Protein AF-0000000079287258 (afdb_homodimer)

pLDDT: mean 84.44, std 20.46, range [26.36, 98.19]

Solvent-accessible surface area (backbone atoms only — not comparable to full-atom values): 61706 Å² total; per-residue (Å²): 122,79,65,68,65,60,72,78,63,59,72,78,54,62,79,70,63,70,82,64,76,81,78,68,83,71,73,78,70,80,66,73,46,67,63,55,56,51,53,62,67,47,60,57,55,88,78,33,71,66,45,42,52,49,50,48,30,50,44,45,26,33,29,47,65,41,48,64,57,61,55,57,68,35,65,39,51,46,54,26,49,36,68,60,36,71,31,57,77,82,65,53,40,65,49,43,66,71,43,50,44,54,50,51,39,52,50,52,50,51,53,51,48,56,57,59,71,71,49,76,32,29,14,35,24,34,42,77,44,59,48,92,74,30,51,40,30,35,36,39,30,39,21,28,44,47,99,81,41,42,61,44,69,42,57,74,40,44,41,73,50,84,62,70,77,40,29,67,50,48,34,49,50,54,52,49,53,33,54,75,67,70,47,63,69,88,32,50,51,30,36,14,25,58,84,50,68,38,60,48,48,14,38,55,74,69,67,52,52,66,43,68,13,48,60,57,46,51,40,51,21,46,51,56,38,50,63,68,39,71,69,44,44,50,37,50,50,45,50,51,52,46,41,50,58,37,55,74,26,49,64,46,43,52,43,36,51,52,34,16,59,76,68,72,43,81,87,67,80,81,47,76,57,45,96,93,35,61,66,36,46,46,48,20,45,50,43,47,64,73,40,39,70,29,51,44,53,48,28,67,74,32,85,90,49,40,85,58,51,77,49,74,66,38,50,49,50,44,50,29,50,37,66,52,46,58,72,53,53,60,53,53,61,62,42,52,47,77,75,54,76,24,30,38,46,47,49,50,45,55,50,43,38,58,71,52,77,38,40,75,46,87,86,52,67,65,64,30,36,50,36,26,48,44,26,50,52,45,48,50,61,75,54,61,48,64,71,45,42,47,51,28,46,56,22,17,43,60,27,56,57,47,26,62,69,74,45,54,75,88,48,42,63,56,50,51,51,50,53,41,50,50,50,42,51,42,54,71,70,54,73,49,77,70,77,68,79,66,78,79,75,72,80,66,80,73,65,77,82,65,82,69,73,69,44,62,66,71,66,55,50,64,77,65,81,61,71,51,75,68,53,53,67,70,45,57,61,57,61,51,43,49,52,45,50,53,52,57,71,65,48,78,73,46,59,86,84,56,54,51,42,60,49,43,61,74,39,28,85,80,32,53,69,60,43,55,53,29,40,34,44,49,29,28,54,34,27,27,46,71,30,52,52,49,45,55,47,38,48,59,53,43,31,88,94,37,66,78,62,50,59,68,56,52,25,46,38,42,34,33,38,61,66,102,123,80,66,68,68,61,71,79,65,57,74,77,52,61,75,66,60,71,75,65,74,80,77,67,81,73,72,75,69,80,65,73,45,67,63,55,55,51,54,62,68,47,58,58,53,88,78,33,71,67,44,43,54,47,50,49,30,50,44,47,24,35,29,49,66,41,48,65,56,60,54,57,67,35,65,38,51,46,53,26,51,34,68,59,36,72,31,56,76,82,66,55,38,65,49,43,66,70,42,50,44,52,51,51,42,53,51,51,49,49,53,51,49,57,58,58,70,72,49,78,32,28,12,35,25,33,42,78,45,59,48,93,74,30,53,41,30,37,36,38,31,38,22,27,43,46,98,80,40,41,62,44,69,43,57,74,40,43,42,72,49,87,64,72,78,40,28,68,50,48,34,51,52,53,53,50,53,33,54,75,65,71,47,62,69,88,33,51,51,30,36,14,26,60,85,49,68,36,60,48,48,14,39,55,73,70,66,52,51,64,40,70,14,47,58,55,46,52,41,51,22,46,52,56,40,50,64,69,39,71,68,44,45,49,37,51,50,45,49,51,52,44,41,50,56,37,54,74,26,48,64,47,44,53,45,36,52,52,34,15,60,74,67,71,44,82,87,68,78,81,47,76,56,48,96,91,35,61,64,35,44,45,47,21,44,49,43,47,64,74,39,40,70,28,51,44,54,49,28,68,74,30,85,90,49,40,84,59,51,78,48,74,66,38,50,50,50,46,50,30,51,37,64,51,46,56,73,53,53,60,52,55,60,62,42,52,47,76,74,54,76,26,29,37,48,48,50,51,46,54,47,42,38,58,71,52,75,40,39,76,46,86,87,51,69,64,65,30,34,50,37,26,49,43,26,50,51,46,48,50,62,75,53,60,48,65,70,46,42,48,53,28,47,54,22,17,42,59,28,56,60,48,27,63,70,73,44,53,74,89,49,40,63,57,50,51,52,50,51,38,49,49,50,42,50,40,52,71,68,54,74,49,75,70,78,66,79,66,81,79,75,74,78,65,79,71,65,78,81,63,80,67,74,69,44,62,64,72,67,56,53,62,78,66,81,59,71,51,75,68,52,52,66,71,45,57,62,55,61,51,43,48,52,45,50,54,52,58,71,66,49,78,73,48,59,84,87,55,55,52,44,60,51,43,61,74,41,26,85,80,32,53,70,59,42,56,52,29,41,34,43,51,28,29,55,32,29,27,46,71,31,52,51,49,44,56,46,36,49,58,51,43,31,87,92,36,66,78,62,51,61,70,55,51,25,43,38,41,35,32,38,62,65,101

Secondary structure (DSSP, 8-state):
--STTTTSS-GGGGGGSS---------------HHHHHHTTSPPPTT-HHHHHHHHHHHHHHHHTT--GGGGG-HHHHHHHHHH-TT-----HHHIIIIIHHHHHHHHHHHHHHHHHT-S-EEEEEEEEE-TT--EEEEEEEEEE-TT--EEEEEEEEEE--S---HHHHHHHHHHHHHHTT--GGGEEEEEE---HHHHHHHHHHT--EEE-HHHHHHHHHHHHHTTSHHHHHHHHHHHHHHHHHHT-HHHHHHHHHHHHHTT-------PPBTTBHHHHHHHHHHHHHTHHHHHHHHHH-TTTGGGSPPHHHHHHHHHHHHHHHHHHHHHHHHT-SSS--GGGHHHHHHHIIIIITPPPTT--SHHHHHHHHHHHHHHHHT--HHHHHHHHHHHHT-TTTTTTTS-HHHHHHHHHHHHHHHHHHHHTT-S-----------------------HHHHS-----S--HHHHHHS-HHHHHHHHHHHHHHSPPPPTTS-HHHHHHHHTTTSHHHHHHHHHHHT--SSSHHHHHHHHHHHHHS-GGGTT--HHHHHHHHHHHHH-/--STTTTSS-HHHHTTSS---------------HHHHHHTTSPPPTT-HHHHHHHHHHHHHHHHTT--GGGGG-HHHHHHHHHH-TT-----HHHIIIIIHHHHHHHHHHHHHHHHHT-S-EEEEEEEEE-TT--EEEEEEEEEE-TT--EEEEEEEEEE--S---HHHHHHHHHHHHHHTT--GGGEEEEEE---HHHHHHHHHHT--EEE-HHHHHHHHHHHHHTTSHHHHHHHHHHHHHHHHHHT-HHHHHHHHHHHHHTT---------BTTBHHHHHHHHHHHHHTHHHHHHHHHH-TTTGGGSPPHHHHHHHHHHHHHHHHHHHHHHHHT-SSS--GGGHHHHHHHIIIIITPPPTT--SHHHHHHHHHHHHHHHHT-SHHHHHHHHHHHHT-TTTTTTTS-HHHHHHHHHHHHHHHHHHHHTT-S-----------------------HHHHS-----S--HHHHHHS-HHHHHHHHHHHHHHSPPPPTTS-HHHHHHHHTTTSHHHHHHHHHHHT--SSSHHHHHHHHHHHHHS-GGGTT--HHHHHHHHHHHHH-

Sequence (1128 aa):
MMSHLKTKHPLEYSTTIRQRPSTTPQAPSPQSTIAEAFARGKKYPKDSPRWRELTNSVTHFIGKEMLPFYTVEKEGFRKMLAAFDRQYELPGRKYFSNTAIPELYNKVRGEVASLLRSIDFFSATTDMWSSNTMVPFMSLTVHFITDNWELKSRCLQTAFIPDNHTAETLNEALRAGLREWDLPVEKLACITTDNGANIVKAVRDLGWPWLNCFGHNLHLAVTNSVNDTPNTARAIGICHSIVACFSHSWLKKRDLKKAQADLNLPTHSLVKDCATRWGSQQKMMERLLEQAPAIRRVLGEDRNHSHLSPSWQDIHVMEAVNKALKPLADFTDIMSGEKHVTVSSLLPMMRHLADDVLLEVPEEEGMTASIKRSVLAKMEAKYDRDATQQLMRNSALLDPRYRGDPIKEQHLQHTKDLVIQEIADLEAAGHFPRDDVGASTSEDVEPPPQKKRRTLGSILGKAAIGPAPAELAAMPIRDRVERELERYLLVEVVGGDTSPLIWWREHQSSFPLLAKLAKKYLCICATSSPSERVFSTAGNVVTPQRSLLKPEKVNMLVFLARNLMMSHLKTKHPLEYSTTIRQRPSTTPQAPSPQSTIAEAFARGKKYPKDSPRWRELTNSVTHFIGKEMLPFYTVEKEGFRKMLAAFDRQYELPGRKYFSNTAIPELYNKVRGEVASLLRSIDFFSATTDMWSSNTMVPFMSLTVHFITDNWELKSRCLQTAFIPDNHTAETLNEALRAGLREWDLPVEKLACITTDNGANIVKAVRDLGWPWLNCFGHNLHLAVTNSVNDTPNTARAIGICHSIVACFSHSWLKKRDLKKAQADLNLPTHSLVKDCATRWGSQQKMMERLLEQAPAIRRVLGEDRNHSHLSPSWQDIHVMEAVNKALKPLADFTDIMSGEKHVTVSSLLPMMRHLADDVLLEVPEEEGMTASIKRSVLAKMEAKYDRDATQQLMRNSALLDPRYRGDPIKEQHLQHTKDLVIQEIADLEAAGHFPRDDVGASTSEDVEPPPQKKRRTLGSILGKAAIGPAPAELAAMPIRDRVERELERYLLVEVVGGDTSPLIWWREHQSSFPLLAKLAKKYLCICATSSPSERVFSTAGNVVTPQRSLLKPEKVNMLVFLARNL

Foldseek 3Di:
DVPVVPDDPDPVPPVPPPPPPDPPPPDPPPPCPPCNVVVLPAADDPPPPVQCVVQLVVLLVCQQVLHQLCCLVDPVNQVVVCVVRVNHDGDHSCCSLPPNLVVVLVVLLVVVLVQLVPFLAKEWFKDWDAAPVGFIWMWIKIWFAHPLLFIDIATQWTDGQRDPLALVSLLVVVVVSCVVSVHDLVRYLEYEYAPDPRVVSNCVVVVGHYAYFLLNLLQCLLCCLQCVDPLSVVLLVLLQVLLCVQVVDPVSLVQLQVLCVVVVAPSDRAFDADPSHVVSSLSNLVRCLSSLRSSQVSLVVPPVRNVSRDDPSSNVSSVLSNLQCVVVVVVSVVQLDRRAFRLLCVLVVLVCLDPPNLDDDPVSDDSNNSSSVSSNVSSCVSQVDPSSVLLNQLLNLLQLQRNNPSPDPVCSVVSLVVLLVVLLVCVVVCSDPPPPPPPPPPVPDPDPPPPPPCPVCNVPVPPPVPPDPVRLVVDRSSVNLSVLSVVSVPDDRDHPVDGSSVVCSVCCVSRVSSSSVNRSSRRYRSRSSVNVVLNVLLNSSCDPVNVPDDSVSSTSSSSSNRSD/DVPVVPPDPDPVPPVPPDPPPPPPPPDPPPPCPVCNVVVLPAADDPPPPVQCVVQLVVLLVCQQVLHQLCCLVDPVNQVVVCVVRVNHDGDHSCCSLPPNLVVVLVVLLVVVLVQLVPFLAKEKFKDWDAAPVGFIWMWIKIWFAHPLLFIDIATQWTDGQRDPLALVSLLVVVVVSCVVSVHDLVRYLEYEYAPDPRVVSNCVVVVGHYAYFLLNLLQVLLCCLQCVDPLSVVLLVLLQVLLCVQVVDPVSLVQLQVLCVVVVAPSDRAFDADPSHVVSSLSNLVRCLSSLRSSQVSLVVPPVRNVSRDDPSSNVSSVLSNLQCVVVVVVSVVQLDRRAFRLLCVLVVLVCLDPPNLDDDPVSDDSNNSSSVSSNVSSCVSQVDPSSVLLNQLLNLLQLQRNNPSPDPVCSVVSLVVLLVVLLVCVVVCSDPDPPPPPPPPPPPPPPPPPPPCPVCNVPVPPPVPPDPVRLVVDRSSVNLSVLSVVSVPDDRDHPVDGSSVVCSVCCVSRVSSSSVNRSSRRYRSRSSVNVVLNVLLNSSCDPVNVPDDSVSSTSSSSSNRSD

Nearest PDB structures (foldseek):
  4d1q-assembly1_B  TM=7.594E-01  e=6.656E-20  Musca domestica
  4d1q-assembly1_A-2  TM=7.541E-01  e=3.495E-20  Musca domestica
  4d1q-assembly1_H-2  TM=7.507E-01  e=6.656E-20  Musca domestica
  6dww-assembly1_A  TM=7.753E-01  e=6.481E-19  Musca domestica
  6dwz-assembly1_E  TM=7.732E-01  e=1.695E-17  Musca domestica

Structure (mmCIF, N/CA/C/O backbone):
data_AF-0000000079287258-model_v1
#
loop_
_entity.id
_entity.type
_entity.pdbx_description
1 polymer 'HAT C-terminal dimerisation domain-containing protein'
#
loop_
_atom_site.group_PDB
_atom_site.id
_atom_site.type_symbol
_atom_site.label_atom_id
_atom_site.label_alt_id
_atom_site.label_comp_id
_atom_site.label_asym_id
_atom_site.label_entity_id
_atom_site.label_seq_id
_atom_site.pdbx_PDB_ins_code
_atom_site.Cartn_x
_atom_site.Cartn_y
_atom_site.Cartn_z
_atom_site.occupancy
_atom_site.B_iso_or_equiv
_atom_site.auth_seq_id
_atom_site.auth_comp_id
_atom_site.auth_asym_id
_atom_site.auth_atom_id
_atom_site.pdbx_PDB_model_num
ATOM 1 N N . MET A 1 1 ? 66.688 -22.375 -38.781 1 29.42 1 MET A N 1
ATOM 2 C CA . MET A 1 1 ? 65.625 -21.516 -39.25 1 29.42 1 MET A CA 1
ATOM 3 C C . MET A 1 1 ? 66 -20.047 -39.188 1 29.42 1 MET A C 1
ATOM 5 O O . MET A 1 1 ? 65.25 -19.172 -39.625 1 29.42 1 MET A O 1
ATOM 9 N N . MET A 1 2 ? 67.125 -19.719 -38.312 1 30.69 2 MET A N 1
ATOM 10 C CA . MET A 1 2 ? 67.75 -18.438 -38.062 1 30.69 2 MET A CA 1
ATOM 11 C C . MET A 1 2 ? 68.312 -17.891 -39.375 1 30.69 2 MET A C 1
ATOM 13 O O . MET A 1 2 ? 68.25 -16.688 -39.625 1 30.69 2 MET A O 1
ATOM 17 N N . SER A 1 3 ? 69 -18.922 -39.969 1 35.56 3 SER A N 1
ATOM 18 C CA . SER A 1 3 ? 69.938 -18.641 -41.062 1 35.56 3 SER A CA 1
ATOM 19 C C . SER A 1 3 ? 69.25 -18.203 -42.312 1 35.56 3 SER A C 1
ATOM 21 O O . SER A 1 3 ? 69.688 -17.328 -43.062 1 35.56 3 SER A O 1
ATOM 23 N N . HIS A 1 4 ? 68.125 -19.016 -42.531 1 37.19 4 HIS A N 1
ATOM 24 C CA . HIS A 1 4 ? 67.562 -18.953 -43.875 1 37.19 4 HIS A CA 1
ATOM 25 C C . HIS A 1 4 ? 66.875 -17.625 -44.125 1 37.19 4 HIS A C 1
ATOM 27 O O . HIS A 1 4 ? 66.562 -17.297 -45.25 1 37.19 4 HIS A O 1
ATOM 33 N N . LEU A 1 5 ? 66.438 -16.906 -42.938 1 33.91 5 LEU A N 1
ATOM 34 C CA . LEU A 1 5 ? 65.75 -15.633 -43.094 1 33.91 5 LEU A CA 1
ATOM 35 C C . LEU A 1 5 ? 66.688 -14.586 -43.719 1 33.91 5 LEU A C 1
ATOM 37 O O . LEU A 1 5 ? 66.25 -13.508 -44.094 1 33.91 5 LEU A O 1
ATOM 41 N N . LYS A 1 6 ? 68.062 -14.93 -43.656 1 38.78 6 LYS A N 1
ATOM 42 C CA . LYS A 1 6 ? 69.125 -13.984 -44.031 1 38.78 6 LYS A CA 1
ATOM 43 C C . LYS A 1 6 ? 69 -13.617 -45.5 1 38.78 6 LYS A C 1
ATOM 45 O O . LYS A 1 6 ? 69.188 -12.453 -45.875 1 38.78 6 LYS A O 1
ATOM 50 N N . THR A 1 7 ? 69.062 -14.742 -46.375 1 40.62 7 THR A N 1
ATOM 51 C CA . THR A 1 7 ? 69.562 -14.531 -47.75 1 40.62 7 THR A CA 1
ATOM 52 C C . THR A 1 7 ? 68.438 -13.891 -48.594 1 40.62 7 THR A C 1
ATOM 54 O O . THR A 1 7 ? 68.75 -13.055 -49.469 1 40.62 7 THR A O 1
ATOM 57 N N . LYS A 1 8 ? 67.188 -14.57 -48.844 1 44.16 8 LYS A N 1
ATOM 58 C CA . LYS A 1 8 ? 66.375 -14.359 -50.031 1 44.16 8 LYS A CA 1
ATOM 59 C C . LYS A 1 8 ? 65.5 -13.117 -49.906 1 44.16 8 LYS A C 1
ATOM 61 O O . LYS A 1 8 ? 64.938 -12.648 -50.906 1 44.16 8 LYS A O 1
ATOM 66 N N . HIS A 1 9 ? 64.75 -12.812 -48.844 1 39.41 9 HIS A N 1
ATOM 67 C CA . HIS A 1 9 ? 63.875 -11.672 -48.875 1 39.41 9 HIS A CA 1
ATOM 68 C C . HIS A 1 9 ? 64.438 -10.461 -48.188 1 39.41 9 HIS A C 1
ATOM 70 O O . HIS A 1 9 ? 64.25 -10.258 -46.969 1 39.41 9 HIS A O 1
ATOM 76 N N . PRO A 1 10 ? 65.438 -9.695 -48.812 1 38.06 10 PRO A N 1
ATOM 77 C CA . PRO A 1 10 ? 66.438 -8.75 -48.312 1 38.06 10 PRO A CA 1
ATOM 78 C C . PRO A 1 10 ? 65.812 -7.582 -47.562 1 38.06 10 PRO A C 1
ATOM 80 O O . PRO A 1 10 ? 66.375 -7.113 -46.562 1 38.06 10 PRO A O 1
ATOM 83 N N . LEU A 1 11 ? 64.812 -6.898 -48.344 1 39.94 11 LEU A N 1
ATOM 84 C CA . LEU A 1 11 ? 64.438 -5.547 -47.969 1 39.94 11 LEU A CA 1
ATOM 85 C C . LEU A 1 11 ? 63.75 -5.539 -46.625 1 39.94 11 LEU A C 1
ATOM 87 O O . LEU A 1 11 ? 63.75 -4.531 -45.906 1 39.94 11 LEU A O 1
ATOM 91 N N . GLU A 1 12 ? 62.844 -6.59 -46.438 1 36.19 12 GLU A N 1
ATOM 92 C CA . GLU A 1 12 ? 62.031 -6.668 -45.219 1 36.19 12 GLU A CA 1
ATOM 93 C C . GLU A 1 12 ? 62.906 -6.715 -43.969 1 36.19 12 GLU A C 1
ATOM 95 O O . GLU A 1 12 ? 62.375 -6.719 -42.844 1 36.19 12 GLU A O 1
ATOM 100 N N . TYR A 1 13 ? 64.188 -6.953 -44.188 1 32.31 13 TYR A N 1
ATOM 101 C CA . TYR A 1 13 ? 65.188 -7.133 -43.156 1 32.31 13 TYR A CA 1
ATOM 102 C C . TYR A 1 13 ? 65.375 -5.855 -42.344 1 32.31 13 TYR A C 1
ATOM 104 O O . TYR A 1 13 ? 65.562 -5.906 -41.125 1 32.31 13 TYR A O 1
ATOM 112 N N . SER A 1 14 ? 65.5 -4.773 -43.156 1 32.97 14 SER A N 1
ATOM 113 C CA . SER A 1 14 ? 66.125 -3.596 -42.562 1 32.97 14 SER A CA 1
ATOM 114 C C . SER A 1 14 ? 65.312 -3.041 -41.406 1 32.97 14 SER A C 1
ATOM 116 O O . SER A 1 14 ? 65.812 -2.541 -40.438 1 32.97 14 SER A O 1
ATOM 118 N N . THR A 1 15 ? 64 -2.898 -41.781 1 33.44 15 THR A N 1
ATOM 119 C CA . THR A 1 15 ? 63.219 -1.968 -40.969 1 33.44 15 THR A CA 1
ATOM 120 C C . THR A 1 15 ? 63.031 -2.521 -39.562 1 33.44 15 THR A C 1
ATOM 122 O O . THR A 1 15 ? 62.406 -1.875 -38.719 1 33.44 15 THR A O 1
ATOM 125 N N . THR A 1 16 ? 63.281 -3.859 -39.375 1 31.17 16 THR A N 1
ATOM 126 C CA . THR A 1 16 ? 63 -4.551 -38.125 1 31.17 16 THR A CA 1
ATOM 127 C C . THR A 1 16 ? 63.906 -4.059 -37 1 31.17 16 THR A C 1
ATOM 129 O O . THR A 1 16 ? 63.719 -4.395 -35.844 1 31.17 16 THR A O 1
ATOM 132 N N . ILE A 1 17 ? 65.125 -3.551 -37.438 1 27.7 17 ILE A N 1
ATOM 133 C CA . ILE A 1 17 ? 66.125 -3.5 -36.406 1 27.7 17 ILE A CA 1
ATOM 134 C C . ILE A 1 17 ? 65.75 -2.457 -35.375 1 27.7 17 ILE A C 1
ATOM 136 O O . ILE A 1 17 ? 66.188 -2.566 -34.219 1 27.7 17 ILE A O 1
ATOM 140 N N . ARG A 1 18 ? 65.5 -1.184 -35.844 1 28.31 18 ARG A N 1
ATOM 141 C CA . ARG A 1 18 ? 65.938 -0.075 -35 1 28.31 18 ARG A CA 1
ATOM 142 C C . ARG A 1 18 ? 65.188 -0.057 -33.656 1 28.31 18 ARG A C 1
ATOM 144 O O . ARG A 1 18 ? 65.625 0.604 -32.719 1 28.31 18 ARG A O 1
ATOM 151 N N . GLN A 1 19 ? 63.812 -0.191 -33.688 1 26.41 19 GLN A N 1
ATOM 152 C CA . GLN A 1 19 ? 63.125 0.532 -32.625 1 26.41 19 GLN A CA 1
ATOM 153 C C . GLN A 1 19 ? 63.281 -0.207 -31.297 1 26.41 19 GLN A C 1
ATOM 155 O O . GLN A 1 19 ? 62.531 -1.164 -31.047 1 26.41 19 GLN A O 1
ATOM 160 N N . ARG A 1 20 ? 64.5 -0.417 -30.812 1 28.5 20 ARG A N 1
ATOM 161 C CA . ARG A 1 20 ? 64.75 -1.01 -29.516 1 28.5 20 ARG A CA 1
ATOM 162 C C . ARG A 1 20 ? 64.125 -0.197 -28.391 1 28.5 20 ARG A C 1
ATOM 164 O O . ARG A 1 20 ? 64.5 0.935 -28.125 1 28.5 20 ARG A O 1
ATOM 171 N N . PRO A 1 21 ? 62.812 -0.101 -28.172 1 27.58 21 PRO A N 1
ATOM 172 C CA . PRO A 1 21 ? 62.438 0.879 -27.141 1 27.58 21 PRO A CA 1
ATOM 173 C C . PRO A 1 21 ? 63.188 0.642 -25.828 1 27.58 21 PRO A C 1
ATOM 175 O O . PRO A 1 21 ? 63.594 -0.487 -25.531 1 27.58 21 PRO A O 1
ATOM 178 N N . SER A 1 22 ? 64 1.608 -25.312 1 27.72 22 SER A N 1
ATOM 179 C CA . SER A 1 22 ? 64.75 1.715 -24.062 1 27.72 22 SER A CA 1
ATOM 180 C C . SER A 1 22 ? 63.875 1.291 -22.875 1 27.72 22 SER A C 1
ATOM 182 O O . SER A 1 22 ? 62.75 1.793 -22.703 1 27.72 22 SER A O 1
ATOM 184 N N . THR A 1 23 ? 63.969 0.078 -22.469 1 27.88 23 THR A N 1
ATOM 185 C CA . THR A 1 23 ? 63.312 -0.596 -21.359 1 27.88 23 THR A CA 1
ATOM 186 C C . THR A 1 23 ? 63.625 0.108 -20.031 1 27.88 23 THR A C 1
ATOM 188 O O . THR A 1 23 ? 64.688 -0.065 -19.484 1 27.88 23 THR A O 1
ATOM 191 N N . THR A 1 24 ? 63.5 1.444 -19.922 1 29.56 24 THR A N 1
ATOM 192 C CA . THR A 1 24 ? 63.812 1.96 -18.594 1 29.56 24 THR A CA 1
ATOM 193 C C . THR A 1 24 ? 63.094 1.172 -17.516 1 29.56 24 THR A C 1
ATOM 195 O O . THR A 1 24 ? 61.906 0.902 -17.641 1 29.56 24 THR A O 1
ATOM 198 N N . PRO A 1 25 ? 63.875 0.505 -16.641 1 29.2 25 PRO A N 1
ATOM 199 C CA . PRO A 1 25 ? 63.344 -0.315 -15.547 1 29.2 25 PRO A CA 1
ATOM 200 C C . PRO A 1 25 ? 62.312 0.417 -14.703 1 29.2 25 PRO A C 1
ATOM 202 O O . PRO A 1 25 ? 62.531 1.532 -14.242 1 29.2 25 PRO A O 1
ATOM 205 N N . GLN A 1 26 ? 61.062 0.436 -15.156 1 27.98 26 GLN A N 1
ATOM 206 C CA . GLN A 1 26 ? 60.031 1.121 -14.367 1 27.98 26 GLN A CA 1
ATOM 207 C C . GLN A 1 26 ? 60.125 0.707 -12.898 1 27.98 26 GLN A C 1
ATOM 209 O O . GLN A 1 26 ? 60.312 -0.472 -12.586 1 27.98 26 GLN A O 1
ATOM 214 N N . ALA A 1 27 ? 60.406 1.646 -11.93 1 34.34 27 ALA A N 1
ATOM 215 C CA . ALA A 1 27 ? 60.438 1.532 -10.477 1 34.34 27 ALA A CA 1
ATOM 216 C C . ALA A 1 27 ? 59.281 0.679 -9.953 1 34.34 27 ALA A C 1
ATOM 218 O O . ALA A 1 27 ? 58.156 0.779 -10.445 1 34.34 27 ALA A O 1
ATOM 219 N N . PRO A 1 28 ? 59.594 -0.439 -9.297 1 29.31 28 PRO A N 1
ATOM 220 C CA . PRO A 1 28 ? 58.562 -1.353 -8.82 1 29.31 28 PRO A CA 1
ATOM 221 C C . PRO A 1 28 ? 57.375 -0.625 -8.148 1 29.31 28 PRO A C 1
ATOM 223 O O . PRO A 1 28 ? 57.594 0.402 -7.496 1 29.31 28 PRO A O 1
ATOM 226 N N . SER A 1 29 ? 56.25 -0.497 -8.844 1 35.06 29 SER A N 1
ATOM 227 C CA . SER A 1 29 ? 55.094 0.078 -8.18 1 35.06 29 SER A CA 1
ATOM 228 C C . SER A 1 29 ? 54.969 -0.438 -6.754 1 35.06 29 SER A C 1
ATOM 230 O O . SER A 1 29 ? 55.188 -1.617 -6.488 1 35.06 29 SER A O 1
ATOM 232 N N . PRO A 1 30 ? 55.188 0.436 -5.719 1 37.69 30 PRO A N 1
ATOM 233 C CA . PRO A 1 30 ? 55.125 -0.031 -4.332 1 37.69 30 PRO A CA 1
ATOM 234 C C . PRO A 1 30 ? 54.031 -1.074 -4.113 1 37.69 30 PRO A C 1
ATOM 236 O O . PRO A 1 30 ? 52.906 -0.927 -4.629 1 37.69 30 PRO A O 1
ATOM 239 N N . GLN A 1 31 ? 54.375 -2.344 -4.172 1 34 31 GLN A N 1
ATOM 240 C CA . GLN A 1 31 ? 53.5 -3.438 -3.723 1 34 31 GLN A CA 1
ATOM 241 C C . GLN A 1 31 ? 52.688 -3.031 -2.5 1 34 31 GLN A C 1
ATOM 243 O O . GLN A 1 31 ? 53.25 -2.531 -1.516 1 34 31 GLN A O 1
ATOM 248 N N . SER A 1 32 ? 51.5 -2.639 -2.719 1 41.19 32 SER A N 1
ATOM 249 C CA . SER A 1 32 ? 50.688 -2.475 -1.527 1 41.19 32 SER A CA 1
ATOM 250 C C . SER A 1 32 ? 51.031 -3.514 -0.466 1 41.19 32 SER A C 1
ATOM 252 O O . SER A 1 32 ? 51.188 -4.699 -0.774 1 41.19 32 SER A O 1
ATOM 254 N N . THR A 1 33 ? 51.844 -3.188 0.51 1 44.47 33 THR A N 1
ATOM 255 C CA . THR A 1 33 ? 52.344 -4.062 1.564 1 44.47 33 THR A CA 1
ATOM 256 C C . THR A 1 33 ? 51.281 -5.055 1.995 1 44.47 33 THR A C 1
ATOM 258 O O . THR A 1 33 ? 50.094 -4.777 1.869 1 44.47 33 THR A O 1
ATOM 261 N N . ILE A 1 34 ? 51.688 -6.312 2.154 1 44.91 34 ILE A N 1
ATOM 262 C CA . ILE A 1 34 ? 50.906 -7.379 2.76 1 44.91 34 ILE A CA 1
ATOM 263 C C . ILE A 1 34 ? 50.031 -6.809 3.881 1 44.91 34 ILE A C 1
ATOM 265 O O . ILE A 1 34 ? 48.969 -7.359 4.199 1 44.91 34 ILE A O 1
ATOM 269 N N . ALA A 1 35 ? 50.656 -5.914 4.605 1 42.38 35 ALA A N 1
ATOM 270 C CA . ALA A 1 35 ? 49.938 -5.234 5.68 1 42.38 35 ALA A CA 1
ATOM 271 C C . ALA A 1 35 ? 48.75 -4.441 5.137 1 42.38 35 ALA A C 1
ATOM 273 O O . ALA A 1 35 ? 47.688 -4.414 5.754 1 42.38 35 ALA A O 1
ATOM 274 N N . GLU A 1 36 ? 48.844 -3.74 4.074 1 41.62 36 GLU A N 1
ATOM 275 C CA . GLU A 1 36 ? 47.75 -3.025 3.438 1 41.62 36 GLU A CA 1
ATOM 276 C C . GLU A 1 36 ? 46.719 -3.994 2.832 1 41.62 36 GLU A C 1
ATOM 278 O O . GLU A 1 36 ? 45.531 -3.758 2.896 1 41.62 36 GLU A O 1
ATOM 283 N N . ALA A 1 37 ? 47.188 -5.109 2.199 1 45.47 37 ALA A N 1
ATOM 284 C CA . ALA A 1 37 ? 46.312 -6.164 1.688 1 45.47 37 ALA A CA 1
ATOM 285 C C . ALA A 1 37 ? 45.625 -6.902 2.828 1 45.47 37 ALA A C 1
ATOM 287 O O . ALA A 1 37 ? 44.438 -7.246 2.723 1 45.47 37 ALA A O 1
ATOM 288 N N . PHE A 1 38 ? 46.344 -7.281 3.844 1 44.75 38 PHE A N 1
ATOM 289 C CA . PHE A 1 38 ? 45.75 -7.836 5.051 1 44.75 38 PHE A CA 1
ATOM 290 C C . PHE A 1 38 ? 44.875 -6.809 5.746 1 44.75 38 PHE A C 1
ATOM 292 O O . PHE A 1 38 ? 43.906 -7.164 6.445 1 44.75 38 PHE A O 1
ATOM 299 N N . ALA A 1 39 ? 45.344 -5.688 5.809 1 43.94 39 ALA A N 1
ATOM 300 C CA . ALA A 1 39 ? 44.5 -4.633 6.387 1 43.94 39 ALA A CA 1
ATOM 301 C C . ALA A 1 39 ? 43.25 -4.43 5.578 1 43.94 39 ALA A C 1
ATOM 303 O O . ALA A 1 39 ? 42.25 -3.93 6.102 1 43.94 39 ALA A O 1
ATOM 304 N N . ARG A 1 40 ? 43.25 -4.621 4.301 1 51.44 40 ARG A N 1
ATOM 305 C CA . ARG A 1 40 ? 42.062 -4.562 3.43 1 51.44 40 ARG A CA 1
ATOM 306 C C . ARG A 1 40 ? 41.125 -5.719 3.713 1 51.44 40 ARG A C 1
ATOM 308 O O . ARG A 1 40 ? 39.969 -5.707 3.268 1 51.44 40 ARG A O 1
ATOM 315 N N . GLY A 1 41 ? 41.562 -6.824 4.254 1 61.75 41 GLY A N 1
ATOM 316 C CA . GLY A 1 41 ? 40.688 -7.945 4.566 1 61.75 41 GLY A CA 1
ATOM 317 C C . GLY A 1 41 ? 39.969 -7.797 5.898 1 61.75 41 GLY A C 1
ATOM 318 O O . GLY A 1 41 ? 39 -8.523 6.184 1 61.75 41 GLY A O 1
ATOM 319 N N . LYS A 1 42 ? 40.438 -6.93 6.797 1 76.69 42 LYS A N 1
ATOM 320 C CA . LYS A 1 42 ? 39.875 -6.941 8.141 1 76.69 42 LYS A CA 1
ATOM 321 C C . LYS A 1 42 ? 38.688 -5.992 8.242 1 76.69 42 LYS A C 1
ATOM 323 O O . LYS A 1 42 ? 38.75 -4.855 7.773 1 76.69 42 LYS A O 1
ATOM 328 N N . LYS A 1 43 ? 37.594 -6.465 8.688 1 90.94 43 LYS A N 1
ATOM 329 C CA . LYS A 1 43 ? 36.375 -5.703 8.922 1 90.94 43 LYS A CA 1
ATOM 330 C C . LYS A 1 43 ? 36.594 -4.641 10 1 90.94 43 LYS A C 1
ATOM 332 O O . LYS A 1 43 ? 37.438 -4.805 10.883 1 90.94 43 LYS A O 1
ATOM 337 N N . TYR A 1 44 ? 35.969 -3.406 9.836 1 92.75 44 TYR A N 1
ATOM 338 C CA . TYR A 1 44 ? 36.031 -2.395 10.883 1 92.75 44 TYR A CA 1
ATOM 339 C C . TYR A 1 44 ? 35.562 -2.959 12.211 1 92.75 44 TYR A C 1
ATOM 341 O O . TYR A 1 44 ? 34.531 -3.643 12.266 1 92.75 44 TYR A O 1
ATOM 349 N N . PRO A 1 45 ? 36.312 -2.75 13.219 1 91.44 45 PRO A N 1
ATOM 350 C CA . PRO A 1 45 ? 35.781 -3.127 14.523 1 91.44 45 PRO A CA 1
ATOM 351 C C . PRO A 1 45 ? 34.469 -2.396 14.844 1 91.44 45 PRO A C 1
ATOM 353 O O . PRO A 1 45 ? 34.312 -1.225 14.5 1 91.44 45 PRO A O 1
ATOM 356 N N . LYS A 1 46 ? 33.688 -3.133 15.531 1 90.38 46 LYS A N 1
ATOM 357 C CA . LYS A 1 46 ? 32.406 -2.545 15.961 1 90.38 46 LYS A CA 1
ATOM 358 C C . LYS A 1 46 ? 32.625 -1.31 16.828 1 90.38 46 LYS A C 1
ATOM 360 O O . LYS A 1 46 ? 33.531 -1.297 17.672 1 90.38 46 LYS A O 1
ATOM 365 N N . ASP A 1 47 ? 32.062 -0.238 16.578 1 88.12 47 ASP A N 1
ATOM 366 C CA . ASP A 1 47 ? 32.062 1.016 17.328 1 88.12 47 ASP A CA 1
ATOM 367 C C . ASP A 1 47 ? 33.312 1.85 17 1 88.12 47 ASP A C 1
ATOM 369 O O . ASP A 1 47 ? 33.562 2.873 17.625 1 88.12 47 ASP A O 1
ATOM 373 N N . SER A 1 48 ? 34.094 1.382 16.016 1 93.44 48 SER A N 1
ATOM 374 C CA . SER A 1 48 ? 35.156 2.256 15.5 1 93.44 48 SER A CA 1
ATOM 375 C C . SER A 1 48 ? 34.562 3.521 14.883 1 93.44 48 SER A C 1
ATOM 377 O O . SER A 1 48 ? 33.375 3.568 14.57 1 93.44 48 SER A O 1
ATOM 379 N N . PRO A 1 49 ? 35.312 4.531 14.867 1 93.94 49 PRO A N 1
ATOM 380 C CA . PRO A 1 49 ? 34.812 5.789 14.336 1 93.94 49 PRO A CA 1
ATOM 381 C C . PRO A 1 49 ? 34.219 5.641 12.93 1 93.94 49 PRO A C 1
ATOM 383 O O . PRO A 1 49 ? 33.156 6.18 12.641 1 93.94 49 PRO A O 1
ATOM 386 N N . ARG A 1 50 ? 34.906 4.914 12.094 1 95 50 ARG A N 1
ATOM 387 C CA . ARG A 1 50 ? 34.406 4.73 10.734 1 95 50 ARG A CA 1
ATOM 388 C C . ARG A 1 50 ? 33.156 3.869 10.727 1 95 50 ARG A C 1
ATOM 390 O O . ARG A 1 50 ? 32.188 4.156 9.992 1 95 50 ARG A O 1
ATOM 397 N N . TRP A 1 51 ? 33.188 2.838 11.5 1 96.31 51 TRP A N 1
ATOM 398 C CA . TRP A 1 51 ? 32 1.985 11.633 1 96.31 51 TRP A CA 1
ATOM 399 C C . TRP A 1 51 ? 30.781 2.793 12.094 1 96.31 51 TRP A C 1
ATOM 401 O O . TRP A 1 51 ? 29.688 2.641 11.547 1 96.31 51 TRP A O 1
ATOM 411 N N . ARG A 1 52 ? 31.016 3.662 13.039 1 95.75 52 ARG A N 1
ATOM 412 C CA . ARG A 1 52 ? 29.938 4.484 13.586 1 95.75 52 ARG A CA 1
ATOM 413 C C . ARG A 1 52 ? 29.438 5.48 12.547 1 95.75 52 ARG A C 1
ATOM 415 O O . ARG A 1 52 ? 28.234 5.719 12.445 1 95.75 52 ARG A O 1
ATOM 422 N N . GLU A 1 53 ? 30.312 6.027 11.875 1 96.56 53 GLU A N 1
ATOM 423 C CA . GLU A 1 53 ? 29.938 6.984 10.836 1 96.56 53 GLU A CA 1
ATOM 424 C C . GLU A 1 53 ? 29.031 6.336 9.789 1 96.56 53 GLU A C 1
ATOM 426 O O . GLU A 1 53 ? 28 6.895 9.438 1 96.56 53 GLU A O 1
ATOM 431 N N . LEU A 1 54 ? 29.438 5.18 9.344 1 97.38 54 LEU A N 1
ATOM 432 C CA . LEU A 1 54 ? 28.688 4.484 8.312 1 97.38 54 LEU A CA 1
ATOM 433 C C . LEU A 1 54 ? 27.359 3.984 8.859 1 97.38 54 LEU A C 1
ATOM 435 O O . LEU A 1 54 ? 26.312 4.133 8.203 1 97.38 54 LEU A O 1
ATOM 439 N N . THR A 1 55 ? 27.344 3.475 10.062 1 97.69 55 THR A N 1
ATOM 440 C CA . THR A 1 55 ? 26.125 2.979 10.688 1 97.69 55 THR A CA 1
ATOM 441 C C . THR A 1 55 ? 25.141 4.121 10.938 1 97.69 55 THR A C 1
ATOM 443 O O . THR A 1 55 ? 23.938 3.957 10.766 1 97.69 55 THR A O 1
ATOM 446 N N . ASN A 1 56 ? 25.688 5.234 11.344 1 97.19 56 ASN A N 1
ATOM 447 C CA . ASN A 1 56 ? 24.844 6.41 11.555 1 97.19 56 ASN A CA 1
ATOM 448 C C . ASN A 1 56 ? 24.203 6.883 10.25 1 97.19 56 ASN A C 1
ATOM 450 O O . ASN A 1 56 ? 23.062 7.344 10.258 1 97.19 56 ASN A O 1
ATOM 454 N N . SER A 1 57 ? 24.969 6.801 9.188 1 97.5 57 SER A N 1
ATOM 455 C CA . SER A 1 57 ? 24.406 7.203 7.902 1 97.5 57 SER A CA 1
ATOM 456 C C . SER A 1 57 ? 23.266 6.285 7.48 1 97.5 57 SER A C 1
ATOM 458 O O . SER A 1 57 ? 22.266 6.742 6.926 1 97.5 57 SER A O 1
ATOM 460 N N . VAL A 1 58 ? 23.391 4.984 7.734 1 97.94 58 VAL A N 1
ATOM 461 C CA . VAL A 1 58 ? 22.328 4.027 7.445 1 97.94 58 VAL A CA 1
ATOM 462 C C . VAL A 1 58 ? 21.125 4.305 8.344 1 97.94 58 VAL A C 1
ATOM 464 O O . VAL A 1 58 ? 19.984 4.266 7.883 1 97.94 58 VAL A O 1
ATOM 467 N N . THR A 1 59 ? 21.406 4.59 9.602 1 97.75 59 THR A N 1
ATOM 468 C CA . THR A 1 59 ? 20.344 4.902 10.555 1 97.75 59 THR A CA 1
ATOM 469 C C . THR A 1 59 ? 19.547 6.125 10.102 1 97.75 59 THR A C 1
ATOM 471 O O . THR A 1 59 ? 18.328 6.125 10.156 1 97.75 59 THR A O 1
ATOM 474 N N . HIS A 1 60 ? 20.266 7.109 9.68 1 97.62 60 HIS A N 1
ATOM 475 C CA . HIS A 1 60 ? 19.641 8.328 9.188 1 97.62 60 HIS A CA 1
ATOM 476 C C . HIS A 1 60 ? 18.781 8.055 7.957 1 97.62 60 HIS A C 1
ATOM 478 O O . HIS A 1 60 ? 17.688 8.609 7.816 1 97.62 60 HIS A O 1
ATOM 484 N N . PHE A 1 61 ? 19.328 7.168 7.07 1 96.81 61 PHE A N 1
ATOM 485 C CA . PHE A 1 61 ? 18.594 6.785 5.871 1 96.81 61 PHE A CA 1
ATOM 486 C C . PHE A 1 61 ? 17.281 6.098 6.246 1 96.81 61 PHE A C 1
ATOM 488 O O . PHE A 1 61 ? 16.219 6.445 5.719 1 96.81 61 PHE A O 1
ATOM 495 N N . ILE A 1 62 ? 17.266 5.172 7.199 1 95.94 62 ILE A N 1
ATOM 496 C CA . ILE A 1 62 ? 16.109 4.414 7.637 1 95.94 62 ILE A CA 1
ATOM 497 C C . ILE A 1 62 ? 15.094 5.352 8.297 1 95.94 62 ILE A C 1
ATOM 499 O O . ILE A 1 62 ? 13.906 5.309 7.984 1 95.94 62 ILE A O 1
ATOM 503 N N . GLY A 1 63 ? 15.531 6.227 9.141 1 94.75 63 GLY A N 1
ATOM 504 C CA . GLY A 1 63 ? 14.656 7.129 9.875 1 94.75 63 GLY A CA 1
ATOM 505 C C . GLY A 1 63 ? 14.039 8.203 9 1 94.75 63 GLY A C 1
ATOM 506 O O . GLY A 1 63 ? 12.828 8.414 9.031 1 94.75 63 GLY A O 1
ATOM 507 N N . LYS A 1 64 ? 14.867 8.797 8.141 1 94.69 64 LYS A N 1
ATOM 508 C CA . LYS A 1 64 ? 14.43 9.922 7.324 1 94.69 64 LYS A CA 1
ATOM 509 C C . LYS A 1 64 ? 13.453 9.469 6.242 1 94.69 64 LYS A C 1
ATOM 511 O O . LYS A 1 64 ? 12.469 10.156 5.965 1 94.69 64 LYS A O 1
ATOM 516 N N . GLU A 1 65 ? 13.727 8.297 5.676 1 92.5 65 GLU A N 1
ATOM 517 C CA . GLU A 1 65 ? 12.922 7.832 4.551 1 92.5 65 GLU A CA 1
ATOM 518 C C . GLU A 1 65 ? 11.852 6.844 5.012 1 92.5 65 GLU A C 1
ATOM 520 O O . GLU A 1 65 ? 11.18 6.223 4.191 1 92.5 65 GLU A O 1
ATOM 525 N N . MET A 1 66 ? 11.773 6.625 6.312 1 91.06 66 MET A N 1
ATOM 526 C CA . MET A 1 66 ? 10.727 5.797 6.91 1 91.06 66 MET A CA 1
ATOM 527 C C . MET A 1 66 ? 10.797 4.367 6.391 1 91.06 66 MET A C 1
ATOM 529 O O . MET A 1 66 ? 9.773 3.781 6.027 1 91.06 66 MET A O 1
ATOM 533 N N . LEU A 1 67 ? 11.938 3.818 6.266 1 92.25 67 LEU A N 1
ATOM 534 C CA . LEU A 1 67 ? 12.102 2.475 5.723 1 92.25 67 LEU A CA 1
ATOM 535 C C . LEU A 1 67 ? 11.891 1.421 6.805 1 92.25 67 LEU A C 1
ATOM 537 O O . LEU A 1 67 ? 12.172 1.666 7.977 1 92.25 67 LEU A O 1
ATOM 541 N N . PRO A 1 68 ? 11.406 0.221 6.391 1 91.81 68 PRO A N 1
ATOM 542 C CA . PRO A 1 68 ? 11.359 -0.889 7.344 1 91.81 68 PRO A CA 1
ATOM 543 C C . PRO A 1 68 ? 12.742 -1.289 7.852 1 91.81 68 PRO A C 1
ATOM 545 O O . PRO A 1 68 ? 13.719 -1.23 7.102 1 91.81 68 PRO A O 1
ATOM 548 N N . PHE A 1 69 ? 12.805 -1.745 9.094 1 93.38 69 PHE A N 1
ATOM 549 C CA . PHE A 1 69 ? 14.062 -2.211 9.656 1 93.38 69 PHE A CA 1
ATOM 550 C C . PHE A 1 69 ? 14.617 -3.383 8.859 1 93.38 69 PHE A C 1
ATOM 552 O O . PHE A 1 69 ? 15.836 -3.568 8.781 1 93.38 69 PHE A O 1
ATOM 559 N N . TYR A 1 70 ? 13.75 -4.082 8.227 1 93.38 70 TYR A N 1
ATOM 560 C CA . TYR A 1 70 ? 14.133 -5.262 7.465 1 93.38 70 TYR A CA 1
ATOM 561 C C . TYR A 1 70 ? 14.969 -4.875 6.25 1 93.38 70 TYR A C 1
ATOM 563 O O . TYR A 1 70 ? 15.617 -5.73 5.633 1 93.38 70 TYR A O 1
ATOM 571 N N . THR A 1 71 ? 14.992 -3.66 5.902 1 93.81 71 THR A N 1
ATOM 572 C CA . THR A 1 71 ? 15.758 -3.178 4.762 1 93.81 71 THR A CA 1
ATOM 573 C C . THR A 1 71 ? 17.219 -3.625 4.859 1 93.81 71 THR A C 1
ATOM 575 O O . THR A 1 71 ? 17.828 -3.986 3.854 1 93.81 71 THR A O 1
ATOM 578 N N . VAL A 1 72 ? 17.75 -3.717 6.059 1 96.56 72 VAL A N 1
ATOM 579 C CA . VAL A 1 72 ? 19.156 -4.008 6.258 1 96.56 72 VAL A CA 1
ATOM 580 C C . VAL A 1 72 ? 19.406 -5.504 6.082 1 96.56 72 VAL A C 1
ATOM 582 O O . VAL A 1 72 ? 20.562 -5.941 5.992 1 96.56 72 VAL A O 1
ATOM 585 N N . GLU A 1 73 ? 18.328 -6.285 6.051 1 95.75 73 GLU A N 1
ATOM 586 C CA . GLU A 1 73 ? 18.453 -7.727 5.855 1 95.75 73 GLU A CA 1
ATOM 587 C C . GLU A 1 73 ? 18.375 -8.094 4.375 1 95.75 73 GLU A C 1
ATOM 589 O O . GLU A 1 73 ? 18.719 -9.211 3.988 1 95.75 73 GLU A O 1
ATOM 594 N N . LYS A 1 74 ? 17.938 -7.18 3.562 1 94.88 74 LYS A N 1
ATOM 595 C CA . LYS A 1 74 ? 17.766 -7.449 2.139 1 94.88 74 LYS A CA 1
ATOM 596 C C . LYS A 1 74 ? 19.109 -7.68 1.453 1 94.88 74 LYS A C 1
ATOM 598 O O . LYS A 1 74 ? 20.047 -6.914 1.655 1 94.88 74 LYS A O 1
ATOM 603 N N . GLU A 1 75 ? 19.188 -8.672 0.605 1 94.94 75 GLU A N 1
ATOM 604 C CA . GLU A 1 75 ? 20.422 -9.078 -0.048 1 94.94 75 GLU A CA 1
ATOM 605 C C . GLU A 1 75 ? 20.969 -7.961 -0.933 1 94.94 75 GLU A C 1
ATOM 607 O O . GLU A 1 75 ? 22.172 -7.676 -0.915 1 94.94 75 GLU A O 1
ATOM 612 N N . GLY A 1 76 ? 20.062 -7.324 -1.682 1 94.88 76 GLY A N 1
ATOM 613 C CA . GLY A 1 76 ? 20.484 -6.25 -2.566 1 94.88 76 GLY A CA 1
ATOM 614 C C . GLY A 1 76 ? 21.109 -5.082 -1.828 1 94.88 76 GLY A C 1
ATOM 615 O O . GLY A 1 76 ? 22.094 -4.5 -2.295 1 94.88 76 GLY A O 1
ATOM 616 N N . PHE A 1 77 ? 20.578 -4.746 -0.701 1 97.12 77 PHE A N 1
ATOM 617 C CA . PHE A 1 77 ? 21.094 -3.637 0.102 1 97.12 77 PHE A CA 1
ATOM 618 C C . PHE A 1 77 ? 22.453 -3.975 0.688 1 97.12 77 PHE A C 1
ATOM 620 O O . PHE A 1 77 ? 23.375 -3.156 0.636 1 97.12 77 PHE A O 1
ATOM 627 N N . ARG A 1 78 ? 22.578 -5.16 1.198 1 97 78 ARG A N 1
ATOM 628 C CA . ARG A 1 78 ? 23.812 -5.617 1.799 1 97 78 ARG A CA 1
ATOM 629 C C . ARG A 1 78 ? 24.938 -5.68 0.762 1 97 78 ARG A C 1
ATOM 631 O O . ARG A 1 78 ? 26.062 -5.23 1.021 1 97 78 ARG A O 1
ATOM 638 N N . LYS A 1 79 ? 24.656 -6.191 -0.426 1 96.62 79 LYS A N 1
ATOM 639 C CA . LYS A 1 79 ? 25.641 -6.277 -1.498 1 96.62 79 LYS A CA 1
ATOM 640 C C . LYS A 1 79 ? 26.062 -4.887 -1.962 1 96.62 79 LYS A C 1
ATOM 642 O O . LYS A 1 79 ? 27.234 -4.664 -2.273 1 96.62 79 LYS A O 1
ATOM 647 N N . MET A 1 80 ? 25.109 -3.996 -1.966 1 97.38 80 MET A N 1
ATOM 648 C CA . MET A 1 80 ? 25.422 -2.631 -2.383 1 97.38 80 MET A CA 1
ATOM 649 C C . MET A 1 80 ? 26.391 -1.976 -1.415 1 97.38 80 MET A C 1
ATOM 651 O O . MET A 1 80 ? 27.438 -1.461 -1.831 1 97.38 80 MET A O 1
ATOM 655 N N . LEU A 1 81 ? 26.094 -2.086 -0.131 1 97.25 81 LEU A N 1
ATOM 656 C CA . LEU A 1 81 ? 26.953 -1.432 0.851 1 97.25 81 LEU A CA 1
ATOM 657 C C . LEU A 1 81 ? 28.312 -2.102 0.913 1 97.25 81 LEU A C 1
ATOM 659 O O . LEU A 1 81 ? 29.328 -1.437 1.146 1 97.25 81 LEU A O 1
ATOM 663 N N . ALA A 1 82 ? 28.344 -3.4 0.664 1 96.44 82 ALA A N 1
ATOM 664 C CA . ALA A 1 82 ? 29.609 -4.121 0.622 1 96.44 82 ALA A CA 1
ATOM 665 C C . ALA A 1 82 ? 30.469 -3.645 -0.546 1 96.44 82 ALA A C 1
ATOM 667 O O . ALA A 1 82 ? 31.703 -3.604 -0.444 1 96.44 82 ALA A O 1
ATOM 668 N N . ALA A 1 83 ? 29.859 -3.311 -1.622 1 96.62 83 ALA A N 1
ATOM 669 C CA . ALA A 1 83 ? 30.594 -2.779 -2.771 1 96.62 83 ALA A CA 1
ATOM 670 C C . ALA A 1 83 ? 31.188 -1.413 -2.459 1 96.62 83 ALA A C 1
ATOM 672 O O . ALA A 1 83 ? 32.281 -1.085 -2.928 1 96.62 83 ALA A O 1
ATOM 673 N N . PHE A 1 84 ? 30.469 -0.627 -1.694 1 96.75 84 PHE A N 1
ATOM 674 C CA . PHE A 1 84 ? 30.938 0.707 -1.345 1 96.75 84 PHE A CA 1
ATOM 675 C C . PHE A 1 84 ? 32.062 0.632 -0.328 1 96.75 84 PHE A C 1
ATOM 677 O O . PHE A 1 84 ? 33.031 1.402 -0.401 1 96.75 84 PHE A O 1
ATOM 684 N N . ASP A 1 85 ? 31.938 -0.288 0.649 1 96.06 85 ASP A N 1
ATOM 685 C CA . ASP A 1 85 ? 32.969 -0.465 1.668 1 96.06 85 ASP A CA 1
ATOM 686 C C . ASP A 1 85 ? 33 -1.909 2.16 1 96.06 85 ASP A C 1
ATOM 688 O O . ASP A 1 85 ? 32.25 -2.285 3.062 1 96.06 85 ASP A O 1
ATOM 692 N N . ARG A 1 86 ? 33.969 -2.633 1.7 1 93.88 86 ARG A N 1
ATOM 693 C CA . ARG A 1 86 ? 34.062 -4.062 1.97 1 93.88 86 ARG A CA 1
ATOM 694 C C . ARG A 1 86 ? 34.438 -4.316 3.43 1 93.88 86 ARG A C 1
ATOM 696 O O . ARG A 1 86 ? 34.219 -5.41 3.949 1 93.88 86 ARG A O 1
ATOM 703 N N . GLN A 1 87 ? 34.969 -3.287 4.055 1 95 87 GLN A N 1
ATOM 704 C CA . GLN A 1 87 ? 35.406 -3.447 5.434 1 95 87 GLN A CA 1
ATOM 705 C C . GLN A 1 87 ? 34.281 -3.205 6.414 1 95 87 GLN A C 1
ATOM 707 O O . GLN A 1 87 ? 34.438 -3.438 7.617 1 95 87 GLN A O 1
ATOM 712 N N . TYR A 1 88 ? 33.219 -2.734 5.863 1 96.12 88 TYR A N 1
ATOM 713 C CA . TYR A 1 88 ? 32.094 -2.439 6.723 1 96.12 88 TYR A CA 1
ATOM 714 C C . TYR A 1 88 ? 31.156 -3.641 6.824 1 96.12 88 TYR A C 1
ATOM 716 O O . TYR A 1 88 ? 30.781 -4.227 5.809 1 96.12 88 TYR A O 1
ATOM 724 N N . GLU A 1 89 ? 30.828 -4.008 8 1 95.5 89 GLU A N 1
ATOM 725 C CA . GLU A 1 89 ? 29.828 -5.039 8.234 1 95.5 89 GLU A CA 1
ATOM 726 C C . GLU A 1 89 ? 28.531 -4.434 8.766 1 95.5 89 GLU A C 1
ATOM 728 O O . GLU A 1 89 ? 28.484 -3.932 9.891 1 95.5 89 GLU A O 1
ATOM 733 N N . LEU A 1 90 ? 27.516 -4.531 8.031 1 96.31 90 LEU A N 1
ATOM 734 C CA . LEU A 1 90 ? 26.203 -3.969 8.359 1 96.31 90 LEU A CA 1
ATOM 735 C C . LEU A 1 90 ? 25.531 -4.758 9.477 1 96.31 90 LEU A C 1
ATOM 737 O O . LEU A 1 90 ? 25.359 -5.973 9.367 1 96.31 90 LEU A O 1
ATOM 741 N N . PRO A 1 91 ? 25.156 -4.055 10.539 1 96.31 91 PRO A N 1
ATOM 742 C CA . PRO A 1 91 ? 24.438 -4.754 11.617 1 96.31 91 PRO A CA 1
ATOM 743 C C . PRO A 1 91 ? 23.078 -5.266 11.188 1 96.31 91 PRO A C 1
ATOM 745 O O . PRO A 1 91 ? 22.547 -4.852 10.148 1 96.31 91 PRO A O 1
ATOM 748 N N . GLY A 1 92 ? 22.484 -6.074 12.016 1 96.19 92 GLY A N 1
ATOM 749 C CA . GLY A 1 92 ? 21.188 -6.645 11.719 1 96.19 92 GLY A CA 1
ATOM 750 C C . GLY A 1 92 ? 20.031 -5.746 12.125 1 96.19 92 GLY A C 1
ATOM 751 O O . GLY A 1 92 ? 20.234 -4.691 12.727 1 96.19 92 GLY A O 1
ATOM 752 N N . ARG A 1 93 ? 18.875 -6.148 11.797 1 95.25 93 ARG A N 1
ATOM 753 C CA . ARG A 1 93 ? 17.672 -5.348 12.008 1 95.25 93 ARG A CA 1
ATOM 754 C C . ARG A 1 93 ? 17.438 -5.094 13.492 1 95.25 93 ARG A C 1
ATOM 756 O O . ARG A 1 93 ? 16.953 -4.027 13.875 1 95.25 93 ARG A O 1
ATOM 763 N N . LYS A 1 94 ? 17.734 -6 14.328 1 95.62 94 LYS A N 1
ATOM 764 C CA . LYS A 1 94 ? 17.547 -5.848 15.766 1 95.62 94 LYS A CA 1
ATOM 765 C C . LYS A 1 94 ? 18.375 -4.691 16.312 1 95.62 94 LYS A C 1
ATOM 767 O O . LYS A 1 94 ? 17.922 -3.959 17.203 1 95.62 94 LYS A O 1
ATOM 772 N N . TYR A 1 95 ? 19.547 -4.582 15.828 1 96.75 95 TYR A N 1
ATOM 773 C CA . TYR A 1 95 ? 20.406 -3.488 16.266 1 96.75 95 TYR A CA 1
ATOM 774 C C . TYR A 1 95 ? 19.797 -2.139 15.906 1 96.75 95 TYR A C 1
ATOM 776 O O . TYR A 1 95 ? 19.766 -1.227 16.734 1 96.75 95 TYR A O 1
ATOM 784 N N . PHE A 1 96 ? 19.344 -2.006 14.711 1 97.06 96 PHE A N 1
ATOM 785 C CA . PHE A 1 96 ? 18.766 -0.739 14.273 1 97.06 96 PHE A CA 1
ATOM 786 C C . PHE A 1 96 ? 17.469 -0.452 15.016 1 97.06 96 PHE A C 1
ATOM 788 O O . PHE A 1 96 ? 17.203 0.691 15.391 1 97.06 96 PHE A O 1
ATOM 795 N N . SER A 1 97 ? 16.625 -1.445 15.227 1 95.62 97 SER A N 1
ATOM 796 C CA . SER A 1 97 ? 15.336 -1.294 15.891 1 95.62 97 SER A CA 1
ATOM 797 C C . SER A 1 97 ? 15.5 -0.96 17.375 1 95.62 97 SER A C 1
ATOM 799 O O . SER A 1 97 ? 14.781 -0.122 17.906 1 95.62 97 SER A O 1
ATOM 801 N N . ASN A 1 98 ? 16.5 -1.556 18 1 96.5 98 ASN A N 1
ATOM 802 C CA . ASN A 1 98 ? 16.562 -1.498 19.453 1 96.5 98 ASN A CA 1
ATOM 803 C C . ASN A 1 98 ? 17.641 -0.534 19.938 1 96.5 98 ASN A C 1
ATOM 805 O O . ASN A 1 98 ? 17.609 -0.108 21.094 1 96.5 98 ASN A O 1
ATOM 809 N N . THR A 1 99 ? 18.516 -0.2 19.047 1 96.69 99 THR A N 1
ATOM 810 C CA . THR A 1 99 ? 19.625 0.61 19.531 1 96.69 99 THR A CA 1
ATOM 811 C C . THR A 1 99 ? 19.812 1.854 18.672 1 96.69 99 THR A C 1
ATOM 813 O O . THR A 1 99 ? 19.641 2.979 19.141 1 96.69 99 THR A O 1
ATOM 816 N N . ALA A 1 100 ? 20.094 1.687 17.406 1 97.5 100 ALA A N 1
ATOM 817 C CA . ALA A 1 100 ? 20.516 2.787 16.531 1 97.5 100 ALA A CA 1
ATOM 818 C C . ALA A 1 100 ? 19.406 3.826 16.391 1 97.5 100 ALA A C 1
ATOM 820 O O . ALA A 1 100 ? 19.641 5.023 16.562 1 97.5 100 ALA A O 1
ATOM 821 N N . ILE A 1 101 ? 18.188 3.406 16.141 1 97.19 101 ILE A N 1
ATOM 822 C CA . ILE A 1 101 ? 17.062 4.324 15.922 1 97.19 101 ILE A CA 1
ATOM 823 C C . ILE A 1 101 ? 16.688 5.008 17.234 1 97.19 101 ILE A C 1
ATOM 825 O O . ILE A 1 101 ? 16.531 6.23 17.281 1 97.19 101 ILE A O 1
ATOM 829 N N . PRO A 1 102 ? 16.562 4.266 18.328 1 97.56 102 PRO A N 1
ATOM 830 C CA . PRO A 1 102 ? 16.297 4.941 19.594 1 97.56 102 PRO A CA 1
ATOM 831 C C . PRO A 1 102 ? 17.359 5.969 19.969 1 97.56 102 PRO A C 1
ATOM 833 O O . PRO A 1 102 ? 17.047 7.039 20.484 1 97.56 102 PRO A O 1
ATOM 836 N N . GLU A 1 103 ? 18.594 5.641 19.656 1 97.69 103 GLU A N 1
ATOM 837 C CA . GLU A 1 103 ? 19.672 6.586 19.922 1 97.69 103 GLU A CA 1
ATOM 838 C C . GLU A 1 103 ? 19.531 7.84 19.078 1 97.69 103 GLU A C 1
ATOM 840 O O . GLU A 1 103 ? 19.719 8.961 19.562 1 97.69 103 GLU A O 1
ATOM 845 N N . LEU A 1 104 ? 19.281 7.617 17.797 1 97.81 104 LEU A N 1
ATOM 846 C CA . LEU A 1 104 ? 19.062 8.758 16.922 1 97.81 104 LEU A CA 1
ATOM 847 C C . LEU A 1 104 ? 17.859 9.578 17.375 1 97.81 104 LEU A C 1
ATOM 849 O O . LEU A 1 104 ? 17.891 10.812 17.328 1 97.81 104 LEU A O 1
ATOM 853 N N . TYR A 1 105 ? 16.812 8.93 17.812 1 97.5 105 TYR A N 1
ATOM 854 C CA . TYR A 1 105 ? 15.617 9.586 18.344 1 97.5 105 TYR A CA 1
ATOM 855 C C . TYR A 1 105 ? 15.961 10.492 19.516 1 97.5 105 TYR A C 1
ATOM 857 O O . TYR A 1 105 ? 15.539 11.648 19.562 1 97.5 105 TYR A O 1
ATOM 865 N N . ASN A 1 106 ? 16.688 9.945 20.422 1 97.69 106 ASN A N 1
ATOM 866 C CA . ASN A 1 106 ? 17.062 10.711 21.609 1 97.69 106 ASN A CA 1
ATOM 867 C C . ASN A 1 106 ? 17.922 11.914 21.25 1 97.69 106 ASN A C 1
ATOM 869 O O . ASN A 1 106 ? 17.766 12.984 21.844 1 97.69 106 ASN A O 1
ATOM 873 N N . LYS A 1 107 ? 18.766 11.695 20.328 1 97.62 107 LYS A N 1
ATOM 874 C CA . LYS A 1 107 ? 19.625 12.797 19.891 1 97.62 107 LYS A CA 1
ATOM 875 C C . LYS A 1 107 ? 18.797 13.922 19.266 1 97.62 107 LYS A C 1
ATOM 877 O O . LYS A 1 107 ? 18.938 15.086 19.641 1 97.62 107 LYS A O 1
ATOM 882 N N . VAL A 1 108 ? 17.969 13.586 18.328 1 97.81 108 VAL A N 1
ATOM 883 C CA . VAL A 1 108 ? 17.141 14.57 17.641 1 97.81 108 VAL A CA 1
ATOM 884 C C . VAL A 1 108 ? 16.172 15.203 18.625 1 97.81 108 VAL A C 1
ATOM 886 O O . VAL A 1 108 ? 15.883 16.391 18.562 1 97.81 108 VAL A O 1
ATOM 889 N N . ARG A 1 109 ? 15.609 14.391 19.5 1 97.56 109 ARG A N 1
ATOM 890 C CA . ARG A 1 109 ? 14.727 14.898 20.547 1 97.56 109 ARG A CA 1
ATOM 891 C C . ARG A 1 109 ? 15.43 15.953 21.391 1 97.56 109 ARG A C 1
ATOM 893 O O . ARG A 1 109 ? 14.828 16.969 21.75 1 97.56 109 ARG A O 1
ATOM 900 N N . GLY A 1 110 ? 16.703 15.703 21.719 1 97 110 GLY A N 1
ATOM 901 C CA . GLY A 1 110 ? 17.484 16.688 22.453 1 97 110 GLY A CA 1
ATOM 902 C C . GLY A 1 110 ? 17.656 17.984 21.703 1 97 110 GLY A C 1
ATOM 903 O O . GLY A 1 110 ? 17.594 19.062 22.297 1 97 110 GLY A O 1
ATOM 904 N N . GLU A 1 111 ? 17.859 17.844 20.453 1 96.94 111 GLU A N 1
ATOM 905 C CA . GLU A 1 111 ? 18.016 19.031 19.609 1 96.94 111 GLU A CA 1
ATOM 906 C C . GLU A 1 111 ? 16.719 19.844 19.562 1 96.94 111 GLU A C 1
ATOM 908 O O . GLU A 1 111 ? 16.75 21.078 19.656 1 96.94 111 GLU A O 1
ATOM 913 N N . VAL A 1 112 ? 15.617 19.172 19.391 1 97.12 112 VAL A N 1
ATOM 914 C CA . VAL A 1 112 ? 14.32 19.844 19.328 1 97.12 112 VAL A CA 1
ATOM 915 C C . VAL A 1 112 ? 14.008 20.484 20.688 1 97.12 112 VAL A C 1
ATOM 917 O O . VAL A 1 112 ? 13.539 21.625 20.734 1 97.12 112 VAL A O 1
ATOM 920 N N . ALA A 1 113 ? 14.32 19.781 21.734 1 96.62 113 ALA A N 1
ATOM 921 C CA . ALA A 1 113 ? 14.086 20.312 23.078 1 96.62 113 ALA A CA 1
ATOM 922 C C . ALA A 1 113 ? 14.898 21.578 23.312 1 96.62 113 ALA A C 1
ATOM 924 O O . ALA A 1 113 ? 14.398 22.531 23.922 1 96.62 113 ALA A O 1
ATOM 925 N N . SER A 1 114 ? 16.094 21.547 22.844 1 95.5 114 SER A N 1
ATOM 926 C CA . SER A 1 114 ? 16.953 22.719 22.984 1 95.5 114 SER A CA 1
ATOM 927 C C . SER A 1 114 ? 16.406 23.922 22.219 1 95.5 114 SER A C 1
ATOM 929 O O . SER A 1 114 ? 16.453 25.047 22.703 1 95.5 114 SER A O 1
ATOM 931 N N . LEU A 1 115 ? 15.945 23.656 21.125 1 94.56 115 LEU A N 1
ATOM 932 C CA . LEU A 1 115 ? 15.344 24.703 20.312 1 94.56 115 LEU A CA 1
ATOM 933 C C . LEU A 1 115 ? 14.117 25.281 20.984 1 94.56 115 LEU A C 1
ATOM 935 O O . LEU A 1 115 ? 13.906 26.5 20.969 1 94.56 115 LEU A O 1
ATOM 939 N N . LEU A 1 116 ? 13.305 24.5 21.656 1 95.56 116 LEU A N 1
ATOM 940 C CA . LEU A 1 116 ? 12.031 24.906 22.25 1 95.56 116 LEU A CA 1
ATOM 941 C C . LEU A 1 116 ? 12.25 25.672 23.547 1 95.56 116 LEU A C 1
ATOM 943 O O . LEU A 1 116 ? 11.375 26.422 23.984 1 95.56 116 LEU A O 1
ATOM 947 N N . ARG A 1 117 ? 13.383 25.516 24.125 1 92.25 117 ARG A N 1
ATOM 948 C CA . ARG A 1 117 ? 13.688 26.219 25.375 1 92.25 117 ARG A CA 1
ATOM 949 C C . ARG A 1 117 ? 13.852 27.719 25.141 1 92.25 117 ARG A C 1
ATOM 951 O O . ARG A 1 117 ? 13.586 28.531 26.031 1 92.25 117 ARG A O 1
ATOM 958 N N . SER A 1 118 ? 14.18 28.047 23.938 1 89.75 118 SER A N 1
ATOM 959 C CA . SER A 1 118 ? 14.508 29.438 23.641 1 89.75 118 SER A CA 1
ATOM 960 C C . SER A 1 118 ? 13.312 30.188 23.062 1 89.75 118 SER A C 1
ATOM 962 O O . SER A 1 118 ? 13.375 31.391 22.828 1 89.75 118 SER A O 1
ATOM 964 N N . ILE A 1 119 ? 12.211 29.547 22.922 1 92.44 119 ILE A N 1
ATOM 965 C CA . ILE A 1 119 ? 11.109 30.203 22.219 1 92.44 119 ILE A CA 1
ATOM 966 C C . ILE A 1 119 ? 10.234 30.953 23.219 1 92.44 119 ILE A C 1
ATOM 968 O O . ILE A 1 119 ? 10.055 30.516 24.359 1 92.44 119 ILE A O 1
ATOM 972 N N . ASP A 1 120 ? 9.695 32.062 22.797 1 91.31 120 ASP A N 1
ATOM 973 C CA . ASP A 1 120 ? 8.844 32.906 23.656 1 91.31 120 ASP A CA 1
ATOM 974 C C . ASP A 1 120 ? 7.398 32.406 23.609 1 91.31 120 ASP A C 1
ATOM 976 O O . ASP A 1 120 ? 6.727 32.375 24.641 1 91.31 120 ASP A O 1
ATOM 980 N N . PHE A 1 121 ? 6.949 32.156 22.406 1 97.06 121 PHE A N 1
ATOM 981 C CA . PHE A 1 121 ? 5.578 31.703 22.188 1 97.06 121 PHE A CA 1
ATOM 982 C C . PHE A 1 121 ? 5.527 30.562 21.172 1 97.06 121 PHE A C 1
ATOM 984 O O . PHE A 1 121 ? 6.453 30.406 20.375 1 97.06 121 PHE A O 1
ATOM 991 N N . PHE A 1 122 ? 4.516 29.766 21.281 1 97.88 122 PHE A N 1
ATOM 992 C CA . PHE A 1 122 ? 4.285 28.719 20.297 1 97.88 122 PHE A CA 1
ATOM 993 C C . PHE A 1 122 ? 2.793 28.484 20.094 1 97.88 122 PHE A C 1
ATOM 995 O O . PHE A 1 122 ? 1.981 28.859 20.938 1 97.88 122 PHE A O 1
ATOM 1002 N N . SER A 1 123 ? 2.438 28.047 19 1 98.19 123 SER A N 1
ATOM 1003 C CA . SER A 1 123 ? 1.116 27.484 18.75 1 98.19 123 SER A CA 1
ATOM 1004 C C . SER A 1 123 ? 1.199 25.984 18.516 1 98.19 123 SER A C 1
ATOM 1006 O O . SER A 1 123 ? 2.293 25.422 18.375 1 98.19 123 SER A O 1
ATOM 1008 N N . ALA A 1 124 ? 0.044 25.328 18.516 1 97.62 124 ALA A N 1
ATOM 1009 C CA . ALA A 1 124 ? 0.056 23.875 18.375 1 97.62 124 ALA A CA 1
ATOM 1010 C C . ALA A 1 124 ? -1.046 23.406 17.438 1 97.62 124 ALA A C 1
ATOM 1012 O O . ALA A 1 124 ? -2.037 24.109 17.234 1 97.62 124 ALA A O 1
ATOM 1013 N N . THR A 1 125 ? -0.817 22.359 16.797 1 96.88 125 THR A N 1
ATOM 1014 C CA . THR A 1 125 ? -1.821 21.625 16.031 1 96.88 125 THR A CA 1
ATOM 1015 C C . THR A 1 125 ? -1.854 20.156 16.453 1 96.88 125 THR A C 1
ATOM 1017 O O . THR A 1 125 ? -0.832 19.609 16.859 1 96.88 125 THR A O 1
ATOM 1020 N N . THR A 1 126 ? -2.992 19.578 16.438 1 95.12 126 THR A N 1
ATOM 1021 C CA . THR A 1 126 ? -3.156 18.172 16.828 1 95.12 126 THR A CA 1
ATOM 1022 C C . THR A 1 126 ? -4.262 17.516 16 1 95.12 126 THR A C 1
ATOM 1024 O O . THR A 1 126 ? -5.07 18.203 15.375 1 95.12 126 THR A O 1
ATOM 1027 N N . ASP A 1 127 ? -4.133 16.312 15.875 1 91.38 127 ASP A N 1
ATOM 1028 C CA . ASP A 1 127 ? -5.133 15.5 15.195 1 91.38 127 ASP A CA 1
ATOM 1029 C C . ASP A 1 127 ? -5.043 14.039 15.625 1 91.38 127 ASP A C 1
ATOM 1031 O O . ASP A 1 127 ? -4.012 13.602 16.141 1 91.38 127 ASP A O 1
ATOM 1035 N N . MET A 1 128 ? -6.137 13.406 15.469 1 90.88 128 MET A N 1
ATOM 1036 C CA . MET A 1 128 ? -6.18 11.969 15.742 1 90.88 128 MET A CA 1
ATOM 1037 C C . MET A 1 128 ? -6.047 11.164 14.445 1 90.88 128 MET A C 1
ATOM 1039 O O . MET A 1 128 ? -6.539 11.586 13.398 1 90.88 128 MET A O 1
ATOM 1043 N N . TRP A 1 129 ? -5.359 10.055 14.57 1 87.44 129 TRP A N 1
ATOM 1044 C CA . TRP A 1 129 ? -5.168 9.172 13.43 1 87.44 129 TRP A CA 1
ATOM 1045 C C . TRP A 1 129 ? -5.258 7.707 13.859 1 87.44 129 TRP A C 1
ATOM 1047 O O . TRP A 1 129 ? -4.773 7.336 14.93 1 87.44 129 TRP A O 1
ATOM 1057 N N . SER A 1 130 ? -5.879 6.922 13.062 1 87.44 130 SER A N 1
ATOM 1058 C CA . SER A 1 130 ? -5.902 5.477 13.273 1 87.44 130 SER A CA 1
ATOM 1059 C C . SER A 1 130 ? -5.141 4.75 12.164 1 87.44 130 SER A C 1
ATOM 1061 O O . SER A 1 130 ? -5.297 5.066 10.984 1 87.44 130 SER A O 1
ATOM 1063 N N . SER A 1 131 ? -4.34 3.834 12.508 1 86.94 131 SER A N 1
ATOM 1064 C CA . SER A 1 131 ? -3.613 3.021 11.531 1 86.94 131 SER A CA 1
ATOM 1065 C C . SER A 1 131 ? -4.555 2.096 10.773 1 86.94 131 SER A C 1
ATOM 1067 O O . SER A 1 131 ? -5.766 2.109 11 1 86.94 131 SER A O 1
ATOM 1069 N N . ASN A 1 132 ? -3.922 1.304 9.828 1 82.44 132 ASN A N 1
ATOM 1070 C CA . ASN A 1 132 ? -4.703 0.35 9.055 1 82.44 132 ASN A CA 1
ATOM 1071 C C . ASN A 1 132 ? -5.301 -0.739 9.938 1 82.44 132 ASN A C 1
ATOM 1073 O O . ASN A 1 132 ? -6.324 -1.337 9.594 1 82.44 132 ASN A O 1
ATOM 1077 N N . THR A 1 133 ? -4.727 -0.949 11.086 1 81.38 133 THR A N 1
ATOM 1078 C CA . THR A 1 133 ? -5.254 -1.918 12.039 1 81.38 133 THR A CA 1
ATOM 1079 C C . THR A 1 133 ? -6.027 -1.217 13.156 1 81.38 133 THR A C 1
ATOM 1081 O O . THR A 1 133 ? -6.281 -1.806 14.211 1 81.38 133 THR A O 1
ATOM 1084 N N . MET A 1 134 ? -6.262 0.094 13.047 1 85.88 134 MET A N 1
ATOM 1085 C CA . MET A 1 134 ? -7.152 0.899 13.875 1 85.88 134 MET A CA 1
ATOM 1086 C C . MET A 1 134 ? -6.484 1.271 15.195 1 85.88 134 MET A C 1
ATOM 1088 O O . MET A 1 134 ? -7.164 1.574 16.172 1 85.88 134 MET A O 1
ATOM 1092 N N . VAL A 1 135 ? -5.215 1.137 15.172 1 88.12 135 VAL A N 1
ATOM 1093 C CA . VAL A 1 135 ? -4.5 1.623 16.344 1 88.12 135 VAL A CA 1
ATOM 1094 C C . VAL A 1 135 ? -4.551 3.148 16.391 1 88.12 135 VAL A C 1
ATOM 1096 O O . VAL A 1 135 ? -4.172 3.816 15.422 1 88.12 135 VAL A O 1
ATOM 1099 N N . PRO A 1 136 ? -5.07 3.689 17.469 1 91.88 136 PRO A N 1
ATOM 1100 C CA . PRO A 1 136 ? -5.273 5.141 17.516 1 91.88 136 PRO A CA 1
ATOM 1101 C C . PRO A 1 136 ? -4.02 5.895 17.969 1 91.88 136 PRO A C 1
ATOM 1103 O O . PRO A 1 136 ? -3.355 5.488 18.922 1 91.88 136 PRO A O 1
ATOM 1106 N N . PHE A 1 137 ? -3.729 6.957 17.266 1 92.5 137 PHE A N 1
ATOM 1107 C CA . PHE A 1 137 ? -2.619 7.848 17.594 1 92.5 137 PHE A CA 1
ATOM 1108 C C . PHE A 1 137 ? -3.084 9.297 17.625 1 92.5 137 PHE A C 1
ATOM 1110 O O . PHE A 1 137 ? -4.051 9.664 16.953 1 92.5 137 PHE A O 1
ATOM 1117 N N . MET A 1 138 ? -2.469 10.07 18.469 1 93.56 138 MET A N 1
ATOM 1118 C CA . MET A 1 138 ? -2.662 11.523 18.484 1 93.56 138 MET A CA 1
ATOM 1119 C C . MET A 1 138 ? -1.348 12.25 18.219 1 93.56 138 MET A C 1
ATOM 1121 O O . MET A 1 138 ? -0.335 11.961 18.859 1 93.56 138 MET A O 1
ATOM 1125 N N . SER A 1 139 ? -1.373 13.117 17.266 1 94.56 139 SER A N 1
ATOM 1126 C CA . SER A 1 139 ? -0.171 13.883 16.969 1 94.56 139 SER A CA 1
ATOM 1127 C C . SER A 1 139 ? -0.174 15.219 17.703 1 94.56 139 SER A C 1
ATOM 1129 O O . SER A 1 139 ? -1.235 15.734 18.062 1 94.56 139 SER A O 1
ATOM 1131 N N . LEU A 1 140 ? 0.936 15.711 18 1 96.31 140 LEU A N 1
ATOM 1132 C CA . LEU A 1 140 ? 1.126 17.047 18.547 1 96.31 140 LEU A CA 1
ATOM 1133 C C . LEU A 1 140 ? 2.303 17.75 17.875 1 96.31 140 LEU A C 1
ATOM 1135 O O . LEU A 1 140 ? 3.438 17.266 17.938 1 96.31 140 LEU A O 1
ATOM 1139 N N . THR A 1 141 ? 2.021 18.828 17.156 1 96.69 141 THR A N 1
ATOM 1140 C CA . THR A 1 141 ? 3.031 19.625 16.484 1 96.69 141 THR A CA 1
ATOM 1141 C C . THR A 1 141 ? 3.02 21.062 17 1 96.69 141 THR A C 1
ATOM 1143 O O . THR A 1 141 ? 1.953 21.641 17.234 1 96.69 141 THR A O 1
ATOM 1146 N N . VAL A 1 142 ? 4.152 21.578 17.172 1 97.06 142 VAL A N 1
ATOM 1147 C CA . VAL A 1 142 ? 4.234 22.953 17.625 1 97.06 142 VAL A CA 1
ATOM 1148 C C . VAL A 1 142 ? 4.832 23.828 16.531 1 97.06 142 VAL A C 1
ATOM 1150 O O . VAL A 1 142 ? 5.621 23.359 15.711 1 97.06 142 VAL A O 1
ATOM 1153 N N . HIS A 1 143 ? 4.426 25.047 16.516 1 97.06 143 HIS A N 1
ATOM 1154 C CA . HIS A 1 143 ? 4.844 26.062 15.555 1 97.06 143 HIS A CA 1
ATOM 1155 C C . HIS A 1 143 ? 5.34 27.312 16.266 1 97.06 143 HIS A C 1
ATOM 1157 O O . HIS A 1 143 ? 4.727 27.766 17.234 1 97.06 143 HIS A O 1
ATOM 1163 N N . PHE A 1 144 ? 6.445 27.844 15.836 1 97.19 144 PHE A N 1
ATOM 1164 C CA . PHE A 1 144 ? 7.023 29 16.516 1 97.19 144 PHE A CA 1
ATOM 1165 C C . PHE A 1 144 ? 7.891 29.812 15.555 1 97.19 144 PHE A C 1
ATOM 1167 O O . PHE A 1 144 ? 8.242 29.344 14.477 1 97.19 144 PHE A O 1
ATOM 1174 N N . ILE A 1 145 ? 8.102 31.016 15.883 1 97.25 145 ILE A N 1
ATOM 1175 C CA . ILE A 1 145 ? 8.977 31.906 15.133 1 97.25 145 ILE A CA 1
ATOM 1176 C C . ILE A 1 145 ? 10.305 32.062 15.867 1 97.25 145 ILE A C 1
ATOM 1178 O O . ILE A 1 145 ? 10.328 32.469 17.047 1 97.25 145 ILE A O 1
ATOM 1182 N N . THR A 1 146 ? 11.359 31.781 15.211 1 95.5 146 THR A N 1
ATOM 1183 C CA . THR A 1 146 ? 12.688 31.828 15.812 1 95.5 146 THR A CA 1
ATOM 1184 C C . THR A 1 146 ? 13.141 33.281 16 1 95.5 146 THR A C 1
ATOM 1186 O O . THR A 1 146 ? 12.453 34.219 15.562 1 95.5 146 THR A O 1
ATOM 1189 N N . ASP A 1 147 ? 14.344 33.438 16.594 1 93.75 147 ASP A N 1
ATOM 1190 C CA . ASP A 1 147 ? 14.922 34.75 16.797 1 93.75 147 ASP A CA 1
ATOM 1191 C C . ASP A 1 147 ? 15.258 35.438 15.461 1 93.75 147 ASP A C 1
ATOM 1193 O O . ASP A 1 147 ? 15.242 36.656 15.344 1 93.75 147 ASP A O 1
ATOM 1197 N N . ASN A 1 148 ? 15.43 34.562 14.477 1 94.38 148 ASN A N 1
ATOM 1198 C CA . ASN A 1 148 ? 15.734 35.062 13.133 1 94.38 148 ASN A CA 1
ATOM 1199 C C . ASN A 1 148 ? 14.469 35.219 12.297 1 94.38 148 ASN A C 1
ATOM 1201 O O . ASN A 1 148 ? 14.539 35.375 11.078 1 94.38 148 ASN A O 1
ATOM 1205 N N . TRP A 1 149 ? 13.32 35.094 12.961 1 95.75 149 TRP A N 1
ATOM 1206 C CA . TRP A 1 149 ? 12.008 35.344 12.375 1 95.75 149 TRP A CA 1
ATOM 1207 C C . TRP A 1 149 ? 11.719 34.312 11.273 1 95.75 149 TRP A C 1
ATOM 1209 O O . TRP A 1 149 ? 11.25 34.688 10.195 1 95.75 149 TRP A O 1
ATOM 1219 N N . GLU A 1 150 ? 12.109 33.125 11.594 1 95.44 150 GLU A N 1
ATOM 1220 C CA . GLU A 1 150 ? 11.734 31.984 10.75 1 95.44 150 GLU A CA 1
ATOM 1221 C C . GLU A 1 150 ? 10.609 31.172 11.391 1 95.44 150 GLU A C 1
ATOM 1223 O O . GLU A 1 150 ? 10.68 30.844 12.578 1 95.44 150 GLU A O 1
ATOM 1228 N N . LEU A 1 151 ? 9.633 30.938 10.57 1 96.25 151 LEU A N 1
ATOM 1229 C CA . LEU A 1 151 ? 8.555 30.094 11.047 1 96.25 151 LEU A CA 1
ATOM 1230 C C . LEU A 1 151 ? 8.953 28.609 10.969 1 96.25 151 LEU A C 1
ATOM 1232 O O . LEU A 1 151 ? 9.289 28.125 9.891 1 96.25 151 LEU A O 1
ATOM 1236 N N . LYS A 1 152 ? 8.961 27.938 12.094 1 95.56 152 LYS A N 1
ATOM 1237 C CA . LYS A 1 152 ? 9.344 26.531 12.148 1 95.56 152 LYS A CA 1
ATOM 1238 C C . LYS A 1 152 ? 8.242 25.688 12.789 1 95.56 152 LYS A C 1
ATOM 1240 O O . LYS A 1 152 ? 7.48 26.172 13.617 1 95.56 152 LYS A O 1
ATOM 1245 N N . SER A 1 153 ? 8.125 24.516 12.312 1 95.62 153 SER A N 1
ATOM 1246 C CA . SER A 1 153 ? 7.23 23.531 12.883 1 95.62 153 SER A CA 1
ATOM 1247 C C . SER A 1 153 ? 7.992 22.266 13.297 1 95.62 153 SER A C 1
ATOM 1249 O O . SER A 1 153 ? 8.914 21.844 12.609 1 95.62 153 SER A O 1
ATOM 1251 N N . ARG A 1 154 ? 7.691 21.75 14.477 1 95.88 154 ARG A N 1
ATOM 1252 C CA . ARG A 1 154 ? 8.305 20.516 14.961 1 95.88 154 ARG A CA 1
ATOM 1253 C C . ARG A 1 154 ? 7.25 19.547 15.492 1 95.88 154 ARG A C 1
ATOM 1255 O O . ARG A 1 154 ? 6.426 19.922 16.328 1 95.88 154 ARG A O 1
ATOM 1262 N N . CYS A 1 155 ? 7.246 18.375 14.938 1 96 155 CYS A N 1
ATOM 1263 C CA . CYS A 1 155 ? 6.41 17.312 15.484 1 96 155 CYS A CA 1
ATOM 1264 C C . CYS A 1 155 ? 6.969 16.797 16.797 1 96 155 CYS A C 1
ATOM 1266 O O . CYS A 1 155 ? 8.086 16.281 16.844 1 96 155 CYS A O 1
ATOM 1268 N N . LEU A 1 156 ? 6.23 16.922 17.844 1 96.69 156 LEU A N 1
ATOM 1269 C CA . LEU A 1 156 ? 6.723 16.547 19.156 1 96.69 156 LEU A CA 1
ATOM 1270 C C . LEU A 1 156 ? 6.496 15.055 19.406 1 96.69 156 LEU A C 1
ATOM 1272 O O . LEU A 1 156 ? 7.34 14.391 20.016 1 96.69 156 LEU A O 1
ATOM 1276 N N . GLN A 1 157 ? 5.312 14.609 18.969 1 94.5 157 GLN A N 1
ATOM 1277 C CA . GLN A 1 157 ? 5.016 13.219 19.266 1 94.5 157 GLN A CA 1
ATOM 1278 C C . GLN A 1 157 ? 3.811 12.727 18.469 1 94.5 157 GLN A C 1
ATOM 1280 O O . GLN A 1 157 ? 2.992 13.531 18.016 1 94.5 157 GLN A O 1
ATOM 1285 N N . THR A 1 158 ? 3.744 11.516 18.234 1 94.06 158 THR A N 1
ATOM 1286 C CA . THR A 1 158 ? 2.613 10.703 17.797 1 94.06 158 THR A CA 1
ATOM 1287 C C . THR A 1 158 ? 2.266 9.641 18.828 1 94.06 158 THR A C 1
ATOM 1289 O O . THR A 1 158 ? 2.723 8.5 18.734 1 94.06 158 THR A O 1
ATOM 1292 N N . ALA A 1 159 ? 1.438 10.023 19.719 1 92.19 159 ALA A N 1
ATOM 1293 C CA . ALA A 1 159 ? 1.216 9.25 20.938 1 92.19 159 ALA A CA 1
ATOM 1294 C C . ALA A 1 159 ? 0.121 8.203 20.734 1 92.19 159 ALA A C 1
ATOM 1296 O O . ALA A 1 159 ? -0.889 8.477 20.078 1 92.19 159 ALA A O 1
ATOM 1297 N N . PHE A 1 160 ? 0.406 7.09 21.328 1 92.5 160 PHE A N 1
ATOM 1298 C CA . PHE A 1 160 ? -0.582 6.02 21.375 1 92.5 160 PHE A CA 1
ATOM 1299 C C . PHE A 1 160 ? -1.638 6.301 22.438 1 92.5 160 PHE A C 1
ATOM 1301 O O . PHE A 1 160 ? -1.313 6.449 23.609 1 92.5 160 PHE A O 1
ATOM 1308 N N . ILE A 1 161 ? -2.918 6.453 21.969 1 92.81 161 ILE A N 1
ATOM 1309 C CA . ILE A 1 161 ? -4.023 6.73 22.875 1 92.81 161 ILE A CA 1
ATOM 1310 C C . ILE A 1 161 ? -5.004 5.562 22.875 1 92.81 161 ILE A C 1
ATOM 1312 O O . ILE A 1 161 ? -6.039 5.617 22.203 1 92.81 161 ILE A O 1
ATOM 1316 N N . PRO A 1 162 ? -4.777 4.586 23.688 1 88.56 162 PRO A N 1
ATOM 1317 C CA . PRO A 1 162 ? -5.57 3.357 23.641 1 88.56 162 PRO A CA 1
ATOM 1318 C C . PRO A 1 162 ? -6.965 3.529 24.219 1 88.56 162 PRO A C 1
ATOM 1320 O O . PRO A 1 162 ? -7.883 2.777 23.875 1 88.56 162 PRO A O 1
ATOM 1323 N N . ASP A 1 163 ? -7.211 4.488 25.047 1 86.19 163 ASP A N 1
ATOM 1324 C CA . ASP A 1 163 ? -8.492 4.66 25.734 1 86.19 163 ASP A CA 1
ATOM 1325 C C . ASP A 1 163 ? -9.516 5.34 24.828 1 86.19 163 ASP A C 1
ATOM 1327 O O . ASP A 1 163 ? -9.18 5.758 23.719 1 86.19 163 ASP A O 1
ATOM 1331 N N . ASN A 1 164 ? -10.773 5.352 25.359 1 86.88 164 ASN A N 1
ATOM 1332 C CA . ASN A 1 164 ? -11.812 6.09 24.641 1 86.88 164 ASN A CA 1
ATOM 1333 C C . ASN A 1 164 ? -11.438 7.555 24.453 1 86.88 164 ASN A C 1
ATOM 1335 O O . ASN A 1 164 ? -10.914 8.188 25.375 1 86.88 164 ASN A O 1
ATOM 1339 N N . HIS A 1 165 ? -11.656 7.965 23.328 1 89.44 165 HIS A N 1
ATOM 1340 C CA . HIS A 1 165 ? -11.258 9.328 23 1 89.44 165 HIS A CA 1
ATOM 1341 C C . HIS A 1 165 ? -12.281 10.344 23.516 1 89.44 165 HIS A C 1
ATOM 1343 O O . HIS A 1 165 ? -12.789 11.156 22.734 1 89.44 165 HIS A O 1
ATOM 1349 N N . THR A 1 166 ? -12.5 10.289 24.766 1 92.38 166 THR A N 1
ATOM 1350 C CA . THR A 1 166 ? -13.352 11.281 25.422 1 92.38 166 THR A CA 1
ATOM 1351 C C . THR A 1 166 ? -12.609 12.602 25.594 1 92.38 166 THR A C 1
ATOM 1353 O O . THR A 1 166 ? -11.383 12.656 25.438 1 92.38 166 THR A O 1
ATOM 1356 N N . ALA A 1 167 ? -13.391 13.625 25.875 1 95.75 167 ALA A N 1
ATOM 1357 C CA . ALA A 1 167 ? -12.781 14.93 26.109 1 95.75 167 ALA A CA 1
ATOM 1358 C C . ALA A 1 167 ? -11.758 14.859 27.25 1 95.75 167 ALA A C 1
ATOM 1360 O O . ALA A 1 167 ? -10.703 15.492 27.172 1 95.75 167 ALA A O 1
ATOM 1361 N N . GLU A 1 168 ? -12.062 14.062 28.234 1 95.5 168 GLU A N 1
ATOM 1362 C CA . GLU A 1 168 ? -11.172 13.922 29.391 1 95.5 168 GLU A CA 1
ATOM 1363 C C . GLU A 1 168 ? -9.859 13.258 28.984 1 95.5 168 GLU A C 1
ATOM 1365 O O . GLU A 1 168 ? -8.781 13.711 29.391 1 95.5 168 GLU A O 1
ATOM 1370 N N . THR A 1 169 ? -9.969 12.227 28.203 1 94.62 169 THR A N 1
ATOM 1371 C CA . THR A 1 169 ? -8.789 11.5 27.766 1 94.62 169 THR A CA 1
ATOM 1372 C C . THR A 1 169 ? -7.91 12.383 26.891 1 94.62 169 THR A C 1
ATOM 1374 O O . THR A 1 169 ? -6.688 12.398 27.047 1 94.62 169 THR A O 1
ATOM 1377 N N . LEU A 1 170 ? -8.523 13.086 26 1 95.81 170 LEU A N 1
ATOM 1378 C CA . LEU A 1 170 ? -7.789 13.945 25.078 1 95.81 170 LEU A CA 1
ATOM 1379 C C . LEU A 1 170 ? -7.145 15.109 25.828 1 95.81 170 LEU A C 1
ATOM 1381 O O . LEU A 1 170 ? -6.027 15.516 25.5 1 95.81 170 LEU A O 1
ATOM 1385 N N . ASN A 1 171 ? -7.898 15.625 26.812 1 96.06 171 ASN A N 1
ATOM 1386 C CA . ASN A 1 171 ? -7.383 16.672 27.688 1 96.06 171 ASN A CA 1
ATOM 1387 C C . ASN A 1 171 ? -6.094 16.234 28.375 1 96.06 171 ASN A C 1
ATOM 1389 O O . ASN A 1 171 ? -5.094 16.953 28.344 1 96.06 171 ASN A O 1
ATOM 1393 N N . GLU A 1 172 ? -6.133 15.109 28.891 1 95.5 172 GLU A N 1
ATOM 1394 C CA . GLU A 1 172 ? -4.977 14.57 29.594 1 95.5 172 GLU A CA 1
ATOM 1395 C C . GLU A 1 172 ? -3.805 14.336 28.641 1 95.5 172 GLU A C 1
ATOM 1397 O O . GLU A 1 172 ? -2.652 14.594 28.984 1 95.5 172 GLU A O 1
ATOM 1402 N N . ALA A 1 173 ? -4.125 13.836 27.516 1 95.38 173 ALA A N 1
ATOM 1403 C CA . ALA A 1 173 ? -3.09 13.555 26.516 1 95.38 173 ALA A CA 1
ATOM 1404 C C . ALA A 1 173 ? -2.389 14.844 26.078 1 95.38 173 ALA A C 1
ATOM 1406 O O . ALA A 1 173 ? -1.165 14.867 25.938 1 95.38 173 ALA A O 1
ATOM 1407 N N . LEU A 1 174 ? -3.105 15.883 25.844 1 96.81 174 LEU A N 1
ATOM 1408 C CA . LEU A 1 174 ? -2.559 17.172 25.422 1 96.81 174 LEU A CA 1
ATOM 1409 C C . LEU A 1 174 ? -1.685 17.766 26.516 1 96.81 174 LEU A C 1
ATOM 1411 O O . LEU A 1 174 ? -0.576 18.234 26.25 1 96.81 174 LEU A O 1
ATOM 1415 N N . ARG A 1 175 ? -2.186 17.719 27.766 1 95.94 175 ARG A N 1
ATOM 1416 C CA . ARG A 1 175 ? -1.425 18.234 28.891 1 95.94 175 ARG A CA 1
ATOM 1417 C C . ARG A 1 175 ? -0.124 17.453 29.078 1 95.94 175 ARG A C 1
ATOM 1419 O O . ARG A 1 175 ? 0.931 18.047 29.312 1 95.94 175 ARG A O 1
ATOM 1426 N N . ALA A 1 176 ? -0.265 16.188 29 1 95.19 176 ALA A N 1
ATOM 1427 C CA . ALA A 1 176 ? 0.905 15.336 29.141 1 95.19 176 ALA A CA 1
ATOM 1428 C C . ALA A 1 176 ? 1.93 15.602 28.047 1 95.19 176 ALA A C 1
ATOM 1430 O O . ALA A 1 176 ? 3.139 15.547 28.281 1 95.19 176 ALA A O 1
ATOM 1431 N N . GLY A 1 177 ? 1.465 15.875 26.859 1 95.38 177 GLY A N 1
ATOM 1432 C CA . GLY A 1 177 ? 2.35 16.172 25.75 1 95.38 177 GLY A CA 1
ATOM 1433 C C . GLY A 1 177 ? 3.184 17.422 25.953 1 95.38 177 GLY A C 1
ATOM 1434 O O . GLY A 1 177 ? 4.395 17.406 25.719 1 95.38 177 GLY A O 1
ATOM 1435 N N . LEU A 1 178 ? 2.576 18.469 26.406 1 96.5 178 LEU A N 1
ATOM 1436 C CA . LEU A 1 178 ? 3.299 19.703 26.672 1 96.5 178 LEU A CA 1
ATOM 1437 C C . LEU A 1 178 ? 4.254 19.547 27.844 1 96.5 178 LEU A C 1
ATOM 1439 O O . LEU A 1 178 ? 5.383 20.031 27.812 1 96.5 178 LEU A O 1
ATOM 1443 N N . ARG A 1 179 ? 3.791 18.797 28.844 1 95.38 179 ARG A N 1
ATOM 1444 C CA . ARG A 1 179 ? 4.605 18.578 30.031 1 95.38 179 ARG A CA 1
ATOM 1445 C C . ARG A 1 179 ? 5.859 17.781 29.703 1 95.38 179 ARG A C 1
ATOM 1447 O O . ARG A 1 179 ? 6.941 18.062 30.219 1 95.38 179 ARG A O 1
ATOM 1454 N N . GLU A 1 180 ? 5.684 16.828 28.906 1 94.75 180 GLU A N 1
ATOM 1455 C CA . GLU A 1 180 ? 6.801 15.969 28.516 1 94.75 180 GLU A CA 1
ATOM 1456 C C . GLU A 1 180 ? 7.91 16.781 27.844 1 94.75 180 GLU A C 1
ATOM 1458 O O . GLU A 1 180 ? 9.086 16.422 27.953 1 94.75 180 GLU A O 1
ATOM 1463 N N . TRP A 1 181 ? 7.566 17.859 27.188 1 96.31 181 TRP A N 1
ATOM 1464 C CA . TRP A 1 181 ? 8.531 18.656 26.453 1 96.31 181 TRP A CA 1
ATOM 1465 C C . TRP A 1 181 ? 8.859 19.938 27.219 1 96.31 181 TRP A C 1
ATOM 1467 O O . TRP A 1 181 ? 9.5 20.844 26.672 1 96.31 181 TRP A O 1
ATOM 1477 N N . ASP A 1 182 ? 8.32 20.031 28.438 1 94.75 182 ASP A N 1
ATOM 1478 C CA . ASP A 1 182 ? 8.555 21.172 29.312 1 94.75 182 ASP A CA 1
ATOM 1479 C C . ASP A 1 182 ? 8.109 22.469 28.656 1 94.75 182 ASP A C 1
ATOM 1481 O O . ASP A 1 182 ? 8.844 23.469 28.672 1 94.75 182 ASP A O 1
ATOM 1485 N N . LEU A 1 183 ? 7.016 22.406 28.016 1 96.75 183 LEU A N 1
ATOM 1486 C CA . LEU A 1 183 ? 6.441 23.594 27.406 1 96.75 183 LEU A CA 1
ATOM 1487 C C . LEU A 1 183 ? 5.363 24.203 28.297 1 96.75 183 LEU A C 1
ATOM 1489 O O . LEU A 1 183 ? 4.309 23.594 28.5 1 96.75 183 LEU A O 1
ATOM 1493 N N . PRO A 1 184 ? 5.664 25.359 28.797 1 94.94 184 PRO A N 1
ATOM 1494 C CA . PRO A 1 184 ? 4.652 25.969 29.656 1 94.94 184 PRO A CA 1
ATOM 1495 C C . PRO A 1 184 ? 3.398 26.391 28.891 1 94.94 184 PRO A C 1
ATOM 1497 O O . PRO A 1 184 ? 3.494 26.969 27.812 1 94.94 184 PRO A O 1
ATOM 1500 N N . VAL A 1 185 ? 2.293 26.188 29.422 1 95.31 185 VAL A N 1
ATOM 1501 C CA . VAL A 1 185 ? 1.007 26.469 28.797 1 95.31 185 VAL A CA 1
ATOM 1502 C C . VAL A 1 185 ? 0.849 27.969 28.609 1 95.31 185 VAL A C 1
ATOM 1504 O O . VAL A 1 185 ? 0.169 28.422 27.688 1 95.31 185 VAL A O 1
ATOM 1507 N N . GLU A 1 186 ? 1.488 28.781 29.438 1 92.81 186 GLU A N 1
ATOM 1508 C CA . GLU A 1 186 ? 1.388 30.234 29.375 1 92.81 186 GLU A CA 1
ATOM 1509 C C . GLU A 1 186 ? 1.964 30.781 28.078 1 92.81 186 GLU A C 1
ATOM 1511 O O . GLU A 1 186 ? 1.607 31.875 27.641 1 92.81 186 GLU A O 1
ATOM 1516 N N . LYS A 1 187 ? 2.838 29.984 27.438 1 95.69 187 LYS A N 1
ATOM 1517 C CA . LYS A 1 187 ? 3.467 30.406 26.203 1 95.69 187 LYS A CA 1
ATOM 1518 C C . LYS A 1 187 ? 2.65 29.969 24.984 1 95.69 187 LYS A C 1
ATOM 1520 O O . LYS A 1 187 ? 2.963 30.328 23.859 1 95.69 187 LYS A O 1
ATOM 1525 N N . LEU A 1 188 ? 1.607 29.219 25.234 1 97.69 188 LEU A N 1
ATOM 1526 C CA . LEU A 1 188 ? 0.758 28.734 24.156 1 97.69 188 LEU A CA 1
ATOM 1527 C C . LEU A 1 188 ? -0.149 29.844 23.625 1 97.69 188 LEU A C 1
ATOM 1529 O O . LEU A 1 188 ? -1.006 30.344 24.359 1 97.69 188 LEU A O 1
ATOM 1533 N N . ALA A 1 189 ? 0.062 30.172 22.406 1 97.69 189 ALA A N 1
ATOM 1534 C CA . ALA A 1 189 ? -0.73 31.219 21.781 1 97.69 189 ALA A CA 1
ATOM 1535 C C . ALA A 1 189 ? -2.115 30.719 21.391 1 97.69 189 ALA A C 1
ATOM 1537 O O . ALA A 1 189 ? -3.107 31.438 21.531 1 97.69 189 ALA A O 1
ATOM 1538 N N . CYS A 1 190 ? -2.09 29.5 20.812 1 98 190 CYS A N 1
ATOM 1539 C CA . CYS A 1 190 ? -3.336 28.938 20.312 1 98 190 CYS A CA 1
ATOM 1540 C C . CYS A 1 190 ? -3.137 27.5 19.844 1 98 190 CYS A C 1
ATOM 1542 O O . CYS A 1 190 ? -2.029 27.109 19.469 1 98 190 CYS A O 1
ATOM 1544 N N . ILE A 1 191 ? -4.164 26.703 19.969 1 98.06 191 ILE A N 1
ATOM 1545 C CA . ILE A 1 191 ? -4.137 25.375 19.375 1 98.06 191 ILE A CA 1
ATOM 1546 C C . ILE A 1 191 ? -5.199 25.266 18.281 1 98.06 191 ILE A C 1
ATOM 1548 O O . ILE A 1 191 ? -6.328 25.734 18.469 1 98.06 191 ILE A O 1
ATOM 1552 N N . THR A 1 192 ? -4.781 24.797 17.156 1 97.44 192 THR A N 1
ATOM 1553 C CA . THR A 1 192 ? -5.691 24.625 16.031 1 97.44 192 THR A CA 1
ATOM 1554 C C . THR A 1 192 ? -6.059 23.141 15.867 1 97.44 192 THR A C 1
ATOM 1556 O O . THR A 1 192 ? -5.18 22.281 15.773 1 97.44 192 THR A O 1
ATOM 1559 N N . THR A 1 193 ? -7.312 22.797 15.867 1 96 193 THR A N 1
ATOM 1560 C CA . THR A 1 193 ? -7.805 21.438 15.727 1 96 193 THR A CA 1
ATOM 1561 C C . THR A 1 193 ? -8.961 21.375 14.734 1 96 193 THR A C 1
ATOM 1563 O O . THR A 1 193 ? -9.438 22.422 14.266 1 96 193 THR A O 1
ATOM 1566 N N . ASP A 1 194 ? -9.336 20.188 14.398 1 91.38 194 ASP A N 1
ATOM 1567 C CA . ASP A 1 194 ? -10.586 20.047 13.656 1 91.38 194 ASP A CA 1
ATOM 1568 C C . ASP A 1 194 ? -11.789 20.328 14.555 1 91.38 194 ASP A C 1
ATOM 1570 O O . ASP A 1 194 ? -11.641 20.828 15.672 1 91.38 194 ASP A O 1
ATOM 1574 N N . ASN A 1 195 ? -13 20.125 14.062 1 91.31 195 ASN A N 1
ATOM 1575 C CA . ASN A 1 195 ? -14.219 20.5 14.781 1 91.31 195 ASN A CA 1
ATOM 1576 C C . ASN A 1 195 ? -14.805 19.328 15.547 1 91.31 195 ASN A C 1
ATOM 1578 O O . ASN A 1 195 ? -15.984 19.328 15.891 1 91.31 195 ASN A O 1
ATOM 1582 N N . GLY A 1 196 ? -14.023 18.297 15.789 1 92.06 196 GLY A N 1
ATOM 1583 C CA . GLY A 1 196 ? -14.555 17.172 16.562 1 92.06 196 GLY A CA 1
ATOM 1584 C C . GLY A 1 196 ? -15.055 17.578 17.938 1 92.06 196 GLY A C 1
ATOM 1585 O O . GLY A 1 196 ? -14.383 18.344 18.641 1 92.06 196 GLY A O 1
ATOM 1586 N N . ALA A 1 197 ? -16.172 17.078 18.328 1 94.12 197 ALA A N 1
ATOM 1587 C CA . ALA A 1 197 ? -16.828 17.5 19.578 1 94.12 197 ALA A CA 1
ATOM 1588 C C . ALA A 1 197 ? -15.93 17.219 20.781 1 94.12 197 ALA A C 1
ATOM 1590 O O . ALA A 1 197 ? -15.797 18.062 21.672 1 94.12 197 ALA A O 1
ATOM 1591 N N . ASN A 1 198 ? -15.281 16.109 20.766 1 94.19 198 ASN A N 1
ATOM 1592 C CA . ASN A 1 198 ? -14.484 15.688 21.922 1 94.19 198 ASN A CA 1
ATOM 1593 C C . ASN A 1 198 ? -13.203 16.516 22.047 1 94.19 198 ASN A C 1
ATOM 1595 O O . ASN A 1 198 ? -12.812 16.906 23.156 1 94.19 198 ASN A O 1
ATOM 1599 N N . ILE A 1 199 ? -12.531 16.828 20.953 1 95.25 199 ILE A N 1
ATOM 1600 C CA . ILE A 1 199 ? -11.289 17.578 21.016 1 95.25 199 ILE A CA 1
ATOM 1601 C C . ILE A 1 199 ? -11.586 19.047 21.344 1 95.25 199 ILE A C 1
ATOM 1603 O O . ILE A 1 199 ? -10.828 19.688 22.078 1 95.25 199 ILE A O 1
ATOM 1607 N N . VAL A 1 200 ? -12.711 19.594 20.812 1 95.44 200 VAL A N 1
ATOM 1608 C CA . VAL A 1 200 ? -13.117 20.969 21.109 1 95.44 200 VAL A CA 1
ATOM 1609 C C . VAL A 1 200 ? -13.414 21.094 22.609 1 95.44 200 VAL A C 1
ATOM 1611 O O . VAL A 1 200 ? -12.961 22.047 23.25 1 95.44 200 VAL A O 1
ATOM 1614 N N . LYS A 1 201 ? -14.18 20.109 23.094 1 96.88 201 LYS A N 1
ATOM 1615 C CA . LYS A 1 201 ? -14.492 20.125 24.516 1 96.88 201 LYS A CA 1
ATOM 1616 C C . LYS A 1 201 ? -13.227 19.969 25.359 1 96.88 201 LYS A C 1
ATOM 1618 O O . LYS A 1 201 ? -13.094 20.609 26.406 1 96.88 201 LYS A O 1
ATOM 1623 N N . ALA A 1 202 ? -12.312 19.141 24.922 1 97.12 202 ALA A N 1
ATOM 1624 C CA . ALA A 1 202 ? -11.055 18.938 25.641 1 97.12 202 ALA A CA 1
ATOM 1625 C C . ALA A 1 202 ? -10.273 20.234 25.75 1 97.12 202 ALA A C 1
ATOM 1627 O O . ALA A 1 202 ? -9.805 20.594 26.844 1 97.12 202 ALA A O 1
ATOM 1628 N N . VAL A 1 203 ? -10.195 20.969 24.703 1 97.06 203 VAL A N 1
ATOM 1629 C CA . VAL A 1 203 ? -9.445 22.234 24.656 1 97.06 203 VAL A CA 1
ATOM 1630 C C . VAL A 1 203 ? -10.156 23.281 25.5 1 97.06 203 VAL A C 1
ATOM 1632 O O . VAL A 1 203 ? -9.516 24.047 26.219 1 97.06 203 VAL A O 1
ATOM 1635 N N . ARG A 1 204 ? -11.445 23.344 25.375 1 95.94 204 ARG A N 1
ATOM 1636 C CA . ARG A 1 204 ? -12.242 24.281 26.156 1 95.94 204 ARG A CA 1
ATOM 1637 C C . ARG A 1 204 ? -12.047 24.047 27.656 1 95.94 204 ARG A C 1
ATOM 1639 O O . ARG A 1 204 ? -11.898 25 28.422 1 95.94 204 ARG A O 1
ATOM 1646 N N . ASP A 1 205 ? -12.07 22.797 28.031 1 96.94 205 ASP A N 1
ATOM 1647 C CA . ASP A 1 205 ? -11.891 22.438 29.438 1 96.94 205 ASP A CA 1
ATOM 1648 C C . ASP A 1 205 ? -10.5 22.828 29.922 1 96.94 205 ASP A C 1
ATOM 1650 O O . ASP A 1 205 ? -10.312 23.109 31.109 1 96.94 205 ASP A O 1
ATOM 1654 N N . LEU A 1 206 ? -9.555 22.797 29.078 1 96.69 206 LEU A N 1
ATOM 1655 C CA . LEU A 1 206 ? -8.188 23.172 29.406 1 96.69 206 LEU A CA 1
ATOM 1656 C C . LEU A 1 206 ? -8.062 24.703 29.516 1 96.69 206 LEU A C 1
ATOM 1658 O O . LEU A 1 206 ? -7.102 25.203 30.094 1 96.69 206 LEU A O 1
ATOM 1662 N N . GLY A 1 207 ? -9.016 25.406 28.906 1 95.88 207 GLY A N 1
ATOM 1663 C CA . GLY A 1 207 ? -8.977 26.859 28.891 1 95.88 207 GLY A CA 1
ATOM 1664 C C . GLY A 1 207 ? -7.961 27.422 27.906 1 95.88 207 GLY A C 1
ATOM 1665 O O . GLY A 1 207 ? -7.457 28.531 28.094 1 95.88 207 GLY A O 1
ATOM 1666 N N . TRP A 1 208 ? -7.551 26.609 26.938 1 96.81 208 TRP A N 1
ATOM 1667 C CA . TRP A 1 208 ? -6.574 27.047 25.953 1 96.81 208 TRP A CA 1
ATOM 1668 C C . TRP A 1 208 ? -7.242 27.859 24.844 1 96.81 208 TRP A C 1
ATOM 1670 O O . TRP A 1 208 ? -8.391 27.594 24.484 1 96.81 208 TRP A O 1
ATOM 1680 N N . PRO A 1 209 ? -6.531 28.938 24.312 1 96.62 209 PRO A N 1
ATOM 1681 C CA . PRO A 1 209 ? -7.059 29.562 23.094 1 96.62 209 PRO A CA 1
ATOM 1682 C C . PRO A 1 209 ? -7.184 28.578 21.938 1 96.62 209 PRO A C 1
ATOM 1684 O O . PRO A 1 209 ? -6.281 27.75 21.719 1 96.62 209 PRO A O 1
ATOM 1687 N N . TRP A 1 210 ? -8.273 28.594 21.266 1 97.06 210 TRP A N 1
ATOM 1688 C CA . TRP A 1 210 ? -8.594 27.562 20.281 1 97.06 210 TRP A CA 1
ATOM 1689 C C . TRP A 1 210 ? -8.992 28.203 18.953 1 97.06 210 TRP A C 1
ATOM 1691 O O . TRP A 1 210 ? -9.68 29.219 18.922 1 97.06 210 TRP A O 1
ATOM 1701 N N . LEU A 1 211 ? -8.523 27.656 17.906 1 97.38 211 LEU A N 1
ATOM 1702 C CA . LEU A 1 211 ? -8.914 28.016 16.547 1 97.38 211 LEU A CA 1
ATOM 1703 C C . LEU A 1 211 ? -9.344 26.797 15.766 1 97.38 211 LEU A C 1
ATOM 1705 O O . LEU A 1 211 ? -8.672 25.766 15.797 1 97.38 211 LEU A O 1
ATOM 1709 N N . ASN A 1 212 ? -10.484 26.859 15.164 1 95.94 212 ASN A N 1
ATOM 1710 C CA . ASN A 1 212 ? -10.93 25.766 14.32 1 95.94 212 ASN A CA 1
ATOM 1711 C C . ASN A 1 212 ? -10.219 25.766 12.969 1 95.94 212 ASN A C 1
ATOM 1713 O O . ASN A 1 212 ? -9.953 26.828 12.406 1 95.94 212 ASN A O 1
ATOM 1717 N N . CYS A 1 213 ? -9.859 24.672 12.477 1 94.88 213 CYS A N 1
ATOM 1718 C CA . CYS A 1 213 ? -9.094 24.484 11.25 1 94.88 213 CYS A CA 1
ATOM 1719 C C . CYS A 1 213 ? -9.867 25 10.047 1 94.88 213 CYS A C 1
ATOM 1721 O O . CYS A 1 213 ? -10.969 24.516 9.758 1 94.88 213 CYS A O 1
ATOM 1723 N N . PHE A 1 214 ? -9.305 25.938 9.281 1 94.31 214 PHE A N 1
ATOM 1724 C CA . PHE A 1 214 ? -9.93 26.516 8.094 1 94.31 214 PHE A CA 1
ATOM 1725 C C . PHE A 1 214 ? -10.227 25.422 7.066 1 94.31 214 PHE A C 1
ATOM 1727 O O . PHE A 1 214 ? -11.297 25.422 6.449 1 94.31 214 PHE A O 1
ATOM 1734 N N . GLY A 1 215 ? -9.25 24.547 6.855 1 91.31 215 GLY A N 1
ATOM 1735 C CA . GLY A 1 215 ? -9.438 23.484 5.883 1 91.31 215 GLY A CA 1
ATOM 1736 C C . GLY A 1 215 ? -10.641 22.609 6.168 1 91.31 215 GLY A C 1
ATOM 1737 O O . GLY A 1 215 ? -11.43 22.312 5.266 1 91.31 215 GLY A O 1
ATOM 1738 N N . HIS A 1 216 ? -10.812 22.172 7.375 1 92 216 HIS A N 1
ATOM 1739 C CA . HIS A 1 216 ? -11.961 21.375 7.77 1 92 216 HIS A CA 1
ATOM 1740 C C . HIS A 1 216 ? -13.258 22.156 7.641 1 92 216 HIS A C 1
ATOM 1742 O O . HIS A 1 216 ? -14.289 21.609 7.246 1 92 216 HIS A O 1
ATOM 1748 N N . ASN A 1 217 ? -13.227 23.422 8.039 1 94.69 217 ASN A N 1
ATOM 1749 C CA . ASN A 1 217 ? -14.414 24.266 7.926 1 94.69 217 ASN A CA 1
ATOM 1750 C C . ASN A 1 217 ? -14.875 24.391 6.477 1 94.69 217 ASN A C 1
ATOM 1752 O O . ASN A 1 217 ? -16.062 24.234 6.18 1 94.69 217 ASN A O 1
ATOM 1756 N N . LEU A 1 218 ? -13.891 24.688 5.641 1 93.31 218 LEU A N 1
ATOM 1757 C CA . LEU A 1 218 ? -14.227 24.828 4.227 1 93.31 218 LEU A CA 1
ATOM 1758 C C . LEU A 1 218 ? -14.758 23.516 3.66 1 93.31 218 LEU A C 1
ATOM 1760 O O . LEU A 1 218 ? -15.727 23.5 2.896 1 93.31 218 LEU A O 1
ATOM 1764 N N . HIS A 1 219 ? -14.156 22.438 4.016 1 91.88 219 HIS A N 1
ATOM 1765 C CA . HIS A 1 219 ? -14.602 21.125 3.557 1 91.88 219 HIS A CA 1
ATOM 1766 C C . HIS A 1 219 ? -16.047 20.859 3.963 1 91.88 219 HIS A C 1
ATOM 1768 O O . HIS A 1 219 ? -16.859 20.453 3.139 1 91.88 219 HIS A O 1
ATOM 1774 N N . LEU A 1 220 ? -16.344 21.078 5.168 1 92.69 220 LEU A N 1
ATOM 1775 C CA . LEU A 1 220 ? -17.688 20.844 5.676 1 92.69 220 LEU A CA 1
ATOM 1776 C C . LEU A 1 220 ? -18.688 21.797 5.012 1 92.69 220 LEU A C 1
ATOM 1778 O O . LEU A 1 220 ? -19.812 21.391 4.68 1 92.69 220 LEU A O 1
ATOM 1782 N N . ALA A 1 221 ? -18.297 23.016 4.875 1 94.31 221 ALA A N 1
ATOM 1783 C CA . ALA A 1 221 ? -19.172 24 4.25 1 94.31 221 ALA A CA 1
ATOM 1784 C C . ALA A 1 221 ? -19.516 23.594 2.82 1 94.31 221 ALA A C 1
ATOM 1786 O O . ALA A 1 221 ? -20.688 23.625 2.426 1 94.31 221 ALA A O 1
ATOM 1787 N N . VAL A 1 222 ? -18.516 23.203 2.115 1 93.62 222 VAL A N 1
ATOM 1788 C CA . VAL A 1 222 ? -18.703 22.812 0.719 1 93.62 222 VAL A CA 1
ATOM 1789 C C . VAL A 1 222 ? -19.531 21.531 0.641 1 93.62 222 VAL A C 1
ATOM 1791 O O . VAL A 1 222 ? -20.516 21.469 -0.091 1 93.62 222 VAL A O 1
ATOM 1794 N N . THR A 1 223 ? -19.141 20.516 1.36 1 91.94 223 THR A N 1
ATOM 1795 C CA . THR A 1 223 ? -19.781 19.203 1.308 1 91.94 223 THR A CA 1
ATOM 1796 C C . THR A 1 223 ? -21.266 19.312 1.69 1 91.94 223 THR A C 1
ATOM 1798 O O . THR A 1 223 ? -22.125 18.734 1.024 1 91.94 223 THR A O 1
ATOM 1801 N N . ASN A 1 224 ? -21.562 20.078 2.693 1 91.5 224 ASN A N 1
ATOM 1802 C CA . ASN A 1 224 ? -22.938 20.234 3.156 1 91.5 224 ASN A CA 1
ATOM 1803 C C . ASN A 1 224 ? -23.766 21.062 2.182 1 91.5 224 ASN A C 1
ATOM 1805 O O . ASN A 1 224 ? -24.984 20.906 2.105 1 91.5 224 ASN A O 1
ATOM 1809 N N . SER A 1 225 ? -23.094 21.922 1.499 1 92.56 225 SER A N 1
ATOM 1810 C CA . SER A 1 225 ? -23.812 22.797 0.57 1 92.56 225 SER A CA 1
ATOM 1811 C C . SER A 1 225 ? -24.094 22.078 -0.747 1 92.56 225 SER A C 1
ATOM 1813 O O . SER A 1 225 ? -25.125 22.328 -1.388 1 92.56 225 SER A O 1
ATOM 1815 N N . VAL A 1 226 ? -23.219 21.25 -1.135 1 91.19 226 VAL A N 1
ATOM 1816 C CA . VAL A 1 226 ? -23.359 20.547 -2.41 1 91.19 226 VAL A CA 1
ATOM 1817 C C . VAL A 1 226 ? -24.25 19.312 -2.236 1 91.19 226 VAL A C 1
ATOM 1819 O O . VAL A 1 226 ? -25.094 19.031 -3.088 1 91.19 226 VAL A O 1
ATOM 1822 N N . ASN A 1 227 ? -24.094 18.562 -1.196 1 84 227 ASN A N 1
ATOM 1823 C CA . ASN A 1 227 ? -24.812 17.297 -1.001 1 84 227 ASN A CA 1
ATOM 1824 C C . ASN A 1 227 ? -26.219 17.531 -0.438 1 84 227 ASN A C 1
ATOM 1826 O O . ASN A 1 227 ? -26.953 16.578 -0.184 1 84 227 ASN A O 1
ATOM 1830 N N . ASP A 1 228 ? -26.688 18.734 -0.348 1 78.12 228 ASP A N 1
ATOM 1831 C CA . ASP A 1 228 ? -27.938 19.078 0.319 1 78.12 228 ASP A CA 1
ATOM 1832 C C . ASP A 1 228 ? -29.109 18.969 -0.644 1 78.12 228 ASP A C 1
ATOM 1834 O O . ASP A 1 228 ? -30.266 18.938 -0.216 1 78.12 228 ASP A O 1
ATOM 1838 N N . THR A 1 229 ? -28.875 18.797 -1.948 1 83 229 THR A N 1
ATOM 1839 C CA . THR A 1 229 ? -30 18.766 -2.885 1 83 229 THR A CA 1
ATOM 1840 C C . THR A 1 229 ? -30.016 17.453 -3.654 1 83 229 THR A C 1
ATOM 1842 O O . THR A 1 229 ? -28.969 16.891 -3.963 1 83 229 THR A O 1
ATOM 1845 N N . PRO A 1 230 ? -31.172 16.969 -3.947 1 87.75 230 PRO A N 1
ATOM 1846 C CA . PRO A 1 230 ? -31.297 15.711 -4.695 1 87.75 230 PRO A CA 1
ATOM 1847 C C . PRO A 1 230 ? -30.641 15.773 -6.07 1 87.75 230 PRO A C 1
ATOM 1849 O O . PRO A 1 230 ? -30.094 14.773 -6.539 1 87.75 230 PRO A O 1
ATOM 1852 N N . ASN A 1 231 ? -30.688 16.922 -6.676 1 89.62 231 ASN A N 1
ATOM 1853 C CA . ASN A 1 231 ? -30.109 17.062 -8.008 1 89.62 231 ASN A CA 1
ATOM 1854 C C . ASN A 1 231 ? -28.594 16.875 -7.973 1 89.62 231 ASN A C 1
ATOM 1856 O O . ASN A 1 231 ? -28.016 16.234 -8.852 1 89.62 231 ASN A O 1
ATOM 1860 N N . THR A 1 232 ? -28.031 17.422 -6.969 1 91.5 232 THR A N 1
ATOM 1861 C CA . THR A 1 232 ? -26.578 17.297 -6.867 1 91.5 232 THR A CA 1
ATOM 1862 C C . THR A 1 232 ? -26.188 15.867 -6.504 1 91.5 232 THR A C 1
ATOM 1864 O O . THR A 1 232 ? -25.172 15.352 -6.988 1 91.5 232 THR A O 1
ATOM 1867 N N . ALA A 1 233 ? -26.969 15.227 -5.664 1 91 233 ALA A N 1
ATOM 1868 C CA . ALA A 1 233 ? -26.719 13.844 -5.281 1 91 233 ALA A CA 1
ATOM 1869 C C . ALA A 1 233 ? -26.766 12.922 -6.5 1 91 233 ALA A C 1
ATOM 1871 O O . ALA A 1 233 ? -25.938 12.016 -6.633 1 91 233 ALA A O 1
ATOM 1872 N N . ARG A 1 234 ? -27.688 13.133 -7.27 1 92.38 234 ARG A N 1
ATOM 1873 C CA . ARG A 1 234 ? -27.812 12.336 -8.492 1 92.38 234 ARG A CA 1
ATOM 1874 C C . ARG A 1 234 ? -26.609 12.547 -9.406 1 92.38 234 ARG A C 1
ATOM 1876 O O . ARG A 1 234 ? -26.047 11.586 -9.922 1 92.38 234 ARG A O 1
ATOM 1883 N N . ALA A 1 235 ? -26.312 13.797 -9.609 1 93.19 235 ALA A N 1
ATOM 1884 C CA . ALA A 1 235 ? -25.188 14.109 -10.477 1 93.19 235 ALA A CA 1
ATOM 1885 C C . ALA A 1 235 ? -23.891 13.469 -9.969 1 93.19 235 ALA A C 1
ATOM 1887 O O . ALA A 1 235 ? -23.109 12.93 -10.75 1 93.19 235 ALA A O 1
ATOM 1888 N N . ILE A 1 236 ? -23.672 13.539 -8.664 1 93.12 236 ILE A N 1
ATOM 1889 C CA . ILE A 1 236 ? -22.5 12.945 -8.055 1 93.12 236 ILE A CA 1
ATOM 1890 C C . ILE A 1 236 ? -22.516 11.43 -8.25 1 93.12 236 ILE A C 1
ATOM 1892 O O . ILE A 1 236 ? -21.484 10.82 -8.555 1 93.12 236 ILE A O 1
ATOM 1896 N N . GLY A 1 237 ? -23.641 10.828 -8.062 1 93.88 237 GLY A N 1
ATOM 1897 C CA . GLY A 1 237 ? -23.797 9.398 -8.289 1 93.88 237 GLY A CA 1
ATOM 1898 C C . GLY A 1 237 ? -23.438 8.977 -9.695 1 93.88 237 GLY A C 1
ATOM 1899 O O . GLY A 1 237 ? -22.75 7.969 -9.891 1 93.88 237 GLY A O 1
ATOM 1900 N N . ILE A 1 238 ? -23.875 9.75 -10.625 1 95.19 238 ILE A N 1
ATOM 1901 C CA . ILE A 1 238 ? -23.578 9.461 -12.023 1 95.19 238 ILE A CA 1
ATOM 1902 C C . ILE A 1 238 ? -22.078 9.609 -12.273 1 95.19 238 ILE A C 1
ATOM 1904 O O . ILE A 1 238 ? -21.484 8.805 -13.008 1 95.19 238 ILE A O 1
ATOM 1908 N N . CYS A 1 239 ? -21.516 10.641 -11.688 1 95.94 239 CYS A N 1
ATOM 1909 C CA . CYS A 1 239 ? -20.062 10.828 -11.812 1 95.94 239 CYS A CA 1
ATOM 1910 C C . CYS A 1 239 ? -19.312 9.609 -11.305 1 95.94 239 CYS A C 1
ATOM 1912 O O . CYS A 1 239 ? -18.422 9.102 -11.984 1 95.94 239 CYS A O 1
ATOM 1914 N N . HIS A 1 240 ? -19.719 9.156 -10.164 1 95.5 240 HIS A N 1
ATOM 1915 C CA . HIS A 1 240 ? -19.062 7.996 -9.562 1 95.5 240 HIS A CA 1
ATOM 1916 C C . HIS A 1 240 ? -19.219 6.766 -10.445 1 95.5 240 HIS A C 1
ATOM 1918 O O . HIS A 1 240 ? -18.266 6.012 -10.633 1 95.5 240 HIS A O 1
ATOM 1924 N N . SER A 1 241 ? -20.391 6.566 -10.969 1 95.75 241 SER A N 1
ATOM 1925 C CA . SER A 1 241 ? -20.672 5.406 -11.812 1 95.75 241 SER A CA 1
ATOM 1926 C C . SER A 1 241 ? -19.844 5.434 -13.086 1 95.75 241 SER A C 1
ATOM 1928 O O . SER A 1 241 ? -19.328 4.402 -13.523 1 95.75 241 SER A O 1
ATOM 1930 N N . ILE A 1 242 ? -19.703 6.609 -13.664 1 95.94 242 ILE A N 1
ATOM 1931 C CA . ILE A 1 242 ? -18.938 6.766 -14.891 1 95.94 242 ILE A CA 1
ATOM 1932 C C . ILE A 1 242 ? -17.453 6.477 -14.609 1 95.94 242 ILE A C 1
ATOM 1934 O O . ILE A 1 242 ? -16.828 5.703 -15.328 1 95.94 242 ILE A O 1
ATOM 1938 N N . VAL A 1 243 ? -16.953 7.125 -13.562 1 95.38 243 VAL A N 1
ATOM 1939 C CA . VAL A 1 243 ? -15.547 6.949 -13.227 1 95.38 243 VAL A CA 1
ATOM 1940 C C . VAL A 1 243 ? -15.266 5.477 -12.93 1 95.38 243 VAL A C 1
ATOM 1942 O O . VAL A 1 243 ? -14.258 4.934 -13.375 1 95.38 243 VAL A O 1
ATOM 1945 N N . ALA A 1 244 ? -16.141 4.844 -12.211 1 93.5 244 ALA A N 1
ATOM 1946 C CA . ALA A 1 244 ? -15.992 3.424 -11.906 1 93.5 244 ALA A CA 1
ATOM 1947 C C . ALA A 1 244 ? -15.992 2.586 -13.18 1 93.5 244 ALA A C 1
ATOM 1949 O O . ALA A 1 244 ? -15.172 1.678 -13.336 1 93.5 244 ALA A O 1
ATOM 1950 N N . CYS A 1 245 ? -16.891 2.879 -14.07 1 93.56 245 CYS A N 1
ATOM 1951 C CA . CYS A 1 245 ? -17.047 2.154 -15.328 1 93.56 245 CYS A CA 1
ATOM 1952 C C . CYS A 1 245 ? -15.75 2.211 -16.141 1 93.56 245 CYS A C 1
ATOM 1954 O O . CYS A 1 245 ? -15.32 1.2 -16.703 1 93.56 245 CYS A O 1
ATOM 1956 N N . PHE A 1 246 ? -15.164 3.336 -16.188 1 93.69 246 PHE A N 1
ATOM 1957 C CA . PHE A 1 246 ? -13.977 3.529 -17.016 1 93.69 246 PHE A CA 1
ATOM 1958 C C . PHE A 1 246 ? -12.719 3.1 -16.266 1 93.69 246 PHE A C 1
ATOM 1960 O O . PHE A 1 246 ? -11.75 2.652 -16.891 1 93.69 246 PHE A O 1
ATOM 1967 N N . SER A 1 247 ? -12.703 3.266 -14.969 1 90.06 247 SER A N 1
ATOM 1968 C CA . SER A 1 247 ? -11.492 2.99 -14.195 1 90.06 247 SER A CA 1
ATOM 1969 C C . SER A 1 247 ? -11.273 1.489 -14.031 1 90.06 247 SER A C 1
ATOM 1971 O O . SER A 1 247 ? -10.141 1.036 -13.875 1 90.06 247 SER A O 1
ATOM 1973 N N . HIS A 1 248 ? -12.305 0.666 -14.133 1 87.06 248 HIS A N 1
ATOM 1974 C CA . HIS A 1 248 ? -12.195 -0.76 -13.844 1 87.06 248 HIS A CA 1
ATOM 1975 C C . HIS A 1 248 ? -12.133 -1.581 -15.125 1 87.06 248 HIS A C 1
ATOM 1977 O O . HIS A 1 248 ? -12.242 -2.809 -15.086 1 87.06 248 HIS A O 1
ATOM 1983 N N . SER A 1 249 ? -11.984 -0.877 -16.234 1 88 249 SER A N 1
ATOM 1984 C CA . SER A 1 249 ? -11.93 -1.586 -17.516 1 88 249 SER A CA 1
ATOM 1985 C C . SER A 1 249 ? -10.82 -1.036 -18.406 1 88 249 SER A C 1
ATOM 1987 O O . SER A 1 249 ? -10.867 0.122 -18.828 1 88 249 SER A O 1
ATOM 1989 N N . TRP A 1 250 ? -9.898 -1.891 -18.688 1 87.62 250 TRP A N 1
ATOM 1990 C CA . TRP A 1 250 ? -8.82 -1.499 -19.594 1 87.62 250 TRP A CA 1
ATOM 1991 C C . TRP A 1 250 ? -9.375 -1.133 -20.969 1 87.62 250 TRP A C 1
ATOM 1993 O O . TRP A 1 250 ? -8.938 -0.156 -21.578 1 87.62 250 TRP A O 1
ATOM 2003 N N . LEU A 1 251 ? -10.312 -1.858 -21.453 1 88 251 LEU A N 1
ATOM 2004 C CA . LEU A 1 251 ? -10.906 -1.627 -22.766 1 88 251 LEU A CA 1
ATOM 2005 C C . LEU A 1 251 ? -11.57 -0.259 -22.828 1 88 251 LEU A C 1
ATOM 2007 O O . LEU A 1 251 ? -11.453 0.451 -23.828 1 88 251 LEU A O 1
ATOM 2011 N N . LYS A 1 252 ? -12.258 0.039 -21.781 1 91.38 252 LYS A N 1
ATOM 2012 C CA . LYS A 1 252 ? -12.906 1.344 -21.734 1 91.38 252 LYS A CA 1
ATOM 2013 C C . LYS A 1 252 ? -11.883 2.473 -21.719 1 91.38 252 LYS A C 1
ATOM 2015 O O . LYS A 1 252 ? -12.102 3.529 -22.312 1 91.38 252 LYS A O 1
ATOM 2020 N N . LYS A 1 253 ? -10.844 2.303 -21.016 1 91.25 253 LYS A N 1
ATOM 2021 C CA . LYS A 1 253 ? -9.773 3.297 -20.984 1 91.25 253 LYS A CA 1
ATOM 2022 C C . LYS A 1 253 ? -9.148 3.477 -22.359 1 91.25 253 LYS A C 1
ATOM 2024 O O . LYS A 1 253 ? -8.859 4.602 -22.766 1 91.25 253 LYS A O 1
ATOM 2029 N N . ARG A 1 254 ? -8.914 2.379 -22.984 1 90.62 254 ARG A N 1
ATOM 2030 C CA . ARG A 1 254 ? -8.375 2.41 -24.344 1 90.62 254 ARG A CA 1
ATOM 2031 C C . ARG A 1 254 ? -9.312 3.137 -25.297 1 90.62 254 ARG A C 1
ATOM 2033 O O . ARG A 1 254 ? -8.883 3.975 -26.078 1 90.62 254 ARG A O 1
ATOM 2040 N N . ASP A 1 255 ? -10.578 2.814 -25.203 1 93.75 255 ASP A N 1
ATOM 2041 C CA . ASP A 1 255 ? -11.578 3.445 -26.062 1 93.75 255 ASP A CA 1
ATOM 2042 C C . ASP A 1 255 ? -11.688 4.941 -25.781 1 93.75 255 ASP A C 1
ATOM 2044 O O . ASP A 1 255 ? -11.93 5.738 -26.688 1 93.75 255 ASP A O 1
ATOM 2048 N N . LEU A 1 256 ? -11.578 5.258 -24.531 1 95.56 256 LEU A N 1
ATOM 2049 C CA . LEU A 1 256 ? -11.594 6.668 -24.172 1 95.56 256 LEU A CA 1
ATOM 2050 C C . LEU A 1 256 ? -10.43 7.41 -24.812 1 95.56 256 LEU A C 1
ATOM 2052 O O . LEU A 1 256 ? -10.602 8.508 -25.344 1 95.56 256 LEU A O 1
ATOM 2056 N N . LYS A 1 257 ? -9.266 6.836 -24.766 1 94.62 257 LYS A N 1
ATOM 2057 C CA . LYS A 1 257 ? -8.086 7.449 -25.375 1 94.62 257 LYS A CA 1
ATOM 2058 C C . LYS A 1 257 ? -8.273 7.648 -26.875 1 94.62 257 LYS A C 1
ATOM 2060 O O . LYS A 1 257 ? -7.898 8.688 -27.406 1 94.62 257 LYS A O 1
ATOM 2065 N N . LYS A 1 258 ? -8.82 6.652 -27.516 1 94.94 258 LYS A N 1
ATOM 2066 C CA . LYS A 1 258 ? -9.102 6.758 -28.953 1 94.94 258 LYS A CA 1
ATOM 2067 C C . LYS A 1 258 ? -10.094 7.879 -29.234 1 94.94 258 LYS A C 1
ATOM 2069 O O . LYS A 1 258 ? -9.906 8.664 -30.156 1 94.94 258 LYS A O 1
ATOM 2074 N N . ALA A 1 259 ? -11.164 7.898 -28.438 1 97.06 259 ALA A N 1
ATOM 2075 C CA . ALA A 1 259 ? -12.172 8.938 -28.594 1 97.06 259 ALA A CA 1
ATOM 2076 C C . ALA A 1 259 ? -11.578 10.328 -28.359 1 97.06 259 ALA A C 1
ATOM 2078 O O . ALA A 1 259 ? -11.938 11.289 -29.047 1 97.06 259 ALA A O 1
ATOM 2079 N N . GLN A 1 260 ? -10.734 10.414 -27.359 1 97.19 260 GLN A N 1
ATOM 2080 C CA . GLN A 1 260 ? -10.055 11.68 -27.062 1 97.19 260 GLN A CA 1
ATOM 2081 C C . GLN A 1 260 ? -9.227 12.148 -28.25 1 97.19 260 GLN A C 1
ATOM 2083 O O . GLN A 1 260 ? -9.273 13.32 -28.625 1 97.19 260 GLN A O 1
ATOM 2088 N N . ALA A 1 261 ? -8.516 11.258 -28.875 1 96.44 261 ALA A N 1
ATOM 2089 C CA . ALA A 1 261 ? -7.699 11.562 -30.047 1 96.44 261 ALA A CA 1
ATOM 2090 C C . ALA A 1 261 ? -8.57 11.984 -31.234 1 96.44 261 ALA A C 1
ATOM 2092 O O . ALA A 1 261 ? -8.281 12.977 -31.906 1 96.44 261 ALA A O 1
ATOM 2093 N N . ASP A 1 262 ? -9.617 11.242 -31.469 1 96.31 262 ASP A N 1
ATOM 2094 C CA . ASP A 1 262 ? -10.516 11.508 -32.594 1 96.31 262 ASP A CA 1
ATOM 2095 C C . ASP A 1 262 ? -11.164 12.883 -32.469 1 96.31 262 ASP A C 1
ATOM 2097 O O . ASP A 1 262 ? -11.391 13.562 -33.469 1 96.31 262 ASP A O 1
ATOM 2101 N N . LEU A 1 263 ? -11.461 13.281 -31.234 1 97.25 263 LEU A N 1
ATOM 2102 C CA . LEU A 1 263 ? -12.203 14.516 -31 1 97.25 263 LEU A CA 1
ATOM 2103 C C . LEU A 1 263 ? -11.258 15.656 -30.641 1 97.25 263 LEU A C 1
ATOM 2105 O O . LEU A 1 263 ? -11.703 16.75 -30.281 1 97.25 263 LEU A O 1
ATOM 2109 N N . ASN A 1 264 ? -9.984 15.445 -30.641 1 96.69 264 ASN A N 1
ATOM 2110 C CA . ASN A 1 264 ? -8.945 16.422 -30.344 1 96.69 264 ASN A CA 1
ATOM 2111 C C . ASN A 1 264 ? -9.102 16.984 -28.922 1 96.69 264 ASN A C 1
ATOM 2113 O O . ASN A 1 264 ? -9.094 18.203 -28.734 1 96.69 264 ASN A O 1
ATOM 2117 N N . LEU A 1 265 ? -9.414 16.094 -28.031 1 96.75 265 LEU A N 1
ATOM 2118 C CA . LEU A 1 265 ? -9.461 16.438 -26.609 1 96.75 265 LEU A CA 1
ATOM 2119 C C . LEU A 1 265 ? -8.148 16.109 -25.922 1 96.75 265 LEU A C 1
ATOM 2121 O O . LEU A 1 265 ? -7.379 15.281 -26.422 1 96.75 265 LEU A O 1
ATOM 2125 N N . PRO A 1 266 ? -7.875 16.859 -24.781 1 95.94 266 PRO A N 1
ATOM 2126 C CA . PRO A 1 266 ? -6.691 16.438 -24.016 1 95.94 266 PRO A CA 1
ATOM 2127 C C . PRO A 1 266 ? -6.758 14.984 -23.562 1 95.94 266 PRO A C 1
ATOM 2129 O O . PRO A 1 266 ? -7.812 14.516 -23.125 1 95.94 266 PRO A O 1
ATOM 2132 N N . THR A 1 267 ? -5.672 14.297 -23.688 1 93.06 267 THR A N 1
ATOM 2133 C CA . THR A 1 267 ? -5.621 12.883 -23.328 1 93.06 267 THR A CA 1
ATOM 2134 C C . THR A 1 267 ? -5.434 12.719 -21.828 1 93.06 267 THR A C 1
ATOM 2136 O O . THR A 1 267 ? -4.348 12.359 -21.359 1 93.06 267 THR A O 1
ATOM 2139 N N . HIS A 1 268 ? -6.477 12.977 -21.047 1 94 268 HIS A N 1
ATOM 2140 C CA . HIS A 1 268 ? -6.453 12.875 -19.594 1 94 268 HIS A CA 1
ATOM 2141 C C . HIS A 1 268 ? -7.25 11.664 -19.109 1 94 268 HIS A C 1
ATOM 2143 O O . HIS A 1 268 ? -8.297 11.344 -19.672 1 94 268 HIS A O 1
ATOM 2149 N N . SER A 1 269 ? -6.707 11.016 -18.109 1 91 269 SER A N 1
ATOM 2150 C CA . SER A 1 269 ? -7.488 9.992 -17.422 1 91 269 SER A CA 1
ATOM 2151 C C . SER A 1 269 ? -8.562 10.609 -16.531 1 91 269 SER A C 1
ATOM 2153 O O . SER A 1 269 ? -8.445 11.766 -16.125 1 91 269 SER A O 1
ATOM 2155 N N . LEU A 1 270 ? -9.633 9.883 -16.328 1 94.38 270 LEU A N 1
ATOM 2156 C CA . LEU A 1 270 ? -10.672 10.359 -15.422 1 94.38 270 LEU A CA 1
ATOM 2157 C C . LEU A 1 270 ? -10.172 10.367 -13.984 1 94.38 270 LEU A C 1
ATOM 2159 O O . LEU A 1 270 ? -9.203 9.68 -13.648 1 94.38 270 LEU A O 1
ATOM 2163 N N . VAL A 1 271 ? -10.805 11.203 -13.203 1 92.69 271 VAL A N 1
ATOM 2164 C CA . VAL A 1 271 ? -10.367 11.391 -11.828 1 92.69 271 VAL A CA 1
ATOM 2165 C C . VAL A 1 271 ? -11.406 10.805 -10.867 1 92.69 271 VAL A C 1
ATOM 2167 O O . VAL A 1 271 ? -12.602 11.062 -11.008 1 92.69 271 VAL A O 1
ATOM 2170 N N . LYS A 1 272 ? -10.914 9.977 -9.945 1 90.25 272 LYS A N 1
ATOM 2171 C CA . LYS A 1 272 ? -11.766 9.461 -8.875 1 90.25 272 LYS A CA 1
ATOM 2172 C C . LYS A 1 272 ? -11.703 10.359 -7.641 1 90.25 272 LYS A C 1
ATOM 2174 O O . LYS A 1 272 ? -10.633 10.844 -7.277 1 90.25 272 LYS A O 1
ATOM 2179 N N . ASP A 1 273 ? -12.844 10.625 -7.051 1 89.88 273 ASP A N 1
ATOM 2180 C CA . ASP A 1 273 ? -12.852 11.523 -5.895 1 89.88 273 ASP A CA 1
ATOM 2181 C C . ASP A 1 273 ? -12.57 10.75 -4.605 1 89.88 273 ASP A C 1
ATOM 2183 O O . ASP A 1 273 ? -12.703 9.523 -4.57 1 89.88 273 ASP A O 1
ATOM 2187 N N . CYS A 1 274 ? -12.039 11.406 -3.629 1 83.62 274 CYS A N 1
ATOM 2188 C CA . CYS A 1 274 ? -11.883 10.945 -2.254 1 83.62 274 CYS A CA 1
ATOM 2189 C C . CYS A 1 274 ? -12.922 11.586 -1.342 1 83.62 274 CYS A C 1
ATOM 2191 O O . CYS A 1 274 ? -13.078 12.805 -1.325 1 83.62 274 CYS A O 1
ATOM 2193 N N . ALA A 1 275 ? -13.594 10.797 -0.587 1 78.75 275 ALA A N 1
ATOM 2194 C CA . ALA A 1 275 ? -14.742 11.227 0.204 1 78.75 275 ALA A CA 1
ATOM 2195 C C . ALA A 1 275 ? -14.328 12.273 1.239 1 78.75 275 ALA A C 1
ATOM 2197 O O . ALA A 1 275 ? -15.133 13.133 1.614 1 78.75 275 ALA A O 1
ATOM 2198 N N . THR A 1 276 ? -13.125 12.312 1.633 1 75.94 276 THR A N 1
ATOM 2199 C CA . THR A 1 276 ? -12.711 13.203 2.715 1 75.94 276 THR A CA 1
ATOM 2200 C C . THR A 1 276 ? -12.07 14.469 2.16 1 75.94 276 THR A C 1
ATOM 2202 O O . THR A 1 276 ? -11.578 15.305 2.92 1 75.94 276 THR A O 1
ATOM 2205 N N . ARG A 1 277 ? -12.164 14.633 0.812 1 82.31 277 ARG A N 1
ATOM 2206 C CA . ARG A 1 277 ? -11.578 15.805 0.174 1 82.31 277 ARG A CA 1
ATOM 2207 C C . ARG A 1 277 ? -12.516 16.359 -0.897 1 82.31 277 ARG A C 1
ATOM 2209 O O . ARG A 1 277 ? -12.523 15.883 -2.029 1 82.31 277 ARG A O 1
ATOM 2216 N N . TRP A 1 278 ? -13.078 17.453 -0.614 1 89.06 278 TRP A N 1
ATOM 2217 C CA . TRP A 1 278 ? -14.039 18.047 -1.541 1 89.06 278 TRP A CA 1
ATOM 2218 C C . TRP A 1 278 ? -13.359 18.438 -2.85 1 89.06 278 TRP A C 1
ATOM 2220 O O . TRP A 1 278 ? -13.984 18.422 -3.912 1 89.06 278 TRP A O 1
ATOM 2230 N N . GLY A 1 279 ? -12.109 18.828 -2.783 1 89.19 279 GLY A N 1
ATOM 2231 C CA . GLY A 1 279 ? -11.367 19.234 -3.971 1 89.19 279 GLY A CA 1
ATOM 2232 C C . GLY A 1 279 ? -11.289 18.141 -5.02 1 89.19 279 GLY A C 1
ATOM 2233 O O . GLY A 1 279 ? -11.352 18.422 -6.219 1 89.19 279 GLY A O 1
ATOM 2234 N N . SER A 1 280 ? -11.203 16.953 -4.551 1 90.81 280 SER A N 1
ATOM 2235 C CA . SER A 1 280 ? -11.141 15.836 -5.492 1 90.81 280 SER A CA 1
ATOM 2236 C C . SER A 1 280 ? -12.477 15.625 -6.188 1 90.81 280 SER A C 1
ATOM 2238 O O . SER A 1 280 ? -12.523 15.211 -7.348 1 90.81 280 SER A O 1
ATOM 2240 N N . GLN A 1 281 ? -13.539 15.844 -5.496 1 91.88 281 GLN A N 1
ATOM 2241 C CA . GLN A 1 281 ? -14.867 15.75 -6.105 1 91.88 281 GLN A CA 1
ATOM 2242 C C . GLN A 1 281 ? -15.047 16.812 -7.184 1 91.88 281 GLN A C 1
ATOM 2244 O O . GLN A 1 281 ? -15.594 16.531 -8.25 1 91.88 281 GLN A O 1
ATOM 2249 N N . GLN A 1 282 ? -14.648 17.984 -6.863 1 92.94 282 GLN A N 1
ATOM 2250 C CA . GLN A 1 282 ? -14.695 19.062 -7.848 1 92.94 282 GLN A CA 1
ATOM 2251 C C . GLN A 1 282 ? -13.844 18.719 -9.07 1 92.94 282 GLN A C 1
ATOM 2253 O O . GLN A 1 282 ? -14.273 18.938 -10.203 1 92.94 282 GLN A O 1
ATOM 2258 N N . LYS A 1 283 ? -12.664 18.188 -8.875 1 94.88 283 LYS A N 1
ATOM 2259 C CA . LYS A 1 283 ? -11.781 17.812 -9.977 1 94.88 283 LYS A CA 1
ATOM 2260 C C . LYS A 1 283 ? -12.398 16.703 -10.812 1 94.88 283 LYS A C 1
ATOM 2262 O O . LYS A 1 283 ? -12.227 16.656 -12.031 1 94.88 283 LYS A O 1
ATOM 2267 N N . MET A 1 284 ? -13.016 15.781 -10.117 1 95.75 284 MET A N 1
ATOM 2268 C CA . MET A 1 284 ? -13.719 14.711 -10.812 1 95.75 284 MET A CA 1
ATOM 2269 C C . MET A 1 284 ? -14.766 15.273 -11.766 1 95.75 284 MET A C 1
ATOM 2271 O O . MET A 1 284 ? -14.82 14.891 -12.93 1 95.75 284 MET A O 1
ATOM 2275 N N . MET A 1 285 ? -15.555 16.234 -11.328 1 94.94 285 MET A N 1
ATOM 2276 C CA . MET A 1 285 ? -16.609 16.828 -12.141 1 94.94 285 MET A CA 1
ATOM 2277 C C . MET A 1 285 ? -16 17.641 -13.281 1 94.94 285 MET A C 1
ATOM 2279 O O . MET A 1 285 ? -16.484 17.578 -14.414 1 94.94 285 MET A O 1
ATOM 2283 N N . GLU A 1 286 ? -14.984 18.328 -12.938 1 96.19 286 GLU A N 1
ATOM 2284 C CA . GLU A 1 286 ? -14.305 19.141 -13.945 1 96.19 286 GLU A CA 1
ATOM 2285 C C . GLU A 1 286 ? -13.75 18.25 -15.062 1 96.19 286 GLU A C 1
ATOM 2287 O O . GLU A 1 286 ? -13.859 18.594 -16.25 1 96.19 286 GLU A O 1
ATOM 2292 N N . ARG A 1 287 ? -13.133 17.172 -14.648 1 96.81 287 ARG A N 1
ATOM 2293 C CA . ARG A 1 287 ? -12.57 16.234 -15.617 1 96.81 287 ARG A CA 1
ATOM 2294 C C . ARG A 1 287 ? -13.664 15.602 -16.469 1 96.81 287 ARG A C 1
ATOM 2296 O O . ARG A 1 287 ? -13.492 15.422 -17.672 1 96.81 287 ARG A O 1
ATOM 2303 N N . LEU A 1 288 ? -14.766 15.234 -15.883 1 97.19 288 LEU A N 1
ATOM 2304 C CA . LEU A 1 288 ? -15.875 14.625 -16.625 1 97.19 288 LEU A CA 1
ATOM 2305 C C . LEU A 1 288 ? -16.469 15.617 -17.609 1 97.19 288 LEU A C 1
ATOM 2307 O O . LEU A 1 288 ? -16.844 15.242 -18.719 1 97.19 288 LEU A O 1
ATOM 2311 N N . LEU A 1 289 ? -16.594 16.891 -17.219 1 97.19 289 LEU A N 1
ATOM 2312 C CA . LEU A 1 289 ? -17.094 17.922 -18.125 1 97.19 289 LEU A CA 1
ATOM 2313 C C . LEU A 1 289 ? -16.156 18.125 -19.297 1 97.19 289 LEU A C 1
ATOM 2315 O O . LEU A 1 289 ? -16.609 18.25 -20.438 1 97.19 289 LEU A O 1
ATOM 2319 N N . GLU A 1 290 ? -14.844 18.078 -19 1 97.19 290 GLU A N 1
ATOM 2320 C CA . GLU A 1 290 ? -13.82 18.219 -20.031 1 97.19 290 GLU A CA 1
ATOM 2321 C C . GLU A 1 290 ? -13.906 17.078 -21.031 1 97.19 290 GLU A C 1
ATOM 2323 O O . GLU A 1 290 ? -13.719 17.281 -22.234 1 97.19 290 GLU A O 1
ATOM 2328 N N . GLN A 1 291 ? -14.242 15.898 -20.547 1 97.38 291 GLN A N 1
ATOM 2329 C CA . GLN A 1 291 ? -14.164 14.695 -21.375 1 97.38 291 GLN A CA 1
ATOM 2330 C C . GLN A 1 291 ? -15.555 14.227 -21.781 1 97.38 291 GLN A C 1
ATOM 2332 O O . GLN A 1 291 ? -15.719 13.117 -22.312 1 97.38 291 GLN A O 1
ATOM 2337 N N . ALA A 1 292 ? -16.594 15.039 -21.594 1 96.38 292 ALA A N 1
ATOM 2338 C CA . ALA A 1 292 ? -18 14.648 -21.766 1 96.38 292 ALA A CA 1
ATOM 2339 C C . ALA A 1 292 ? -18.25 14.133 -23.188 1 96.38 292 ALA A C 1
ATOM 2341 O O . ALA A 1 292 ? -18.875 13.086 -23.359 1 96.38 292 ALA A O 1
ATOM 2342 N N . PRO A 1 293 ? -17.688 14.797 -24.234 1 96.38 293 PRO A N 1
ATOM 2343 C CA . PRO A 1 293 ? -17.938 14.281 -25.594 1 96.38 293 PRO A CA 1
ATOM 2344 C C . PRO A 1 293 ? -17.312 12.906 -25.828 1 96.38 293 PRO A C 1
ATOM 2346 O O . PRO A 1 293 ? -17.938 12.039 -26.438 1 96.38 293 PRO A O 1
ATOM 2349 N N . ALA A 1 294 ? -16.094 12.727 -25.328 1 97.25 294 ALA A N 1
ATOM 2350 C CA . ALA A 1 294 ? -15.414 11.445 -25.484 1 97.25 294 ALA A CA 1
ATOM 2351 C C . ALA A 1 294 ? -16.125 10.344 -24.719 1 97.25 294 ALA A C 1
ATOM 2353 O O . ALA A 1 294 ? -16.266 9.219 -25.203 1 97.25 294 ALA A O 1
ATOM 2354 N N . ILE A 1 295 ? -16.562 10.641 -23.531 1 97.19 295 ILE A N 1
ATOM 2355 C CA . ILE A 1 295 ? -17.281 9.688 -22.672 1 97.19 295 ILE A CA 1
ATOM 2356 C C . ILE A 1 295 ? -18.578 9.273 -23.359 1 97.19 295 ILE A C 1
ATOM 2358 O O . ILE A 1 295 ? -18.922 8.086 -23.406 1 97.19 295 ILE A O 1
ATOM 2362 N N . ARG A 1 296 ? -19.312 10.211 -23.891 1 95.56 296 ARG A N 1
ATOM 2363 C CA . ARG A 1 296 ? -20.578 9.945 -24.594 1 95.56 296 ARG A CA 1
ATOM 2364 C C . ARG A 1 296 ? -20.359 9.031 -25.781 1 95.56 296 ARG A C 1
ATOM 2366 O O . ARG A 1 296 ? -21.188 8.164 -26.062 1 95.56 296 ARG A O 1
ATOM 2373 N N . ARG A 1 297 ? -19.312 9.258 -26.484 1 95.62 297 ARG A N 1
ATOM 2374 C CA . ARG A 1 297 ? -19 8.43 -27.641 1 95.62 297 ARG A CA 1
ATOM 2375 C C . ARG A 1 297 ? -18.75 6.984 -27.234 1 95.62 297 ARG A C 1
ATOM 2377 O O . ARG A 1 297 ? -19.281 6.059 -27.859 1 95.62 297 ARG A O 1
ATOM 2384 N N . VAL A 1 298 ? -17.906 6.762 -26.219 1 96.12 298 VAL A N 1
ATOM 2385 C CA . VAL A 1 298 ? -17.547 5.418 -25.781 1 96.12 298 VAL A CA 1
ATOM 2386 C C . VAL A 1 298 ? -18.797 4.715 -25.234 1 96.12 298 VAL A C 1
ATOM 2388 O O . VAL A 1 298 ? -19.047 3.553 -25.547 1 96.12 298 VAL A O 1
ATOM 2391 N N . LEU A 1 299 ? -19.547 5.43 -24.438 1 95.31 299 LEU A N 1
ATOM 2392 C CA . LEU A 1 299 ? -20.734 4.844 -23.812 1 95.31 299 LEU A CA 1
ATOM 2393 C C . LEU A 1 299 ? -21.812 4.586 -24.859 1 95.31 299 LEU A C 1
ATOM 2395 O O . LEU A 1 299 ? -22.609 3.656 -24.719 1 95.31 299 LEU A O 1
ATOM 2399 N N . GLY A 1 300 ? -21.828 5.371 -25.859 1 93.69 300 GLY A N 1
ATOM 2400 C CA . GLY A 1 300 ? -22.797 5.188 -26.938 1 93.69 300 GLY A CA 1
ATOM 2401 C C . GLY A 1 300 ? -22.609 3.885 -27.688 1 93.69 300 GLY A C 1
ATOM 2402 O O . GLY A 1 300 ? -23.562 3.311 -28.203 1 93.69 300 GLY A O 1
ATOM 2403 N N . GLU A 1 301 ? -21.422 3.436 -27.734 1 91.12 301 GLU A N 1
ATOM 2404 C CA . GLU A 1 301 ? -21.078 2.207 -28.453 1 91.12 301 GLU A CA 1
ATOM 2405 C C . GLU A 1 301 ? -21.203 0.987 -27.547 1 91.12 301 GLU A C 1
ATOM 2407 O O . GLU A 1 301 ? -21.125 -0.151 -28 1 91.12 301 GLU A O 1
ATOM 2412 N N . ASP A 1 302 ? -21.375 1.257 -26.312 1 89.38 302 ASP A N 1
ATOM 2413 C CA . ASP A 1 302 ? -21.5 0.187 -25.328 1 89.38 302 ASP A CA 1
ATOM 2414 C C . ASP A 1 302 ? -22.969 0.002 -24.906 1 89.38 302 ASP A C 1
ATOM 2416 O O . ASP A 1 302 ? -23.484 0.766 -24.078 1 89.38 302 ASP A O 1
ATOM 2420 N N . ARG A 1 303 ? -23.656 -1.023 -25.281 1 87.38 303 ARG A N 1
ATOM 2421 C CA . ARG A 1 303 ? -25.062 -1.261 -25.031 1 87.38 303 ARG A CA 1
ATOM 2422 C C . ARG A 1 303 ? -25.344 -1.464 -23.547 1 87.38 303 ARG A C 1
ATOM 2424 O O . ARG A 1 303 ? -26.375 -1.037 -23.031 1 87.38 303 ARG A O 1
ATOM 2431 N N . ASN A 1 304 ? -24.391 -1.98 -22.797 1 89.25 304 ASN A N 1
ATOM 2432 C CA . ASN A 1 304 ? -24.594 -2.336 -21.391 1 89.25 304 ASN A CA 1
ATOM 2433 C C . ASN A 1 304 ? -24.469 -1.117 -20.484 1 89.25 304 ASN A C 1
ATOM 2435 O O . ASN A 1 304 ? -25.016 -1.102 -19.375 1 89.25 304 ASN A O 1
ATOM 2439 N N . HIS A 1 305 ? -23.766 -0.068 -20.953 1 92.12 305 HIS A N 1
ATOM 2440 C CA . HIS A 1 305 ? -23.484 1.048 -20.062 1 92.12 305 HIS A CA 1
ATOM 2441 C C . HIS A 1 305 ? -23.953 2.369 -20.656 1 92.12 305 HIS A C 1
ATOM 2443 O O . HIS A 1 305 ? -23.609 3.441 -20.172 1 92.12 305 HIS A O 1
ATOM 2449 N N . SER A 1 306 ? -24.75 2.363 -21.656 1 91.44 306 SER A N 1
ATOM 2450 C CA . SER A 1 306 ? -25.234 3.564 -22.344 1 91.44 306 SER A CA 1
ATOM 2451 C C . SER A 1 306 ? -26.062 4.43 -21.391 1 91.44 306 SER A C 1
ATOM 2453 O O . SER A 1 306 ? -26.125 5.648 -21.547 1 91.44 306 SER A O 1
ATOM 2455 N N . HIS A 1 307 ? -26.688 3.793 -20.344 1 91.69 307 HIS A N 1
ATOM 2456 C CA . HIS A 1 307 ? -27.531 4.5 -19.406 1 91.69 307 HIS A CA 1
ATOM 2457 C C . HIS A 1 307 ? -26.719 5.426 -18.5 1 91.69 307 HIS A C 1
ATOM 2459 O O . HIS A 1 307 ? -27.281 6.309 -17.844 1 91.69 307 HIS A O 1
ATOM 2465 N N . LEU A 1 308 ? -25.422 5.289 -18.531 1 93.62 308 LEU A N 1
ATOM 2466 C CA . LEU A 1 308 ? -24.547 6.086 -17.672 1 93.62 308 LEU A CA 1
ATOM 2467 C C . LEU A 1 308 ? -24.234 7.438 -18.312 1 93.62 308 LEU A C 1
ATOM 2469 O O . LEU A 1 308 ? -23.688 8.328 -17.656 1 93.62 308 LEU A O 1
ATOM 2473 N N . SER A 1 309 ? -24.609 7.602 -19.547 1 93.75 309 SER A N 1
ATOM 2474 C CA . SER A 1 309 ? -24.359 8.875 -20.219 1 93.75 309 SER A CA 1
ATOM 2475 C C . SER A 1 309 ? -25.062 10.023 -19.516 1 93.75 309 SER A C 1
ATOM 2477 O O . SER A 1 309 ? -26.281 9.953 -19.266 1 93.75 309 SER A O 1
ATOM 2479 N N . PRO A 1 310 ? -24.328 11.078 -19.219 1 93.5 310 PRO A N 1
ATOM 2480 C CA . PRO A 1 310 ? -24.938 12.195 -18.484 1 93.5 310 PRO A CA 1
ATOM 2481 C C . PRO A 1 310 ? -26 12.914 -19.297 1 93.5 310 PRO A C 1
ATOM 2483 O O . PRO A 1 310 ? -25.812 13.156 -20.5 1 93.5 310 PRO A O 1
ATOM 2486 N N . SER A 1 311 ? -27.109 13.227 -18.672 1 93.25 311 SER A N 1
ATOM 2487 C CA . SER A 1 311 ? -28.156 14.031 -19.297 1 93.25 311 SER A CA 1
ATOM 2488 C C . SER A 1 311 ? -27.781 15.508 -19.312 1 93.25 311 SER A C 1
ATOM 2490 O O . SER A 1 311 ? -26.781 15.906 -18.703 1 93.25 311 SER A O 1
ATOM 2492 N N . TRP A 1 312 ? -28.562 16.281 -20 1 93.25 312 TRP A N 1
ATOM 2493 C CA . TRP A 1 312 ? -28.328 17.719 -20.016 1 93.25 312 TRP A CA 1
ATOM 2494 C C . TRP A 1 312 ? -28.469 18.312 -18.625 1 93.25 312 TRP A C 1
ATOM 2496 O O . TRP A 1 312 ? -27.766 19.266 -18.266 1 93.25 312 TRP A O 1
ATOM 2506 N N . GLN A 1 313 ? -29.344 17.781 -17.828 1 93 313 GLN A N 1
ATOM 2507 C CA . GLN A 1 313 ? -29.516 18.234 -16.453 1 93 313 GLN A CA 1
ATOM 2508 C C . GLN A 1 313 ? -28.281 17.906 -15.617 1 93 313 GLN A C 1
ATOM 2510 O O . GLN A 1 313 ? -27.859 18.734 -14.797 1 93 313 GLN A O 1
ATOM 2515 N N . ASP A 1 314 ? -27.797 16.703 -15.844 1 94.25 314 ASP A N 1
ATOM 2516 C CA . ASP A 1 314 ? -26.594 16.312 -15.117 1 94.25 314 ASP A CA 1
ATOM 2517 C C . ASP A 1 314 ? -25.438 17.266 -15.43 1 94.25 314 ASP A C 1
ATOM 2519 O O . ASP A 1 314 ? -24.719 17.688 -14.523 1 94.25 314 ASP A O 1
ATOM 2523 N N . ILE A 1 315 ? -25.266 17.562 -16.672 1 95.56 315 ILE A N 1
ATOM 2524 C CA . ILE A 1 315 ? -24.188 18.438 -17.125 1 95.56 315 ILE A CA 1
ATOM 2525 C C . ILE A 1 315 ? -24.375 19.828 -16.531 1 95.56 315 ILE A C 1
ATOM 2527 O O . ILE A 1 315 ? -23.406 20.453 -16.094 1 95.56 315 ILE A O 1
ATOM 2531 N N . HIS A 1 316 ? -25.594 20.266 -16.5 1 94.25 316 HIS A N 1
ATOM 2532 C CA . HIS A 1 316 ? -25.891 21.578 -15.945 1 94.25 316 HIS A CA 1
ATOM 2533 C C . HIS A 1 316 ? -25.531 21.656 -14.469 1 94.25 316 HIS A C 1
ATOM 2535 O O . HIS A 1 316 ? -24.969 22.656 -14.008 1 94.25 316 HIS A O 1
ATOM 2541 N N . VAL A 1 317 ? -25.891 20.656 -13.797 1 94.5 317 VAL A N 1
ATOM 2542 C CA . VAL A 1 317 ? -25.609 20.609 -12.367 1 94.5 317 VAL A CA 1
ATOM 2543 C C . VAL A 1 317 ? -24.094 20.578 -12.148 1 94.5 317 VAL A C 1
ATOM 2545 O O . VAL A 1 317 ? -23.578 21.312 -11.305 1 94.5 317 VAL A O 1
ATOM 2548 N N . MET A 1 318 ? -23.375 19.75 -12.914 1 95.44 318 MET A N 1
ATOM 2549 C CA . MET A 1 318 ? -21.922 19.656 -12.789 1 95.44 318 MET A CA 1
ATOM 2550 C C . MET A 1 318 ? -21.266 21 -13.086 1 95.44 318 MET A C 1
ATOM 2552 O O . MET A 1 318 ? -20.328 21.406 -12.398 1 95.44 318 MET A O 1
ATOM 2556 N N . GLU A 1 319 ? -21.719 21.656 -14.047 1 95.44 319 GLU A N 1
ATOM 2557 C CA . GLU A 1 319 ? -21.188 22.969 -14.414 1 95.44 319 GLU A CA 1
ATOM 2558 C C . GLU A 1 319 ? -21.422 23.984 -13.305 1 95.44 319 GLU A C 1
ATOM 2560 O O . GLU A 1 319 ? -20.531 24.781 -12.984 1 95.44 319 GLU A O 1
ATOM 2565 N N . ALA A 1 320 ? -22.625 23.953 -12.766 1 93.44 320 ALA A N 1
ATOM 2566 C CA . ALA A 1 320 ? -22.969 24.891 -11.695 1 93.44 320 ALA A CA 1
ATOM 2567 C C . ALA A 1 320 ? -22.109 24.672 -10.461 1 93.44 320 ALA A C 1
ATOM 2569 O O . ALA A 1 320 ? -21.609 25.625 -9.867 1 93.44 320 ALA A O 1
ATOM 2570 N N . VAL A 1 321 ? -21.953 23.422 -10.109 1 93.69 321 VAL A N 1
ATOM 2571 C CA . VAL A 1 321 ? -21.141 23.078 -8.945 1 93.69 321 VAL A CA 1
ATOM 2572 C C . VAL A 1 321 ? -19.688 23.453 -9.195 1 93.69 321 VAL A C 1
ATOM 2574 O O . VAL A 1 321 ? -19.031 24.047 -8.328 1 93.69 321 VAL A O 1
ATOM 2577 N N . ASN A 1 322 ? -19.188 23.094 -10.352 1 94.69 322 ASN A N 1
ATOM 2578 C CA . ASN A 1 322 ? -17.797 23.391 -10.703 1 94.69 322 ASN A CA 1
ATOM 2579 C C . ASN A 1 322 ? -17.531 24.906 -10.695 1 94.69 322 ASN A C 1
ATOM 2581 O O . ASN A 1 322 ? -16.484 25.344 -10.227 1 94.69 322 ASN A O 1
ATOM 2585 N N . LYS A 1 323 ? -18.422 25.641 -11.211 1 92.44 323 LYS A N 1
ATOM 2586 C CA . LYS A 1 323 ? -18.281 27.094 -11.258 1 92.44 323 LYS A CA 1
ATOM 2587 C C . LYS A 1 323 ? -18.25 27.688 -9.852 1 92.44 323 LYS A C 1
ATOM 2589 O O . LYS A 1 323 ? -17.484 28.625 -9.586 1 92.44 323 LYS A O 1
ATOM 2594 N N . ALA A 1 324 ? -19.031 27.141 -9 1 92.19 324 ALA A N 1
ATOM 2595 C CA . ALA A 1 324 ? -19.109 27.641 -7.629 1 92.19 324 ALA A CA 1
ATOM 2596 C C . ALA A 1 324 ? -17.875 27.266 -6.832 1 92.19 324 ALA A C 1
ATOM 2598 O O . ALA A 1 324 ? -17.391 28.062 -6.012 1 92.19 324 ALA A O 1
ATOM 2599 N N . LEU A 1 325 ? -17.328 26.109 -7.059 1 92.94 325 LEU A N 1
ATOM 2600 C CA . LEU A 1 325 ? -16.312 25.547 -6.156 1 92.94 325 LEU A CA 1
ATOM 2601 C C . LEU A 1 325 ? -14.906 25.828 -6.68 1 92.94 325 LEU A C 1
ATOM 2603 O O . LEU A 1 325 ? -13.961 25.922 -5.898 1 92.94 325 LEU A O 1
ATOM 2607 N N . LYS A 1 326 ? -14.68 25.922 -7.961 1 92.38 326 LYS A N 1
ATOM 2608 C CA . LYS A 1 326 ? -13.359 26.031 -8.578 1 92.38 326 LYS A CA 1
ATOM 2609 C C . LYS A 1 326 ? -12.562 27.172 -7.973 1 92.38 326 LYS A C 1
ATOM 2611 O O . LYS A 1 326 ? -11.391 27.016 -7.629 1 92.38 326 LYS A O 1
ATOM 2616 N N . PRO A 1 327 ? -13.188 28.312 -7.723 1 89.88 327 PRO A N 1
ATOM 2617 C CA . PRO A 1 327 ? -12.422 29.422 -7.152 1 89.88 327 PRO A CA 1
ATOM 2618 C C . PRO A 1 327 ? -11.984 29.172 -5.715 1 89.88 327 PRO A C 1
ATOM 2620 O O . PRO A 1 327 ? -11.016 29.781 -5.238 1 89.88 327 PRO A O 1
ATOM 2623 N N . LEU A 1 328 ? -12.672 28.297 -5.027 1 91.69 328 LEU A N 1
ATOM 2624 C CA . LEU A 1 328 ? -12.375 28.031 -3.625 1 91.69 328 LEU A CA 1
ATOM 2625 C C . LEU A 1 328 ? -11.148 27.141 -3.492 1 91.69 328 LEU A C 1
ATOM 2627 O O . LEU A 1 328 ? -10.523 27.094 -2.43 1 91.69 328 LEU A O 1
ATOM 2631 N N . ALA A 1 329 ? -10.82 26.344 -4.504 1 86.38 329 ALA A N 1
ATOM 2632 C CA . ALA A 1 329 ? -9.711 25.406 -4.473 1 86.38 329 ALA A CA 1
ATOM 2633 C C . ALA A 1 329 ? -8.391 26.109 -4.207 1 86.38 329 ALA A C 1
ATOM 2635 O O . ALA A 1 329 ? -7.527 25.594 -3.494 1 86.38 329 ALA A O 1
ATOM 2636 N N . ASP A 1 330 ? -8.219 27.203 -4.699 1 82.12 330 ASP A N 1
ATOM 2637 C CA . ASP A 1 330 ? -6.992 27.984 -4.535 1 82.12 330 ASP A CA 1
ATOM 2638 C C . ASP A 1 330 ? -6.785 28.375 -3.074 1 82.12 330 ASP A C 1
ATOM 2640 O O . ASP A 1 330 ? -5.648 28.438 -2.598 1 82.12 330 ASP A O 1
ATOM 2644 N N . PHE A 1 331 ? -7.832 28.656 -2.436 1 83.56 331 PHE A N 1
ATOM 2645 C CA . PHE A 1 331 ? -7.73 29.094 -1.049 1 83.56 331 PHE A CA 1
ATOM 2646 C C . PHE A 1 331 ? -7.262 27.938 -0.155 1 83.56 331 PHE A C 1
ATOM 2648 O O . PHE A 1 331 ? -6.516 28.156 0.8 1 83.56 331 PHE A O 1
ATOM 2655 N N . THR A 1 332 ? -7.711 26.766 -0.444 1 82.94 332 THR A N 1
ATOM 2656 C CA . THR A 1 332 ? -7.301 25.594 0.339 1 82.94 332 THR A CA 1
ATOM 2657 C C . THR A 1 332 ? -5.785 25.422 0.295 1 82.94 332 THR A C 1
ATOM 2659 O O . THR A 1 332 ? -5.148 25.219 1.329 1 82.94 332 THR A O 1
ATOM 2662 N N . ASP A 1 333 ? -5.191 25.594 -0.781 1 82.19 333 ASP A N 1
ATOM 2663 C CA . ASP A 1 333 ? -3.754 25.406 -0.952 1 82.19 333 ASP A CA 1
ATOM 2664 C C . ASP A 1 333 ? -2.965 26.484 -0.226 1 82.19 333 ASP A C 1
ATOM 2666 O O . ASP A 1 333 ? -1.972 26.203 0.444 1 82.19 333 ASP A O 1
ATOM 2670 N N . ILE A 1 334 ? -3.43 27.641 -0.308 1 84 334 ILE A N 1
ATOM 2671 C CA . ILE A 1 334 ? -2.74 28.797 0.267 1 84 334 ILE A CA 1
ATOM 2672 C C . ILE A 1 334 ? -2.766 28.703 1.791 1 84 334 ILE A C 1
ATOM 2674 O O . ILE A 1 334 ? -1.757 28.953 2.451 1 84 334 ILE A O 1
ATOM 2678 N N . MET A 1 335 ? -3.871 28.312 2.303 1 88.62 335 MET A N 1
ATOM 2679 C CA . MET A 1 335 ? -4.051 28.344 3.752 1 88.62 335 MET A CA 1
ATOM 2680 C C . MET A 1 335 ? -3.428 27.109 4.395 1 88.62 335 MET A C 1
ATOM 2682 O O . MET A 1 335 ? -3.244 27.062 5.613 1 88.62 335 MET A O 1
ATOM 2686 N N . SER A 1 336 ? -3.066 26.141 3.619 1 85.38 336 SER A N 1
ATOM 2687 C CA . SER A 1 336 ? -2.52 24.906 4.168 1 85.38 336 SER A CA 1
ATOM 2688 C C . SER A 1 336 ? -0.999 24.969 4.25 1 85.38 336 SER A C 1
ATOM 2690 O O . SER A 1 336 ? -0.355 23.984 4.637 1 85.38 336 SER A O 1
ATOM 2692 N N . GLY A 1 337 ? -0.443 26.016 3.957 1 82.94 337 GLY A N 1
ATOM 2693 C CA . GLY A 1 337 ? 1.004 26.156 4.004 1 82.94 337 GLY A CA 1
ATOM 2694 C C . GLY A 1 337 ? 1.559 26.141 5.418 1 82.94 337 GLY A C 1
ATOM 2695 O O . GLY A 1 337 ? 0.925 26.656 6.344 1 82.94 337 GLY A O 1
ATOM 2696 N N . GLU A 1 338 ? 2.762 25.578 5.57 1 82.19 338 GLU A N 1
ATOM 2697 C CA . GLU A 1 338 ? 3.41 25.484 6.875 1 82.19 338 GLU A CA 1
ATOM 2698 C C . GLU A 1 338 ? 4.613 26.422 6.961 1 82.19 338 GLU A C 1
ATOM 2700 O O . GLU A 1 338 ? 5.102 26.719 8.055 1 82.19 338 GLU A O 1
ATOM 2705 N N . LYS A 1 339 ? 4.984 26.953 5.883 1 85.81 339 LYS A N 1
ATOM 2706 C CA . LYS A 1 339 ? 6.219 27.719 5.867 1 85.81 339 LYS A CA 1
ATOM 2707 C C . LYS A 1 339 ? 5.926 29.219 5.82 1 85.81 339 LYS A C 1
ATOM 2709 O O . LYS A 1 339 ? 6.848 30.047 5.828 1 85.81 339 LYS A O 1
ATOM 2714 N N . HIS A 1 340 ? 4.691 29.547 5.762 1 90.44 340 HIS A N 1
ATOM 2715 C CA . HIS A 1 340 ? 4.332 30.953 5.777 1 90.44 340 HIS A CA 1
ATOM 2716 C C . HIS A 1 340 ? 3.176 31.219 6.734 1 90.44 340 HIS A C 1
ATOM 2718 O O . HIS A 1 340 ? 2.484 30.281 7.148 1 90.44 340 HIS A O 1
ATOM 2724 N N . VAL A 1 341 ? 3.027 32.438 7.047 1 95.06 341 VAL A N 1
ATOM 2725 C CA . VAL A 1 341 ? 2.006 32.844 8.008 1 95.06 341 VAL A CA 1
ATOM 2726 C C . VAL A 1 341 ? 0.624 32.719 7.367 1 95.06 341 VAL A C 1
ATOM 2728 O O . VAL A 1 341 ? 0.409 33.219 6.25 1 95.06 341 VAL A O 1
ATOM 2731 N N . THR A 1 342 ? -0.281 32.062 8.109 1 94.62 342 THR A N 1
ATOM 2732 C CA . THR A 1 342 ? -1.593 31.828 7.512 1 94.62 342 THR A CA 1
ATOM 2733 C C . THR A 1 342 ? -2.689 32.469 8.367 1 94.62 342 THR A C 1
ATOM 2735 O O . THR A 1 342 ? -3.686 32.969 7.848 1 94.62 342 THR A O 1
ATOM 2738 N N . VAL A 1 343 ? -2.605 32.562 9.633 1 96.31 343 VAL A N 1
ATOM 2739 C CA . VAL A 1 343 ? -3.682 32.938 10.547 1 96.31 343 VAL A CA 1
ATOM 2740 C C . VAL A 1 343 ? -4.109 34.375 10.273 1 96.31 343 VAL A C 1
ATOM 2742 O O . VAL A 1 343 ? -5.293 34.688 10.344 1 96.31 343 VAL A O 1
ATOM 2745 N N . SER A 1 344 ? -3.152 35.25 10 1 95.94 344 SER A N 1
ATOM 2746 C CA . SER A 1 344 ? -3.455 36.656 9.812 1 95.94 344 SER A CA 1
ATOM 2747 C C . SER A 1 344 ? -4.234 36.906 8.523 1 95.94 344 SER A C 1
ATOM 2749 O O . SER A 1 344 ? -4.855 37.938 8.344 1 95.94 344 SER A O 1
ATOM 2751 N N . SER A 1 345 ? -4.215 35.906 7.656 1 94.5 345 SER A N 1
ATOM 2752 C CA . SER A 1 345 ? -4.906 36.031 6.379 1 94.5 345 SER A CA 1
ATOM 2753 C C . SER A 1 345 ? -6.359 35.562 6.488 1 94.5 345 SER A C 1
ATOM 2755 O O . SER A 1 345 ? -7.141 35.75 5.555 1 94.5 345 SER A O 1
ATOM 2757 N N . LEU A 1 346 ? -6.738 35.031 7.625 1 95.31 346 LEU A N 1
ATOM 2758 C CA . LEU A 1 346 ? -8.078 34.5 7.773 1 95.31 346 LEU A CA 1
ATOM 2759 C C . LEU A 1 346 ? -9.133 35.562 7.621 1 95.31 346 LEU A C 1
ATOM 2761 O O . LEU A 1 346 ? -10.086 35.406 6.848 1 95.31 346 LEU A O 1
ATOM 2765 N N . LEU A 1 347 ? -8.945 36.656 8.312 1 95.56 347 LEU A N 1
ATOM 2766 C CA . LEU A 1 347 ? -9.938 37.719 8.289 1 95.56 347 LEU A CA 1
ATOM 2767 C C . LEU A 1 347 ? -10.047 38.344 6.898 1 95.56 347 LEU A C 1
ATOM 2769 O O . LEU A 1 347 ? -11.141 38.438 6.34 1 95.56 347 LEU A O 1
ATOM 2773 N N . PRO A 1 348 ? -8.938 38.75 6.262 1 93.38 348 PRO A N 1
ATOM 2774 C CA . PRO A 1 348 ? -9.016 39.281 4.891 1 93.38 348 PRO A CA 1
ATOM 2775 C C . PRO A 1 348 ? -9.594 38.25 3.914 1 93.38 348 PRO A C 1
ATOM 2777 O O . PRO A 1 348 ? -10.297 38.625 2.971 1 93.38 348 PRO A O 1
ATOM 2780 N N . MET A 1 349 ? -9.25 37.062 4.117 1 92.25 349 MET A N 1
ATOM 2781 C CA . MET A 1 349 ? -9.742 36 3.234 1 92.25 349 MET A CA 1
ATOM 2782 C C . MET A 1 349 ? -11.258 35.875 3.359 1 92.25 349 MET A C 1
ATOM 2784 O O . MET A 1 349 ? -11.961 35.719 2.355 1 92.25 349 MET A O 1
ATOM 2788 N N . MET A 1 350 ? -11.773 35.812 4.582 1 92.88 350 MET A N 1
ATOM 2789 C CA . MET A 1 350 ? -13.219 35.719 4.812 1 92.88 350 MET A CA 1
ATOM 2790 C C . MET A 1 350 ? -13.945 36.906 4.156 1 92.88 350 MET A C 1
ATOM 2792 O O . MET A 1 350 ? -15.023 36.719 3.584 1 92.88 350 MET A O 1
ATOM 2796 N N . ARG A 1 351 ? -13.359 38 4.219 1 92.31 351 ARG A N 1
ATOM 2797 C CA . ARG A 1 351 ? -13.938 39.188 3.57 1 92.31 351 ARG A CA 1
ATOM 2798 C C . ARG A 1 351 ? -13.922 39.031 2.053 1 92.31 351 ARG A C 1
ATOM 2800 O O . ARG A 1 351 ? -14.898 39.344 1.377 1 92.31 351 ARG A O 1
ATOM 2807 N N . HIS A 1 352 ? -12.805 38.594 1.58 1 91.69 352 HIS A N 1
ATOM 2808 C CA . HIS A 1 352 ? -12.664 38.375 0.144 1 91.69 352 HIS A CA 1
ATOM 2809 C C . HIS A 1 352 ? -13.648 37.312 -0.354 1 91.69 352 HIS A C 1
ATOM 2811 O O . HIS A 1 352 ? -14.203 37.469 -1.448 1 91.69 352 HIS A O 1
ATOM 2817 N N . LEU A 1 353 ? -13.836 36.312 0.424 1 91.94 353 LEU A N 1
ATOM 2818 C CA . LEU A 1 353 ? -14.82 35.281 0.082 1 91.94 353 LEU A CA 1
ATOM 2819 C C . LEU A 1 353 ? -16.219 35.906 -0.026 1 91.94 353 LEU A C 1
ATOM 2821 O O . LEU A 1 353 ? -16.953 35.625 -0.979 1 91.94 353 LEU A O 1
ATOM 2825 N N . ALA A 1 354 ? -16.547 36.75 0.868 1 91.62 354 ALA A N 1
ATOM 2826 C CA . ALA A 1 354 ? -17.891 37.312 0.936 1 91.62 354 ALA A CA 1
ATOM 2827 C C . ALA A 1 354 ? -18.078 38.375 -0.156 1 91.62 354 ALA A C 1
ATOM 2829 O O . ALA A 1 354 ? -19.141 38.438 -0.786 1 91.62 354 ALA A O 1
ATOM 2830 N N . ASP A 1 355 ? -17.062 39.094 -0.454 1 91.94 355 ASP A N 1
ATOM 2831 C CA . ASP A 1 355 ? -17.219 40.281 -1.285 1 91.94 355 ASP A CA 1
ATOM 2832 C C . ASP A 1 355 ? -16.891 39.969 -2.746 1 91.94 355 ASP A C 1
ATOM 2834 O O . ASP A 1 355 ? -17.234 40.75 -3.639 1 91.94 355 ASP A O 1
ATOM 2838 N N . ASP A 1 356 ? -16.25 38.875 -2.977 1 90.81 356 ASP A N 1
ATOM 2839 C CA . ASP A 1 356 ? -15.789 38.656 -4.344 1 90.81 356 ASP A CA 1
ATOM 2840 C C . ASP A 1 356 ? -16.094 37.219 -4.812 1 90.81 356 ASP A C 1
ATOM 2842 O O . ASP A 1 356 ? -16.969 37.031 -5.652 1 90.81 356 ASP A O 1
ATOM 2846 N N . VAL A 1 357 ? -15.539 36.281 -4.16 1 90.31 357 VAL A N 1
ATOM 2847 C CA . VAL A 1 357 ? -15.523 34.906 -4.652 1 90.31 357 VAL A CA 1
ATOM 2848 C C . VAL A 1 357 ? -16.938 34.312 -4.578 1 90.31 357 VAL A C 1
ATOM 2850 O O . VAL A 1 357 ? -17.391 33.656 -5.512 1 90.31 357 VAL A O 1
ATOM 2853 N N . LEU A 1 358 ? -17.641 34.625 -3.457 1 91.44 358 LEU A N 1
ATOM 2854 C CA . LEU A 1 358 ? -18.953 34 -3.238 1 91.44 358 LEU A CA 1
ATOM 2855 C C . LEU A 1 358 ? -20.062 35.031 -3.393 1 91.44 358 LEU A C 1
ATOM 2857 O O . LEU A 1 358 ? -21.203 34.75 -3.01 1 91.44 358 LEU A O 1
ATOM 2861 N N . LEU A 1 359 ? -19.625 36.094 -3.957 1 88.88 359 LEU A N 1
ATOM 2862 C CA . LEU A 1 359 ? -20.641 37.094 -4.234 1 88.88 359 LEU A CA 1
ATOM 2863 C C . LEU A 1 359 ? -21.594 36.656 -5.332 1 88.88 359 LEU A C 1
ATOM 2865 O O . LEU A 1 359 ? -21.156 36.094 -6.348 1 88.88 359 LEU A O 1
ATOM 2869 N N . GLU A 1 360 ? -22.797 36.812 -5.02 1 84.69 360 GLU A N 1
ATOM 2870 C CA . GLU A 1 360 ? -23.797 36.438 -6.012 1 84.69 360 GLU A CA 1
ATOM 2871 C C . GLU A 1 360 ? -23.875 37.5 -7.125 1 84.69 360 GLU A C 1
ATOM 2873 O O . GLU A 1 360 ? -24.047 38.688 -6.859 1 84.69 360 GLU A O 1
ATOM 2878 N N . VAL A 1 361 ? -23.562 37.031 -8.32 1 82.56 361 VAL A N 1
ATOM 2879 C CA . VAL A 1 361 ? -23.672 37.938 -9.469 1 82.56 361 VAL A CA 1
ATOM 2880 C C . VAL A 1 361 ? -25.031 37.719 -10.141 1 82.56 361 VAL A C 1
ATOM 2882 O O . VAL A 1 361 ? -25.547 36.594 -10.18 1 82.56 361 VAL A O 1
ATOM 2885 N N . PRO A 1 362 ? -25.625 38.781 -10.547 1 76.06 362 PRO A N 1
ATOM 2886 C CA . PRO A 1 362 ? -26.969 38.719 -11.141 1 76.06 362 PRO A CA 1
ATOM 2887 C C . PRO A 1 362 ? -27.047 37.688 -12.281 1 76.06 362 PRO A C 1
ATOM 2889 O O . PRO A 1 362 ? -28.094 37.062 -12.469 1 76.06 362 PRO A O 1
ATOM 2892 N N . GLU A 1 363 ? -25.969 37.562 -13.016 1 71.81 363 GLU A N 1
ATOM 2893 C CA . GLU A 1 363 ? -25.984 36.656 -14.164 1 71.81 363 GLU A CA 1
ATOM 2894 C C . GLU A 1 363 ? -25.938 35.188 -13.711 1 71.81 363 GLU A C 1
ATOM 2896 O O . GLU A 1 363 ? -26.25 34.281 -14.484 1 71.81 363 GLU A O 1
ATOM 2901 N N . GLU A 1 364 ? -25.5 35.062 -12.531 1 70.94 364 GLU A N 1
ATOM 2902 C CA . GLU A 1 364 ? -25.359 33.719 -11.984 1 70.94 364 GLU A CA 1
ATOM 2903 C C . GLU A 1 364 ? -26.656 33.25 -11.312 1 70.94 364 GLU A C 1
ATOM 2905 O O . GLU A 1 364 ? -27.109 33.875 -10.352 1 70.94 364 GLU A O 1
ATOM 2910 N N . GLU A 1 365 ? -27.703 32.906 -12.055 1 66.19 365 GLU A N 1
ATOM 2911 C CA . GLU A 1 365 ? -28.969 32.5 -11.453 1 66.19 365 GLU A CA 1
ATOM 2912 C C . GLU A 1 365 ? -28.984 30.969 -11.25 1 66.19 365 GLU A C 1
ATOM 2914 O O . GLU A 1 365 ? -28.203 30.25 -11.867 1 66.19 365 GLU A O 1
ATOM 2919 N N . GLY A 1 366 ? -29.609 30.5 -10.023 1 82.62 366 GLY A N 1
ATOM 2920 C CA . GLY A 1 366 ? -29.984 29.094 -9.836 1 82.62 366 GLY A CA 1
ATOM 2921 C C . GLY A 1 366 ? -29.094 28.375 -8.852 1 82.62 366 GLY A C 1
ATOM 2922 O O . GLY A 1 366 ? -28.906 28.828 -7.719 1 82.62 366 GLY A O 1
ATOM 2923 N N . MET A 1 367 ? -28.547 27.406 -9.188 1 87.69 367 MET A N 1
ATOM 2924 C CA . MET A 1 367 ? -27.844 26.438 -8.336 1 87.69 367 MET A CA 1
ATOM 2925 C C . MET A 1 367 ? -26.484 26.969 -7.898 1 87.69 367 MET A C 1
ATOM 2927 O O . MET A 1 367 ? -26.094 26.828 -6.742 1 87.69 367 MET A O 1
ATOM 2931 N N . THR A 1 368 ? -25.812 27.688 -8.75 1 92.5 368 THR A N 1
ATOM 2932 C CA . THR A 1 368 ? -24.5 28.25 -8.438 1 92.5 368 THR A CA 1
ATOM 2933 C C . THR A 1 368 ? -24.609 29.281 -7.312 1 92.5 368 THR A C 1
ATOM 2935 O O . THR A 1 368 ? -23.844 29.234 -6.352 1 92.5 368 THR A O 1
ATOM 2938 N N . ALA A 1 369 ? -25.562 30.125 -7.426 1 92.44 369 ALA A N 1
ATOM 2939 C CA . ALA A 1 369 ? -25.781 31.172 -6.426 1 92.44 369 ALA A CA 1
ATOM 2940 C C . ALA A 1 369 ? -26.156 30.562 -5.074 1 92.44 369 ALA A C 1
ATOM 2942 O O . ALA A 1 369 ? -25.703 31.031 -4.027 1 92.44 369 ALA A O 1
ATOM 2943 N N . SER A 1 370 ? -26.953 29.578 -5.156 1 91.94 370 SER A N 1
ATOM 2944 C CA . SER A 1 370 ? -27.391 28.922 -3.932 1 91.94 370 SER A CA 1
ATOM 2945 C C . SER A 1 370 ? -26.234 28.266 -3.207 1 91.94 370 SER A C 1
ATOM 2947 O O . SER A 1 370 ? -26.125 28.344 -1.981 1 91.94 370 SER A O 1
ATOM 2949 N N . ILE A 1 371 ? -25.406 27.625 -3.949 1 92.75 371 ILE A N 1
ATOM 2950 C CA . ILE A 1 371 ? -24.25 26.953 -3.367 1 92.75 371 ILE A CA 1
ATOM 2951 C C . ILE A 1 371 ? -23.312 28 -2.742 1 92.75 371 ILE A C 1
ATOM 2953 O O . ILE A 1 371 ? -22.859 27.828 -1.612 1 92.75 371 ILE A O 1
ATOM 2957 N N . LYS A 1 372 ? -23.078 29.062 -3.432 1 93.81 372 LYS A N 1
ATOM 2958 C CA . LYS A 1 372 ? -22.219 30.125 -2.941 1 93.81 372 LYS A CA 1
ATOM 2959 C C . LYS A 1 372 ? -22.766 30.719 -1.646 1 93.81 372 LYS A C 1
ATOM 2961 O O . LYS A 1 372 ? -22.016 30.906 -0.682 1 93.81 372 LYS A O 1
ATOM 2966 N N . ARG A 1 373 ? -24.031 30.969 -1.625 1 93.56 373 ARG A N 1
ATOM 2967 C CA . ARG A 1 373 ? -24.688 31.531 -0.444 1 93.56 373 ARG A CA 1
ATOM 2968 C C . ARG A 1 373 ? -24.578 30.578 0.745 1 93.56 373 ARG A C 1
ATOM 2970 O O . ARG A 1 373 ? -24.281 31 1.862 1 93.56 373 ARG A O 1
ATOM 2977 N N . SER A 1 374 ? -24.812 29.375 0.449 1 94.25 374 SER A N 1
ATOM 2978 C CA . SER A 1 374 ? -24.766 28.359 1.502 1 94.25 374 SER A CA 1
ATOM 2979 C C . SER A 1 374 ? -23.359 28.188 2.062 1 94.25 374 SER A C 1
ATOM 2981 O O . SER A 1 374 ? -23.172 28.125 3.279 1 94.25 374 SER A O 1
ATOM 2983 N N . VAL A 1 375 ? -22.359 28.125 1.216 1 95.19 375 VAL A N 1
ATOM 2984 C CA . VAL A 1 375 ? -20.984 27.969 1.641 1 95.19 375 VAL A CA 1
ATOM 2985 C C . VAL A 1 375 ? -20.562 29.172 2.498 1 95.19 375 VAL A C 1
ATOM 2987 O O . VAL A 1 375 ? -19.969 29 3.564 1 95.19 375 VAL A O 1
ATOM 2990 N N . LEU A 1 376 ? -20.922 30.344 2.031 1 95.69 376 LEU A N 1
ATOM 2991 C CA . LEU A 1 376 ? -20.562 31.562 2.756 1 95.69 376 LEU A CA 1
ATOM 2992 C C . LEU A 1 376 ? -21.203 31.578 4.137 1 95.69 376 LEU A C 1
ATOM 2994 O O . LEU A 1 376 ? -20.547 31.891 5.133 1 95.69 376 LEU A O 1
ATOM 2998 N N . ALA A 1 377 ? -22.422 31.25 4.207 1 95.94 377 ALA A N 1
ATOM 2999 C CA . ALA A 1 377 ? -23.156 31.25 5.473 1 95.94 377 ALA A CA 1
ATOM 3000 C C . ALA A 1 377 ? -22.531 30.266 6.461 1 95.94 377 ALA A C 1
ATOM 3002 O O . ALA A 1 377 ? -22.406 30.562 7.648 1 95.94 377 ALA A O 1
ATOM 3003 N N . LYS A 1 378 ? -22.203 29.156 6.004 1 95.44 378 LYS A N 1
ATOM 3004 C CA . LYS A 1 378 ? -21.625 28.125 6.855 1 95.44 378 LYS A CA 1
ATOM 3005 C C . LYS A 1 378 ? -20.219 28.516 7.312 1 95.44 378 LYS A C 1
ATOM 3007 O O . LYS A 1 378 ? -19.844 28.234 8.453 1 95.44 378 LYS A O 1
ATOM 3012 N N . MET A 1 379 ? -19.469 29.094 6.438 1 95.56 379 MET A N 1
ATOM 3013 C CA . MET A 1 379 ? -18.141 29.578 6.805 1 95.56 379 MET A CA 1
ATOM 3014 C C . MET A 1 379 ? -18.234 30.672 7.867 1 95.56 379 MET A C 1
ATOM 3016 O O . MET A 1 379 ? -17.484 30.641 8.852 1 95.56 379 MET A O 1
ATOM 3020 N N . GLU A 1 380 ? -19.094 31.594 7.695 1 95.62 380 GLU A N 1
ATOM 3021 C CA . GLU A 1 380 ? -19.281 32.688 8.648 1 95.62 380 GLU A CA 1
ATOM 3022 C C . GLU A 1 380 ? -19.734 32.156 10.008 1 95.62 380 GLU A C 1
ATOM 3024 O O . GLU A 1 380 ? -19.281 32.656 11.047 1 95.62 380 GLU A O 1
ATOM 3029 N N . ALA A 1 381 ? -20.531 31.172 9.977 1 95.69 381 ALA A N 1
ATOM 3030 C CA . ALA A 1 381 ? -21.031 30.594 11.211 1 95.69 381 ALA A CA 1
ATOM 3031 C C . ALA A 1 381 ? -19.922 29.938 12.016 1 95.69 381 ALA A C 1
ATOM 3033 O O . ALA A 1 381 ? -19.938 29.953 13.25 1 95.69 381 ALA A O 1
ATOM 3034 N N . LYS A 1 382 ? -18.969 29.406 11.391 1 94.69 382 LYS A N 1
ATOM 3035 C CA . LYS A 1 382 ? -17.875 28.703 12.055 1 94.69 382 LYS A CA 1
ATOM 3036 C C . LYS A 1 382 ? -16.906 29.672 12.719 1 94.69 382 LYS A C 1
ATOM 3038 O O . LYS A 1 382 ? -16.172 29.312 13.641 1 94.69 382 LYS A O 1
ATOM 3043 N N . TYR A 1 383 ? -16.906 30.938 12.289 1 95 383 TYR A N 1
ATOM 3044 C CA . TYR A 1 383 ? -15.961 31.906 12.812 1 95 383 TYR A CA 1
ATOM 3045 C C . TYR A 1 383 ? -16.672 33.031 13.562 1 95 383 TYR A C 1
ATOM 3047 O O . TYR A 1 383 ? -16.125 34.094 13.75 1 95 383 TYR A O 1
ATOM 3055 N N . ASP A 1 384 ? -17.844 32.75 14.047 1 93.44 384 ASP A N 1
ATOM 3056 C CA . ASP A 1 384 ? -18.672 33.781 14.648 1 93.44 384 ASP A CA 1
ATOM 3057 C C . ASP A 1 384 ? -18.375 33.938 16.141 1 93.44 384 ASP A C 1
ATOM 3059 O O . ASP A 1 384 ? -18.766 34.938 16.766 1 93.44 384 ASP A O 1
ATOM 3063 N N . ARG A 1 385 ? -17.625 33.125 16.703 1 93.56 385 ARG A N 1
ATOM 3064 C CA . ARG A 1 385 ? -17.297 33.219 18.125 1 93.56 385 ARG A CA 1
ATOM 3065 C C . ARG A 1 385 ? -16.438 34.438 18.406 1 93.56 385 ARG A C 1
ATOM 3067 O O . ARG A 1 385 ? -15.547 34.781 17.625 1 93.56 385 ARG A O 1
ATOM 3074 N N . ASP A 1 386 ? -16.656 35.031 19.469 1 94.44 386 ASP A N 1
ATOM 3075 C CA . ASP A 1 386 ? -15.977 36.281 19.828 1 94.44 386 ASP A CA 1
ATOM 3076 C C . ASP A 1 386 ? -14.469 36.094 19.969 1 94.44 386 ASP A C 1
ATOM 3078 O O . ASP A 1 386 ? -13.672 36.875 19.469 1 94.44 386 ASP A O 1
ATOM 3082 N N . ALA A 1 387 ? -14.172 35.062 20.672 1 94.75 387 ALA A N 1
ATOM 3083 C CA . ALA A 1 387 ? -12.758 34.781 20.891 1 94.75 387 ALA A CA 1
ATOM 3084 C C . ALA A 1 387 ? -12.031 34.531 19.578 1 94.75 387 ALA A C 1
ATOM 3086 O O . ALA A 1 387 ? -10.883 34.969 19.406 1 94.75 387 ALA A O 1
ATOM 3087 N N . THR A 1 388 ? -12.688 33.906 18.688 1 95.75 388 THR A N 1
ATOM 3088 C CA . THR A 1 388 ? -12.109 33.625 17.375 1 95.75 388 THR A CA 1
ATOM 3089 C C . THR A 1 388 ? -11.984 34.906 16.562 1 95.75 388 THR A C 1
ATOM 3091 O O . THR A 1 388 ? -10.969 35.156 15.906 1 95.75 388 THR A O 1
ATOM 3094 N N . GLN A 1 389 ? -12.953 35.75 16.625 1 95.62 389 GLN A N 1
ATOM 3095 C CA . GLN A 1 389 ? -12.938 37.031 15.922 1 95.62 389 GLN A CA 1
ATOM 3096 C C . GLN A 1 389 ? -11.797 37.906 16.438 1 95.62 389 GLN A C 1
ATOM 3098 O O . GLN A 1 389 ? -11.094 38.531 15.641 1 95.62 389 GLN A O 1
ATOM 3103 N N . GLN A 1 390 ? -11.719 37.875 17.703 1 96.31 390 GLN A N 1
ATOM 3104 C CA . GLN A 1 390 ? -10.656 38.688 18.297 1 96.31 390 GLN A CA 1
ATOM 3105 C C . GLN A 1 390 ? -9.281 38.188 17.875 1 96.31 390 GLN A C 1
ATOM 3107 O O . GLN A 1 390 ? -8.391 38.969 17.562 1 96.31 390 GLN A O 1
ATOM 3112 N N . LEU A 1 391 ? -9.125 36.875 17.922 1 97 391 LEU A N 1
ATOM 3113 C CA . LEU A 1 391 ? -7.867 36.281 17.5 1 97 391 LEU A CA 1
ATOM 3114 C C . LEU A 1 391 ? -7.543 36.656 16.062 1 97 391 LEU A C 1
ATOM 3116 O O . LEU A 1 391 ? -6.402 37.031 15.75 1 97 391 LEU A O 1
ATOM 3120 N N . MET A 1 392 ? -8.516 36.656 15.18 1 97 392 MET A N 1
ATOM 3121 C CA . MET A 1 392 ? -8.344 37 13.773 1 97 392 MET A CA 1
ATOM 3122 C C . MET A 1 392 ? -7.969 38.469 13.625 1 97 392 MET A C 1
ATOM 3124 O O . MET A 1 392 ? -7.082 38.812 12.844 1 97 392 MET A O 1
ATOM 3128 N N . ARG A 1 393 ? -8.57 39.344 14.383 1 97.62 393 ARG A N 1
ATOM 3129 C CA . ARG A 1 393 ? -8.305 40.781 14.312 1 97.62 393 ARG A CA 1
ATOM 3130 C C . ARG A 1 393 ? -6.902 41.094 14.828 1 97.62 393 ARG A C 1
ATOM 3132 O O . ARG A 1 393 ? -6.172 41.875 14.219 1 97.62 393 ARG A O 1
ATOM 3139 N N . ASN A 1 394 ? -6.57 40.469 15.969 1 97.56 394 ASN A N 1
ATOM 3140 C CA . ASN A 1 394 ? -5.238 40.688 16.531 1 97.56 394 ASN A CA 1
ATOM 3141 C C . ASN A 1 394 ? -4.145 40.25 15.555 1 97.56 394 ASN A C 1
ATOM 3143 O O . ASN A 1 394 ? -3.15 40.969 15.383 1 97.56 394 ASN A O 1
ATOM 3147 N N . SER A 1 395 ? -4.375 39.094 14.938 1 97.56 395 SER A N 1
ATOM 3148 C CA . SER A 1 395 ? -3.395 38.562 14 1 97.56 395 SER A CA 1
ATOM 3149 C C . SER A 1 395 ? -3.271 39.469 12.766 1 97.56 395 SER A C 1
ATOM 3151 O O . SER A 1 395 ? -2.168 39.719 12.273 1 97.56 395 SER A O 1
ATOM 3153 N N . ALA A 1 396 ? -4.41 39.938 12.258 1 96.69 396 ALA A N 1
ATOM 3154 C CA . ALA A 1 396 ? -4.41 40.812 11.094 1 96.69 396 ALA A CA 1
ATOM 3155 C C . ALA A 1 396 ? -3.715 42.125 11.414 1 96.69 396 ALA A C 1
ATOM 3157 O O . ALA A 1 396 ? -2.947 42.656 10.594 1 96.69 396 ALA A O 1
ATOM 3158 N N . LEU A 1 397 ? -3.949 42.688 12.578 1 97 397 LEU A N 1
ATOM 3159 C CA . LEU A 1 397 ? -3.389 43.969 13 1 97 397 LEU A CA 1
ATOM 3160 C C . LEU A 1 397 ? -1.865 43.875 13.047 1 97 397 LEU A C 1
ATOM 3162 O O . LEU A 1 397 ? -1.186 44.875 12.719 1 97 397 LEU A O 1
ATOM 3166 N N . LEU A 1 398 ? -1.36 42.75 13.453 1 97.19 398 LEU A N 1
ATOM 3167 C CA . LEU A 1 398 ? 0.075 42.594 13.664 1 97.19 398 LEU A CA 1
ATOM 3168 C C . LEU A 1 398 ? 0.776 42.156 12.383 1 97.19 398 LEU A C 1
ATOM 3170 O O . LEU A 1 398 ? 1.997 42 12.367 1 97.19 398 LEU A O 1
ATOM 3174 N N . ASP A 1 399 ? 0.027 41.875 11.359 1 97 399 ASP A N 1
ATOM 3175 C CA . ASP A 1 399 ? 0.578 41.594 10.039 1 97 399 ASP A CA 1
ATOM 3176 C C . ASP A 1 399 ? 0.721 42.844 9.203 1 97 399 ASP A C 1
ATOM 3178 O O . ASP A 1 399 ? -0.278 43.469 8.828 1 97 399 ASP A O 1
ATOM 3182 N N . PRO A 1 400 ? 1.914 43.188 8.867 1 95.56 400 PRO A N 1
ATOM 3183 C CA . PRO A 1 400 ? 2.145 44.438 8.156 1 95.56 400 PRO A CA 1
ATOM 3184 C C . PRO A 1 400 ? 1.481 44.469 6.781 1 95.56 400 PRO A C 1
ATOM 3186 O O . PRO A 1 400 ? 1.336 45.531 6.184 1 95.56 400 PRO A O 1
ATOM 3189 N N . ARG A 1 401 ? 1.102 43.312 6.301 1 92.06 401 ARG A N 1
ATOM 3190 C CA . ARG A 1 401 ? 0.422 43.281 5.008 1 92.06 401 ARG A CA 1
ATOM 3191 C C . ARG A 1 401 ? -0.994 43.844 5.125 1 92.06 401 ARG A C 1
ATOM 3193 O O . ARG A 1 401 ? -1.536 44.375 4.16 1 92.06 401 ARG A O 1
ATOM 3200 N N . TYR A 1 402 ? -1.571 43.719 6.375 1 93.88 402 TYR A N 1
ATOM 3201 C CA . TYR A 1 402 ? -2.988 44.031 6.539 1 93.88 402 TYR A CA 1
ATOM 3202 C C . TYR A 1 402 ? -3.188 45.156 7.543 1 93.88 402 TYR A C 1
ATOM 3204 O O . TYR A 1 402 ? -3.969 46.062 7.301 1 93.88 402 TYR A O 1
ATOM 3212 N N . ARG A 1 403 ? -2.521 45.062 8.633 1 92.5 403 ARG A N 1
ATOM 3213 C CA . ARG A 1 403 ? -2.674 46 9.734 1 92.5 403 ARG A CA 1
ATOM 3214 C C . ARG A 1 403 ? -4.137 46.125 10.156 1 92.5 403 ARG A C 1
ATOM 3216 O O . ARG A 1 403 ? -4.801 45.125 10.398 1 92.5 403 ARG A O 1
ATOM 3223 N N . GLY A 1 404 ? -4.688 47.281 10.156 1 89.31 404 GLY A N 1
ATOM 3224 C CA . GLY A 1 404 ? -6.055 47.469 10.617 1 89.31 404 GLY A CA 1
ATOM 3225 C C . GLY A 1 404 ? -7.066 47.5 9.492 1 89.31 404 GLY A C 1
ATOM 3226 O O . GLY A 1 404 ? -8.273 47.5 9.734 1 89.31 404 GLY A O 1
ATOM 3227 N N . ASP A 1 405 ? -6.707 47.25 8.289 1 89.19 405 ASP A N 1
ATOM 3228 C CA . ASP A 1 405 ? -7.539 47.469 7.113 1 89.19 405 ASP A CA 1
ATOM 3229 C C . ASP A 1 405 ? -8.711 46.469 7.082 1 89.19 405 ASP A C 1
ATOM 3231 O O . ASP A 1 405 ? -9.844 46.875 6.797 1 89.19 405 ASP A O 1
ATOM 3235 N N . PRO A 1 406 ? -8.438 45.219 7.383 1 91.25 406 PRO A N 1
ATOM 3236 C CA . PRO A 1 406 ? -9.555 44.281 7.285 1 91.25 406 PRO A CA 1
ATOM 3237 C C . PRO A 1 406 ? -10.508 44.375 8.477 1 91.25 406 PRO A C 1
ATOM 3239 O O . PRO A 1 406 ? -11.578 43.781 8.461 1 91.25 406 PRO A O 1
ATOM 3242 N N . ILE A 1 407 ? -10.117 45.125 9.477 1 94.12 407 ILE A N 1
ATOM 3243 C CA . ILE A 1 407 ? -10.906 45.219 10.695 1 94.12 407 ILE A CA 1
ATOM 3244 C C . ILE A 1 407 ? -11.945 46.344 10.547 1 94.12 407 ILE A C 1
ATOM 3246 O O . ILE A 1 407 ? -11.609 47.469 10.203 1 94.12 407 ILE A O 1
ATOM 3250 N N . LYS A 1 408 ? -13.133 46 10.797 1 92.31 408 LYS A N 1
ATOM 3251 C CA . LYS A 1 408 ? -14.188 47 10.734 1 92.31 408 LYS A CA 1
ATOM 3252 C C . LYS A 1 408 ? -13.922 48.156 11.711 1 92.31 408 LYS A C 1
ATOM 3254 O O . LYS A 1 408 ? -13.414 47.906 12.812 1 92.31 408 LYS A O 1
ATOM 3259 N N . GLU A 1 409 ? -14.336 49.25 11.406 1 90.94 409 GLU A N 1
ATOM 3260 C CA . GLU A 1 409 ? -14.078 50.469 12.164 1 90.94 409 GLU A CA 1
ATOM 3261 C C . GLU A 1 409 ? -14.609 50.344 13.594 1 90.94 409 GLU A C 1
ATOM 3263 O O . GLU A 1 409 ? -13.984 50.844 14.539 1 90.94 409 GLU A O 1
ATOM 3268 N N . GLN A 1 410 ? -15.688 49.688 13.68 1 92.19 410 GLN A N 1
ATOM 3269 C CA . GLN A 1 410 ? -16.344 49.562 14.977 1 92.19 410 GLN A CA 1
ATOM 3270 C C . GLN A 1 410 ? -15.508 48.719 15.938 1 92.19 410 GLN A C 1
ATOM 3272 O O . GLN A 1 410 ? -15.641 48.844 17.156 1 92.19 410 GLN A O 1
ATOM 3277 N N . HIS A 1 411 ? -14.648 47.906 15.383 1 94.38 411 HIS A N 1
ATOM 3278 C CA . HIS A 1 411 ? -13.898 46.969 16.219 1 94.38 411 HIS A CA 1
ATOM 3279 C C . HIS A 1 411 ? -12.43 47.375 16.312 1 94.38 411 HIS A C 1
ATOM 3281 O O . HIS A 1 411 ? -11.672 46.812 17.109 1 94.38 411 HIS A O 1
ATOM 3287 N N . LEU A 1 412 ? -11.961 48.312 15.531 1 95.31 412 LEU A N 1
ATOM 3288 C CA . LEU A 1 412 ? -10.547 48.656 15.391 1 95.31 412 LEU A CA 1
ATOM 3289 C C . LEU A 1 412 ? -9.992 49.219 16.703 1 95.31 412 LEU A C 1
ATOM 3291 O O . LEU A 1 412 ? -8.93 48.781 17.156 1 95.31 412 LEU A O 1
ATOM 3295 N N . GLN A 1 413 ? -10.727 50.188 17.266 1 94.69 413 GLN A N 1
ATOM 3296 C CA . GLN A 1 413 ? -10.242 50.781 18.516 1 94.69 413 GLN A CA 1
ATOM 3297 C C . GLN A 1 413 ? -10.172 49.75 19.641 1 94.69 413 GLN A C 1
ATOM 3299 O O . GLN A 1 413 ? -9.203 49.719 20.406 1 94.69 413 GLN A O 1
ATOM 3304 N N . HIS A 1 414 ? -11.18 49 19.672 1 95.56 414 HIS A N 1
ATOM 3305 C CA . HIS A 1 414 ? -11.203 47.969 20.688 1 95.56 414 HIS A CA 1
ATOM 3306 C C . HIS A 1 414 ? -10.039 47 20.5 1 95.56 414 HIS A C 1
ATOM 3308 O O . HIS A 1 414 ? -9.422 46.562 21.484 1 95.56 414 HIS A O 1
ATOM 3314 N N . THR A 1 415 ? -9.766 46.625 19.297 1 96.75 415 THR A N 1
ATOM 3315 C CA . THR A 1 415 ? -8.664 45.719 18.984 1 96.75 415 THR A CA 1
ATOM 3316 C C . THR A 1 415 ? -7.328 46.344 19.391 1 96.75 415 THR A C 1
ATOM 3318 O O . THR A 1 415 ? -6.473 45.656 19.953 1 96.75 415 THR A O 1
ATOM 3321 N N . LYS A 1 416 ? -7.164 47.625 19.109 1 96.5 416 LYS A N 1
ATOM 3322 C CA . LYS A 1 416 ? -5.961 48.344 19.5 1 96.5 416 LYS A CA 1
ATOM 3323 C C . LYS A 1 416 ? -5.773 48.312 21.016 1 96.5 416 LYS A C 1
ATOM 3325 O O . LYS A 1 416 ? -4.68 48 21.516 1 96.5 416 LYS A O 1
ATOM 3330 N N . ASP A 1 417 ? -6.848 48.531 21.719 1 95.88 417 ASP A N 1
ATOM 3331 C CA . ASP A 1 417 ? -6.805 48.562 23.172 1 95.88 417 ASP A CA 1
ATOM 3332 C C . ASP A 1 417 ? -6.422 47.188 23.75 1 95.88 417 ASP A C 1
ATOM 3334 O O . ASP A 1 417 ? -5.672 47.125 24.719 1 95.88 417 ASP A O 1
ATOM 3338 N N . LEU A 1 418 ? -6.961 46.219 23.141 1 95.44 418 LEU A N 1
ATOM 3339 C CA . LEU A 1 418 ? -6.68 44.875 23.594 1 95.44 418 LEU A CA 1
ATOM 3340 C C . LEU A 1 418 ? -5.219 44.5 23.359 1 95.44 418 LEU A C 1
ATOM 3342 O O . LEU A 1 418 ? -4.59 43.875 24.203 1 95.44 418 LEU A O 1
ATOM 3346 N N . VAL A 1 419 ? -4.711 44.875 22.219 1 96.12 419 VAL A N 1
ATOM 3347 C CA . VAL A 1 419 ? -3.316 44.594 21.875 1 96.12 419 VAL A CA 1
ATOM 3348 C C . VAL A 1 419 ? -2.4 45.344 22.844 1 96.12 419 VAL A C 1
ATOM 3350 O O . VAL A 1 419 ? -1.42 44.781 23.344 1 96.12 419 VAL A O 1
ATOM 3353 N N . ILE A 1 420 ? -2.732 46.594 23.141 1 96.25 420 ILE A N 1
ATOM 3354 C CA . ILE A 1 420 ? -1.957 47.406 24.078 1 96.25 420 ILE A CA 1
ATOM 3355 C C . ILE A 1 420 ? -1.973 46.781 25.469 1 96.25 420 ILE A C 1
ATOM 3357 O O . ILE A 1 420 ? -0.927 46.625 26.109 1 96.25 420 ILE A O 1
ATOM 3361 N N . GLN A 1 421 ? -3.123 46.406 25.828 1 95.44 421 GLN A N 1
ATOM 3362 C CA . GLN A 1 421 ? -3.273 45.781 27.141 1 95.44 421 GLN A CA 1
ATOM 3363 C C . GLN A 1 421 ? -2.488 44.469 27.219 1 95.44 421 GLN A C 1
ATOM 3365 O O . GLN A 1 421 ? -1.852 44.188 28.234 1 95.44 421 GLN A O 1
ATOM 3370 N N . GLU A 1 422 ? -2.559 43.688 26.219 1 95.31 422 GLU A N 1
ATOM 3371 C CA . GLU A 1 422 ? -1.874 42.406 26.234 1 95.31 422 GLU A CA 1
ATOM 3372 C C . GLU A 1 422 ? -0.361 42.594 26.312 1 95.31 422 GLU A C 1
ATOM 3374 O O . GLU A 1 422 ? 0.319 41.844 27.016 1 95.31 422 GLU A O 1
ATOM 3379 N N . ILE A 1 423 ? 0.161 43.531 25.594 1 95.25 423 ILE A N 1
ATOM 3380 C CA . ILE A 1 423 ? 1.593 43.781 25.641 1 95.25 423 ILE A CA 1
ATOM 3381 C C . ILE A 1 423 ? 1.981 44.281 27.031 1 95.25 423 ILE A C 1
ATOM 3383 O O . ILE A 1 423 ? 3.016 43.875 27.578 1 95.25 423 ILE A O 1
ATOM 3387 N N . ALA A 1 424 ? 1.184 45.094 27.578 1 92.75 424 ALA A N 1
ATOM 3388 C CA . ALA A 1 424 ? 1.43 45.594 28.922 1 92.75 424 ALA A CA 1
ATOM 3389 C C . ALA A 1 424 ? 1.451 44.438 29.938 1 92.75 424 ALA A C 1
ATOM 3391 O O . ALA A 1 424 ? 2.303 44.406 30.828 1 92.75 424 ALA A O 1
ATOM 3392 N N . ASP A 1 425 ? 0.541 43.594 29.766 1 92.5 425 ASP A N 1
ATOM 3393 C CA . ASP A 1 425 ? 0.454 42.438 30.672 1 92.5 425 ASP A CA 1
ATOM 3394 C C . ASP A 1 425 ? 1.677 41.531 30.516 1 92.5 425 ASP A C 1
ATOM 3396 O O . ASP A 1 425 ? 2.178 41 31.5 1 92.5 425 ASP A O 1
ATOM 3400 N N . LEU A 1 426 ? 2.088 41.344 29.312 1 91.12 426 LEU A N 1
ATOM 3401 C CA . LEU A 1 426 ? 3.248 40.5 29.047 1 91.12 426 LEU A CA 1
ATOM 3402 C C . LEU A 1 426 ? 4.508 41.094 29.656 1 91.12 426 LEU A C 1
ATOM 3404 O O . LEU A 1 426 ? 5.359 40.375 30.172 1 91.12 426 LEU A O 1
ATOM 3408 N N . GLU A 1 427 ? 4.645 42.375 29.594 1 86.69 427 GLU A N 1
ATOM 3409 C CA . GLU A 1 427 ? 5.785 43.094 30.172 1 86.69 427 GLU A CA 1
ATOM 3410 C C . GLU A 1 427 ? 5.77 43 31.688 1 86.69 427 GLU A C 1
ATOM 3412 O O . GLU A 1 427 ? 6.82 42.875 32.312 1 86.69 427 GLU A O 1
ATOM 3417 N N . ALA A 1 428 ? 4.656 43.062 32.188 1 83.62 428 ALA A N 1
ATOM 3418 C CA . ALA A 1 428 ? 4.504 43 33.625 1 83.62 428 ALA A CA 1
ATOM 3419 C C . ALA A 1 428 ? 4.852 41.594 34.125 1 83.62 428 ALA A C 1
ATOM 3421 O O . ALA A 1 428 ? 5.395 41.469 35.25 1 83.62 428 ALA A O 1
ATOM 3422 N N . ALA A 1 429 ? 4.535 40.656 33.344 1 79.75 429 ALA A N 1
ATOM 3423 C CA . ALA A 1 429 ? 4.793 39.281 33.75 1 79.75 429 ALA A CA 1
ATOM 3424 C C . ALA A 1 429 ? 6.254 38.906 33.531 1 79.75 429 ALA A C 1
ATOM 3426 O O . ALA A 1 429 ? 6.703 37.844 33.938 1 79.75 429 ALA A O 1
ATOM 3427 N N . GLY A 1 430 ? 7.105 39.75 33.125 1 68.88 430 GLY A N 1
ATOM 3428 C CA . GLY A 1 430 ? 8.531 39.5 32.969 1 68.88 430 GLY A CA 1
ATOM 3429 C C . GLY A 1 430 ? 8.875 38.75 31.703 1 68.88 430 GLY A C 1
ATOM 3430 O O . GLY A 1 430 ? 9.922 38.094 31.625 1 68.88 430 GLY A O 1
ATOM 3431 N N . HIS A 1 431 ? 7.977 38.5 30.875 1 59.94 431 HIS A N 1
ATOM 3432 C CA . HIS A 1 431 ? 8.227 37.719 29.688 1 59.94 431 HIS A CA 1
ATOM 3433 C C . HIS A 1 431 ? 9.18 38.438 28.734 1 59.94 431 HIS A C 1
ATOM 3435 O O . HIS A 1 431 ? 9.695 37.844 27.797 1 59.94 431 HIS A O 1
ATOM 3441 N N . PHE A 1 432 ? 9.461 39.625 29.031 1 56.09 432 PHE A N 1
ATOM 3442 C CA . PHE A 1 432 ? 10.398 40.344 28.203 1 56.09 432 PHE A CA 1
ATOM 3443 C C . PHE A 1 432 ? 11.727 40.531 28.922 1 56.09 432 PHE A C 1
ATOM 3445 O O . PHE A 1 432 ? 11.766 41 30.062 1 56.09 432 PHE A O 1
ATOM 3452 N N . PRO A 1 433 ? 12.766 39.719 28.625 1 46.31 433 PRO A N 1
ATOM 3453 C CA . PRO A 1 433 ? 14.031 40 29.297 1 46.31 433 PRO A CA 1
ATOM 3454 C C . PRO A 1 433 ? 14.305 41.5 29.438 1 46.31 433 PRO A C 1
ATOM 3456 O O . PRO A 1 433 ? 14 42.281 28.516 1 46.31 433 PRO A O 1
ATOM 3459 N N . ARG A 1 434 ? 14.375 41.906 30.625 1 39.94 434 ARG A N 1
ATOM 3460 C CA . ARG A 1 434 ? 14.914 43.25 30.844 1 39.94 434 ARG A CA 1
ATOM 3461 C C . ARG A 1 434 ? 16.203 43.469 30.047 1 39.94 434 ARG A C 1
ATOM 3463 O O . ARG A 1 434 ? 17.094 42.625 30.078 1 39.94 434 ARG A O 1
ATOM 3470 N N . ASP A 1 435 ? 16.188 43.875 28.938 1 36.47 435 ASP A N 1
ATOM 3471 C CA . ASP A 1 435 ? 17.469 44.375 28.469 1 36.47 435 ASP A CA 1
ATOM 3472 C C . ASP A 1 435 ? 18.312 44.938 29.609 1 36.47 435 ASP A C 1
ATOM 3474 O O . ASP A 1 435 ? 18.016 46.031 30.125 1 36.47 435 ASP A O 1
ATOM 3478 N N . ASP A 1 436 ? 18.656 44.125 30.547 1 31.16 436 ASP A N 1
ATOM 3479 C CA . ASP A 1 436 ? 19.812 44.625 31.281 1 31.16 436 ASP A CA 1
ATOM 3480 C C . ASP A 1 436 ? 20.922 45.094 30.344 1 31.16 436 ASP A C 1
ATOM 3482 O O . ASP A 1 436 ? 21.594 44.25 29.734 1 31.16 436 ASP A O 1
ATOM 3486 N N . VAL A 1 437 ? 20.828 46.062 29.625 1 32.34 437 VAL A N 1
ATOM 3487 C CA . VAL A 1 437 ? 22.047 46.781 29.266 1 32.34 437 VAL A CA 1
ATOM 3488 C C . VAL A 1 437 ? 23 46.844 30.469 1 32.34 437 VAL A C 1
ATOM 3490 O O . VAL A 1 437 ? 22.828 47.688 31.359 1 32.34 437 VAL A O 1
ATOM 3493 N N . GLY A 1 438 ? 23.125 45.812 31.281 1 27.42 438 GLY A N 1
ATOM 3494 C CA . GLY A 1 438 ? 24.312 45.875 32.125 1 27.42 438 GLY A CA 1
ATOM 3495 C C . GLY A 1 438 ? 25.562 46.219 31.359 1 27.42 438 GLY A C 1
ATOM 3496 O O . GLY A 1 438 ? 25.75 45.812 30.219 1 27.42 438 GLY A O 1
ATOM 3497 N N . ALA A 1 439 ? 26.219 47.344 31.797 1 31.06 439 ALA A N 1
ATOM 3498 C CA . ALA A 1 439 ? 27.578 47.875 31.641 1 31.06 439 ALA A CA 1
ATOM 3499 C C . ALA A 1 439 ? 28.609 46.781 31.875 1 31.06 439 ALA A C 1
ATOM 3501 O O . ALA A 1 439 ? 28.891 46.406 33 1 31.06 439 ALA A O 1
ATOM 3502 N N . SER A 1 440 ? 28.688 45.656 31.406 1 27.73 440 SER A N 1
ATOM 3503 C CA . SER A 1 440 ? 29.984 45 31.438 1 27.73 440 SER A CA 1
ATOM 3504 C C . SER A 1 440 ? 31.109 45.938 31.047 1 27.73 440 SER A C 1
ATOM 3506 O O . SER A 1 440 ? 31.141 46.406 29.906 1 27.73 440 SER A O 1
ATOM 3508 N N . THR A 1 441 ? 31.641 46.688 32.094 1 26.59 441 THR A N 1
ATOM 3509 C CA . THR A 1 441 ? 32.906 47.438 32.219 1 26.59 441 THR A CA 1
ATOM 3510 C C . THR A 1 441 ? 34.094 46.531 31.953 1 26.59 441 THR A C 1
ATOM 3512 O O . THR A 1 441 ? 34.562 45.844 32.875 1 26.59 441 THR A O 1
ATOM 3515 N N . SER A 1 442 ? 34.094 45.531 31.141 1 27.69 442 SER A N 1
ATOM 3516 C CA . SER A 1 442 ? 35.469 45.094 30.859 1 27.69 442 SER A CA 1
ATOM 3517 C C . SER A 1 442 ? 36.375 46.312 30.547 1 27.69 442 SER A C 1
ATOM 3519 O O . SER A 1 442 ? 36 47.188 29.781 1 27.69 442 SER A O 1
ATOM 3521 N N . GLU A 1 443 ? 37.25 46.688 31.5 1 28.19 443 GLU A N 1
ATOM 3522 C CA . GLU A 1 443 ? 38.406 47.531 31.5 1 28.19 443 GLU A CA 1
ATOM 3523 C C . GLU A 1 443 ? 39.281 47.281 30.281 1 28.19 443 GLU A C 1
ATOM 3525 O O . GLU A 1 443 ? 40.312 46.594 30.375 1 28.19 443 GLU A O 1
ATOM 3530 N N . ASP A 1 444 ? 38.844 46.688 29.188 1 28.89 444 ASP A N 1
ATOM 3531 C CA . ASP A 1 444 ? 39.875 46.688 28.156 1 28.89 444 ASP A CA 1
ATOM 3532 C C . ASP A 1 444 ? 40.406 48.094 27.938 1 28.89 444 ASP A C 1
ATOM 3534 O O . ASP A 1 444 ? 39.688 49.062 28.078 1 28.89 444 ASP A O 1
ATOM 3538 N N . VAL A 1 445 ? 41.688 48.25 28.141 1 31.3 445 VAL A N 1
ATOM 3539 C CA . VAL A 1 445 ? 42.562 49.375 27.797 1 31.3 445 VAL A CA 1
ATOM 3540 C C . VAL A 1 445 ? 42.125 50 26.484 1 31.3 445 VAL A C 1
ATOM 3542 O O . VAL A 1 445 ? 41.938 49.312 25.484 1 31.3 445 VAL A O 1
ATOM 3545 N N . GLU A 1 446 ? 41.344 51.094 26.609 1 29.44 446 GLU A N 1
ATOM 3546 C CA . GLU A 1 446 ? 40.875 51.969 25.547 1 29.44 446 GLU A CA 1
ATOM 3547 C C . GLU A 1 446 ? 41.938 52.219 24.5 1 29.44 446 GLU A C 1
ATOM 3549 O O . GLU A 1 446 ? 43.031 52.688 24.812 1 29.44 446 GLU A O 1
ATOM 3554 N N . PRO A 1 447 ? 42.188 51.188 23.609 1 35.84 447 PRO A N 1
ATOM 3555 C CA . PRO A 1 447 ? 43.25 51.781 22.766 1 35.84 447 PRO A CA 1
ATOM 3556 C C . PRO A 1 447 ? 42.938 53.219 22.391 1 35.84 447 PRO A C 1
ATOM 3558 O O . PRO A 1 447 ? 41.812 53.688 22.516 1 35.84 447 PRO A O 1
ATOM 3561 N N . PRO A 1 448 ? 43.938 54.094 22.062 1 33.84 448 PRO A N 1
ATOM 3562 C CA . PRO A 1 448 ? 43.75 55.531 21.812 1 33.84 448 PRO A CA 1
ATOM 3563 C C . PRO A 1 448 ? 42.562 55.812 20.891 1 33.84 448 PRO A C 1
ATOM 3565 O O . PRO A 1 448 ? 42.188 54.938 20.094 1 33.84 448 PRO A O 1
ATOM 3568 N N . PRO A 1 449 ? 41.656 56.688 21.281 1 31.77 449 PRO A N 1
ATOM 3569 C CA . PRO A 1 449 ? 40.375 57.125 20.672 1 31.77 449 PRO A CA 1
ATOM 3570 C C . PRO A 1 449 ? 40.5 57.312 19.172 1 31.77 449 PRO A C 1
ATOM 3572 O O . PRO A 1 449 ? 41.219 58.188 18.719 1 31.77 449 PRO A O 1
ATOM 3575 N N . GLN A 1 450 ? 40.875 56.219 18.469 1 33 450 GLN A N 1
ATOM 3576 C CA . GLN A 1 450 ? 41 56.625 17.078 1 33 450 GLN A CA 1
ATOM 3577 C C . GLN A 1 450 ? 39.781 57.469 16.656 1 33 450 GLN A C 1
ATOM 3579 O O . GLN A 1 450 ? 38.688 57.312 17.188 1 33 450 GLN A O 1
ATOM 3584 N N . LYS A 1 451 ? 40 58.5 15.859 1 35.12 451 LYS A N 1
ATOM 3585 C CA . LYS A 1 451 ? 39.062 59.531 15.367 1 35.12 451 LYS A CA 1
ATOM 3586 C C . LYS A 1 451 ? 37.812 58.875 14.805 1 35.12 451 LYS A C 1
ATOM 3588 O O . LYS A 1 451 ? 37.875 58.031 13.906 1 35.12 451 LYS A O 1
ATOM 3593 N N . LYS A 1 452 ? 36.938 58.594 15.703 1 33.12 452 LYS A N 1
ATOM 3594 C CA . LYS A 1 452 ? 35.594 58.188 15.328 1 33.12 452 LYS A CA 1
ATOM 3595 C C . LYS A 1 452 ? 35.125 58.938 14.102 1 33.12 452 LYS A C 1
ATOM 3597 O O . LYS A 1 452 ? 35.031 60.156 14.109 1 33.12 452 LYS A O 1
ATOM 3602 N N . ARG A 1 453 ? 35.344 58.406 13.023 1 35.22 453 ARG A N 1
ATOM 3603 C CA . ARG A 1 453 ? 34.812 59.094 11.852 1 35.22 453 ARG A CA 1
ATOM 3604 C C . ARG A 1 453 ? 33.344 59.438 12.055 1 35.22 453 ARG A C 1
ATOM 3606 O O . ARG A 1 453 ? 32.531 58.594 12.328 1 35.22 453 ARG A O 1
ATOM 3613 N N . ARG A 1 454 ? 33.125 60.75 12.5 1 34.22 454 ARG A N 1
ATOM 3614 C CA . ARG A 1 454 ? 31.797 61.344 12.672 1 34.22 454 ARG A CA 1
ATOM 3615 C C . ARG A 1 454 ? 30.922 61.062 11.445 1 34.22 454 ARG A C 1
ATOM 3617 O O . ARG A 1 454 ? 31.312 61.406 10.32 1 34.22 454 ARG A O 1
ATOM 3624 N N . THR A 1 455 ? 30.5 59.875 11.234 1 35.5 455 THR A N 1
ATOM 3625 C CA . THR A 1 455 ? 29.656 59.719 10.062 1 35.5 455 THR A CA 1
ATOM 3626 C C . THR A 1 455 ? 28.578 60.812 10.039 1 35.5 455 THR A C 1
ATOM 3628 O O . THR A 1 455 ? 28.281 61.438 11.062 1 35.5 455 THR A O 1
ATOM 3631 N N . LEU A 1 456 ? 28.156 61.312 8.875 1 39.06 456 LEU A N 1
ATOM 3632 C CA . LEU A 1 456 ? 27.188 62.375 8.68 1 39.06 456 LEU A CA 1
ATOM 3633 C C . LEU A 1 456 ? 26 62.219 9.617 1 39.06 456 LEU A C 1
ATOM 3635 O O . LEU A 1 456 ? 25.516 63.219 10.195 1 39.06 456 LEU A O 1
ATOM 3639 N N . GLY A 1 457 ? 25.375 61 9.688 1 39.94 457 GLY A N 1
ATOM 3640 C CA . GLY A 1 457 ? 24.266 60.75 10.594 1 39.94 457 GLY A CA 1
ATOM 3641 C C . GLY A 1 457 ? 24.609 61.031 12.047 1 39.94 457 GLY A C 1
ATOM 3642 O O . GLY A 1 457 ? 23.797 61.562 12.797 1 39.94 457 GLY A O 1
ATOM 3643 N N . SER A 1 458 ? 25.781 60.625 12.594 1 42.91 458 SER A N 1
ATOM 3644 C CA . SER A 1 458 ? 26.266 61 13.914 1 42.91 458 SER A CA 1
ATOM 3645 C C . SER A 1 458 ? 26.438 62.5 14.016 1 42.91 458 SER A C 1
ATOM 3647 O O . SER A 1 458 ? 26.297 63.094 15.094 1 42.91 458 SER A O 1
ATOM 3649 N N . ILE A 1 459 ? 27.094 63.125 13.047 1 43.03 459 ILE A N 1
ATOM 3650 C CA . ILE A 1 459 ? 27.25 64.562 12.898 1 43.03 459 ILE A CA 1
ATOM 3651 C C . ILE A 1 459 ? 25.891 65.25 12.773 1 43.03 459 ILE A C 1
ATOM 3653 O O . ILE A 1 459 ? 25.641 66.312 13.383 1 43.03 459 ILE A O 1
ATOM 3657 N N . LEU A 1 460 ? 25.125 64.875 11.648 1 38.22 460 LEU A N 1
ATOM 3658 C CA . LEU A 1 460 ? 23.797 65.375 11.438 1 38.22 460 LEU A CA 1
ATOM 3659 C C . LEU A 1 460 ? 22.797 64.75 12.398 1 38.22 460 LEU A C 1
ATOM 3661 O O . LEU A 1 460 ? 21.594 64.75 12.133 1 38.22 460 LEU A O 1
ATOM 3665 N N . GLY A 1 461 ? 23.25 64 13.461 1 37.56 461 GLY A N 1
ATOM 3666 C CA . GLY A 1 461 ? 22.344 63.469 14.469 1 37.56 461 GLY A CA 1
ATOM 3667 C C . GLY A 1 461 ? 21.156 64.375 14.734 1 37.56 461 GLY A C 1
ATOM 3668 O O . GLY A 1 461 ? 21.312 65.438 15.344 1 37.56 461 GLY A O 1
ATOM 3669 N N . LYS A 1 462 ? 20.391 64.438 13.711 1 38.66 462 LYS A N 1
ATOM 3670 C CA . LYS A 1 462 ? 19.141 65.188 13.891 1 38.66 462 LYS A CA 1
ATOM 3671 C C . LYS A 1 462 ? 18.562 64.938 15.281 1 38.66 462 LYS A C 1
ATOM 3673 O O . LYS A 1 462 ? 18.656 63.844 15.812 1 38.66 462 LYS A O 1
ATOM 3678 N N . ALA A 1 463 ? 18.312 65.938 16.062 1 37.09 463 ALA A N 1
ATOM 3679 C CA . ALA A 1 463 ? 17.391 66.062 17.203 1 37.09 463 ALA A CA 1
ATOM 3680 C C . ALA A 1 463 ? 16.141 65.188 16.984 1 37.09 463 ALA A C 1
ATOM 3682 O O . ALA A 1 463 ? 15.273 65.562 16.188 1 37.09 463 ALA A O 1
ATOM 3683 N N . ALA A 1 464 ? 16.219 63.938 16.609 1 38.97 464 ALA A N 1
ATOM 3684 C CA . ALA A 1 464 ? 14.977 63.219 16.75 1 38.97 464 ALA A CA 1
ATOM 3685 C C . ALA A 1 464 ? 14.141 63.781 17.906 1 38.97 464 ALA A C 1
ATOM 3687 O O . ALA A 1 464 ? 14.586 63.781 19.047 1 38.97 464 ALA A O 1
ATOM 3688 N N . ILE A 1 465 ? 13.414 64.75 17.688 1 39.19 465 ILE A N 1
ATOM 3689 C CA . ILE A 1 465 ? 12.414 65.375 18.547 1 39.19 465 ILE A CA 1
ATOM 3690 C C . ILE A 1 465 ? 11.711 64.312 19.375 1 39.19 465 ILE A C 1
ATOM 3692 O O . ILE A 1 465 ? 10.719 64.562 20.062 1 39.19 465 ILE A O 1
ATOM 3696 N N . GLY A 1 466 ? 11.781 63 18.922 1 42.59 466 GLY A N 1
ATOM 3697 C CA . GLY A 1 466 ? 11.086 62.156 19.859 1 42.59 466 GLY A CA 1
ATOM 3698 C C . GLY A 1 466 ? 11.766 62.031 21.219 1 42.59 466 GLY A C 1
ATOM 3699 O O . GLY A 1 466 ? 12.906 62.5 21.375 1 42.59 466 GLY A O 1
ATOM 3700 N N . PRO A 1 467 ? 11.094 61.906 22.359 1 45.88 467 PRO A N 1
ATOM 3701 C CA . PRO A 1 467 ? 11.703 61.844 23.688 1 45.88 467 PRO A CA 1
ATOM 3702 C C . PRO A 1 467 ? 12.961 61 23.719 1 45.88 467 PRO A C 1
ATOM 3704 O O . PRO A 1 467 ? 13.102 60.062 22.922 1 45.88 467 PRO A O 1
ATOM 3707 N N . ALA A 1 468 ? 14.109 61.438 24.188 1 46.06 468 ALA A N 1
ATOM 3708 C CA . ALA A 1 468 ? 15.367 60.75 24.438 1 46.06 468 ALA A CA 1
ATOM 3709 C C . ALA A 1 468 ? 15.133 59.344 24.969 1 46.06 468 ALA A C 1
ATOM 3711 O O . ALA A 1 468 ? 14.117 59.062 25.625 1 46.06 468 ALA A O 1
ATOM 3712 N N . PRO A 1 469 ? 15.852 58.344 24.406 1 51.44 469 PRO A N 1
ATOM 3713 C CA . PRO A 1 469 ? 15.711 56.969 24.938 1 51.44 469 PRO A CA 1
ATOM 3714 C C . PRO A 1 469 ? 15.469 56.969 26.453 1 51.44 469 PRO A C 1
ATOM 3716 O O . PRO A 1 469 ? 14.719 56.125 26.953 1 51.44 469 PRO A O 1
ATOM 3719 N N . ALA A 1 470 ? 16.094 57.906 27.156 1 51.12 470 ALA A N 1
ATOM 3720 C CA . ALA A 1 470 ? 15.914 58 28.609 1 51.12 470 ALA A CA 1
ATOM 3721 C C . ALA A 1 470 ? 14.5 58.438 28.953 1 51.12 470 ALA A C 1
ATOM 3723 O O . ALA A 1 470 ? 13.906 57.969 29.922 1 51.12 470 ALA A O 1
ATOM 3724 N N . GLU A 1 471 ? 14.062 59.312 28.188 1 53.72 471 GLU A N 1
ATOM 3725 C CA . GLU A 1 471 ? 12.727 59.812 28.469 1 53.72 471 GLU A CA 1
ATOM 3726 C C . GLU A 1 471 ? 11.656 58.781 28.125 1 53.72 471 GLU A C 1
ATOM 3728 O O . GLU A 1 471 ? 10.648 58.688 28.828 1 53.72 471 GLU A O 1
ATOM 3733 N N . LEU A 1 472 ? 11.859 58.031 27.125 1 57.75 472 LEU A N 1
ATOM 3734 C CA . LEU A 1 472 ? 10.945 56.938 26.734 1 57.75 472 LEU A CA 1
ATOM 3735 C C . LEU A 1 472 ? 10.914 55.844 27.797 1 57.75 472 LEU A C 1
ATOM 3737 O O . LEU A 1 472 ? 9.852 55.281 28.078 1 57.75 472 LEU A O 1
ATOM 3741 N N . ALA A 1 473 ? 12.062 55.625 28.391 1 59.69 473 ALA A N 1
ATOM 3742 C CA . ALA A 1 473 ? 12.148 54.625 29.438 1 59.69 473 ALA A CA 1
ATOM 3743 C C . ALA A 1 473 ? 11.359 55.031 30.672 1 59.69 473 ALA A C 1
ATOM 3745 O O . ALA A 1 473 ? 10.875 54.188 31.422 1 59.69 473 ALA A O 1
ATOM 3746 N N . ALA A 1 474 ? 11.148 56.375 30.797 1 66.5 474 ALA A N 1
ATOM 3747 C CA . ALA A 1 474 ? 10.469 56.875 31.984 1 66.5 474 ALA A CA 1
ATOM 3748 C C . ALA A 1 474 ? 8.953 56.844 31.812 1 66.5 474 ALA A C 1
ATOM 3750 O O . ALA A 1 474 ? 8.211 56.938 32.781 1 66.5 474 ALA A O 1
ATOM 3751 N N . MET A 1 475 ? 8.523 56.531 30.641 1 80.31 475 MET A N 1
ATOM 3752 C CA . MET A 1 475 ? 7.09 56.5 30.344 1 80.31 475 MET A CA 1
ATOM 3753 C C . MET A 1 475 ? 6.469 55.188 30.766 1 80.31 475 MET A C 1
ATOM 3755 O O . MET A 1 475 ? 7.105 54.125 30.641 1 80.31 475 MET A O 1
ATOM 3759 N N . PRO A 1 476 ? 5.219 55.281 31.219 1 88.5 476 PRO A N 1
ATOM 3760 C CA . PRO A 1 476 ? 4.5 54.031 31.484 1 88.5 476 PRO A CA 1
ATOM 3761 C C . PRO A 1 476 ? 4.414 53.125 30.266 1 88.5 476 PRO A C 1
ATOM 3763 O O . PRO A 1 476 ? 4.355 53.594 29.125 1 88.5 476 PRO A O 1
ATOM 3766 N N . ILE A 1 477 ? 4.492 51.906 30.484 1 89.88 477 ILE A N 1
ATOM 3767 C CA . ILE A 1 477 ? 4.562 50.906 29.422 1 89.88 477 ILE A CA 1
ATOM 3768 C C . ILE A 1 477 ? 3.385 51.094 28.469 1 89.88 477 ILE A C 1
ATOM 3770 O O . ILE A 1 477 ? 3.539 50.938 27.25 1 89.88 477 ILE A O 1
ATOM 3774 N N . ARG A 1 478 ? 2.25 51.375 28.938 1 91.75 478 ARG A N 1
ATOM 3775 C CA . ARG A 1 478 ? 1.057 51.531 28.109 1 91.75 478 ARG A CA 1
ATOM 3776 C C . ARG A 1 478 ? 1.232 52.625 27.094 1 91.75 478 ARG A C 1
ATOM 3778 O O . ARG A 1 478 ? 0.835 52.5 25.938 1 91.75 478 ARG A O 1
ATOM 3785 N N . ASP A 1 479 ? 1.752 53.719 27.547 1 92.25 479 ASP A N 1
ATOM 3786 C CA . ASP A 1 479 ? 1.969 54.875 26.672 1 92.25 479 ASP A CA 1
ATOM 3787 C C . ASP A 1 479 ? 3.018 54.562 25.609 1 92.25 479 ASP A C 1
ATOM 3789 O O . ASP A 1 479 ? 2.898 55 24.453 1 92.25 479 ASP A O 1
ATOM 3793 N N . ARG A 1 480 ? 3.955 53.781 26.016 1 92.88 480 ARG A N 1
ATOM 3794 C CA . ARG A 1 480 ? 5.004 53.406 25.078 1 92.88 480 ARG A CA 1
ATOM 3795 C C . ARG A 1 480 ? 4.441 52.531 23.969 1 92.88 480 ARG A C 1
ATOM 3797 O O . ARG A 1 480 ? 4.773 52.719 22.797 1 92.88 480 ARG A O 1
ATOM 3804 N N . VAL A 1 481 ? 3.604 51.594 24.375 1 94.5 481 VAL A N 1
ATOM 3805 C CA . VAL A 1 481 ? 3.004 50.688 23.406 1 94.5 481 VAL A CA 1
ATOM 3806 C C . VAL A 1 481 ? 2.08 51.438 22.469 1 94.5 481 VAL A C 1
ATOM 3808 O O . VAL A 1 481 ? 2.047 51.188 21.266 1 94.5 481 VAL A O 1
ATOM 3811 N N . GLU A 1 482 ? 1.304 52.344 23.016 1 94.81 482 GLU A N 1
ATOM 3812 C CA . GLU A 1 482 ? 0.379 53.125 22.203 1 94.81 482 GLU A CA 1
ATOM 3813 C C . GLU A 1 482 ? 1.122 53.938 21.141 1 94.81 482 GLU A C 1
ATOM 3815 O O . GLU A 1 482 ? 0.68 54 20 1 94.81 482 GLU A O 1
ATOM 3820 N N . ARG A 1 483 ? 2.174 54.531 21.531 1 93.81 483 ARG A N 1
ATOM 3821 C CA . ARG A 1 483 ? 2.971 55.312 20.594 1 93.81 483 ARG A CA 1
ATOM 3822 C C . ARG A 1 483 ? 3.572 54.438 19.5 1 93.81 483 ARG A C 1
ATOM 3824 O O . ARG A 1 483 ? 3.592 54.812 18.328 1 93.81 483 ARG A O 1
ATOM 3831 N N . GLU A 1 484 ? 4.09 53.312 20 1 95.38 484 GLU A N 1
ATOM 3832 C CA . GLU A 1 484 ? 4.648 52.344 19.047 1 95.38 484 GLU A CA 1
ATOM 3833 C C . GLU A 1 484 ? 3.592 51.906 18.047 1 95.38 484 GLU A C 1
ATOM 3835 O O . GLU A 1 484 ? 3.863 51.812 16.844 1 95.38 484 GLU A O 1
ATOM 3840 N N . LEU A 1 485 ? 2.402 51.594 18.531 1 96.12 485 LEU A N 1
ATOM 3841 C CA . LEU A 1 485 ? 1.302 51.125 17.688 1 96.12 485 LEU A CA 1
ATOM 3842 C C . LEU A 1 485 ? 0.897 52.219 16.688 1 96.12 485 LEU A C 1
ATOM 3844 O O . LEU A 1 485 ? 0.633 51.938 15.523 1 96.12 485 LEU A O 1
ATOM 3848 N N . GLU A 1 486 ? 0.828 53.438 17.125 1 94.31 486 GLU A N 1
ATOM 3849 C CA . GLU A 1 486 ? 0.475 54.531 16.25 1 94.31 486 GLU A CA 1
ATOM 3850 C C . GLU A 1 486 ? 1.494 54.719 15.125 1 94.31 486 GLU A C 1
ATOM 3852 O O . GLU A 1 486 ? 1.123 54.906 13.969 1 94.31 486 GLU A O 1
ATOM 3857 N N . ARG A 1 487 ? 2.705 54.594 15.508 1 94.94 487 ARG A N 1
ATOM 3858 C CA . ARG A 1 487 ? 3.762 54.688 14.508 1 94.94 487 ARG A CA 1
ATOM 3859 C C . ARG A 1 487 ? 3.688 53.531 13.516 1 94.94 487 ARG A C 1
ATOM 3861 O O . ARG A 1 487 ? 3.887 53.719 12.312 1 94.94 487 ARG A O 1
ATOM 3868 N N . TYR A 1 488 ? 3.459 52.375 14.07 1 95.62 488 TYR A N 1
ATOM 3869 C CA . TYR A 1 488 ? 3.344 51.156 13.258 1 95.62 488 TYR A CA 1
ATOM 3870 C C . TYR A 1 488 ? 2.225 51.312 12.234 1 95.62 488 TYR A C 1
ATOM 3872 O O . TYR A 1 488 ? 2.393 50.938 11.062 1 95.62 488 TYR A O 1
ATOM 3880 N N . LEU A 1 489 ? 1.13 51.875 12.633 1 94.06 489 LEU A N 1
ATOM 3881 C CA . LEU A 1 489 ? -0.042 52 11.773 1 94.06 489 LEU A CA 1
ATOM 3882 C C . LEU A 1 489 ? 0.16 53.094 10.727 1 94.06 489 LEU A C 1
ATOM 3884 O O . LEU A 1 489 ? -0.573 53.156 9.734 1 94.06 489 LEU A O 1
ATOM 3888 N N . LEU A 1 490 ? 1.183 53.906 10.93 1 90.69 490 LEU A N 1
ATOM 3889 C CA . LEU A 1 490 ? 1.466 55 10 1 90.69 490 LEU A CA 1
ATOM 3890 C C . LEU A 1 490 ? 2.42 54.531 8.906 1 90.69 490 LEU A C 1
ATOM 3892 O O . LEU A 1 490 ? 2.533 55.188 7.863 1 90.69 490 LEU A O 1
ATOM 3896 N N . VAL A 1 491 ? 3.107 53.469 9.219 1 90 491 VAL A N 1
ATOM 3897 C CA . VAL A 1 491 ? 4.02 52.938 8.219 1 90 491 VAL A CA 1
ATOM 3898 C C . VAL A 1 491 ? 3.229 52.469 6.996 1 90 491 VAL A C 1
ATOM 3900 O O . VAL A 1 491 ? 2.1 52 7.125 1 90 491 VAL A O 1
ATOM 3903 N N . GLU A 1 492 ? 3.793 52.562 5.855 1 84.81 492 GLU A N 1
ATOM 3904 C CA . GLU A 1 492 ? 3.115 52.156 4.625 1 84.81 492 GLU A CA 1
ATOM 3905 C C . GLU A 1 492 ? 2.898 50.656 4.574 1 84.81 492 GLU A C 1
ATOM 3907 O O . GLU A 1 492 ? 3.771 49.875 4.98 1 84.81 492 GLU A O 1
ATOM 3912 N N . VAL A 1 493 ? 1.761 50.375 4.031 1 83 493 VAL A N 1
ATOM 3913 C CA . VAL A 1 493 ? 1.41 48.969 3.896 1 83 493 VAL A CA 1
ATOM 3914 C C . VAL A 1 493 ? 2.301 48.312 2.844 1 83 493 VAL A C 1
ATOM 3916 O O . VAL A 1 493 ? 2.602 48.906 1.812 1 83 493 VAL A O 1
ATOM 3919 N N . VAL A 1 494 ? 2.697 47.125 3.211 1 86.94 494 VAL A N 1
ATOM 3920 C CA . VAL A 1 494 ? 3.59 46.406 2.301 1 86.94 494 VAL A CA 1
ATOM 3921 C C . VAL A 1 494 ? 2.771 45.531 1.351 1 86.94 494 VAL A C 1
ATOM 3923 O O . VAL A 1 494 ? 1.601 45.25 1.613 1 86.94 494 VAL A O 1
ATOM 3926 N N . GLY A 1 495 ? 3.369 45.125 0.233 1 84.81 495 GLY A N 1
ATOM 3927 C CA . GLY A 1 495 ? 2.707 44.312 -0.778 1 84.81 495 GLY A CA 1
ATOM 3928 C C . GLY A 1 495 ? 2.279 42.938 -0.266 1 84.81 495 GLY A C 1
ATOM 3929 O O . GLY A 1 495 ? 2.896 42.406 0.651 1 84.81 495 GLY A O 1
ATOM 3930 N N . GLY A 1 496 ? 1.29 42.406 -0.852 1 84.19 496 GLY A N 1
ATOM 3931 C CA . GLY A 1 496 ? 0.699 41.125 -0.46 1 84.19 496 GLY A CA 1
ATOM 3932 C C . GLY A 1 496 ? 1.658 39.969 -0.583 1 84.19 496 GLY A C 1
ATOM 3933 O O . GLY A 1 496 ? 1.509 38.969 0.11 1 84.19 496 GLY A O 1
ATOM 3934 N N . ASP A 1 497 ? 2.646 40.094 -1.339 1 85 497 ASP A N 1
ATOM 3935 C CA . ASP A 1 497 ? 3.57 38.969 -1.591 1 85 497 ASP A CA 1
ATOM 3936 C C . ASP A 1 497 ? 4.77 39.031 -0.647 1 85 497 ASP A C 1
ATOM 3938 O O . ASP A 1 497 ? 5.582 38.125 -0.604 1 85 497 ASP A O 1
ATOM 3942 N N . THR A 1 498 ? 4.789 40.094 0.147 1 88.94 498 THR A N 1
ATOM 3943 C CA . THR A 1 498 ? 5.895 40.219 1.09 1 88.94 498 THR A CA 1
ATOM 3944 C C . THR A 1 498 ? 5.676 39.344 2.318 1 88.94 498 THR A C 1
ATOM 3946 O O . THR A 1 498 ? 4.551 39.219 2.811 1 88.94 498 THR A O 1
ATOM 3949 N N . SER A 1 499 ? 6.746 38.812 2.746 1 93.44 499 SER A N 1
ATOM 3950 C CA . SER A 1 499 ? 6.664 38.031 3.963 1 93.44 499 SER A CA 1
ATOM 3951 C C . SER A 1 499 ? 6.574 38.906 5.203 1 93.44 499 SER A C 1
ATOM 3953 O O . SER A 1 499 ? 7.453 39.75 5.449 1 93.44 499 SER A O 1
ATOM 3955 N N . PRO A 1 500 ? 5.527 38.781 5.938 1 96.12 500 PRO A N 1
ATOM 3956 C CA . PRO A 1 500 ? 5.438 39.562 7.176 1 96.12 500 PRO A CA 1
ATOM 3957 C C . PRO A 1 500 ? 6.59 39.25 8.141 1 96.12 500 PRO A C 1
ATOM 3959 O O . PRO A 1 500 ? 6.988 40.125 8.914 1 96.12 500 PRO A O 1
ATOM 3962 N N . LEU A 1 501 ? 7.102 38.094 8.062 1 97 501 LEU A N 1
ATOM 3963 C CA . LEU A 1 501 ? 8.195 37.719 8.953 1 97 501 LEU A CA 1
ATOM 3964 C C . LEU A 1 501 ? 9.477 38.469 8.562 1 97 501 LEU A C 1
ATOM 3966 O O . LEU A 1 501 ? 10.227 38.906 9.438 1 97 501 LEU A O 1
ATOM 3970 N N . ILE A 1 502 ? 9.742 38.562 7.297 1 95.88 502 ILE A N 1
ATOM 3971 C CA . ILE A 1 502 ? 10.906 39.312 6.84 1 95.88 502 ILE A CA 1
ATOM 3972 C C . ILE A 1 502 ? 10.773 40.781 7.242 1 95.88 502 ILE A C 1
ATOM 3974 O O . ILE A 1 502 ? 11.742 41.406 7.676 1 95.88 502 ILE A O 1
ATOM 3978 N N . TRP A 1 503 ? 9.617 41.281 7.09 1 96.44 503 TRP A N 1
ATOM 3979 C CA . TRP A 1 503 ? 9.367 42.656 7.465 1 96.44 503 TRP A CA 1
ATOM 3980 C C . TRP A 1 503 ? 9.664 42.906 8.945 1 96.44 503 TRP A C 1
ATOM 3982 O O . TRP A 1 503 ? 10.352 43.844 9.305 1 96.44 503 TRP A O 1
ATOM 3992 N N . TRP A 1 504 ? 9.125 42.062 9.781 1 97.12 504 TRP A N 1
ATOM 3993 C CA . TRP A 1 504 ? 9.328 42.188 11.219 1 97.12 504 TRP A CA 1
ATOM 3994 C C . TRP A 1 504 ? 10.805 42.031 11.578 1 97.12 504 TRP A C 1
ATOM 3996 O O . TRP A 1 504 ? 11.297 42.688 12.492 1 97.12 504 TRP A O 1
ATOM 4006 N N . ARG A 1 505 ? 11.453 41.094 10.898 1 96.5 505 ARG A N 1
ATOM 4007 C CA . ARG A 1 505 ? 12.891 40.938 11.125 1 96.5 505 ARG A CA 1
ATOM 4008 C C . ARG A 1 505 ? 13.633 42.25 10.898 1 96.5 505 ARG A C 1
ATOM 4010 O O . ARG A 1 505 ? 14.516 42.625 11.68 1 96.5 505 ARG A O 1
ATOM 4017 N N . GLU A 1 506 ? 13.25 43.031 9.977 1 95.75 506 GLU A N 1
ATOM 4018 C CA . GLU A 1 506 ? 13.914 44.281 9.586 1 95.75 506 GLU A CA 1
ATOM 4019 C C . GLU A 1 506 ? 13.477 45.438 10.469 1 95.75 506 GLU A C 1
ATOM 4021 O O . GLU A 1 506 ? 14.227 46.406 10.656 1 95.75 506 GLU A O 1
ATOM 4026 N N . HIS A 1 507 ? 12.273 45.344 11.039 1 95.69 507 HIS A N 1
ATOM 4027 C CA . HIS A 1 507 ? 11.703 46.5 11.727 1 95.69 507 HIS A CA 1
ATOM 4028 C C . HIS A 1 507 ? 11.547 46.25 13.219 1 95.69 507 HIS A C 1
ATOM 4030 O O . HIS A 1 507 ? 10.984 47.062 13.945 1 95.69 507 HIS A O 1
ATOM 4036 N N . GLN A 1 508 ? 11.977 45.125 13.695 1 95.56 508 GLN A N 1
ATOM 4037 C CA . GLN A 1 508 ? 11.75 44.75 15.086 1 95.56 508 GLN A CA 1
ATOM 4038 C C . GLN A 1 508 ? 12.383 45.75 16.031 1 95.56 508 GLN A C 1
ATOM 4040 O O . GLN A 1 508 ? 11.883 45.969 17.141 1 95.56 508 GLN A O 1
ATOM 4045 N N . SER A 1 509 ? 13.5 46.438 15.641 1 94.25 509 SER A N 1
ATOM 4046 C CA . SER A 1 509 ? 14.164 47.438 16.469 1 94.25 509 SER A CA 1
ATOM 4047 C C . SER A 1 509 ? 13.328 48.688 16.578 1 94.25 509 SER A C 1
ATOM 4049 O O . SER A 1 509 ? 13.383 49.406 17.594 1 94.25 509 SER A O 1
ATOM 4051 N N . SER A 1 510 ? 12.594 48.938 15.547 1 94.38 510 SER A N 1
ATOM 4052 C CA . SER A 1 510 ? 11.734 50.125 15.531 1 94.38 510 SER A CA 1
ATOM 4053 C C . SER A 1 510 ? 10.469 49.906 16.359 1 94.38 510 SER A C 1
ATOM 4055 O O . SER A 1 510 ? 9.891 50.844 16.891 1 94.38 510 SER A O 1
ATOM 4057 N N . PHE A 1 511 ? 10.078 48.625 16.375 1 96.25 511 PHE A N 1
ATOM 4058 C CA . PHE A 1 511 ? 8.844 48.281 17.094 1 96.25 511 PHE A CA 1
ATOM 4059 C C . PHE A 1 511 ? 9.047 47.062 18 1 96.25 511 PHE A C 1
ATOM 4061 O O . PHE A 1 511 ? 8.383 46.062 17.828 1 96.25 511 PHE A O 1
ATOM 4068 N N . PRO A 1 512 ? 9.82 47.156 19 1 94.5 512 PRO A N 1
ATOM 4069 C CA . PRO A 1 512 ? 10.227 46 19.797 1 94.5 512 PRO A CA 1
ATOM 4070 C C . PRO A 1 512 ? 9.07 45.375 20.578 1 94.5 512 PRO A C 1
ATOM 4072 O O . PRO A 1 512 ? 9.008 44.156 20.734 1 94.5 512 PRO A O 1
ATOM 4075 N N . LEU A 1 513 ? 8.156 46.219 21.062 1 94.81 513 LEU A N 1
ATOM 4076 C CA . LEU A 1 513 ? 7.055 45.688 21.859 1 94.81 513 LEU A CA 1
ATOM 4077 C C . LEU A 1 513 ? 6.039 44.969 20.969 1 94.81 513 LEU A C 1
ATOM 4079 O O . LEU A 1 513 ? 5.574 43.906 21.312 1 94.81 513 LEU A O 1
ATOM 4083 N N . LEU A 1 514 ? 5.727 45.531 19.828 1 96.56 514 LEU A N 1
ATOM 4084 C CA . LEU A 1 514 ? 4.793 44.906 18.891 1 96.56 514 LEU A CA 1
ATOM 4085 C C . LEU A 1 514 ? 5.387 43.656 18.281 1 96.56 514 LEU A C 1
ATOM 4087 O O . LEU A 1 514 ? 4.66 42.688 18 1 96.56 514 LEU A O 1
ATOM 4091 N N . ALA A 1 515 ? 6.688 43.656 18.062 1 96.69 515 ALA A N 1
ATOM 4092 C CA . ALA A 1 515 ? 7.379 42.531 17.469 1 96.69 515 ALA A CA 1
ATOM 4093 C C . ALA A 1 515 ? 7.246 41.281 18.344 1 96.69 515 ALA A C 1
ATOM 4095 O O . ALA A 1 515 ? 7.082 40.156 17.828 1 96.69 515 ALA A O 1
ATOM 4096 N N . LYS A 1 516 ? 7.305 41.5 19.578 1 94.25 516 LYS A N 1
ATOM 4097 C CA . LYS A 1 516 ? 7.164 40.375 20.516 1 94.25 516 LYS A CA 1
ATOM 4098 C C . LYS A 1 516 ? 5.777 39.75 20.406 1 94.25 516 LYS A C 1
ATOM 4100 O O . LYS A 1 516 ? 5.641 38.531 20.391 1 94.25 516 LYS A O 1
ATOM 4105 N N . LEU A 1 517 ? 4.82 40.594 20.391 1 96.88 517 LEU A N 1
ATOM 4106 C CA . LEU A 1 517 ? 3.453 40.125 20.297 1 96.88 517 LEU A CA 1
ATOM 4107 C C . LEU A 1 517 ? 3.199 39.5 18.922 1 96.88 517 LEU A C 1
ATOM 4109 O O . LEU A 1 517 ? 2.434 38.531 18.797 1 96.88 517 LEU A O 1
ATOM 4113 N N . ALA A 1 518 ? 3.846 40.062 17.891 1 97.56 518 ALA A N 1
ATOM 4114 C CA . ALA A 1 518 ? 3.721 39.5 16.531 1 97.56 518 ALA A CA 1
ATOM 4115 C C . ALA A 1 518 ? 4.18 38.062 16.484 1 97.56 518 ALA A C 1
ATOM 4117 O O . ALA A 1 518 ? 3.586 37.219 15.789 1 97.56 518 ALA A O 1
ATOM 4118 N N . LYS A 1 519 ? 5.207 37.719 17.234 1 97.12 519 LYS A N 1
ATOM 4119 C CA . LYS A 1 519 ? 5.695 36.344 17.281 1 97.12 519 LYS A CA 1
ATOM 4120 C C . LYS A 1 519 ? 4.641 35.406 17.875 1 97.12 519 LYS A C 1
ATOM 4122 O O . LYS A 1 519 ? 4.531 34.25 17.469 1 97.12 519 LYS A O 1
ATOM 4127 N N . LYS A 1 520 ? 3.889 35.938 18.797 1 97.56 520 LYS A N 1
ATOM 4128 C CA . LYS A 1 520 ? 2.855 35.156 19.453 1 97.56 520 LYS A CA 1
ATOM 4129 C C . LYS A 1 520 ? 1.725 34.812 18.484 1 97.56 520 LYS A C 1
ATOM 4131 O O . LYS A 1 520 ? 1.312 33.656 18.391 1 97.56 520 LYS A O 1
ATOM 4136 N N . TYR A 1 521 ? 1.294 35.75 17.719 1 98.19 521 TYR A N 1
ATOM 4137 C CA . TYR A 1 521 ? 0.087 35.562 16.922 1 98.19 521 TYR A CA 1
ATOM 4138 C C . TYR A 1 521 ? 0.424 34.969 15.555 1 98.19 521 TYR A C 1
ATOM 4140 O O . TYR A 1 521 ? -0.324 34.156 15.016 1 98.19 521 TYR A O 1
ATOM 4148 N N . LEU A 1 522 ? 1.547 35.375 15.008 1 97.88 522 LEU A N 1
ATOM 4149 C CA . LEU A 1 522 ? 1.846 35.031 13.625 1 97.88 522 LEU A CA 1
ATOM 4150 C C . LEU A 1 522 ? 2.342 33.594 13.516 1 97.88 522 LEU A C 1
ATOM 4152 O O . LEU A 1 522 ? 2.424 33.031 12.414 1 97.88 522 LEU A O 1
ATOM 4156 N N . CYS A 1 523 ? 2.617 32.906 14.609 1 97.56 523 CYS A N 1
ATOM 4157 C CA . CYS A 1 523 ? 3.039 31.516 14.555 1 97.56 523 CYS A CA 1
ATOM 4158 C C . CYS A 1 523 ? 1.834 30.594 14.516 1 97.56 523 CYS A C 1
ATOM 4160 O O . CYS A 1 523 ? 1.983 29.391 14.312 1 97.56 523 CYS A O 1
ATOM 4162 N N . ILE A 1 524 ? 0.619 31.109 14.68 1 97.75 524 ILE A N 1
ATOM 4163 C CA . ILE A 1 524 ? -0.603 30.312 14.711 1 97.75 524 ILE A CA 1
ATOM 4164 C C . ILE A 1 524 ? -0.933 29.828 13.297 1 97.75 524 ILE A C 1
ATOM 4166 O O . ILE A 1 524 ? -0.868 30.609 12.336 1 97.75 524 ILE A O 1
ATOM 4170 N N . CYS A 1 525 ? -1.254 28.578 13.195 1 95.69 525 CYS A N 1
ATOM 4171 C CA . CYS A 1 525 ? -1.639 28 11.914 1 95.69 525 CYS A CA 1
ATOM 4172 C C . CYS A 1 525 ? -3.148 28.062 11.719 1 95.69 525 CYS A C 1
ATOM 4174 O O . CYS A 1 525 ? -3.912 27.734 12.625 1 95.69 525 CYS A O 1
ATOM 4176 N N . ALA A 1 526 ? -3.516 28.453 10.562 1 95.75 526 ALA A N 1
ATOM 4177 C CA . ALA A 1 526 ? -4.941 28.547 10.266 1 95.75 526 ALA A CA 1
ATOM 4178 C C . ALA A 1 526 ? -5.551 27.156 10.039 1 95.75 526 ALA A C 1
ATOM 4180 O O . ALA A 1 526 ? -6.773 27 10.062 1 95.75 526 ALA A O 1
ATOM 4181 N N . THR A 1 527 ? -4.668 26.219 9.766 1 94.06 527 THR A N 1
ATOM 4182 C CA . THR A 1 527 ? -5.137 24.859 9.508 1 94.06 527 THR A CA 1
ATOM 4183 C C . THR A 1 527 ? -4.391 23.859 10.383 1 94.06 527 THR A C 1
ATOM 4185 O O . THR A 1 527 ? -3.32 24.172 10.914 1 94.06 527 THR A O 1
ATOM 4188 N N . SER A 1 528 ? -5.004 22.703 10.531 1 90.44 528 SER A N 1
ATOM 4189 C CA . SER A 1 5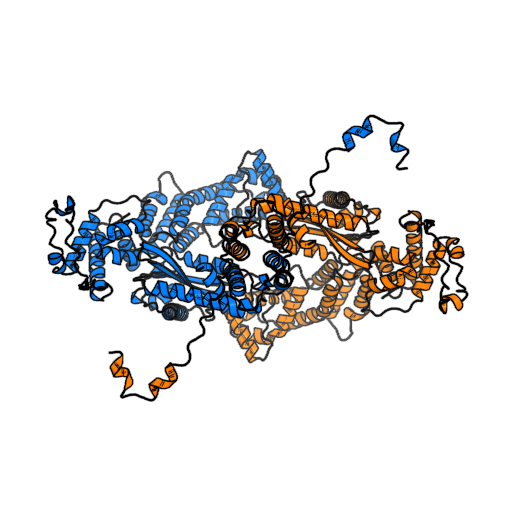28 ? -4.348 21.594 11.234 1 90.44 528 SER A CA 1
ATOM 4190 C C . SER A 1 528 ? -3.588 20.703 10.266 1 90.44 528 SER A C 1
ATOM 4192 O O . SER A 1 528 ? -3.266 19.562 10.594 1 90.44 528 SER A O 1
ATOM 4194 N N . SER A 1 529 ? -3.314 21.109 9.055 1 85.56 529 SER A N 1
ATOM 4195 C CA . SER A 1 529 ? -2.662 20.375 7.98 1 85.56 529 SER A CA 1
ATOM 4196 C C . SER A 1 529 ? -1.332 19.797 8.438 1 85.56 529 SER A C 1
ATOM 4198 O O . SER A 1 529 ? -0.964 18.688 8.039 1 85.56 529 SER A O 1
ATOM 4200 N N . PRO A 1 530 ? -0.542 20.531 9.258 1 85.38 530 PRO A N 1
ATOM 4201 C CA . PRO A 1 530 ? 0.714 19.922 9.711 1 85.38 530 PRO A CA 1
ATOM 4202 C C . PRO A 1 530 ? 0.505 18.578 10.406 1 85.38 530 PRO A C 1
ATOM 4204 O O . PRO A 1 530 ? 1.273 17.641 10.188 1 85.38 530 PRO A O 1
ATOM 4207 N N . SER A 1 531 ? -0.514 18.531 11.148 1 85.38 531 SER A N 1
ATOM 4208 C CA . SER A 1 531 ? -0.811 17.266 11.82 1 85.38 531 SER A CA 1
ATOM 4209 C C . SER A 1 531 ? -1.264 16.203 10.82 1 85.38 531 SER A C 1
ATOM 4211 O O . SER A 1 531 ? -0.949 15.023 10.977 1 85.38 531 SER A O 1
ATOM 4213 N N . GLU A 1 532 ? -2.012 16.578 9.828 1 80.69 532 GLU A N 1
ATOM 4214 C CA . GLU A 1 532 ? -2.436 15.656 8.789 1 80.69 532 GLU A CA 1
ATOM 4215 C C . GLU A 1 532 ? -1.236 15.094 8.023 1 80.69 532 GLU A C 1
ATOM 4217 O O . GLU A 1 532 ? -1.229 13.93 7.637 1 80.69 532 GLU A O 1
ATOM 4222 N N . ARG A 1 533 ? -0.33 15.961 7.855 1 78.31 533 ARG A N 1
ATOM 4223 C CA . ARG A 1 533 ? 0.895 15.523 7.191 1 78.31 533 ARG A CA 1
ATOM 4224 C C . ARG A 1 533 ? 1.639 14.492 8.039 1 78.31 533 ARG A C 1
ATOM 4226 O O . ARG A 1 533 ? 2.26 13.57 7.5 1 78.31 533 ARG A O 1
ATOM 4233 N N . VAL A 1 534 ? 1.571 14.648 9.305 1 81.62 534 VAL A N 1
ATOM 4234 C CA . VAL A 1 534 ? 2.156 13.672 10.219 1 81.62 534 VAL A CA 1
ATOM 4235 C C . VAL A 1 534 ? 1.488 12.312 10.023 1 81.62 534 VAL A C 1
ATOM 4237 O O . VAL A 1 534 ? 2.162 11.281 10.008 1 81.62 534 VAL A O 1
ATOM 4240 N N . PHE A 1 535 ? 0.265 12.312 9.75 1 79.31 535 PHE A N 1
ATOM 4241 C CA . PHE A 1 535 ? -0.459 11.055 9.594 1 79.31 535 PHE A CA 1
ATOM 4242 C C . PHE A 1 535 ? -0.139 10.414 8.242 1 79.31 535 PHE A C 1
ATOM 4244 O O . PHE A 1 535 ? -0.078 9.188 8.133 1 79.31 535 PHE A O 1
ATOM 4251 N N . SER A 1 536 ? -0.029 11.297 7.262 1 76.62 536 SER A N 1
ATOM 4252 C CA . SER A 1 536 ? 0.47 10.75 6.008 1 76.62 536 SER A CA 1
ATOM 4253 C C . SER A 1 536 ? 1.812 10.047 6.203 1 76.62 536 SER A C 1
ATOM 4255 O O . SER A 1 536 ? 2.023 8.945 5.691 1 76.62 536 SER A O 1
ATOM 4257 N N . THR A 1 537 ? 2.602 10.664 6.996 1 80 537 THR A N 1
ATOM 4258 C CA . THR A 1 537 ? 3.893 10.086 7.344 1 80 537 THR A CA 1
ATOM 4259 C C . THR A 1 537 ? 3.705 8.789 8.125 1 80 537 THR A C 1
ATOM 4261 O O . THR A 1 537 ? 4.34 7.773 7.816 1 80 537 THR A O 1
ATOM 4264 N N . ALA A 1 538 ? 2.873 8.852 9.062 1 80.31 538 ALA A N 1
ATOM 4265 C CA . ALA A 1 538 ? 2.607 7.672 9.891 1 80.31 538 ALA A CA 1
ATOM 4266 C C . ALA A 1 538 ? 2.084 6.52 9.039 1 80.31 538 ALA A C 1
ATOM 4268 O O . ALA A 1 538 ? 2.451 5.359 9.258 1 80.31 538 ALA A O 1
ATOM 4269 N N . GLY A 1 539 ? 1.257 6.855 8.125 1 81.62 539 GLY A N 1
ATOM 4270 C CA . GLY A 1 539 ? 0.751 5.848 7.207 1 81.62 539 GLY A CA 1
ATOM 4271 C C . GLY A 1 539 ? 1.841 5.191 6.379 1 81.62 539 GLY A C 1
ATOM 4272 O O . GLY A 1 539 ? 1.764 4 6.074 1 81.62 539 GLY A O 1
ATOM 4273 N N . ASN A 1 540 ? 2.816 5.938 6.102 1 79.81 540 ASN A N 1
ATOM 4274 C CA . ASN A 1 540 ? 3.951 5.406 5.352 1 79.81 540 ASN A CA 1
ATOM 4275 C C . ASN A 1 540 ? 4.863 4.566 6.238 1 79.81 540 ASN A C 1
ATOM 4277 O O . ASN A 1 540 ? 5.633 3.74 5.738 1 79.81 540 ASN A O 1
ATOM 4281 N N . VAL A 1 541 ? 4.816 4.879 7.48 1 80.94 541 VAL A N 1
ATOM 4282 C CA . VAL A 1 541 ? 5.586 4.102 8.445 1 80.94 541 VAL A CA 1
ATOM 4283 C C . VAL A 1 541 ? 4.863 2.789 8.742 1 80.94 541 VAL A C 1
ATOM 4285 O O . VAL A 1 541 ? 5.473 1.718 8.719 1 80.94 541 VAL A O 1
ATOM 4288 N N . VAL A 1 542 ? 3.594 2.973 8.969 1 83.25 542 VAL A N 1
ATOM 4289 C CA . VAL A 1 542 ? 2.785 1.803 9.297 1 83.25 542 VAL A CA 1
ATOM 4290 C C . VAL A 1 542 ? 2.086 1.288 8.039 1 83.25 542 VAL A C 1
ATOM 4292 O O . VAL A 1 542 ? 0.879 1.48 7.871 1 83.25 542 VAL A O 1
ATOM 4295 N N . THR A 1 543 ? 2.758 0.581 7.223 1 76.69 543 THR A N 1
ATOM 4296 C CA . THR A 1 543 ? 2.197 -0.041 6.027 1 76.69 543 THR A CA 1
ATOM 4297 C C . THR A 1 543 ? 1.541 -1.376 6.371 1 76.69 543 THR A C 1
ATOM 4299 O O . THR A 1 543 ? 1.7 -1.885 7.484 1 76.69 543 THR A O 1
ATOM 4302 N N . PRO A 1 544 ? 0.827 -1.917 5.43 1 74.69 544 PRO A N 1
ATOM 4303 C CA . PRO A 1 544 ? 0.22 -3.225 5.688 1 74.69 544 PRO A CA 1
ATOM 4304 C C . PRO A 1 544 ? 1.251 -4.293 6.039 1 74.69 544 PRO A C 1
ATOM 4306 O O . PRO A 1 544 ? 0.966 -5.191 6.836 1 74.69 544 PRO A O 1
ATOM 4309 N N . GLN A 1 545 ? 2.449 -4.148 5.496 1 73.75 545 GLN A N 1
ATOM 4310 C CA . GLN A 1 545 ? 3.506 -5.117 5.762 1 73.75 545 GLN A CA 1
ATOM 4311 C C . GLN A 1 545 ? 4.137 -4.887 7.129 1 73.75 545 GLN A C 1
ATOM 4313 O O . GLN A 1 545 ? 4.844 -5.754 7.648 1 73.75 545 GLN A O 1
ATOM 4318 N N . ARG A 1 546 ? 3.855 -3.664 7.695 1 78.19 546 ARG A N 1
ATOM 4319 C CA . ARG A 1 546 ? 4.41 -3.301 8.992 1 78.19 546 ARG A CA 1
ATOM 4320 C C . ARG A 1 546 ? 3.301 -2.982 9.992 1 78.19 546 ARG A C 1
ATOM 4322 O O . ARG A 1 546 ? 3.402 -2.02 10.758 1 78.19 546 ARG A O 1
ATOM 4329 N N . SER A 1 547 ? 2.318 -3.705 9.891 1 73.44 547 SER A N 1
ATOM 4330 C CA . SER A 1 547 ? 1.127 -3.414 10.68 1 73.44 547 SER A CA 1
ATOM 4331 C C . SER A 1 547 ? 1.32 -3.816 12.141 1 73.44 547 SER A C 1
ATOM 4333 O O . SER A 1 547 ? 0.542 -3.418 13.008 1 73.44 547 SER A O 1
ATOM 4335 N N . LEU A 1 548 ? 2.49 -4.516 12.398 1 76.25 548 LEU A N 1
ATOM 4336 C CA . LEU A 1 548 ? 2.688 -5.02 13.75 1 76.25 548 LEU A CA 1
ATOM 4337 C C . LEU A 1 548 ? 3.715 -4.176 14.5 1 76.25 548 LEU A C 1
ATOM 4339 O O . LEU A 1 548 ? 4.129 -4.527 15.602 1 76.25 548 LEU A O 1
ATOM 4343 N N . LEU A 1 549 ? 4.09 -3.094 13.914 1 86.81 549 LEU A N 1
ATOM 4344 C CA . LEU A 1 549 ? 5.035 -2.195 14.57 1 86.81 549 LEU A CA 1
ATOM 4345 C C . LEU A 1 549 ? 4.473 -1.685 15.891 1 86.81 549 LEU A C 1
ATOM 4347 O O . LEU A 1 549 ? 3.312 -1.274 15.961 1 86.81 549 LEU A O 1
ATOM 4351 N N . LYS A 1 550 ? 5.277 -1.744 16.906 1 90.62 550 LYS A N 1
ATOM 4352 C CA . LYS A 1 550 ? 4.844 -1.249 18.219 1 90.62 550 LYS A CA 1
ATOM 4353 C C . LYS A 1 550 ? 4.633 0.262 18.188 1 90.62 550 LYS A C 1
ATOM 4355 O O . LYS A 1 550 ? 5.367 0.985 17.5 1 90.62 550 LYS A O 1
ATOM 4360 N N . PRO A 1 551 ? 3.686 0.726 18.938 1 91.25 551 PRO A N 1
ATOM 4361 C CA . PRO A 1 551 ? 3.365 2.156 18.953 1 91.25 551 PRO A CA 1
ATOM 4362 C C . PRO A 1 551 ? 4.574 3.029 19.266 1 91.25 551 PRO A C 1
ATOM 4364 O O . PRO A 1 551 ? 4.727 4.113 18.688 1 91.25 551 PRO A O 1
ATOM 4367 N N . GLU A 1 552 ? 5.457 2.539 20.141 1 93.62 552 GLU A N 1
ATOM 4368 C CA . GLU A 1 552 ? 6.645 3.309 20.5 1 93.62 552 GLU A CA 1
ATOM 4369 C C . GLU A 1 552 ? 7.562 3.498 19.297 1 93.62 552 GLU A C 1
ATOM 4371 O O . GLU A 1 552 ? 8.141 4.57 19.109 1 93.62 552 GLU A O 1
ATOM 4376 N N . LYS A 1 553 ? 7.695 2.482 18.531 1 94.12 553 LYS A N 1
ATOM 4377 C CA . LYS A 1 553 ? 8.523 2.553 17.328 1 94.12 553 LYS A CA 1
ATOM 4378 C C . LYS A 1 553 ? 7.891 3.461 16.281 1 94.12 553 LYS A C 1
ATOM 4380 O O . LYS A 1 553 ? 8.594 4.18 15.562 1 94.12 553 LYS A O 1
ATOM 4385 N N . VAL A 1 554 ? 6.531 3.395 16.188 1 93.5 554 VAL A N 1
ATOM 4386 C CA . VAL A 1 554 ? 5.816 4.281 15.281 1 93.5 554 VAL A CA 1
ATOM 4387 C C . VAL A 1 554 ? 6.102 5.734 15.641 1 93.5 554 VAL A C 1
ATOM 4389 O O . VAL A 1 554 ? 6.418 6.547 14.766 1 93.5 554 VAL A O 1
ATOM 4392 N N . ASN A 1 555 ? 6.016 6.047 16.922 1 94.69 555 ASN A N 1
ATOM 4393 C CA . ASN A 1 555 ? 6.297 7.398 17.391 1 94.69 555 ASN A CA 1
ATOM 4394 C C . ASN A 1 555 ? 7.715 7.836 17.031 1 94.69 555 ASN A C 1
ATOM 4396 O O . ASN A 1 555 ? 7.918 8.938 16.516 1 94.69 555 ASN A O 1
ATOM 4400 N N . MET A 1 556 ? 8.703 6.945 17.25 1 95.69 556 MET A N 1
ATOM 4401 C CA . MET A 1 556 ? 10.102 7.27 16.984 1 95.69 556 MET A CA 1
ATOM 4402 C C . MET A 1 556 ? 10.328 7.535 15.492 1 95.69 556 MET A C 1
ATOM 4404 O O . MET A 1 556 ? 10.977 8.516 15.125 1 95.69 556 MET A O 1
ATOM 4408 N N . LEU A 1 557 ? 9.789 6.68 14.688 1 95.06 557 LEU A N 1
ATOM 4409 C CA . LEU A 1 557 ? 10.023 6.762 13.258 1 95.06 557 LEU A CA 1
ATOM 4410 C C . LEU A 1 557 ? 9.328 7.98 12.656 1 95.06 557 LEU A C 1
ATOM 4412 O O . LEU A 1 557 ? 9.898 8.68 11.812 1 95.06 557 LEU A O 1
ATOM 4416 N N . VAL A 1 558 ? 8.094 8.273 13.062 1 95.12 558 VAL A N 1
ATOM 4417 C CA . VAL A 1 558 ? 7.367 9.445 12.57 1 95.12 558 VAL A CA 1
ATOM 4418 C C . VAL A 1 558 ? 8.078 10.719 13.016 1 95.12 558 VAL A C 1
ATOM 4420 O O . VAL A 1 558 ? 8.234 11.656 12.234 1 95.12 558 VAL A O 1
ATOM 4423 N N . PHE A 1 559 ? 8.484 10.711 14.312 1 96.5 559 PHE A N 1
ATOM 4424 C CA . PHE A 1 559 ? 9.211 11.844 14.875 1 96.5 559 PHE A CA 1
ATOM 4425 C C . PHE A 1 559 ? 10.477 12.117 14.062 1 96.5 559 PHE A C 1
ATOM 4427 O O . PHE A 1 559 ? 10.758 13.266 13.719 1 96.5 559 PHE A O 1
ATOM 4434 N N . LEU A 1 560 ? 11.219 11.078 13.758 1 96.31 560 LEU A N 1
ATOM 4435 C CA . LEU A 1 560 ? 12.469 11.219 13.023 1 96.31 560 LEU A CA 1
ATOM 4436 C C . LEU A 1 560 ? 12.211 11.695 11.594 1 96.31 560 LEU A C 1
ATOM 4438 O O . LEU A 1 560 ? 12.922 12.57 11.086 1 96.31 560 LEU A O 1
ATOM 4442 N N . ALA A 1 561 ? 11.25 11.133 10.969 1 94.38 561 ALA A N 1
ATOM 4443 C CA . ALA A 1 561 ? 10.922 11.508 9.594 1 94.38 561 ALA A CA 1
ATOM 4444 C C . ALA A 1 561 ? 10.555 12.984 9.5 1 94.38 561 ALA A C 1
ATOM 4446 O O . ALA A 1 561 ? 10.852 13.641 8.492 1 94.38 561 ALA A O 1
ATOM 4447 N N . ARG A 1 562 ? 9.969 13.547 10.516 1 93.81 562 ARG A N 1
ATOM 4448 C CA . ARG A 1 562 ? 9.43 14.906 10.469 1 93.81 562 ARG A CA 1
ATOM 4449 C C . ARG A 1 562 ? 10.453 15.914 10.969 1 93.81 562 ARG A C 1
ATOM 4451 O O . ARG A 1 562 ? 10.359 17.109 10.672 1 93.81 562 ARG A O 1
ATOM 4458 N N . ASN A 1 563 ? 11.422 15.438 11.766 1 95.44 563 ASN A N 1
ATOM 4459 C CA . ASN A 1 563 ? 12.297 16.406 12.422 1 95.44 563 ASN A CA 1
ATOM 4460 C C . ASN A 1 563 ? 13.727 16.312 11.906 1 95.44 563 ASN A C 1
ATOM 4462 O O . ASN A 1 563 ? 14.578 17.125 12.266 1 95.44 563 ASN A O 1
ATOM 4466 N N . LEU A 1 564 ? 14.039 15.234 11.109 1 92.69 564 LEU A N 1
ATOM 4467 C CA . LEU A 1 564 ? 15.359 15.141 10.5 1 92.69 564 LEU A CA 1
ATOM 4468 C C . LEU A 1 564 ? 15.461 16.047 9.273 1 92.69 564 LEU A C 1
ATOM 4470 O O . LEU A 1 564 ? 14.477 16.234 8.547 1 92.69 564 LEU A O 1
ATOM 4474 N N . MET B 1 1 ? 60.656 32.969 43.844 1 30.19 1 MET B N 1
ATOM 4475 C CA . MET B 1 1 ? 59.406 32.281 44.094 1 30.19 1 MET B CA 1
ATOM 4476 C C . MET B 1 1 ? 59.562 30.781 43.906 1 30.19 1 MET B C 1
ATOM 4478 O O . MET B 1 1 ? 58.656 30 44.188 1 30.19 1 MET B O 1
ATOM 4482 N N . MET B 1 2 ? 60.625 30.344 43.062 1 31.53 2 MET B N 1
ATOM 4483 C CA . MET B 1 2 ? 61.281 29.062 42.781 1 31.53 2 MET B CA 1
ATOM 4484 C C . MET B 1 2 ? 61.719 28.406 44.094 1 31.53 2 MET B C 1
ATOM 4486 O O . MET B 1 2 ? 61.656 27.172 44.219 1 31.53 2 MET B O 1
ATOM 4490 N N . SER B 1 3 ? 62.312 29.328 44.844 1 36.19 3 SER B N 1
ATOM 4491 C CA . SER B 1 3 ? 63.125 29 46.031 1 36.19 3 SER B CA 1
ATOM 4492 C C . SER B 1 3 ? 62.281 28.406 47.156 1 36.19 3 SER B C 1
ATOM 4494 O O . SER B 1 3 ? 62.75 27.5 47.844 1 36.19 3 SER B O 1
ATOM 4496 N N . HIS B 1 4 ? 61.125 29.125 47.312 1 37.94 4 HIS B N 1
ATOM 4497 C CA . HIS B 1 4 ? 60.406 28.938 48.562 1 37.94 4 HIS B CA 1
ATOM 4498 C C . HIS B 1 4 ? 59.75 27.547 48.594 1 37.94 4 HIS B C 1
ATOM 4500 O O . HIS B 1 4 ? 59.312 27.094 49.656 1 37.94 4 HIS B O 1
ATOM 4506 N N . LEU B 1 5 ? 59.438 26.938 47.344 1 34 5 LEU B N 1
ATOM 4507 C CA . LEU B 1 5 ? 58.75 25.656 47.219 1 34 5 LEU B CA 1
ATOM 4508 C C . LEU B 1 5 ? 59.594 24.531 47.812 1 34 5 LEU B C 1
ATOM 4510 O O . LEU B 1 5 ? 59.094 23.422 48 1 34 5 LEU B O 1
ATOM 4514 N N . LYS B 1 6 ? 60.938 24.859 47.969 1 37.69 6 LYS B N 1
ATOM 4515 C CA . LYS B 1 6 ? 61.969 23.891 48.375 1 37.69 6 LYS B CA 1
ATOM 4516 C C . LYS B 1 6 ? 61.688 23.344 49.781 1 37.69 6 LYS B C 1
ATOM 4518 O O . LYS B 1 6 ? 61.875 22.141 50.031 1 37.69 6 LYS B O 1
ATOM 4523 N N . THR B 1 7 ? 61.625 24.312 50.75 1 41.44 7 THR B N 1
ATOM 4524 C CA . THR B 1 7 ? 61.938 23.984 52.156 1 41.44 7 THR B CA 1
ATOM 4525 C C . THR B 1 7 ? 60.781 23.203 52.781 1 41.44 7 THR B C 1
ATOM 4527 O O . THR B 1 7 ? 61 22.297 53.594 1 41.44 7 THR B O 1
ATOM 4530 N N . LYS B 1 8 ? 59.5 23.781 52.969 1 44.88 8 LYS B N 1
ATOM 4531 C CA . LYS B 1 8 ? 58.562 23.422 54.031 1 44.88 8 LYS B CA 1
ATOM 4532 C C . LYS B 1 8 ? 57.75 22.188 53.656 1 44.88 8 LYS B C 1
ATOM 4534 O O . LYS B 1 8 ? 57.094 21.594 54.5 1 44.88 8 LYS B O 1
ATOM 4539 N N . HIS B 1 9 ? 57.125 21.984 52.5 1 39.34 9 HIS B N 1
ATOM 4540 C CA . HIS B 1 9 ? 56.219 20.844 52.281 1 39.34 9 HIS B CA 1
ATOM 4541 C C . HIS B 1 9 ? 56.906 19.734 51.469 1 39.34 9 HIS B C 1
ATOM 4543 O O . HIS B 1 9 ? 56.781 19.672 50.25 1 39.34 9 HIS B O 1
ATOM 4549 N N . PRO B 1 10 ? 57.844 18.922 52.156 1 37.75 10 PRO B N 1
ATOM 4550 C CA . PRO B 1 10 ? 58.938 18.094 51.625 1 37.75 10 PRO B CA 1
ATOM 4551 C C . PRO B 1 10 ? 58.438 16.969 50.719 1 37.75 10 PRO B C 1
ATOM 4553 O O . PRO B 1 10 ? 59.094 16.625 49.719 1 37.75 10 PRO B O 1
ATOM 4556 N N . LEU B 1 11 ? 57.438 16.219 51.344 1 40.97 11 LEU B N 1
ATOM 4557 C CA . LEU B 1 11 ? 57.156 14.891 50.812 1 40.97 11 LEU B CA 1
ATOM 4558 C C . LEU B 1 11 ? 56.594 14.984 49.406 1 40.97 11 LEU B C 1
ATOM 4560 O O . LEU B 1 11 ? 56.75 14.055 48.594 1 40.97 11 LEU B O 1
ATOM 4564 N N . GLU B 1 12 ? 55.656 16 49.219 1 36.28 12 GLU B N 1
ATOM 4565 C CA . GLU B 1 12 ? 54.969 16.219 47.938 1 36.28 12 GLU B CA 1
ATOM 4566 C C . GLU B 1 12 ? 55.969 16.438 46.812 1 36.28 12 GLU B C 1
ATOM 4568 O O . GLU B 1 12 ? 55.562 16.516 45.656 1 36.28 12 GLU B O 1
ATOM 4573 N N . TYR B 1 13 ? 57.188 16.781 47.25 1 32.38 13 TYR B N 1
ATOM 4574 C CA . TYR B 1 13 ? 58.25 17.172 46.344 1 32.38 13 TYR B CA 1
ATOM 4575 C C . TYR B 1 13 ? 58.656 16 45.438 1 32.38 13 TYR B C 1
ATOM 4577 O O . TYR B 1 13 ? 58.906 16.172 44.25 1 32.38 13 TYR B O 1
ATOM 4585 N N . SER B 1 14 ? 58.875 14.906 46.188 1 33.09 14 SER B N 1
ATOM 4586 C CA . SER B 1 14 ? 59.656 13.875 45.531 1 33.09 14 SER B CA 1
ATOM 4587 C C . SER B 1 14 ? 58.938 13.312 44.312 1 33.09 14 SER B C 1
ATOM 4589 O O . SER B 1 14 ? 59.594 12.891 43.344 1 33.09 14 SER B O 1
ATOM 4591 N N . THR B 1 15 ? 57.656 13.094 44.594 1 33.41 15 THR B N 1
ATOM 4592 C CA . THR B 1 15 ? 57 12.164 43.656 1 33.41 15 THR B CA 1
ATOM 4593 C C . THR B 1 15 ? 56.906 12.789 42.25 1 33.41 15 THR B C 1
ATOM 4595 O O . THR B 1 15 ? 56.5 12.117 41.312 1 33.41 15 THR B O 1
ATOM 4598 N N . THR B 1 16 ? 56.969 14.18 42.25 1 31.17 16 THR B N 1
ATOM 4599 C CA . THR B 1 16 ? 56.688 14.898 41.031 1 31.17 16 THR B CA 1
ATOM 4600 C C . THR B 1 16 ? 57.781 14.664 40 1 31.17 16 THR B C 1
ATOM 4602 O O . THR B 1 16 ? 57.656 15.07 38.844 1 31.17 16 THR B O 1
ATOM 4605 N N . ILE B 1 17 ? 59 14.375 40.562 1 28.16 17 ILE B N 1
ATOM 4606 C CA . ILE B 1 17 ? 60.094 14.578 39.625 1 28.16 17 ILE B CA 1
ATOM 4607 C C . ILE B 1 17 ? 60.031 13.562 38.5 1 28.16 17 ILE B C 1
ATOM 4609 O O . ILE B 1 17 ? 60.562 13.781 37.438 1 28.16 17 ILE B O 1
ATOM 4613 N N . ARG B 1 18 ? 59.781 12.289 38.906 1 29.69 18 ARG B N 1
ATOM 4614 C CA . ARG B 1 18 ? 60.438 11.312 38.062 1 29.69 18 ARG B CA 1
ATOM 4615 C C . ARG B 1 18 ? 59.844 11.32 36.656 1 29.69 18 ARG B C 1
ATOM 4617 O O . ARG B 1 18 ? 60.312 10.609 35.75 1 29.69 18 ARG B O 1
ATOM 4624 N N . GLN B 1 19 ? 58.469 11.578 36.594 1 26.36 19 GLN B N 1
ATOM 4625 C CA . GLN B 1 19 ? 57.875 10.984 35.406 1 26.36 19 GLN B CA 1
ATOM 4626 C C . GLN B 1 19 ? 58.219 11.805 34.156 1 26.36 19 GLN B C 1
ATOM 4628 O O . GLN B 1 19 ? 57.5 12.773 33.844 1 26.36 19 GLN B O 1
ATOM 4633 N N . ARG B 1 20 ? 59.469 12.172 34 1 29.11 20 ARG B N 1
ATOM 4634 C CA . ARG B 1 20 ? 59.844 12.867 32.75 1 29.11 20 ARG B CA 1
ATOM 4635 C C . ARG B 1 20 ? 59.438 12.062 31.531 1 29.11 20 ARG B C 1
ATOM 4637 O O . ARG B 1 20 ? 59.938 10.961 31.312 1 29.11 20 ARG B O 1
ATOM 4644 N N . PRO B 1 21 ? 58.188 12.094 31.062 1 27.02 21 PRO B N 1
ATOM 4645 C CA . PRO B 1 21 ? 57.906 11.242 29.906 1 27.02 21 PRO B CA 1
ATOM 4646 C C . PRO B 1 21 ? 58.844 11.484 28.734 1 27.02 21 PRO B C 1
ATOM 4648 O O . PRO B 1 21 ? 59.312 12.609 28.562 1 27.02 21 PRO B O 1
ATOM 4651 N N . SER B 1 22 ? 59.812 10.578 28.453 1 27.53 22 SER B N 1
ATOM 4652 C CA . SER B 1 22 ? 60.719 10.539 27.312 1 27.53 22 SER B CA 1
ATOM 4653 C C . SER B 1 22 ? 60 10.914 26.031 1 27.53 22 SER B C 1
ATOM 4655 O O . SER B 1 22 ? 58.969 10.312 25.688 1 27.53 22 SER B O 1
ATOM 4657 N N . THR B 1 23 ? 60 12.148 25.703 1 28.14 23 THR B N 1
ATOM 4658 C CA . THR B 1 23 ? 59.469 12.812 24.516 1 28.14 23 THR B CA 1
ATOM 4659 C C . THR B 1 23 ? 60.062 12.203 23.25 1 28.14 23 THR B C 1
ATOM 4661 O O . THR B 1 23 ? 61.188 12.516 22.875 1 28.14 23 THR B O 1
ATOM 4664 N N . THR B 1 24 ? 60.094 10.875 23.109 1 29.7 24 THR B N 1
ATOM 4665 C CA . THR B 1 24 ? 60.656 10.422 21.844 1 29.7 24 THR B CA 1
ATOM 4666 C C . THR B 1 24 ? 59.969 11.133 20.672 1 29.7 24 THR B C 1
ATOM 4668 O O . THR B 1 24 ? 58.75 11.258 20.625 1 29.7 24 THR B O 1
ATOM 4671 N N . PRO B 1 25 ? 60.781 11.891 19.922 1 29.16 25 PRO B N 1
ATOM 4672 C CA . PRO B 1 25 ? 60.312 12.664 18.766 1 29.16 25 PRO B CA 1
ATOM 4673 C C . PRO B 1 25 ? 59.5 11.82 17.797 1 29.16 25 PRO B C 1
ATOM 4675 O O . PRO B 1 25 ? 59.938 10.75 17.375 1 29.16 25 PRO B O 1
ATOM 4678 N N . GLN B 1 26 ? 58.219 11.664 18.078 1 27.53 26 GLN B N 1
ATOM 4679 C CA . GLN B 1 26 ? 57.344 10.906 17.172 1 27.53 26 GLN B CA 1
ATOM 4680 C C . GLN B 1 26 ? 57.562 11.352 15.727 1 27.53 26 GLN B C 1
ATOM 4682 O O . GLN B 1 26 ? 57.594 12.555 15.445 1 27.53 26 GLN B O 1
ATOM 4687 N N . ALA B 1 27 ? 58.125 10.477 14.844 1 34.22 27 ALA B N 1
ATOM 4688 C CA . ALA B 1 27 ? 58.312 10.641 13.406 1 34.22 27 ALA B CA 1
ATOM 4689 C C . ALA B 1 27 ? 57.094 11.289 12.75 1 34.22 27 ALA B C 1
ATOM 4691 O O . ALA B 1 27 ? 55.969 11 13.117 1 34.22 27 ALA B O 1
ATOM 4692 N N . PRO B 1 28 ? 57.281 12.453 12.156 1 29.2 28 PRO B N 1
ATOM 4693 C CA . PRO B 1 28 ? 56.125 13.188 11.578 1 29.2 28 PRO B CA 1
ATOM 4694 C C . PRO B 1 28 ? 55.188 12.273 10.805 1 29.2 28 PRO B C 1
ATOM 4696 O O . PRO B 1 28 ? 55.625 11.297 10.195 1 29.2 28 PRO B O 1
ATOM 4699 N N . SER B 1 29 ? 54.031 11.961 11.375 1 34.59 29 SER B N 1
ATOM 4700 C CA . SER B 1 29 ? 53.031 11.211 10.633 1 34.59 29 SER B CA 1
ATOM 4701 C C . SER B 1 29 ? 52.938 11.688 9.188 1 34.59 29 SER B C 1
ATOM 4703 O O . SER B 1 29 ? 53.031 12.883 8.914 1 34.59 29 SER B O 1
ATOM 4705 N N . PRO B 1 30 ? 53.438 10.82 8.234 1 37.16 30 PRO B N 1
ATOM 4706 C CA . PRO B 1 30 ? 53.406 11.273 6.844 1 37.16 30 PRO B CA 1
ATOM 4707 C C . PRO B 1 30 ? 52.156 12.102 6.516 1 37.16 30 PRO B C 1
ATOM 4709 O O . PRO B 1 30 ? 51.062 11.758 6.945 1 37.16 30 PRO B O 1
ATOM 4712 N N . GLN B 1 31 ? 52.25 13.438 6.566 1 34.19 31 GLN B N 1
ATOM 4713 C CA . GLN B 1 31 ? 51.281 14.359 6.023 1 34.19 31 GLN B CA 1
ATOM 4714 C C . GLN B 1 31 ? 50.625 13.781 4.766 1 34.19 31 GLN B C 1
ATOM 4716 O O . GLN B 1 31 ? 51.312 13.359 3.838 1 34.19 31 GLN B O 1
ATOM 4721 N N . SER B 1 32 ? 49.5 13.203 4.961 1 41.19 32 SER B N 1
ATOM 4722 C CA . SER B 1 32 ? 48.781 12.883 3.73 1 41.19 32 SER B CA 1
ATOM 4723 C C . SER B 1 32 ? 49.031 13.938 2.656 1 41.19 32 SER B C 1
ATOM 4725 O O . SER B 1 32 ? 48.969 15.133 2.932 1 41.19 32 SER B O 1
ATOM 4727 N N . THR B 1 33 ? 49.938 13.742 1.747 1 42.19 33 THR B N 1
ATOM 4728 C CA . THR B 1 33 ? 50.312 14.68 0.696 1 42.19 33 THR B CA 1
ATOM 4729 C C . THR B 1 33 ? 49.094 15.414 0.16 1 42.19 33 THR B C 1
ATOM 4731 O O . THR B 1 33 ? 47.969 14.906 0.235 1 42.19 33 THR B O 1
ATOM 4734 N N . ILE B 1 34 ? 49.219 16.781 0.052 1 39.84 34 ILE B N 1
ATOM 4735 C CA . ILE B 1 34 ? 48.25 17.625 -0.638 1 39.84 34 ILE B CA 1
ATOM 4736 C C . ILE B 1 34 ? 47.625 16.875 -1.814 1 39.84 34 ILE B C 1
ATOM 4738 O O . ILE B 1 34 ? 46.5 17.141 -2.211 1 39.84 34 ILE B O 1
ATOM 4742 N N . ALA B 1 35 ? 48.469 16.094 -2.443 1 41.56 35 ALA B N 1
ATOM 4743 C CA . ALA B 1 35 ? 47.969 15.305 -3.561 1 41.56 35 ALA B CA 1
ATOM 4744 C C . ALA B 1 35 ? 46.938 14.305 -3.086 1 41.56 35 ALA B C 1
ATOM 4746 O O . ALA B 1 35 ? 45.906 14.078 -3.76 1 41.56 35 ALA B O 1
ATOM 4747 N N . GLU B 1 36 ? 47.125 13.633 -2.018 1 43.03 36 GLU B N 1
ATOM 4748 C CA . GLU B 1 36 ? 46.125 12.719 -1.444 1 43.03 36 GLU B CA 1
ATOM 4749 C C . GLU B 1 36 ? 44.906 13.477 -0.911 1 43.03 36 GLU B C 1
ATOM 4751 O O . GLU B 1 36 ? 43.781 13.016 -1.037 1 43.03 36 GLU B O 1
ATOM 4756 N N . ALA B 1 37 ? 45.156 14.617 -0.311 1 45.12 37 ALA B N 1
ATOM 4757 C CA . ALA B 1 37 ? 44.062 15.492 0.13 1 45.12 37 ALA B CA 1
ATOM 4758 C C . ALA B 1 37 ? 43.312 16.078 -1.061 1 45.12 37 ALA B C 1
ATOM 4760 O O . ALA B 1 37 ? 42.094 16.188 -1.03 1 45.12 37 ALA B O 1
ATOM 4761 N N . PHE B 1 38 ? 44.031 16.562 -2.023 1 44.84 38 PHE B N 1
ATOM 4762 C CA . PHE B 1 38 ? 43.406 17.016 -3.268 1 44.84 38 PHE B CA 1
ATOM 4763 C C . PHE B 1 38 ? 42.812 15.836 -4.016 1 44.84 38 PHE B C 1
ATOM 4765 O O . PHE B 1 38 ? 41.844 16.016 -4.766 1 44.84 38 PHE B O 1
ATOM 4772 N N . ALA B 1 39 ? 43.469 14.82 -4.055 1 43 39 ALA B N 1
ATOM 4773 C CA . ALA B 1 39 ? 42.906 13.641 -4.691 1 43 39 ALA B CA 1
ATOM 4774 C C . ALA B 1 39 ? 41.656 13.18 -3.969 1 43 39 ALA B C 1
ATOM 4776 O O . ALA B 1 39 ? 40.781 12.523 -4.562 1 43 39 ALA B O 1
ATOM 4777 N N . ARG B 1 40 ? 41.531 13.352 -2.682 1 51.56 40 ARG B N 1
ATOM 4778 C CA . ARG B 1 40 ? 40.344 13.055 -1.892 1 51.56 40 ARG B CA 1
ATOM 4779 C C . ARG B 1 40 ? 39.219 14.008 -2.246 1 51.56 40 ARG B C 1
ATOM 4781 O O . ARG B 1 40 ? 38.062 13.766 -1.882 1 51.56 40 ARG B O 1
ATOM 4788 N N . GLY B 1 41 ? 39.469 15.148 -2.777 1 61.47 41 GLY B N 1
ATOM 4789 C CA . GLY B 1 41 ? 38.406 16.078 -3.152 1 61.47 41 GLY B CA 1
ATOM 4790 C C . GLY B 1 41 ? 37.812 15.797 -4.516 1 61.47 41 GLY B C 1
ATOM 4791 O O . GLY B 1 41 ? 36.75 16.312 -4.852 1 61.47 41 GLY B O 1
ATOM 4792 N N . LYS B 1 42 ? 38.5 15.055 -5.379 1 77.12 42 LYS B N 1
ATOM 4793 C CA . LYS B 1 42 ? 38 14.953 -6.754 1 77.12 42 LYS B CA 1
ATOM 4794 C C . LYS B 1 42 ? 37.031 13.773 -6.91 1 77.12 42 LYS B C 1
ATOM 4796 O O . LYS B 1 42 ? 37.312 12.672 -6.434 1 77.12 42 LYS B O 1
ATOM 4801 N N . LYS B 1 43 ? 35.906 14.023 -7.422 1 90.81 43 LYS B N 1
ATOM 4802 C CA . LYS B 1 43 ? 34.906 13.016 -7.707 1 90.81 43 LYS B CA 1
ATOM 4803 C C . LYS B 1 43 ? 35.375 12.031 -8.766 1 90.81 43 LYS B C 1
ATOM 4805 O O . LYS B 1 43 ? 36.219 12.367 -9.602 1 90.81 43 LYS B O 1
ATOM 4810 N N . TYR B 1 44 ? 35 10.695 -8.641 1 92.94 44 TYR B N 1
ATOM 4811 C CA . TYR B 1 44 ? 35.312 9.719 -9.672 1 92.94 44 TYR B CA 1
ATOM 4812 C C . TYR B 1 44 ? 34.812 10.18 -11.031 1 92.94 44 TYR B C 1
ATOM 4814 O O . TYR B 1 44 ? 33.656 10.648 -11.141 1 92.94 44 TYR B O 1
ATOM 4822 N N . PRO B 1 45 ? 35.656 10.133 -12 1 91.56 45 PRO B N 1
ATOM 4823 C CA . PRO B 1 45 ? 35.094 10.391 -13.336 1 91.56 45 PRO B CA 1
ATOM 4824 C C . PRO B 1 45 ? 34 9.414 -13.719 1 91.56 45 PRO B C 1
ATOM 4826 O O . PRO B 1 45 ? 34.062 8.234 -13.367 1 91.56 45 PRO B O 1
ATOM 4829 N N . LYS B 1 46 ? 33.094 9.977 -14.438 1 90.19 46 LYS B N 1
ATOM 4830 C CA . LYS B 1 46 ? 32 9.148 -14.922 1 90.19 46 LYS B CA 1
ATOM 4831 C C . LYS B 1 46 ? 32.531 7.988 -15.766 1 90.19 46 LYS B C 1
ATOM 4833 O O . LYS B 1 46 ? 33.438 8.156 -16.562 1 90.19 46 LYS B O 1
ATOM 4838 N N . ASP B 1 47 ? 32.156 6.82 -15.555 1 88.12 47 ASP B N 1
ATOM 4839 C CA . ASP B 1 47 ? 32.438 5.598 -16.297 1 88.12 47 ASP B CA 1
ATOM 4840 C C . ASP B 1 47 ? 33.812 5.027 -15.891 1 88.12 47 ASP B C 1
ATOM 4842 O O . ASP B 1 47 ? 34.281 4.074 -16.516 1 88.12 47 ASP B O 1
ATOM 4846 N N . SER B 1 48 ? 34.438 5.652 -14.891 1 93.38 48 SER B N 1
ATOM 4847 C CA . SER B 1 48 ? 35.625 5.004 -14.312 1 93.38 48 SER B CA 1
ATOM 4848 C C . SER B 1 48 ? 35.25 3.643 -13.719 1 93.38 48 SER B C 1
ATOM 4850 O O . SER B 1 48 ? 34.094 3.357 -13.461 1 93.38 48 SER B O 1
ATOM 4852 N N . PRO B 1 49 ? 36.219 2.799 -13.656 1 94 49 PRO B N 1
ATOM 4853 C CA . PRO B 1 49 ? 35.938 1.457 -13.148 1 94 49 PRO B CA 1
ATOM 4854 C C . PRO B 1 49 ? 35.25 1.479 -11.773 1 94 49 PRO B C 1
ATOM 4856 O O . PRO B 1 49 ? 34.312 0.738 -11.539 1 94 49 PRO B O 1
ATOM 4859 N N . ARG B 1 50 ? 35.719 2.326 -10.906 1 94.94 50 ARG B N 1
ATOM 4860 C CA . ARG B 1 50 ? 35.156 2.398 -9.57 1 94.94 50 ARG B CA 1
ATOM 4861 C C . ARG B 1 50 ? 33.75 2.99 -9.625 1 94.94 50 ARG B C 1
ATOM 4863 O O . ARG B 1 50 ? 32.844 2.514 -8.945 1 94.94 50 ARG B O 1
ATOM 4870 N N . TRP B 1 51 ? 33.594 4.008 -10.406 1 96.31 51 TRP B N 1
ATOM 4871 C CA . TRP B 1 51 ? 32.281 4.609 -10.602 1 96.31 51 TRP B CA 1
ATOM 4872 C C . TRP B 1 51 ? 31.281 3.576 -11.117 1 96.31 51 TRP B C 1
ATOM 4874 O O . TRP B 1 51 ? 30.156 3.502 -10.633 1 96.31 51 TRP B O 1
ATOM 4884 N N . ARG B 1 52 ? 31.734 2.768 -12.047 1 95.75 52 ARG B N 1
ATOM 4885 C CA . ARG B 1 52 ? 30.875 1.749 -12.641 1 95.75 52 ARG B CA 1
ATOM 4886 C C . ARG B 1 52 ? 30.531 0.667 -11.625 1 95.75 52 ARG B C 1
ATOM 4888 O O . ARG B 1 52 ? 29.391 0.191 -11.578 1 95.75 52 ARG B O 1
ATOM 4895 N N . GLU B 1 53 ? 31.469 0.308 -10.898 1 96.56 53 GLU B N 1
ATOM 4896 C CA . GLU B 1 53 ? 31.25 -0.708 -9.875 1 96.56 53 GLU B CA 1
ATOM 4897 C C . GLU B 1 53 ? 30.172 -0.262 -8.883 1 96.56 53 GLU B C 1
ATOM 4899 O O . GLU B 1 53 ? 29.25 -1.019 -8.57 1 96.56 53 GLU B O 1
ATOM 4904 N N . LEU B 1 54 ? 30.312 0.951 -8.422 1 97.38 54 LEU B N 1
ATOM 4905 C CA . LEU B 1 54 ? 29.391 1.476 -7.43 1 97.38 54 LEU B CA 1
ATOM 4906 C C . LEU B 1 54 ? 28 1.698 -8.039 1 97.38 54 LEU B C 1
ATOM 4908 O O . LEU B 1 54 ? 26.984 1.342 -7.441 1 97.38 54 LEU B O 1
ATOM 4912 N N . THR B 1 55 ? 27.953 2.201 -9.25 1 97.69 55 THR B N 1
ATOM 4913 C CA . THR B 1 55 ? 26.688 2.443 -9.938 1 97.69 55 THR B CA 1
ATOM 4914 C C . THR B 1 55 ? 25.969 1.128 -10.234 1 97.69 55 THR B C 1
ATOM 4916 O O . THR B 1 55 ? 24.75 1.043 -10.117 1 97.69 55 THR B O 1
ATOM 4919 N N . ASN B 1 56 ? 26.75 0.148 -10.602 1 97.25 56 ASN B N 1
ATOM 4920 C CA . ASN B 1 56 ? 26.172 -1.173 -10.852 1 97.25 56 ASN B CA 1
ATOM 4921 C C . ASN B 1 56 ? 25.578 -1.771 -9.578 1 97.25 56 ASN B C 1
ATOM 4923 O O . ASN B 1 56 ? 24.547 -2.449 -9.633 1 97.25 56 ASN B O 1
ATOM 4927 N N . SER B 1 57 ? 26.25 -1.541 -8.484 1 97.44 57 SER B N 1
ATOM 4928 C CA . SER B 1 57 ? 25.719 -2.055 -7.223 1 97.44 57 SER B CA 1
ATOM 4929 C C . SER B 1 57 ? 24.391 -1.382 -6.863 1 97.44 57 SER B C 1
ATOM 4931 O O . SER B 1 57 ? 23.484 -2.031 -6.355 1 97.44 57 SER B O 1
ATOM 4933 N N . VAL B 1 58 ? 24.266 -0.074 -7.109 1 97.94 58 VAL B N 1
ATOM 4934 C CA . VAL B 1 58 ? 23.031 0.652 -6.879 1 97.94 58 VAL B CA 1
ATOM 4935 C C . VAL B 1 58 ? 21.938 0.145 -7.828 1 97.94 58 VAL B C 1
ATOM 4937 O O . VAL B 1 58 ? 20.797 -0.045 -7.426 1 97.94 58 VAL B O 1
ATOM 4940 N N . THR B 1 59 ? 22.344 -0.081 -9.07 1 97.75 59 THR B N 1
ATOM 4941 C CA . THR B 1 59 ? 21.422 -0.593 -10.07 1 97.75 59 THR B CA 1
ATOM 4942 C C . THR B 1 59 ? 20.859 -1.95 -9.648 1 97.75 59 THR B C 1
ATOM 4944 O O . THR B 1 59 ? 19.656 -2.195 -9.766 1 97.75 59 THR B O 1
ATOM 4947 N N . HIS B 1 60 ? 21.734 -2.779 -9.188 1 97.62 60 HIS B N 1
ATOM 4948 C CA . HIS B 1 60 ? 21.344 -4.102 -8.719 1 97.62 60 HIS B CA 1
ATOM 4949 C C . HIS B 1 60 ? 20.375 -4.004 -7.535 1 97.62 60 HIS B C 1
ATOM 4951 O O . HIS B 1 60 ? 19.406 -4.762 -7.445 1 97.62 60 HIS B O 1
ATOM 4957 N N . PHE B 1 61 ? 20.688 -3.035 -6.625 1 96.81 61 PHE B N 1
ATOM 4958 C CA . PHE B 1 61 ? 19.828 -2.811 -5.469 1 96.81 61 PHE B CA 1
ATOM 4959 C C . PHE B 1 61 ? 18.438 -2.395 -5.91 1 96.81 61 PHE B C 1
ATOM 4961 O O . PHE B 1 61 ? 17.438 -2.949 -5.438 1 96.81 61 PHE B O 1
ATOM 4968 N N . ILE B 1 62 ? 18.281 -1.479 -6.867 1 96 62 ILE B N 1
ATOM 4969 C CA . ILE B 1 62 ? 17.016 -0.967 -7.371 1 96 62 ILE B CA 1
ATOM 4970 C C . ILE B 1 62 ? 16.25 -2.086 -8.07 1 96 62 ILE B C 1
ATOM 4972 O O . ILE B 1 62 ? 15.055 -2.287 -7.812 1 96 62 ILE B O 1
ATOM 4976 N N . GLY B 1 63 ? 16.891 -2.857 -8.883 1 94.88 63 GLY B N 1
ATOM 4977 C CA . GLY B 1 63 ? 16.25 -3.916 -9.656 1 94.88 63 GLY B CA 1
ATOM 4978 C C . GLY B 1 63 ? 15.82 -5.094 -8.805 1 94.88 63 GLY B C 1
ATOM 4979 O O . GLY B 1 63 ? 14.672 -5.543 -8.898 1 94.88 63 GLY B O 1
ATOM 4980 N N . LYS B 1 64 ? 16.703 -5.516 -7.902 1 94.81 64 LYS B N 1
ATOM 4981 C CA . LYS B 1 64 ? 16.469 -6.707 -7.098 1 94.81 64 LYS B CA 1
ATOM 4982 C C . LYS B 1 64 ? 15.367 -6.461 -6.066 1 94.81 64 LYS B C 1
ATOM 4984 O O . LYS B 1 64 ? 14.516 -7.328 -5.836 1 94.81 64 LYS B O 1
ATOM 4989 N N . GLU B 1 65 ? 15.367 -5.258 -5.5 1 92.56 65 GLU B N 1
ATOM 4990 C CA . GLU B 1 65 ? 14.43 -4.965 -4.422 1 92.56 65 GLU B CA 1
ATOM 4991 C C . GLU B 1 65 ? 13.211 -4.215 -4.945 1 92.56 65 GLU B C 1
ATOM 4993 O O . GLU B 1 65 ? 12.383 -3.734 -4.16 1 92.56 65 GLU B O 1
ATOM 4998 N N . MET B 1 66 ? 13.156 -4.004 -6.246 1 91.25 66 MET B N 1
ATOM 4999 C CA . MET B 1 66 ? 11.992 -3.406 -6.898 1 91.25 66 MET B CA 1
ATOM 5000 C C . MET B 1 66 ? 11.75 -1.991 -6.387 1 91.25 66 MET B C 1
ATOM 5002 O O . MET B 1 66 ? 10.617 -1.625 -6.078 1 91.25 66 MET B O 1
ATOM 5006 N N . LEU B 1 67 ? 12.75 -1.231 -6.215 1 92.38 67 LEU B N 1
ATOM 5007 C CA . LEU B 1 67 ? 12.617 0.115 -5.672 1 92.38 67 LEU B CA 1
ATOM 5008 C C . LEU B 1 67 ? 12.25 1.111 -6.766 1 92.38 67 LEU B C 1
ATOM 5010 O O . LEU B 1 67 ? 12.633 0.934 -7.926 1 92.38 67 LEU B O 1
ATOM 5014 N N . PRO B 1 68 ? 11.516 2.193 -6.379 1 91.81 68 PRO B N 1
ATOM 5015 C CA . PRO B 1 68 ? 11.297 3.277 -7.34 1 91.81 68 PRO B CA 1
ATOM 5016 C C . PRO B 1 68 ? 12.602 3.947 -7.781 1 91.81 68 PRO B C 1
ATOM 5018 O O . PRO B 1 68 ? 13.531 4.086 -6.98 1 91.81 68 PRO B O 1
ATOM 5021 N N . PHE B 1 69 ? 12.625 4.41 -9.016 1 93.5 69 PHE B N 1
ATOM 5022 C CA . PHE B 1 69 ? 13.797 5.121 -9.523 1 93.5 69 PHE B CA 1
ATOM 5023 C C . PHE B 1 69 ? 14.062 6.375 -8.703 1 93.5 69 PHE B C 1
ATOM 5025 O O . PHE B 1 69 ? 15.219 6.797 -8.562 1 93.5 69 PHE B O 1
ATOM 5032 N N . TYR B 1 70 ? 13.047 6.883 -8.125 1 93.44 70 TYR B N 1
ATOM 5033 C CA . TYR B 1 70 ? 13.148 8.109 -7.344 1 93.44 70 TYR B CA 1
ATOM 5034 C C . TYR B 1 70 ? 13.977 7.891 -6.086 1 93.44 70 TYR B C 1
ATOM 5036 O O . TYR B 1 70 ? 14.406 8.852 -5.445 1 93.44 70 TYR B O 1
ATOM 5044 N N . THR B 1 71 ? 14.234 6.699 -5.734 1 93.94 71 THR B N 1
ATOM 5045 C CA . THR B 1 71 ? 15.023 6.375 -4.551 1 93.94 71 THR B CA 1
ATOM 5046 C C . THR B 1 71 ? 16.359 7.105 -4.582 1 93.94 71 THR B C 1
ATOM 5048 O O . THR B 1 71 ? 16.844 7.574 -3.547 1 93.94 71 THR B O 1
ATOM 5051 N N . VAL B 1 72 ? 16.922 7.316 -5.754 1 96.69 72 VAL B N 1
ATOM 5052 C CA . VAL B 1 72 ? 18.25 7.887 -5.887 1 96.69 72 VAL B CA 1
ATOM 5053 C C . VAL B 1 72 ? 18.188 9.398 -5.703 1 96.69 72 VAL B C 1
ATOM 5055 O O . VAL B 1 72 ? 19.219 10.055 -5.562 1 96.69 72 VAL B O 1
ATOM 5058 N N . GLU B 1 73 ? 16.969 9.945 -5.723 1 95.81 73 GLU B N 1
ATOM 5059 C CA . GLU B 1 73 ? 16.812 11.383 -5.523 1 95.81 73 GLU B CA 1
ATOM 5060 C C . GLU B 1 73 ? 16.594 11.719 -4.051 1 95.81 73 GLU B C 1
ATOM 5062 O O . GLU B 1 73 ? 16.672 12.883 -3.65 1 95.81 73 GLU B O 1
ATOM 5067 N N . LYS B 1 74 ? 16.297 10.727 -3.258 1 95 74 LYS B N 1
ATOM 5068 C CA . LYS B 1 74 ? 16 10.953 -1.846 1 95 74 LYS B CA 1
ATOM 5069 C C . LYS B 1 74 ? 17.234 11.438 -1.096 1 95 74 LYS B C 1
ATOM 5071 O O . LYS B 1 74 ? 18.328 10.883 -1.248 1 95 74 LYS B O 1
ATOM 5076 N N . GLU B 1 75 ? 17.078 12.445 -0.261 1 95.06 75 GLU B N 1
ATOM 5077 C CA . GLU B 1 75 ? 18.172 13.086 0.451 1 95.06 75 GLU B CA 1
ATOM 5078 C C . GLU B 1 75 ? 18.891 12.094 1.367 1 95.06 75 GLU B C 1
ATOM 5080 O O . GLU B 1 75 ? 20.125 12.055 1.406 1 95.06 75 GLU B O 1
ATOM 5085 N N . GLY B 1 76 ? 18.078 11.273 2.072 1 95 76 GLY B N 1
ATOM 5086 C CA . GLY B 1 76 ? 18.672 10.305 2.982 1 95 76 GLY B CA 1
ATOM 5087 C C . GLY B 1 76 ? 19.562 9.289 2.281 1 95 76 GLY B C 1
ATOM 5088 O O . GLY B 1 76 ? 20.609 8.906 2.803 1 95 76 GLY B O 1
ATOM 5089 N N . PHE B 1 77 ? 19.156 8.859 1.13 1 97.12 77 PHE B N 1
ATOM 5090 C CA . PHE B 1 77 ? 19.922 7.879 0.36 1 97.12 77 PHE B CA 1
ATOM 5091 C C . PHE B 1 77 ? 21.219 8.484 -0.158 1 97.12 77 PHE B C 1
ATOM 5093 O O . PHE B 1 77 ? 22.281 7.871 -0.058 1 97.12 77 PHE B O 1
ATOM 5100 N N . ARG B 1 78 ? 21.109 9.68 -0.663 1 97.06 78 ARG B N 1
ATOM 5101 C CA . ARG B 1 78 ? 22.281 10.383 -1.201 1 97.06 78 ARG B CA 1
ATOM 5102 C C . ARG B 1 78 ? 23.312 10.656 -0.109 1 97.06 78 ARG B C 1
ATOM 5104 O O . ARG B 1 78 ? 24.5 10.445 -0.31 1 97.06 78 ARG B O 1
ATOM 5111 N N . LYS B 1 79 ? 22.859 11.094 1.056 1 96.69 79 LYS B N 1
ATOM 5112 C CA . LYS B 1 79 ? 23.766 11.367 2.176 1 96.69 79 LYS B CA 1
ATOM 5113 C C . LYS B 1 79 ? 24.438 10.094 2.664 1 96.69 79 LYS B C 1
ATOM 5115 O O . LYS B 1 79 ? 25.609 10.109 3.035 1 96.69 79 LYS B O 1
ATOM 5120 N N . MET B 1 80 ? 23.672 9.023 2.617 1 97.44 80 MET B N 1
ATOM 5121 C CA . MET B 1 80 ? 24.234 7.742 3.053 1 97.44 80 MET B CA 1
ATOM 5122 C C . MET B 1 80 ? 25.375 7.305 2.137 1 97.44 80 MET B C 1
ATOM 5124 O O . MET B 1 80 ? 26.469 7.008 2.605 1 97.44 80 MET B O 1
ATOM 5128 N N . LEU B 1 81 ? 25.125 7.359 0.843 1 97.31 81 LEU B N 1
ATOM 5129 C CA . LEU B 1 81 ? 26.141 6.895 -0.094 1 97.31 81 LEU B CA 1
ATOM 5130 C C . LEU B 1 81 ? 27.344 7.828 -0.089 1 97.31 81 LEU B C 1
ATOM 5132 O O . LEU B 1 81 ? 28.484 7.383 -0.269 1 97.31 81 LEU B O 1
ATOM 5136 N N . ALA B 1 82 ? 27.094 9.102 0.144 1 96.38 82 ALA B N 1
ATOM 5137 C CA . ALA B 1 82 ? 28.188 10.062 0.248 1 96.38 82 ALA B CA 1
ATOM 5138 C C . ALA B 1 82 ? 29.062 9.766 1.46 1 96.38 82 ALA B C 1
ATOM 5140 O O . ALA B 1 82 ? 30.281 9.969 1.421 1 96.38 82 ALA B O 1
ATOM 5141 N N . ALA B 1 83 ? 28.484 9.305 2.51 1 96.62 83 ALA B N 1
ATOM 5142 C CA . ALA B 1 83 ? 29.25 8.922 3.699 1 96.62 83 ALA B CA 1
ATOM 5143 C C . ALA B 1 83 ? 30.125 7.707 3.422 1 96.62 83 ALA B C 1
ATOM 5145 O O . ALA B 1 83 ? 31.234 7.602 3.941 1 96.62 83 ALA B O 1
ATOM 5146 N N . PHE B 1 84 ? 29.609 6.797 2.621 1 96.81 84 PHE B N 1
ATOM 5147 C CA . PHE B 1 84 ? 30.359 5.586 2.303 1 96.81 84 PHE B CA 1
ATOM 5148 C C . PHE B 1 84 ? 31.5 5.887 1.341 1 96.81 84 PHE B C 1
ATOM 5150 O O . PHE B 1 84 ? 32.594 5.316 1.457 1 96.81 84 PHE B O 1
ATOM 5157 N N . ASP B 1 85 ? 31.219 6.777 0.36 1 96.06 85 ASP B N 1
ATOM 5158 C CA . ASP B 1 85 ? 32.25 7.16 -0.609 1 96.06 85 ASP B CA 1
ATOM 5159 C C . ASP B 1 85 ? 32 8.586 -1.108 1 96.06 85 ASP B C 1
ATOM 5161 O O . ASP B 1 85 ? 31.25 8.805 -2.053 1 96.06 85 ASP B O 1
ATOM 5165 N N . ARG B 1 86 ? 32.781 9.484 -0.606 1 93.88 86 ARG B N 1
ATOM 5166 C CA . ARG B 1 86 ? 32.625 10.906 -0.878 1 93.88 86 ARG B CA 1
ATOM 5167 C C . ARG B 1 86 ? 33 11.234 -2.32 1 93.88 86 ARG B C 1
ATOM 5169 O O . ARG B 1 86 ? 32.594 12.266 -2.855 1 93.88 86 ARG B O 1
ATOM 5176 N N . GLN B 1 87 ? 33.75 10.344 -2.908 1 95.06 87 GLN B N 1
ATOM 5177 C CA . GLN B 1 87 ? 34.25 10.594 -4.266 1 95.06 87 GLN B CA 1
ATOM 5178 C C . GLN B 1 87 ? 33.219 10.133 -5.301 1 95.06 87 GLN B C 1
ATOM 5180 O O . GLN B 1 87 ? 33.375 10.391 -6.492 1 95.06 87 GLN B O 1
ATOM 5185 N N . TYR B 1 88 ? 32.25 9.453 -4.805 1 96.12 88 TYR B N 1
ATOM 5186 C CA . TYR B 1 88 ? 31.234 8.938 -5.715 1 96.12 88 TYR B CA 1
ATOM 5187 C C . TYR B 1 88 ? 30.094 9.93 -5.875 1 96.12 88 TYR B C 1
ATOM 5189 O O . TYR B 1 88 ? 29.562 10.43 -4.883 1 96.12 88 TYR B O 1
ATOM 5197 N N . GLU B 1 89 ? 29.766 10.227 -7.066 1 95.5 89 GLU B N 1
ATOM 5198 C CA . GLU B 1 89 ? 28.578 11.031 -7.359 1 95.5 89 GLU B CA 1
ATOM 5199 C C . GLU B 1 89 ? 27.453 10.18 -7.941 1 95.5 89 GLU B C 1
ATOM 5201 O O . GLU B 1 89 ? 27.562 9.68 -9.062 1 95.5 89 GLU B O 1
ATOM 5206 N N . LEU B 1 90 ? 26.406 10.07 -7.258 1 96.38 90 LEU B N 1
ATOM 5207 C CA . LEU B 1 90 ? 25.266 9.258 -7.641 1 96.38 90 LEU B CA 1
ATOM 5208 C C . LEU B 1 90 ? 24.5 9.898 -8.797 1 96.38 90 LEU B C 1
ATOM 5210 O O . LEU B 1 90 ? 24.094 11.055 -8.703 1 96.38 90 LEU B O 1
ATOM 5214 N N . PRO B 1 91 ? 24.328 9.148 -9.875 1 96.31 91 PRO B N 1
ATOM 5215 C CA . PRO B 1 91 ? 23.547 9.695 -10.984 1 96.31 91 PRO B CA 1
ATOM 5216 C C . PRO B 1 91 ? 22.078 9.922 -10.625 1 96.31 91 PRO B C 1
ATOM 5218 O O . PRO B 1 91 ? 21.594 9.406 -9.617 1 96.31 91 PRO B O 1
ATOM 5221 N N . GLY B 1 92 ? 21.391 10.609 -11.484 1 96.25 92 GLY B N 1
ATOM 5222 C CA . GLY B 1 92 ? 19.984 10.906 -11.258 1 96.25 92 GLY B CA 1
ATOM 5223 C C . GLY B 1 92 ? 19.062 9.797 -11.711 1 96.25 92 GLY B C 1
ATOM 5224 O O . GLY B 1 92 ? 19.5 8.812 -12.297 1 96.25 92 GLY B O 1
ATOM 5225 N N . ARG B 1 93 ? 17.828 9.953 -11.438 1 95.25 93 ARG B N 1
ATOM 5226 C CA . ARG B 1 93 ? 16.828 8.922 -11.695 1 95.25 93 ARG B CA 1
ATOM 5227 C C . ARG B 1 93 ? 16.719 8.633 -13.188 1 95.25 93 ARG B C 1
ATOM 5229 O O . ARG B 1 93 ? 16.469 7.496 -13.594 1 95.25 93 ARG B O 1
ATOM 5236 N N . LYS B 1 94 ? 16.875 9.586 -14.031 1 95.69 94 LYS B N 1
ATOM 5237 C CA . LYS B 1 94 ? 16.781 9.398 -15.469 1 95.69 94 LYS B CA 1
ATOM 5238 C C . LYS B 1 94 ? 17.844 8.438 -15.977 1 95.69 94 LYS B C 1
ATOM 5240 O O . LYS B 1 94 ? 17.594 7.629 -16.875 1 95.69 94 LYS B O 1
ATOM 5245 N N . TYR B 1 95 ? 19 8.57 -15.422 1 96.75 95 TYR B N 1
ATOM 5246 C CA . TYR B 1 95 ? 20.078 7.668 -15.812 1 96.75 95 TYR B CA 1
ATOM 5247 C C . TYR B 1 95 ? 19.719 6.223 -15.477 1 96.75 95 TYR B C 1
ATOM 5249 O O . TYR B 1 95 ? 19.922 5.324 -16.297 1 96.75 95 TYR B O 1
ATOM 5257 N N . PHE B 1 96 ? 19.266 5.996 -14.305 1 97.12 96 PHE B N 1
ATOM 5258 C CA . PHE B 1 96 ? 18.938 4.637 -13.891 1 97.12 96 PHE B CA 1
ATOM 5259 C C . PHE B 1 96 ? 17.75 4.094 -14.688 1 97.12 96 PHE B C 1
ATOM 5261 O O . PHE B 1 96 ? 17.734 2.924 -15.07 1 97.12 96 PHE B O 1
ATOM 5268 N N . SER B 1 97 ? 16.734 4.906 -14.961 1 95.69 97 SER B N 1
ATOM 5269 C CA . SER B 1 97 ? 15.539 4.496 -15.68 1 95.69 97 SER B CA 1
ATOM 5270 C C . SER B 1 97 ? 15.844 4.211 -17.141 1 95.69 97 SER B C 1
ATOM 5272 O O . SER B 1 97 ? 15.336 3.24 -17.719 1 95.69 97 SER B O 1
ATOM 5274 N N . ASN B 1 98 ? 16.734 5 -17.719 1 96.56 98 ASN B N 1
ATOM 5275 C CA . ASN B 1 98 ? 16.859 4.957 -19.172 1 96.56 98 ASN B CA 1
ATOM 5276 C C . ASN B 1 98 ? 18.141 4.23 -19.609 1 96.56 98 ASN B C 1
ATOM 5278 O O . ASN B 1 98 ? 18.266 3.816 -20.75 1 96.56 98 ASN B O 1
ATOM 5282 N N . THR B 1 99 ? 19.016 4.082 -18.656 1 96.75 99 THR B N 1
ATOM 5283 C CA . THR B 1 99 ? 20.297 3.514 -19.094 1 96.75 99 THR B CA 1
ATOM 5284 C C . THR B 1 99 ? 20.672 2.324 -18.219 1 96.75 99 THR B C 1
ATOM 5286 O O . THR B 1 99 ? 20.766 1.193 -18.688 1 96.75 99 THR B O 1
ATOM 5289 N N . ALA B 1 100 ? 20.859 2.539 -16.938 1 97.5 100 ALA B N 1
ATOM 5290 C CA . ALA B 1 100 ? 21.438 1.539 -16.047 1 97.5 100 ALA B CA 1
ATOM 5291 C C . ALA B 1 100 ? 20.562 0.299 -15.953 1 97.5 100 ALA B C 1
ATOM 5293 O O . ALA B 1 100 ? 21.031 -0.827 -16.109 1 97.5 100 ALA B O 1
ATOM 5294 N N . ILE B 1 101 ? 19.266 0.468 -15.766 1 97.25 101 ILE B N 1
ATOM 5295 C CA . ILE B 1 101 ? 18.359 -0.654 -15.594 1 97.25 101 ILE B CA 1
ATOM 5296 C C . ILE B 1 101 ? 18.188 -1.394 -16.922 1 97.25 101 ILE B C 1
ATOM 5298 O O . ILE B 1 101 ? 18.281 -2.623 -16.969 1 97.25 101 ILE B O 1
ATOM 5302 N N . PRO B 1 102 ? 17.953 -0.687 -18.016 1 97.62 102 PRO B N 1
ATOM 5303 C CA . PRO B 1 102 ? 17.891 -1.395 -19.297 1 97.62 102 PRO B CA 1
ATOM 5304 C C . PRO B 1 102 ? 19.156 -2.186 -19.609 1 97.62 102 PRO B C 1
ATOM 5306 O O . PRO B 1 102 ? 19.078 -3.297 -20.141 1 97.62 102 PRO B O 1
ATOM 5309 N N . GLU B 1 103 ? 20.281 -1.625 -19.234 1 97.69 103 GLU B N 1
ATOM 5310 C CA . GLU B 1 103 ? 21.547 -2.332 -19.453 1 97.69 103 GLU B CA 1
ATOM 5311 C C . GLU B 1 103 ? 21.625 -3.596 -18.609 1 97.69 103 GLU B C 1
ATOM 5313 O O . GLU B 1 103 ? 22.047 -4.648 -19.078 1 97.69 103 GLU B O 1
ATOM 5318 N N . LEU B 1 104 ? 21.266 -3.441 -17.359 1 97.81 104 LEU B N 1
ATOM 5319 C CA . LEU B 1 104 ? 21.234 -4.605 -16.484 1 97.81 104 LEU B CA 1
ATOM 5320 C C . LEU B 1 104 ? 20.25 -5.648 -16.984 1 97.81 104 LEU B C 1
ATOM 5322 O O . LEU B 1 104 ? 20.516 -6.848 -16.938 1 97.81 104 LEU B O 1
ATOM 5326 N N . TYR B 1 105 ? 19.109 -5.219 -17.484 1 97.56 105 TYR B N 1
ATOM 5327 C CA . TYR B 1 105 ? 18.094 -6.094 -18.062 1 97.56 105 TYR B CA 1
ATOM 5328 C C . TYR B 1 105 ? 18.672 -6.906 -19.219 1 97.56 105 TYR B C 1
ATOM 5330 O O . TYR B 1 105 ? 18.5 -8.125 -19.266 1 97.56 105 TYR B O 1
ATOM 5338 N N . ASN B 1 106 ? 19.312 -6.219 -20.078 1 97.69 106 ASN B N 1
ATOM 5339 C CA . ASN B 1 106 ? 19.891 -6.883 -21.25 1 97.69 106 ASN B CA 1
ATOM 5340 C C . ASN B 1 106 ? 20.953 -7.895 -20.844 1 97.69 106 ASN B C 1
ATOM 5342 O O . ASN B 1 106 ? 21.047 -8.977 -21.438 1 97.69 106 ASN B O 1
ATOM 5346 N N . LYS B 1 107 ? 21.703 -7.523 -19.875 1 97.62 107 LYS B N 1
ATOM 5347 C CA . LYS B 1 107 ? 22.734 -8.43 -19.391 1 97.62 107 LYS B CA 1
ATOM 5348 C C . LYS B 1 107 ? 22.125 -9.703 -18.812 1 97.62 107 LYS B C 1
ATOM 5350 O O . LYS B 1 107 ? 22.516 -10.812 -19.188 1 97.62 107 LYS B O 1
ATOM 5355 N N . VAL B 1 108 ? 21.203 -9.539 -17.922 1 97.81 108 VAL B N 1
ATOM 5356 C CA . VAL B 1 108 ? 20.562 -10.68 -17.266 1 97.81 108 VAL B CA 1
ATOM 5357 C C . VAL B 1 108 ? 19.766 -11.484 -18.297 1 97.81 108 VAL B C 1
ATOM 5359 O O . VAL B 1 108 ? 19.734 -12.719 -18.234 1 97.81 108 VAL B O 1
ATOM 5362 N N . ARG B 1 109 ? 19.109 -10.797 -19.188 1 97.62 109 ARG B N 1
ATOM 5363 C CA . ARG B 1 109 ? 18.391 -11.461 -20.266 1 97.62 109 ARG B CA 1
ATOM 5364 C C . ARG B 1 109 ? 19.328 -12.359 -21.078 1 97.62 109 ARG B C 1
ATOM 5366 O O . ARG B 1 109 ? 18.969 -13.469 -21.453 1 97.62 109 ARG B O 1
ATOM 5373 N N . GLY B 1 110 ? 20.531 -11.852 -21.359 1 97.06 110 GLY B N 1
ATOM 5374 C CA . GLY B 1 110 ? 21.531 -12.648 -22.062 1 97.06 110 GLY B CA 1
ATOM 5375 C C . GLY B 1 110 ? 21.922 -13.898 -21.297 1 97.06 110 GLY B C 1
ATOM 5376 O O . GLY B 1 110 ? 22.109 -14.961 -21.891 1 97.06 110 GLY B O 1
ATOM 5377 N N . GLU B 1 111 ? 22.031 -13.734 -20.031 1 97 111 GLU B N 1
ATOM 5378 C CA . GLU B 1 111 ? 22.391 -14.867 -19.188 1 97 111 GLU B CA 1
ATOM 5379 C C . GLU B 1 111 ? 21.281 -15.922 -19.188 1 97 111 GLU B C 1
ATOM 5381 O O . GLU B 1 111 ? 21.562 -17.125 -19.281 1 97 111 GLU B O 1
ATOM 5386 N N . VAL B 1 112 ? 20.062 -15.492 -19.078 1 97.12 112 VAL B N 1
ATOM 5387 C CA . VAL B 1 112 ? 18.922 -16.406 -19.078 1 97.12 112 VAL B CA 1
ATOM 5388 C C . VAL B 1 112 ? 18.812 -17.094 -20.438 1 97.12 112 VAL B C 1
ATOM 5390 O O . VAL B 1 112 ? 18.594 -18.297 -20.516 1 97.12 112 VAL B O 1
ATOM 5393 N N . ALA B 1 113 ? 19.016 -16.312 -21.469 1 96.69 113 ALA B N 1
ATOM 5394 C CA . ALA B 1 113 ? 18.953 -16.875 -22.812 1 96.69 113 ALA B CA 1
ATOM 5395 C C . ALA B 1 113 ? 20.016 -17.953 -23.016 1 96.69 113 ALA B C 1
ATOM 5397 O O . ALA B 1 113 ? 19.75 -18.984 -23.641 1 96.69 113 ALA B O 1
ATOM 5398 N N . SER B 1 114 ? 21.156 -17.688 -22.5 1 95.5 114 SER B N 1
ATOM 5399 C CA . SER B 1 114 ? 22.25 -18.656 -22.594 1 95.5 114 SER B CA 1
ATOM 5400 C C . SER B 1 114 ? 21.906 -19.953 -21.859 1 95.5 114 SER B C 1
ATOM 5402 O O . SER B 1 114 ? 22.203 -21.047 -22.328 1 95.5 114 SER B O 1
ATOM 5404 N N . LEU B 1 115 ? 21.359 -19.797 -20.781 1 94.62 115 LEU B N 1
ATOM 5405 C CA . LEU B 1 115 ? 20.938 -20.953 -19.984 1 94.62 115 LEU B CA 1
ATOM 5406 C C . LEU B 1 115 ? 19.875 -21.766 -20.734 1 94.62 115 LEU B C 1
ATOM 5408 O O . LEU B 1 115 ? 19.922 -23 -20.719 1 94.62 115 LEU B O 1
ATOM 5412 N N . LEU B 1 116 ? 18.969 -21.156 -21.438 1 95.56 116 LEU B N 1
ATOM 5413 C CA . LEU B 1 116 ? 17.828 -21.797 -22.078 1 95.56 116 LEU B CA 1
ATOM 5414 C C . LEU B 1 116 ? 18.25 -22.5 -23.359 1 95.56 116 LEU B C 1
ATOM 5416 O O . LEU B 1 116 ? 17.562 -23.406 -23.844 1 95.56 116 LEU B O 1
ATOM 5420 N N . ARG B 1 117 ? 19.359 -22.109 -23.891 1 92.38 117 ARG B N 1
ATOM 5421 C CA . ARG B 1 117 ? 19.844 -22.719 -25.109 1 92.38 117 ARG B CA 1
ATOM 5422 C C . ARG B 1 117 ? 20.312 -24.156 -24.859 1 92.38 117 ARG B C 1
ATOM 5424 O O . ARG B 1 117 ? 20.25 -25 -25.75 1 92.38 117 ARG B O 1
ATOM 5431 N N . SER B 1 118 ? 20.625 -24.422 -23.641 1 89.69 118 SER B N 1
ATOM 5432 C CA . SER B 1 118 ? 21.219 -25.719 -23.344 1 89.69 118 SER B CA 1
ATOM 5433 C C . SER B 1 118 ? 20.172 -26.703 -22.797 1 89.69 118 SER B C 1
ATOM 5435 O O . SER B 1 118 ? 20.484 -27.875 -22.562 1 89.69 118 SER B O 1
ATOM 5437 N N . ILE B 1 119 ? 18.953 -26.312 -22.734 1 92.44 119 ILE B N 1
ATOM 5438 C CA . ILE B 1 119 ? 17.984 -27.172 -22.078 1 92.44 119 ILE B CA 1
ATOM 5439 C C . ILE B 1 119 ? 17.328 -28.078 -23.109 1 92.44 119 ILE B C 1
ATOM 5441 O O . ILE B 1 119 ? 17.109 -27.672 -24.266 1 92.44 119 ILE B O 1
ATOM 5445 N N . ASP B 1 120 ? 17 -29.281 -22.703 1 91.5 120 ASP B N 1
ATOM 5446 C CA . ASP B 1 120 ? 16.375 -30.25 -23.594 1 91.5 120 ASP B CA 1
ATOM 5447 C C . ASP B 1 120 ? 14.859 -30.078 -23.625 1 91.5 120 ASP B C 1
ATOM 5449 O O . ASP B 1 120 ? 14.242 -30.172 -24.688 1 91.5 120 ASP B O 1
ATOM 5453 N N . PHE B 1 121 ? 14.305 -29.906 -22.438 1 97.06 121 PHE B N 1
ATOM 5454 C CA . PHE B 1 121 ? 12.867 -29.734 -22.297 1 97.06 121 PHE B CA 1
ATOM 5455 C C . PHE B 1 121 ? 12.539 -28.641 -21.281 1 97.06 121 PHE B C 1
ATOM 5457 O O . PHE B 1 121 ? 13.383 -28.297 -20.453 1 97.06 121 PHE B O 1
ATOM 5464 N N . PHE B 1 122 ? 11.398 -28.062 -21.453 1 97.88 122 PHE B N 1
ATOM 5465 C CA . PHE B 1 122 ? 10.922 -27.094 -20.469 1 97.88 122 PHE B CA 1
ATOM 5466 C C . PHE B 1 122 ? 9.398 -27.156 -20.344 1 97.88 122 PHE B C 1
ATOM 5468 O O . PHE B 1 122 ? 8.719 -27.688 -21.234 1 97.88 122 PHE B O 1
ATOM 5475 N N . SER B 1 123 ? 8.922 -26.812 -19.281 1 98.19 123 SER B N 1
ATOM 5476 C CA . SER B 1 123 ? 7.5 -26.531 -19.094 1 98.19 123 SER B CA 1
ATOM 5477 C C . SER B 1 123 ? 7.266 -25.031 -18.844 1 98.19 123 SER B C 1
ATOM 5479 O O . SER B 1 123 ? 8.219 -24.281 -18.656 1 98.19 123 SER B O 1
ATOM 5481 N N . ALA B 1 124 ? 6.016 -24.625 -18.922 1 97.69 124 ALA B N 1
ATOM 5482 C CA . ALA B 1 124 ? 5.73 -23.203 -18.781 1 97.69 124 ALA B CA 1
ATOM 5483 C C . ALA B 1 124 ? 4.512 -22.969 -17.891 1 97.69 124 ALA B C 1
ATOM 5485 O O . ALA B 1 124 ? 3.674 -23.859 -17.734 1 97.69 124 ALA B O 1
ATOM 5486 N N . THR B 1 125 ? 4.492 -21.906 -17.25 1 96.81 125 THR B N 1
ATOM 5487 C CA . THR B 1 125 ? 3.328 -21.391 -16.547 1 96.81 125 THR B CA 1
ATOM 5488 C C . THR B 1 125 ? 3.021 -19.969 -16.969 1 96.81 125 THR B C 1
ATOM 5490 O O . THR B 1 125 ? 3.93 -19.203 -17.328 1 96.81 125 THR B O 1
ATOM 5493 N N . THR B 1 126 ? 1.789 -19.609 -17.016 1 95.19 126 THR B N 1
ATOM 5494 C CA . THR B 1 126 ? 1.365 -18.281 -17.406 1 95.19 126 THR B CA 1
ATOM 5495 C C . THR B 1 126 ? 0.112 -17.859 -16.641 1 95.19 126 THR B C 1
ATOM 5497 O O . THR B 1 126 ? -0.568 -18.703 -16.047 1 95.19 126 THR B O 1
ATOM 5500 N N . ASP B 1 127 ? -0.01 -16.641 -16.516 1 91.5 127 ASP B N 1
ATOM 5501 C CA . ASP B 1 127 ? -1.187 -16.047 -15.891 1 91.5 127 ASP B CA 1
ATOM 5502 C C . ASP B 1 127 ? -1.371 -14.594 -16.328 1 91.5 127 ASP B C 1
ATOM 5504 O O . ASP B 1 127 ? -0.427 -13.961 -16.797 1 91.5 127 ASP B O 1
ATOM 5508 N N . MET B 1 128 ? -2.576 -14.188 -16.234 1 90.88 128 MET B N 1
ATOM 5509 C CA . MET B 1 128 ? -2.889 -12.789 -16.516 1 90.88 128 MET B CA 1
ATOM 5510 C C . MET B 1 128 ? -2.98 -11.984 -15.219 1 90.88 128 MET B C 1
ATOM 5512 O O . MET B 1 128 ? -3.422 -12.5 -14.195 1 90.88 128 MET B O 1
ATOM 5516 N N . TRP B 1 129 ? -2.523 -10.758 -15.32 1 87.44 129 TRP B N 1
ATOM 5517 C CA . TRP B 1 129 ? -2.564 -9.852 -14.18 1 87.44 129 TRP B CA 1
ATOM 5518 C C . TRP B 1 129 ? -2.922 -8.438 -14.617 1 87.44 129 TRP B C 1
ATOM 5520 O O . TRP B 1 129 ? -2.473 -7.973 -15.664 1 87.44 129 TRP B O 1
ATOM 5530 N N . SER B 1 130 ? -3.729 -7.793 -13.859 1 87.5 130 SER B N 1
ATOM 5531 C CA . SER B 1 130 ? -4.031 -6.383 -14.07 1 87.5 130 SER B CA 1
ATOM 5532 C C . SER B 1 130 ? -3.488 -5.523 -12.938 1 87.5 130 SER B C 1
ATOM 5534 O O . SER B 1 130 ? -3.635 -5.871 -11.758 1 87.5 130 SER B O 1
ATOM 5536 N N . SER B 1 131 ? -2.867 -4.457 -13.234 1 87 131 SER B N 1
ATOM 5537 C CA . SER B 1 131 ? -2.367 -3.521 -12.234 1 87 131 SER B CA 1
ATOM 5538 C C . SER B 1 131 ? -3.514 -2.807 -11.531 1 87 131 SER B C 1
ATOM 5540 O O . SER B 1 131 ? -4.684 -3.059 -11.82 1 87 131 SER B O 1
ATOM 5542 N N . ASN B 1 132 ? -3.092 -1.907 -10.547 1 82.38 132 ASN B N 1
ATOM 5543 C CA . ASN B 1 132 ? -4.09 -1.135 -9.812 1 82.38 132 ASN B CA 1
ATOM 5544 C C . ASN B 1 132 ? -4.844 -0.179 -10.734 1 82.38 132 ASN B C 1
ATOM 5546 O O . ASN B 1 132 ? -5.98 0.205 -10.438 1 82.38 132 ASN B O 1
ATOM 5550 N N . THR B 1 133 ? -4.266 0.147 -11.859 1 81.5 133 THR B N 1
ATOM 5551 C CA . THR B 1 133 ? -4.926 0.997 -12.844 1 81.5 133 THR B CA 1
ATOM 5552 C C . THR B 1 133 ? -5.488 0.162 -13.992 1 81.5 133 THR B C 1
ATOM 5554 O O . THR B 1 133 ? -5.801 0.694 -15.055 1 81.5 133 THR B O 1
ATOM 5557 N N . MET B 1 134 ? -5.461 -1.168 -13.883 1 86.06 134 MET B N 1
ATOM 5558 C CA . MET B 1 134 ? -6.137 -2.133 -14.75 1 86.06 134 MET B CA 1
ATOM 5559 C C . MET B 1 134 ? -5.344 -2.355 -16.031 1 86.06 134 MET B C 1
ATOM 5561 O O . MET B 1 134 ? -5.902 -2.775 -17.047 1 86.06 134 MET B O 1
ATOM 5565 N N . VAL B 1 135 ? -4.129 -1.971 -15.953 1 88.38 135 VAL B N 1
ATOM 5566 C CA . VAL B 1 135 ? -3.273 -2.301 -17.094 1 88.38 135 VAL B CA 1
ATOM 5567 C C . VAL B 1 135 ? -3.02 -3.807 -17.125 1 88.38 135 VAL B C 1
ATOM 5569 O O . VAL B 1 135 ? -2.564 -4.391 -16.141 1 88.38 135 VAL B O 1
ATOM 5572 N N . PRO B 1 136 ? -3.373 -4.445 -18.234 1 92.06 136 PRO B N 1
ATOM 5573 C CA . PRO B 1 136 ? -3.279 -5.906 -18.281 1 92.06 136 PRO B CA 1
ATOM 5574 C C . PRO B 1 136 ? -1.882 -6.395 -18.656 1 92.06 136 PRO B C 1
ATOM 5576 O O . PRO B 1 136 ? -1.265 -5.852 -19.578 1 92.06 136 PRO B O 1
ATOM 5579 N N . PHE B 1 137 ? -1.417 -7.379 -17.953 1 92.56 137 PHE B N 1
ATOM 5580 C CA . PHE B 1 137 ? -0.138 -8.031 -18.203 1 92.56 137 PHE B CA 1
ATOM 5581 C C . PHE B 1 137 ? -0.3 -9.547 -18.266 1 92.56 137 PHE B C 1
ATOM 5583 O O . PHE B 1 137 ? -1.209 -10.094 -17.641 1 92.56 137 PHE B O 1
ATOM 5590 N N . MET B 1 138 ? 0.5 -10.188 -19.062 1 93.75 138 MET B N 1
ATOM 5591 C CA . MET B 1 138 ? 0.603 -11.641 -19.078 1 93.75 138 MET B CA 1
ATOM 5592 C C . MET B 1 138 ? 2.021 -12.094 -18.75 1 93.75 138 MET B C 1
ATOM 5594 O O . MET B 1 138 ? 2.986 -11.602 -19.344 1 93.75 138 MET B O 1
ATOM 5598 N N . SER B 1 139 ? 2.121 -12.953 -17.781 1 94.69 139 SER B N 1
ATOM 5599 C CA . SER B 1 139 ? 3.436 -13.469 -17.422 1 94.69 139 SER B CA 1
ATOM 5600 C C . SER B 1 139 ? 3.738 -14.773 -18.156 1 94.69 139 SER B C 1
ATOM 5602 O O . SER B 1 139 ? 2.82 -15.484 -18.562 1 94.69 139 SER B O 1
ATOM 5604 N N . LEU B 1 140 ? 4.93 -15.023 -18.391 1 96.44 140 LEU B N 1
ATOM 5605 C CA . LEU B 1 140 ? 5.414 -16.297 -18.922 1 96.44 140 LEU B CA 1
ATOM 5606 C C . LEU B 1 140 ? 6.672 -16.75 -18.188 1 96.44 140 LEU B C 1
ATOM 5608 O O . LEU B 1 140 ? 7.688 -16.047 -18.203 1 96.44 140 LEU B O 1
ATOM 5612 N N . THR B 1 141 ? 6.578 -17.875 -17.5 1 96.69 141 THR B N 1
ATOM 5613 C CA . THR B 1 141 ? 7.695 -18.453 -16.766 1 96.69 141 THR B CA 1
ATOM 5614 C C . THR B 1 141 ? 7.996 -19.859 -17.281 1 96.69 141 THR B C 1
ATOM 5616 O O . THR B 1 141 ? 7.078 -20.641 -17.562 1 96.69 141 THR B O 1
ATOM 5619 N N . VAL B 1 142 ? 9.211 -20.141 -17.391 1 97.06 142 VAL B N 1
ATOM 5620 C CA . VAL B 1 142 ? 9.594 -21.469 -17.844 1 97.06 142 VAL B CA 1
ATOM 5621 C C . VAL B 1 142 ? 10.297 -22.219 -16.719 1 97.06 142 VAL B C 1
ATOM 5623 O O . VAL B 1 142 ? 10.938 -21.594 -15.859 1 97.06 142 VAL B O 1
ATOM 5626 N N . HIS B 1 143 ? 10.141 -23.484 -16.703 1 97.06 143 HIS B N 1
ATOM 5627 C CA . HIS B 1 143 ? 10.711 -24.406 -15.727 1 97.06 143 HIS B CA 1
ATOM 5628 C C . HIS B 1 143 ? 11.484 -25.531 -16.406 1 97.06 143 HIS B C 1
ATOM 5630 O O . HIS B 1 143 ? 11.016 -26.094 -17.406 1 97.06 143 HIS B O 1
ATOM 5636 N N . PHE B 1 144 ? 12.648 -25.828 -15.922 1 97.19 144 PHE B N 1
ATOM 5637 C CA . PHE B 1 144 ? 13.477 -26.844 -16.562 1 97.19 144 PHE B CA 1
ATOM 5638 C C . PHE B 1 144 ? 14.438 -27.469 -15.57 1 97.19 144 PHE B C 1
ATOM 5640 O O . PHE B 1 144 ? 14.633 -26.938 -14.477 1 97.19 144 PHE B O 1
ATOM 5647 N N . ILE B 1 145 ? 14.898 -28.609 -15.883 1 97.25 145 ILE B N 1
ATOM 5648 C CA . ILE B 1 145 ? 15.898 -29.312 -15.086 1 97.25 145 ILE B CA 1
ATOM 5649 C C . ILE B 1 145 ? 17.266 -29.203 -15.758 1 97.25 145 ILE B C 1
ATOM 5651 O O . ILE B 1 145 ? 17.422 -29.578 -16.922 1 97.25 145 ILE B O 1
ATOM 5655 N N . THR B 1 146 ? 18.219 -28.703 -15.039 1 95.44 146 THR B N 1
ATOM 5656 C CA . THR B 1 146 ? 19.547 -28.484 -15.578 1 95.44 146 THR B CA 1
ATOM 5657 C C . THR B 1 146 ? 20.281 -29.812 -15.742 1 95.44 146 THR B C 1
ATOM 5659 O O . THR B 1 146 ? 19.781 -30.859 -15.336 1 95.44 146 THR B O 1
ATOM 5662 N N . ASP B 1 147 ? 21.531 -29.719 -16.297 1 93.75 147 ASP B N 1
ATOM 5663 C CA . ASP B 1 147 ? 22.359 -30.906 -16.453 1 93.75 147 ASP B CA 1
ATOM 5664 C C . ASP B 1 147 ? 22.766 -31.484 -15.109 1 93.75 147 ASP B C 1
ATOM 5666 O O . ASP B 1 147 ? 23 -32.688 -14.984 1 93.75 147 ASP B O 1
ATOM 5670 N N . ASN B 1 148 ? 22.719 -30.625 -14.109 1 94.31 148 ASN B N 1
ATOM 5671 C CA . ASN B 1 148 ? 23.047 -31.062 -12.758 1 94.31 148 ASN B CA 1
ATOM 5672 C C . ASN B 1 148 ? 21.797 -31.469 -11.977 1 94.31 148 ASN B C 1
ATOM 5674 O O . ASN B 1 148 ? 21.844 -31.609 -10.75 1 94.31 148 ASN B O 1
ATOM 5678 N N . TRP B 1 149 ? 20.688 -31.594 -12.703 1 95.75 149 TRP B N 1
ATOM 5679 C CA . TRP B 1 149 ? 19.422 -32.094 -12.172 1 95.75 149 TRP B CA 1
ATOM 5680 C C . TRP B 1 149 ? 18.891 -31.141 -11.094 1 95.75 149 TRP B C 1
ATOM 5682 O O . TRP B 1 149 ? 18.438 -31.594 -10.039 1 95.75 149 TRP B O 1
ATOM 5692 N N . GLU B 1 150 ? 19.047 -29.891 -11.398 1 95.38 150 GLU B N 1
ATOM 5693 C CA . GLU B 1 150 ? 18.406 -28.859 -10.586 1 95.38 150 GLU B CA 1
ATOM 5694 C C . GLU B 1 150 ? 17.172 -28.281 -11.281 1 95.38 150 GLU B C 1
ATOM 5696 O O . GLU B 1 150 ? 17.234 -27.938 -12.461 1 95.38 150 GLU B O 1
ATOM 5701 N N . LEU B 1 151 ? 16.141 -28.25 -10.5 1 96.25 151 LEU B N 1
ATOM 5702 C CA . LEU B 1 151 ? 14.93 -27.625 -11.031 1 96.25 151 LEU B CA 1
ATOM 5703 C C . LEU B 1 151 ? 15.016 -26.109 -10.938 1 96.25 151 LEU B C 1
ATOM 5705 O O . LEU B 1 151 ? 15.195 -25.562 -9.852 1 96.25 151 LEU B O 1
ATOM 5709 N N . LYS B 1 152 ? 14.938 -25.438 -12.07 1 95.5 152 LYS B N 1
ATOM 5710 C CA . LYS B 1 152 ? 15.039 -23.984 -12.109 1 95.5 152 LYS B CA 1
ATOM 5711 C C . LYS B 1 152 ? 13.828 -23.375 -12.805 1 95.5 152 LYS B C 1
ATOM 5713 O O . LYS B 1 152 ? 13.219 -24 -13.672 1 95.5 152 LYS B O 1
ATOM 5718 N N . SER B 1 153 ? 13.469 -22.266 -12.328 1 95.62 153 SER B N 1
ATOM 5719 C CA . SER B 1 153 ? 12.414 -21.453 -12.945 1 95.62 153 SER B CA 1
ATOM 5720 C C . SER B 1 153 ? 12.93 -20.078 -13.336 1 95.62 153 SER B C 1
ATOM 5722 O O . SER B 1 153 ? 13.711 -19.469 -12.602 1 95.62 153 SER B O 1
ATOM 5724 N N . ARG B 1 154 ? 12.586 -19.609 -14.523 1 95.94 154 ARG B N 1
ATOM 5725 C CA . ARG B 1 154 ? 12.961 -18.281 -14.984 1 95.94 154 ARG B CA 1
ATOM 5726 C C . ARG B 1 154 ? 11.766 -17.547 -15.57 1 95.94 154 ARG B C 1
ATOM 5728 O O . ARG B 1 154 ? 11.078 -18.062 -16.453 1 95.94 154 ARG B O 1
ATOM 5735 N N . CYS B 1 155 ? 11.5 -16.406 -15.023 1 96.06 155 CYS B N 1
ATOM 5736 C CA . CYS B 1 155 ? 10.492 -15.523 -15.609 1 96.06 155 CYS B CA 1
ATOM 5737 C C . CYS B 1 155 ? 11 -14.898 -16.906 1 96.06 155 CYS B C 1
ATOM 5739 O O . CYS B 1 155 ? 11.992 -14.164 -16.891 1 96.06 155 CYS B O 1
ATOM 5741 N N . LEU B 1 156 ? 10.352 -15.156 -17.969 1 96.69 156 LEU B N 1
ATOM 5742 C CA . LEU B 1 156 ? 10.82 -14.68 -19.266 1 96.69 156 LEU B CA 1
ATOM 5743 C C . LEU B 1 156 ? 10.312 -13.273 -19.547 1 96.69 156 LEU B C 1
ATOM 5745 O O . LEU B 1 156 ? 11.039 -12.438 -20.094 1 96.69 156 LEU B O 1
ATOM 5749 N N . GLN B 1 157 ? 9.047 -13.078 -19.156 1 94.56 157 GLN B N 1
ATOM 5750 C CA . GLN B 1 157 ? 8.492 -11.766 -19.484 1 94.56 157 GLN B CA 1
ATOM 5751 C C . GLN B 1 157 ? 7.176 -11.531 -18.75 1 94.56 157 GLN B C 1
ATOM 5753 O O . GLN B 1 157 ? 6.508 -12.484 -18.344 1 94.56 157 GLN B O 1
ATOM 5758 N N . THR B 1 158 ? 6.863 -10.359 -18.531 1 94.12 158 THR B N 1
ATOM 5759 C CA . THR B 1 158 ? 5.574 -9.797 -18.141 1 94.12 158 THR B CA 1
ATOM 5760 C C . THR B 1 158 ? 5.074 -8.82 -19.203 1 94.12 158 THR B C 1
ATOM 5762 O O . THR B 1 158 ? 5.297 -7.609 -19.094 1 94.12 158 THR B O 1
ATOM 5765 N N . ALA B 1 159 ? 4.375 -9.352 -20.125 1 92.44 159 ALA B N 1
ATOM 5766 C CA . ALA B 1 159 ? 4.062 -8.633 -21.359 1 92.44 159 ALA B CA 1
ATOM 5767 C C . ALA B 1 159 ? 2.77 -7.832 -21.219 1 92.44 159 ALA B C 1
ATOM 5769 O O . ALA B 1 159 ? 1.804 -8.305 -20.609 1 92.44 159 ALA B O 1
ATOM 5770 N N . PHE B 1 160 ? 2.854 -6.684 -21.797 1 92.75 160 PHE B N 1
ATOM 5771 C CA . PHE B 1 160 ? 1.674 -5.832 -21.891 1 92.75 160 PHE B CA 1
ATOM 5772 C C . PHE B 1 160 ? 0.748 -6.312 -23 1 92.75 160 PHE B C 1
ATOM 5774 O O . PHE B 1 160 ? 1.151 -6.391 -24.172 1 92.75 160 PHE B O 1
ATOM 5781 N N . ILE B 1 161 ? -0.5 -6.703 -22.594 1 92.94 161 ILE B N 1
ATOM 5782 C CA . ILE B 1 161 ? -1.482 -7.191 -23.562 1 92.94 161 ILE B CA 1
ATOM 5783 C C . ILE B 1 161 ? -2.674 -6.238 -23.609 1 92.94 161 ILE B C 1
ATOM 5785 O O . ILE B 1 161 ? -3.709 -6.496 -22.984 1 92.94 161 ILE B O 1
ATOM 5789 N N . PRO B 1 162 ? -2.602 -5.238 -24.422 1 88.69 162 PRO B N 1
ATOM 5790 C CA . PRO B 1 162 ? -3.621 -4.188 -24.422 1 88.69 162 PRO B CA 1
ATOM 5791 C C . PRO B 1 162 ? -4.93 -4.629 -25.062 1 88.69 162 PRO B C 1
ATOM 5793 O O . PRO B 1 162 ? -5.988 -4.059 -24.781 1 88.69 162 PRO B O 1
ATOM 5796 N N . ASP B 1 163 ? -4.949 -5.625 -25.891 1 86.38 163 ASP B N 1
ATOM 5797 C CA . ASP B 1 163 ? -6.137 -6.039 -26.625 1 86.38 163 ASP B CA 1
ATOM 5798 C C . ASP B 1 163 ? -7.047 -6.914 -25.766 1 86.38 163 ASP B C 1
ATOM 5800 O O . ASP B 1 163 ? -6.699 -7.25 -24.625 1 86.38 163 ASP B O 1
ATOM 5804 N N . ASN B 1 164 ? -8.25 -7.176 -26.359 1 87.12 164 ASN B N 1
ATOM 5805 C CA . ASN B 1 164 ? -9.148 -8.109 -25.688 1 87.12 164 ASN B CA 1
ATOM 5806 C C . ASN B 1 164 ? -8.484 -9.469 -25.484 1 87.12 164 ASN B C 1
ATOM 5808 O O . ASN B 1 164 ? -7.805 -9.984 -26.375 1 87.12 164 ASN B O 1
ATOM 5812 N N . HIS B 1 165 ? -8.672 -9.93 -24.359 1 89.69 165 HIS B N 1
ATOM 5813 C CA . HIS B 1 165 ? -8.023 -11.18 -24 1 89.69 165 HIS B CA 1
ATOM 5814 C C . HIS B 1 165 ? -8.797 -12.375 -24.547 1 89.69 165 HIS B C 1
ATOM 5816 O O . HIS B 1 165 ? -9.164 -13.281 -23.797 1 89.69 165 HIS B O 1
ATOM 5822 N N . THR B 1 166 ? -8.969 -12.367 -25.828 1 92.5 166 THR B N 1
ATOM 5823 C CA . THR B 1 166 ? -9.57 -13.508 -26.516 1 92.5 166 THR B CA 1
ATOM 5824 C C . THR B 1 166 ? -8.57 -14.648 -26.641 1 92.5 166 THR B C 1
ATOM 5826 O O . THR B 1 166 ? -7.371 -14.469 -26.422 1 92.5 166 THR B O 1
ATOM 5829 N N . ALA B 1 167 ? -9.133 -15.812 -26.953 1 95.88 167 ALA B N 1
ATOM 5830 C CA . ALA B 1 167 ? -8.266 -16.969 -27.156 1 95.88 167 ALA B CA 1
ATOM 5831 C C . ALA B 1 167 ? -7.227 -16.688 -28.234 1 95.88 167 ALA B C 1
ATOM 5833 O O . ALA B 1 167 ? -6.07 -17.109 -28.109 1 95.88 167 ALA B O 1
ATOM 5834 N N . GLU B 1 168 ? -7.629 -15.977 -29.25 1 95.5 168 GLU B N 1
ATOM 5835 C CA . GLU B 1 168 ? -6.73 -15.656 -30.359 1 95.5 168 GLU B CA 1
ATOM 5836 C C . GLU B 1 168 ? -5.594 -14.742 -29.906 1 95.5 168 GLU B C 1
ATOM 5838 O O . GLU B 1 168 ? -4.434 -14.977 -30.234 1 95.5 168 GLU B O 1
ATOM 5843 N N . THR B 1 169 ? -5.949 -13.758 -29.141 1 94.69 169 THR B N 1
ATOM 5844 C CA . THR B 1 169 ? -4.957 -12.812 -28.641 1 94.69 169 THR B CA 1
ATOM 5845 C C . THR B 1 169 ? -3.963 -13.508 -27.719 1 94.69 169 THR B C 1
ATOM 5847 O O . THR B 1 169 ? -2.754 -13.281 -27.812 1 94.69 169 THR B O 1
ATOM 5850 N N . LEU B 1 170 ? -4.473 -14.32 -26.844 1 95.88 170 LEU B N 1
ATOM 5851 C CA . LEU B 1 170 ? -3.623 -15.023 -25.891 1 95.88 170 LEU B CA 1
ATOM 5852 C C . LEU B 1 170 ? -2.725 -16.031 -26.609 1 95.88 170 LEU B C 1
ATOM 5854 O O . LEU B 1 170 ? -1.564 -16.203 -26.219 1 95.88 170 LEU B O 1
ATOM 5858 N N . ASN B 1 171 ? -3.311 -16.688 -27.609 1 96.12 171 ASN B N 1
ATOM 5859 C CA . ASN B 1 171 ? -2.555 -17.609 -28.453 1 96.12 171 ASN B CA 1
ATOM 5860 C C . ASN B 1 171 ? -1.348 -16.922 -29.078 1 96.12 171 ASN B C 1
ATOM 5862 O O . ASN B 1 171 ? -0.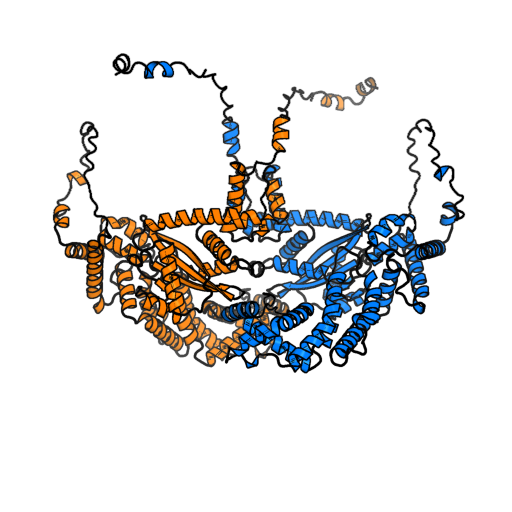226 -17.422 -29 1 96.12 171 ASN B O 1
ATOM 5866 N N . GLU B 1 172 ? -1.593 -15.812 -29.609 1 95.56 172 GLU B N 1
ATOM 5867 C CA . GLU B 1 172 ? -0.533 -15.047 -30.266 1 95.56 172 GLU B CA 1
ATOM 5868 C C . GLU B 1 172 ? 0.519 -14.586 -29.266 1 95.56 172 GLU B C 1
ATOM 5870 O O . GLU B 1 172 ? 1.717 -14.609 -29.547 1 95.56 172 GLU B O 1
ATOM 5875 N N . ALA B 1 173 ? 0.05 -14.172 -28.156 1 95.5 173 ALA B N 1
ATOM 5876 C CA . ALA B 1 173 ? 0.961 -13.695 -27.109 1 95.5 173 ALA B CA 1
ATOM 5877 C C . ALA B 1 173 ? 1.883 -14.812 -26.641 1 95.5 173 ALA B C 1
ATOM 5879 O O . ALA B 1 173 ? 3.08 -14.594 -26.438 1 95.5 173 ALA B O 1
ATOM 5880 N N . LEU B 1 174 ? 1.378 -15.977 -26.422 1 96.88 174 LEU B N 1
ATOM 5881 C CA . LEU B 1 174 ? 2.152 -17.125 -25.984 1 96.88 174 LEU B CA 1
ATOM 5882 C C . LEU B 1 174 ? 3.18 -17.531 -27.031 1 96.88 174 LEU B C 1
ATOM 5884 O O . LEU B 1 174 ? 4.348 -17.766 -26.703 1 96.88 174 LEU B O 1
ATOM 5888 N N . ARG B 1 175 ? 2.738 -17.578 -28.281 1 96 175 ARG B N 1
ATOM 5889 C CA . ARG B 1 175 ? 3.639 -17.938 -29.375 1 96 175 ARG B CA 1
ATOM 5890 C C . ARG B 1 175 ? 4.766 -16.922 -29.516 1 96 175 ARG B C 1
ATOM 5892 O O . ARG B 1 175 ? 5.93 -17.281 -29.688 1 96 175 ARG B O 1
ATOM 5899 N N . ALA B 1 176 ? 4.375 -15.703 -29.438 1 95.38 176 ALA B N 1
ATOM 5900 C CA . ALA B 1 176 ? 5.352 -14.625 -29.547 1 95.38 176 ALA B CA 1
ATOM 5901 C C . ALA B 1 176 ? 6.355 -14.68 -28.391 1 95.38 176 ALA B C 1
ATOM 5903 O O . ALA B 1 176 ? 7.539 -14.383 -28.578 1 95.38 176 ALA B O 1
ATOM 5904 N N . GLY B 1 177 ? 5.895 -15.047 -27.219 1 95.5 177 GLY B N 1
ATOM 5905 C CA . GLY B 1 177 ? 6.77 -15.164 -26.062 1 95.5 177 GLY B CA 1
ATOM 5906 C C . GLY B 1 177 ? 7.844 -16.219 -26.234 1 95.5 177 GLY B C 1
ATOM 5907 O O . GLY B 1 177 ? 9.016 -15.969 -25.953 1 95.5 177 GLY B O 1
ATOM 5908 N N . LEU B 1 178 ? 7.48 -17.375 -26.703 1 96.62 178 LEU B N 1
ATOM 5909 C CA . LEU B 1 178 ? 8.453 -18.438 -26.922 1 96.62 178 LEU B CA 1
ATOM 5910 C C . LEU B 1 178 ? 9.406 -18.078 -28.062 1 96.62 178 LEU B C 1
ATOM 5912 O O . LEU B 1 178 ? 10.609 -18.328 -27.969 1 96.62 178 LEU B O 1
ATOM 5916 N N . ARG B 1 179 ? 8.852 -17.438 -29.078 1 95.5 179 ARG B N 1
ATOM 5917 C CA . ARG B 1 179 ? 9.656 -17.047 -30.234 1 95.5 179 ARG B CA 1
ATOM 5918 C C . ARG B 1 179 ? 10.711 -16.016 -29.844 1 95.5 179 ARG B C 1
ATOM 5920 O O . ARG B 1 179 ? 11.852 -16.078 -30.297 1 95.5 179 ARG B O 1
ATOM 5927 N N . GLU B 1 180 ? 10.305 -15.133 -29.062 1 94.88 180 GLU B N 1
ATOM 5928 C CA . GLU B 1 180 ? 11.203 -14.062 -28.625 1 94.88 180 GLU B CA 1
ATOM 5929 C C . GLU B 1 180 ? 12.414 -14.633 -27.891 1 94.88 180 GLU B C 1
ATOM 5931 O O . GLU B 1 180 ? 13.508 -14.047 -27.953 1 94.88 180 GLU B O 1
ATOM 5936 N N . TRP B 1 181 ? 12.266 -15.75 -27.25 1 96.44 181 TRP B N 1
ATOM 5937 C CA . TRP B 1 181 ? 13.344 -16.344 -26.469 1 96.44 181 TRP B CA 1
ATOM 5938 C C . TRP B 1 181 ? 13.961 -17.531 -27.203 1 96.44 181 TRP B C 1
ATOM 5940 O O . TRP B 1 181 ? 14.742 -18.297 -26.609 1 96.44 181 TRP B O 1
ATOM 5950 N N . ASP B 1 182 ? 13.508 -17.719 -28.438 1 94.88 182 ASP B N 1
ATOM 5951 C CA . ASP B 1 182 ? 14.016 -18.781 -29.312 1 94.88 182 ASP B CA 1
ATOM 5952 C C . ASP B 1 182 ? 13.812 -20.156 -28.656 1 94.88 182 ASP B C 1
ATOM 5954 O O . ASP B 1 182 ? 14.734 -20.984 -28.641 1 94.88 182 ASP B O 1
ATOM 5958 N N . LEU B 1 183 ? 12.695 -20.328 -28.078 1 96.88 183 LEU B N 1
ATOM 5959 C CA . LEU B 1 183 ? 12.344 -21.609 -27.5 1 96.88 183 LEU B CA 1
ATOM 5960 C C . LEU B 1 183 ? 11.453 -22.422 -28.438 1 96.88 183 LEU B C 1
ATOM 5962 O O . LEU B 1 183 ? 10.305 -22.031 -28.688 1 96.88 183 LEU B O 1
ATOM 5966 N N . PRO B 1 184 ? 12 -23.484 -28.906 1 95 184 PRO B N 1
ATOM 5967 C CA . PRO B 1 184 ? 11.18 -24.281 -29.812 1 95 184 PRO B CA 1
ATOM 5968 C C . PRO B 1 184 ? 10 -24.953 -29.109 1 95 184 PRO B C 1
ATOM 5970 O O . PRO B 1 184 ? 10.156 -25.5 -28.031 1 95 184 PRO B O 1
ATOM 5973 N N . VAL B 1 185 ? 8.898 -24.969 -29.688 1 95.31 185 VAL B N 1
ATOM 5974 C CA . VAL B 1 185 ? 7.668 -25.5 -29.125 1 95.31 185 VAL B CA 1
ATOM 5975 C C . VAL B 1 185 ? 7.805 -27.016 -28.953 1 95.31 185 VAL B C 1
ATOM 5977 O O . VAL B 1 185 ? 7.191 -27.594 -28.047 1 95.31 185 VAL B O 1
ATOM 5980 N N . GLU B 1 186 ? 8.625 -27.672 -29.734 1 92.88 186 GLU B N 1
ATOM 5981 C CA . GLU B 1 186 ? 8.812 -29.109 -29.688 1 92.88 186 GLU B CA 1
ATOM 5982 C C . GLU B 1 186 ? 9.422 -29.531 -28.344 1 92.88 186 GLU B C 1
ATOM 5984 O O . GLU B 1 186 ? 9.281 -30.688 -27.922 1 92.88 186 GLU B O 1
ATOM 5989 N N . LYS B 1 187 ? 10.094 -28.594 -27.688 1 95.75 187 LYS B N 1
ATOM 5990 C CA . LYS B 1 187 ? 10.734 -28.891 -26.406 1 95.75 187 LYS B CA 1
ATOM 5991 C C . LYS B 1 187 ? 9.789 -28.625 -25.234 1 95.75 187 LYS B C 1
ATOM 5993 O O . LYS B 1 187 ? 10.109 -28.922 -24.094 1 95.75 187 LYS B O 1
ATOM 5998 N N . LEU B 1 188 ? 8.625 -28.109 -25.531 1 97.75 188 LEU B N 1
ATOM 5999 C CA . LEU B 1 188 ? 7.648 -27.797 -24.5 1 97.75 188 LEU B CA 1
ATOM 6000 C C . LEU B 1 188 ? 6.961 -29.078 -24.016 1 97.75 188 LEU B C 1
ATOM 6002 O O . LEU B 1 188 ? 6.258 -29.734 -24.781 1 97.75 188 LEU B O 1
ATOM 6006 N N . ALA B 1 189 ? 7.172 -29.344 -22.766 1 97.69 189 ALA B N 1
ATOM 6007 C CA . ALA B 1 189 ? 6.578 -30.547 -22.188 1 97.69 189 ALA B CA 1
ATOM 6008 C C . ALA B 1 189 ? 5.102 -30.328 -21.859 1 97.69 189 ALA B C 1
ATOM 6010 O O . ALA B 1 189 ? 4.277 -31.219 -22.078 1 97.69 189 ALA B O 1
ATOM 6011 N N . CYS B 1 190 ? 4.863 -29.141 -21.281 1 98 190 CYS B N 1
ATOM 6012 C CA . CYS B 1 190 ? 3.506 -28.844 -20.844 1 98 190 CYS B CA 1
ATOM 6013 C C . CYS B 1 190 ? 3.393 -27.391 -20.375 1 98 190 CYS B C 1
ATOM 6015 O O . CYS B 1 190 ? 4.379 -26.797 -19.953 1 98 190 CYS B O 1
ATOM 6017 N N . ILE B 1 191 ? 2.236 -26.812 -20.547 1 98.06 191 ILE B N 1
ATOM 6018 C CA . ILE B 1 191 ? 1.965 -25.516 -19.969 1 98.06 191 ILE B CA 1
ATOM 6019 C C . ILE B 1 191 ? 0.854 -25.625 -18.922 1 98.06 191 ILE B C 1
ATOM 6021 O O . ILE B 1 191 ? -0.151 -26.297 -19.156 1 98.06 191 ILE B O 1
ATOM 6025 N N . THR B 1 192 ? 1.117 -25.094 -17.781 1 97.38 192 THR B N 1
ATOM 6026 C CA . THR B 1 192 ? 0.135 -25.094 -16.703 1 97.38 192 THR B CA 1
ATOM 6027 C C . THR B 1 192 ? -0.528 -23.734 -16.578 1 97.38 192 THR B C 1
ATOM 6029 O O . THR B 1 192 ? 0.156 -22.719 -16.438 1 97.38 192 THR B O 1
ATOM 6032 N N . THR B 1 193 ? -1.821 -23.641 -16.641 1 96 193 THR B N 1
ATOM 6033 C CA . THR B 1 193 ? -2.582 -22.406 -16.516 1 96 193 THR B CA 1
ATOM 6034 C C . THR B 1 193 ? -3.775 -22.594 -15.594 1 96 193 THR B C 1
ATOM 6036 O O . THR B 1 193 ? -4.059 -23.703 -15.148 1 96 193 THR B O 1
ATOM 6039 N N . ASP B 1 194 ? -4.391 -21.5 -15.266 1 91.44 194 ASP B N 1
ATOM 6040 C CA . ASP B 1 194 ? -5.68 -21.625 -14.586 1 91.44 194 ASP B CA 1
ATOM 6041 C C . ASP B 1 194 ? -6.758 -22.125 -15.547 1 91.44 194 ASP B C 1
ATOM 6043 O O . ASP B 1 194 ? -6.453 -22.578 -16.641 1 91.44 194 ASP B O 1
ATOM 6047 N N . ASN B 1 195 ? -8.008 -22.156 -15.109 1 91.56 195 ASN B N 1
ATOM 6048 C CA . ASN B 1 195 ? -9.086 -22.766 -15.883 1 91.56 195 ASN B CA 1
ATOM 6049 C C . ASN B 1 195 ? -9.859 -21.719 -16.672 1 91.56 195 ASN B C 1
ATOM 6051 O O . ASN B 1 195 ? -11 -21.953 -17.078 1 91.56 195 ASN B O 1
ATOM 6055 N N . GLY B 1 196 ? -9.289 -20.547 -16.891 1 92.25 196 GLY B N 1
ATOM 6056 C CA . GLY B 1 196 ? -10 -19.562 -17.688 1 92.25 196 GLY B CA 1
ATOM 6057 C C . GLY B 1 196 ? -10.344 -20.062 -19.078 1 92.25 196 GLY B C 1
ATOM 6058 O O . GLY B 1 196 ? -9.5 -20.656 -19.75 1 92.25 196 GLY B O 1
ATOM 6059 N N . ALA B 1 197 ? -11.516 -19.781 -19.547 1 94.25 197 ALA B N 1
ATOM 6060 C CA . ALA B 1 197 ? -12.016 -20.312 -20.812 1 94.25 197 ALA B CA 1
ATOM 6061 C C . ALA B 1 197 ? -11.141 -19.859 -21.984 1 94.25 197 ALA B C 1
ATOM 6063 O O . ALA B 1 197 ? -10.797 -20.656 -22.859 1 94.25 197 ALA B O 1
ATOM 6064 N N . ASN B 1 198 ? -10.719 -18.641 -21.938 1 94.19 198 ASN B N 1
ATOM 6065 C CA . ASN B 1 198 ? -9.969 -18.078 -23.047 1 94.19 198 ASN B CA 1
ATOM 6066 C C . ASN B 1 198 ? -8.547 -18.625 -23.109 1 94.19 198 ASN B C 1
ATOM 6068 O O . ASN B 1 198 ? -8.039 -18.922 -24.188 1 94.19 198 ASN B O 1
ATOM 6072 N N . ILE B 1 199 ? -7.883 -18.797 -21.984 1 95.38 199 ILE B N 1
ATOM 6073 C CA . ILE B 1 199 ? -6.512 -19.297 -21.984 1 95.38 199 ILE B CA 1
ATOM 6074 C C . ILE B 1 199 ? -6.496 -20.781 -22.328 1 95.38 199 ILE B C 1
ATOM 6076 O O . ILE B 1 199 ? -5.594 -21.266 -23.016 1 95.38 199 ILE B O 1
ATOM 6080 N N . VAL B 1 200 ? -7.516 -21.547 -21.844 1 95.5 200 VAL B N 1
ATOM 6081 C CA . VAL B 1 200 ? -7.625 -22.969 -22.156 1 95.5 200 VAL B CA 1
ATOM 6082 C C . VAL B 1 200 ? -7.816 -23.156 -23.656 1 95.5 200 VAL B C 1
ATOM 6084 O O . VAL B 1 200 ? -7.152 -23.984 -24.281 1 95.5 200 VAL B O 1
ATOM 6087 N N . LYS B 1 201 ? -8.734 -22.344 -24.188 1 96.88 201 LYS B N 1
ATOM 6088 C CA . LYS B 1 201 ? -8.969 -22.406 -25.625 1 96.88 201 LYS B CA 1
ATOM 6089 C C . LYS B 1 201 ? -7.723 -22 -26.406 1 96.88 201 LYS B C 1
ATOM 6091 O O . LYS B 1 201 ? -7.41 -22.594 -27.438 1 96.88 201 LYS B O 1
ATOM 6096 N N . ALA B 1 202 ? -7.027 -21 -25.922 1 97.19 202 ALA B N 1
ATOM 6097 C CA . ALA B 1 202 ? -5.801 -20.547 -26.578 1 97.19 202 ALA B CA 1
ATOM 6098 C C . ALA B 1 202 ? -4.77 -21.672 -26.656 1 97.19 202 ALA B C 1
ATOM 6100 O O . ALA B 1 202 ? -4.191 -21.922 -27.719 1 97.19 202 ALA B O 1
ATOM 6101 N N . VAL B 1 203 ? -4.582 -22.391 -25.609 1 97.12 203 VAL B N 1
ATOM 6102 C CA . VAL B 1 203 ? -3.602 -23.469 -25.516 1 97.12 203 VAL B CA 1
ATOM 6103 C C . VAL B 1 203 ? -4.047 -24.641 -26.391 1 97.12 203 VAL B C 1
ATOM 6105 O O . VAL B 1 203 ? -3.232 -25.25 -27.078 1 97.12 203 VAL B O 1
ATOM 6108 N N . ARG B 1 204 ? -5.301 -24.953 -26.312 1 96.06 204 ARG B N 1
ATOM 6109 C CA . ARG B 1 204 ? -5.855 -26.031 -27.141 1 96.06 204 ARG B CA 1
ATOM 6110 C C . ARG B 1 204 ? -5.637 -25.75 -28.625 1 96.06 204 ARG B C 1
ATOM 6112 O O . ARG B 1 204 ? -5.262 -26.656 -29.375 1 96.06 204 ARG B O 1
ATOM 6119 N N . ASP B 1 205 ? -5.902 -24.531 -29 1 96.94 205 ASP B N 1
ATOM 6120 C CA . ASP B 1 205 ? -5.734 -24.141 -30.391 1 96.94 205 ASP B CA 1
ATOM 6121 C C . ASP B 1 205 ? -4.27 -24.234 -30.828 1 96.94 205 ASP B C 1
ATOM 6123 O O . ASP B 1 205 ? -3.977 -24.469 -32 1 96.94 205 ASP B O 1
ATOM 6127 N N . LEU B 1 206 ? -3.389 -24.016 -29.938 1 96.69 206 LEU B N 1
ATOM 6128 C CA . LEU B 1 206 ? -1.96 -24.125 -30.203 1 96.69 206 LEU B CA 1
ATOM 6129 C C . LEU B 1 206 ? -1.528 -25.594 -30.297 1 96.69 206 LEU B C 1
ATOM 6131 O O . LEU B 1 206 ? -0.457 -25.891 -30.828 1 96.69 206 LEU B O 1
ATOM 6135 N N . GLY B 1 207 ? -2.35 -26.469 -29.719 1 95.88 207 GLY B N 1
ATOM 6136 C CA . GLY B 1 207 ? -2.021 -27.891 -29.688 1 95.88 207 GLY B CA 1
ATOM 6137 C C . GLY B 1 207 ? -0.961 -28.234 -28.672 1 95.88 207 GLY B C 1
ATOM 6138 O O . GLY B 1 207 ? -0.241 -29.219 -28.812 1 95.88 207 GLY B O 1
ATOM 6139 N N . TRP B 1 208 ? -0.764 -27.359 -27.688 1 96.81 208 TRP B N 1
ATOM 6140 C CA . TRP B 1 208 ? 0.231 -27.594 -26.656 1 96.81 208 TRP B CA 1
ATOM 6141 C C . TRP B 1 208 ? -0.316 -28.531 -25.578 1 96.81 208 TRP B C 1
ATOM 6143 O O . TRP B 1 208 ? -1.509 -28.5 -25.266 1 96.81 208 TRP B O 1
ATOM 6153 N N . PRO B 1 209 ? 0.568 -29.453 -25.016 1 96.69 209 PRO B N 1
ATOM 6154 C CA . PRO B 1 209 ? 0.118 -30.172 -23.812 1 96.69 209 PRO B CA 1
ATOM 6155 C C . PRO B 1 209 ? -0.258 -29.234 -22.672 1 96.69 209 PRO B C 1
ATOM 6157 O O . PRO B 1 209 ? 0.451 -28.266 -22.406 1 96.69 209 PRO B O 1
ATOM 6160 N N . TRP B 1 210 ? -1.352 -29.484 -22.047 1 97.06 210 TRP B N 1
ATOM 6161 C CA . TRP B 1 210 ? -1.918 -28.547 -21.094 1 97.06 210 TRP B CA 1
ATOM 6162 C C . TRP B 1 210 ? -2.244 -29.25 -19.781 1 97.06 210 TRP B C 1
ATOM 6164 O O . TRP B 1 210 ? -2.715 -30.391 -19.766 1 97.06 210 TRP B O 1
ATOM 6174 N N . LEU B 1 211 ? -1.943 -28.625 -18.719 1 97.38 211 LEU B N 1
ATOM 6175 C CA . LEU B 1 211 ? -2.322 -29.078 -17.375 1 97.38 211 LEU B CA 1
ATOM 6176 C C . LEU B 1 211 ? -3.023 -27.953 -16.609 1 97.38 211 LEU B C 1
ATOM 6178 O O . LEU B 1 211 ? -2.562 -26.812 -16.625 1 97.38 211 LEU B O 1
ATOM 6182 N N . ASN B 1 212 ? -4.148 -28.25 -16.078 1 95.94 212 ASN B N 1
ATOM 6183 C CA . ASN B 1 212 ? -4.844 -27.266 -15.25 1 95.94 212 ASN B CA 1
ATOM 6184 C C . ASN B 1 212 ? -4.207 -27.141 -13.867 1 95.94 212 ASN B C 1
ATOM 6186 O O . ASN B 1 212 ? -3.754 -28.141 -13.297 1 95.94 212 ASN B O 1
ATOM 6190 N N . CYS B 1 213 ? -4.109 -26 -13.359 1 94.88 213 CYS B N 1
ATOM 6191 C CA . CYS B 1 213 ? -3.451 -25.672 -12.094 1 94.88 213 CYS B CA 1
ATOM 6192 C C . CYS B 1 213 ? -4.168 -26.344 -10.922 1 94.88 213 CYS B C 1
ATOM 6194 O O . CYS B 1 213 ? -5.352 -26.094 -10.695 1 94.88 213 CYS B O 1
ATOM 6196 N N . PHE B 1 214 ? -3.463 -27.156 -10.133 1 94.31 214 PHE B N 1
ATOM 6197 C CA . PHE B 1 214 ? -4.02 -27.844 -8.977 1 94.31 214 PHE B CA 1
ATOM 6198 C C . PHE B 1 214 ? -4.574 -26.844 -7.965 1 94.31 214 PHE B C 1
ATOM 6200 O O . PHE B 1 214 ? -5.652 -27.047 -7.402 1 94.31 214 PHE B O 1
ATOM 6207 N N . GLY B 1 215 ? -3.801 -25.781 -7.715 1 91.31 215 GLY B N 1
ATOM 6208 C CA . GLY B 1 215 ? -4.238 -24.781 -6.758 1 91.31 215 GLY B CA 1
ATOM 6209 C C . GLY B 1 215 ? -5.578 -24.172 -7.105 1 91.31 215 GLY B C 1
ATOM 6210 O O . GLY B 1 215 ? -6.449 -24.031 -6.242 1 91.31 215 GLY B O 1
ATOM 6211 N N . HIS B 1 216 ? -5.77 -23.781 -8.32 1 91.94 216 HIS B N 1
ATOM 6212 C CA . HIS B 1 216 ? -7.035 -23.219 -8.766 1 91.94 216 HIS B CA 1
ATOM 6213 C C . HIS B 1 216 ? -8.156 -24.234 -8.703 1 91.94 216 HIS B C 1
ATOM 6215 O O . HIS B 1 216 ? -9.297 -23.906 -8.352 1 91.94 216 HIS B O 1
ATOM 6221 N N . ASN B 1 217 ? -7.875 -25.453 -9.086 1 94.69 217 ASN B N 1
ATOM 6222 C CA . ASN B 1 217 ? -8.875 -26.516 -9.023 1 94.69 217 ASN B CA 1
ATOM 6223 C C . ASN B 1 217 ? -9.359 -26.75 -7.598 1 94.69 217 ASN B C 1
ATOM 6225 O O . ASN B 1 217 ? -10.57 -26.844 -7.359 1 94.69 217 ASN B O 1
ATOM 6229 N N . LEU B 1 218 ? -8.375 -26.859 -6.73 1 93.25 218 LEU B N 1
ATOM 6230 C CA . LEU B 1 218 ? -8.742 -27.062 -5.332 1 93.25 218 LEU B CA 1
ATOM 6231 C C . LEU B 1 218 ? -9.555 -25.891 -4.801 1 93.25 218 LEU B C 1
ATOM 6233 O O . LEU B 1 218 ? -10.539 -26.078 -4.09 1 93.25 218 LEU B O 1
ATOM 6237 N N . HIS B 1 219 ? -9.164 -24.734 -5.129 1 91.75 219 HIS B N 1
ATOM 6238 C CA . HIS B 1 219 ? -9.883 -23.531 -4.703 1 91.75 219 HIS B CA 1
ATOM 6239 C C . HIS B 1 219 ? -11.328 -23.562 -5.18 1 91.75 219 HIS B C 1
ATOM 6241 O O . HIS B 1 219 ? -12.25 -23.328 -4.395 1 91.75 219 HIS B O 1
ATOM 6247 N N . LEU B 1 220 ? -11.523 -23.828 -6.395 1 92.62 220 LEU B N 1
ATOM 6248 C CA . LEU B 1 220 ? -12.859 -23.859 -6.969 1 92.62 220 LEU B CA 1
ATOM 6249 C C . LEU B 1 220 ? -13.68 -24.984 -6.344 1 92.62 220 LEU B C 1
ATOM 6251 O O . LEU B 1 220 ? -14.867 -24.812 -6.062 1 92.62 220 LEU B O 1
ATOM 6255 N N . ALA B 1 221 ? -13.062 -26.109 -6.184 1 94.31 221 ALA B N 1
ATOM 6256 C CA . ALA B 1 221 ? -13.758 -27.25 -5.594 1 94.31 221 ALA B CA 1
ATOM 6257 C C . ALA B 1 221 ? -14.242 -26.922 -4.184 1 94.31 221 ALA B C 1
ATOM 6259 O O . ALA B 1 221 ? -15.398 -27.188 -3.848 1 94.31 221 ALA B O 1
ATOM 6260 N N . VAL B 1 222 ? -13.367 -26.344 -3.434 1 93.5 222 VAL B N 1
ATOM 6261 C CA . VAL B 1 222 ? -13.695 -26.016 -2.051 1 93.5 222 VAL B CA 1
ATOM 6262 C C . VAL B 1 222 ? -14.766 -24.922 -2.021 1 93.5 222 VAL B C 1
ATOM 6264 O O . VAL B 1 222 ? -15.789 -25.062 -1.345 1 93.5 222 VAL B O 1
ATOM 6267 N N . THR B 1 223 ? -14.562 -23.844 -2.729 1 91.88 223 THR B N 1
ATOM 6268 C CA . THR B 1 223 ? -15.453 -22.688 -2.715 1 91.88 223 THR B CA 1
ATOM 6269 C C . THR B 1 223 ? -16.859 -23.094 -3.166 1 91.88 223 THR B C 1
ATOM 6271 O O . THR B 1 223 ? -17.844 -22.703 -2.545 1 91.88 223 THR B O 1
ATOM 6274 N N . ASN B 1 224 ? -16.953 -23.891 -4.18 1 91.44 224 ASN B N 1
ATOM 6275 C CA . ASN B 1 224 ? -18.25 -24.328 -4.707 1 91.44 224 ASN B CA 1
ATOM 6276 C C . ASN B 1 224 ? -18.938 -25.312 -3.766 1 91.44 224 ASN B C 1
ATOM 6278 O O . ASN B 1 224 ? -20.156 -25.406 -3.75 1 91.44 224 ASN B O 1
ATOM 6282 N N . SER B 1 225 ? -18.141 -26.016 -3.035 1 92.5 225 SER B N 1
ATOM 6283 C CA . SER B 1 225 ? -18.719 -27.016 -2.137 1 92.5 225 SER B CA 1
ATOM 6284 C C . SER B 1 225 ? -19.203 -26.375 -0.838 1 92.5 225 SER B C 1
ATOM 6286 O O . SER B 1 225 ? -20.172 -26.844 -0.237 1 92.5 225 SER B O 1
ATOM 6288 N N . VAL B 1 226 ? -18.516 -25.391 -0.417 1 91.06 226 VAL B N 1
ATOM 6289 C CA . VAL B 1 226 ? -18.859 -24.734 0.848 1 91.06 226 VAL B CA 1
ATOM 6290 C C . VAL B 1 226 ? -19.969 -23.719 0.627 1 91.06 226 VAL B C 1
ATOM 6292 O O . VAL B 1 226 ? -20.891 -23.609 1.436 1 91.06 226 VAL B O 1
ATOM 6295 N N . ASN B 1 227 ? -19.922 -22.922 -0.408 1 83.62 227 ASN B N 1
ATOM 6296 C CA . ASN B 1 227 ? -20.875 -21.844 -0.643 1 83.62 227 ASN B CA 1
ATOM 6297 C C . ASN B 1 227 ? -22.172 -22.359 -1.265 1 83.62 227 ASN B C 1
ATOM 6299 O O . ASN B 1 227 ? -23.078 -21.578 -1.557 1 83.62 227 ASN B O 1
ATOM 6303 N N . ASP B 1 228 ? -22.391 -23.641 -1.371 1 77.88 228 ASP B N 1
ATOM 6304 C CA . ASP B 1 228 ? -23.516 -24.219 -2.09 1 77.88 228 ASP B CA 1
ATOM 6305 C C . ASP B 1 228 ? -24.734 -24.359 -1.184 1 77.88 228 ASP B C 1
ATOM 6307 O O . ASP B 1 228 ? -25.859 -24.562 -1.662 1 77.88 228 ASP B O 1
ATOM 6311 N N . THR B 1 229 ? -24.594 -24.141 0.129 1 82.81 229 THR B N 1
ATOM 6312 C CA . THR B 1 229 ? -25.75 -24.344 1.01 1 82.81 229 THR B CA 1
ATOM 6313 C C . THR B 1 229 ? -26.062 -23.062 1.773 1 82.81 229 THR B C 1
ATOM 6315 O O . THR B 1 229 ? -25.156 -22.297 2.117 1 82.81 229 THR B O 1
ATOM 6318 N N . PRO B 1 230 ? -27.312 -22.812 2.016 1 87.62 230 PRO B N 1
ATOM 6319 C CA . PRO B 1 230 ? -27.719 -21.609 2.754 1 87.62 230 PRO B CA 1
ATOM 6320 C C . PRO B 1 230 ? -27.125 -21.547 4.156 1 87.62 230 PRO B C 1
ATOM 6322 O O . PRO B 1 230 ? -26.812 -20.469 4.648 1 87.62 230 PRO B O 1
ATOM 6325 N N . ASN B 1 231 ? -26.953 -22.688 4.762 1 89.5 231 ASN B N 1
ATOM 6326 C CA . ASN B 1 231 ? -26.406 -22.719 6.113 1 89.5 231 ASN B CA 1
ATOM 6327 C C . ASN B 1 231 ? -24.969 -22.234 6.148 1 89.5 231 ASN B C 1
ATOM 6329 O O . ASN B 1 231 ? -24.578 -21.484 7.055 1 89.5 231 ASN B O 1
ATOM 6333 N N . THR B 1 232 ? -24.281 -22.641 5.172 1 91.44 232 THR B N 1
ATOM 6334 C CA . THR B 1 232 ? -22.875 -22.219 5.133 1 91.44 232 THR B CA 1
ATOM 6335 C C . THR B 1 232 ? -22.766 -20.734 4.785 1 91.44 232 THR B C 1
ATOM 6337 O O . THR B 1 232 ? -21.906 -20.031 5.32 1 91.44 232 THR B O 1
ATOM 6340 N N . ALA B 1 233 ? -23.625 -20.266 3.914 1 90.94 233 ALA B N 1
ATOM 6341 C CA . ALA B 1 233 ? -23.625 -18.859 3.539 1 90.94 233 ALA B CA 1
ATOM 6342 C C . ALA B 1 233 ? -23.906 -17.969 4.746 1 90.94 233 ALA B C 1
ATOM 6344 O O . ALA B 1 233 ? -23.281 -16.922 4.918 1 90.94 233 ALA B O 1
ATOM 6345 N N . ARG B 1 234 ? -24.812 -18.375 5.48 1 92.25 234 ARG B N 1
ATOM 6346 C CA . ARG B 1 234 ? -25.156 -17.625 6.691 1 92.25 234 ARG B CA 1
ATOM 6347 C C . ARG B 1 234 ? -23.984 -17.594 7.664 1 92.25 234 ARG B C 1
ATOM 6349 O O . ARG B 1 234 ? -23.641 -16.547 8.195 1 92.25 234 ARG B O 1
ATOM 6356 N N . ALA B 1 235 ? -23.438 -18.75 7.879 1 93.12 235 ALA B N 1
ATOM 6357 C CA . ALA B 1 235 ? -22.312 -18.844 8.805 1 93.12 235 ALA B CA 1
ATOM 6358 C C . ALA B 1 235 ? -21.156 -17.953 8.352 1 93.12 235 ALA B C 1
ATOM 6360 O O . ALA B 1 235 ? -20.531 -17.266 9.172 1 93.12 235 ALA B O 1
ATOM 6361 N N . ILE B 1 236 ? -20.875 -17.969 7.066 1 93.12 236 ILE B N 1
ATOM 6362 C CA . ILE B 1 236 ? -19.797 -17.156 6.508 1 93.12 236 ILE B CA 1
ATOM 6363 C C . ILE B 1 236 ? -20.141 -15.672 6.691 1 93.12 236 ILE B C 1
ATOM 6365 O O . ILE B 1 236 ? -19.266 -14.875 7.043 1 93.12 236 ILE B O 1
ATOM 6369 N N . GLY B 1 237 ? -21.344 -15.305 6.449 1 93.81 237 GLY B N 1
ATOM 6370 C CA . GLY B 1 237 ? -21.797 -13.938 6.66 1 93.81 237 GLY B CA 1
ATOM 6371 C C . GLY B 1 237 ? -21.594 -13.461 8.086 1 93.81 237 GLY B C 1
ATOM 6372 O O . GLY B 1 237 ? -21.125 -12.336 8.305 1 93.81 237 GLY B O 1
ATOM 6373 N N . ILE B 1 238 ? -21.906 -14.297 8.984 1 95.12 238 ILE B N 1
ATOM 6374 C CA . ILE B 1 238 ? -21.734 -13.969 10.398 1 95.12 238 ILE B CA 1
ATOM 6375 C C . ILE B 1 238 ? -20.25 -13.805 10.719 1 95.12 238 ILE B C 1
ATOM 6377 O O . ILE B 1 238 ? -19.875 -12.906 11.469 1 95.12 238 ILE B O 1
ATOM 6381 N N . CYS B 1 239 ? -19.469 -14.711 10.172 1 95.94 239 CYS B N 1
ATOM 6382 C CA . CYS B 1 239 ? -18.031 -14.602 10.359 1 95.94 239 CYS B CA 1
ATOM 6383 C C . CYS B 1 239 ? -17.516 -13.25 9.883 1 95.94 239 CYS B C 1
ATOM 6385 O O . CYS B 1 239 ? -16.766 -12.578 10.594 1 95.94 239 CYS B O 1
ATOM 6387 N N . HIS B 1 240 ? -17.938 -12.891 8.711 1 95.5 240 HIS B N 1
ATOM 6388 C CA . HIS B 1 240 ? -17.516 -11.617 8.133 1 95.5 240 HIS B CA 1
ATOM 6389 C C . HIS B 1 240 ? -17.938 -10.445 9.008 1 95.5 240 HIS B C 1
ATOM 6391 O O . HIS B 1 240 ? -17.172 -9.516 9.234 1 95.5 240 HIS B O 1
ATOM 6397 N N . SER B 1 241 ? -19.156 -10.492 9.484 1 95.69 241 SER B N 1
ATOM 6398 C CA . SER B 1 241 ? -19.703 -9.414 10.305 1 95.69 241 SER B CA 1
ATOM 6399 C C . SER B 1 241 ? -18.938 -9.281 11.617 1 95.69 241 SER B C 1
ATOM 6401 O O . SER B 1 241 ? -18.656 -8.172 12.078 1 95.69 241 SER B O 1
ATOM 6403 N N . ILE B 1 242 ? -18.609 -10.406 12.195 1 96 242 ILE B N 1
ATOM 6404 C CA . ILE B 1 242 ? -17.875 -10.406 13.453 1 96 242 ILE B CA 1
ATOM 6405 C C . ILE B 1 242 ? -16.469 -9.836 13.242 1 96 242 ILE B C 1
ATOM 6407 O O . ILE B 1 242 ? -16.047 -8.953 13.984 1 96 242 ILE B O 1
ATOM 6411 N N . VAL B 1 243 ? -15.805 -10.367 12.219 1 95.31 243 VAL B N 1
ATOM 6412 C CA . VAL B 1 243 ? -14.445 -9.906 11.945 1 95.31 243 VAL B CA 1
ATOM 6413 C C . VAL B 1 243 ? -14.453 -8.406 11.656 1 95.31 243 VAL B C 1
ATOM 6415 O O . VAL B 1 243 ? -13.586 -7.676 12.148 1 95.31 243 VAL B O 1
ATOM 6418 N N . ALA B 1 244 ? -15.406 -7.965 10.898 1 93.5 244 ALA B N 1
ATOM 6419 C CA . ALA B 1 244 ? -15.523 -6.543 10.594 1 93.5 244 ALA B CA 1
ATOM 6420 C C . ALA B 1 244 ? -15.758 -5.727 11.867 1 93.5 244 ALA B C 1
ATOM 6422 O O . ALA B 1 244 ? -15.133 -4.68 12.055 1 93.5 244 ALA B O 1
ATOM 6423 N N . CYS B 1 245 ? -16.625 -6.188 12.719 1 93.5 245 CYS B N 1
ATOM 6424 C CA . CYS B 1 245 ? -16.969 -5.516 13.969 1 93.5 245 CYS B CA 1
ATOM 6425 C C . CYS B 1 245 ? -15.734 -5.32 14.844 1 93.5 245 CYS B C 1
ATOM 6427 O O . CYS B 1 245 ? -15.539 -4.242 15.406 1 93.5 245 CYS B O 1
ATOM 6429 N N . PHE B 1 246 ? -14.938 -6.312 14.914 1 93.69 246 PHE B N 1
ATOM 6430 C CA . PHE B 1 246 ? -13.781 -6.273 15.797 1 93.69 246 PHE B CA 1
ATOM 6431 C C . PHE B 1 246 ? -12.602 -5.594 15.117 1 93.69 246 PHE B C 1
ATOM 6433 O O . PHE B 1 246 ? -11.766 -4.969 15.773 1 93.69 246 PHE B O 1
ATOM 6440 N N . SER B 1 247 ? -12.484 -5.734 13.812 1 90 247 SER B N 1
ATOM 6441 C CA . SER B 1 247 ? -11.32 -5.215 13.094 1 90 247 SER B CA 1
ATOM 6442 C C . SER B 1 247 ? -11.406 -3.699 12.938 1 90 247 SER B C 1
ATOM 6444 O O . SER B 1 247 ? -10.383 -3.023 12.828 1 90 247 SER B O 1
ATOM 6446 N N . HIS B 1 248 ? -12.586 -3.098 12.984 1 87 248 HIS B N 1
ATOM 6447 C CA . HIS B 1 248 ? -12.766 -1.68 12.688 1 87 248 HIS B CA 1
ATOM 6448 C C . HIS B 1 248 ? -12.922 -0.867 13.969 1 87 248 HIS B C 1
ATOM 6450 O O . HIS B 1 248 ? -13.273 0.315 13.922 1 87 248 HIS B O 1
ATOM 6456 N N . SER B 1 249 ? -12.695 -1.522 15.102 1 87.81 249 SER B N 1
ATOM 6457 C CA . SER B 1 249 ? -12.844 -0.822 16.375 1 87.81 249 SER B CA 1
ATOM 6458 C C . SER B 1 249 ? -11.688 -1.144 17.312 1 87.81 249 SER B C 1
ATOM 6460 O O . SER B 1 249 ? -11.516 -2.291 17.734 1 87.81 249 SER B O 1
ATOM 6462 N N . TRP B 1 250 ? -10.969 -0.127 17.625 1 87.5 250 TRP B N 1
ATOM 6463 C CA . TRP B 1 250 ? -9.883 -0.3 18.578 1 87.5 250 TRP B CA 1
ATOM 6464 C C . TRP B 1 250 ? -10.414 -0.777 19.938 1 87.5 250 TRP B C 1
ATOM 6466 O O . TRP B 1 250 ? -9.82 -1.65 20.562 1 87.5 250 TRP B O 1
ATOM 6476 N N . LEU B 1 251 ? -11.5 -0.257 20.375 1 87.69 251 LEU B N 1
ATOM 6477 C CA . LEU B 1 251 ? -12.094 -0.61 21.656 1 87.69 251 LEU B CA 1
ATOM 6478 C C . LEU B 1 251 ? -12.477 -2.086 21.688 1 87.69 251 LEU B C 1
ATOM 6480 O O . LEU B 1 251 ? -12.258 -2.764 22.703 1 87.69 251 LEU B O 1
ATOM 6484 N N . LYS B 1 252 ? -13.031 -2.514 20.609 1 91.31 252 LYS B N 1
ATOM 6485 C CA . LYS B 1 252 ? -13.406 -3.924 20.531 1 91.31 252 LYS B CA 1
ATOM 6486 C C . LYS B 1 252 ? -12.172 -4.82 20.562 1 91.31 252 LYS B C 1
ATOM 6488 O O . LYS B 1 252 ? -12.195 -5.902 21.156 1 91.31 252 LYS B O 1
ATOM 6493 N N . LYS B 1 253 ? -11.156 -4.441 19.938 1 91.12 253 LYS B N 1
ATOM 6494 C CA . LYS B 1 253 ? -9.914 -5.195 19.953 1 91.12 253 LYS B CA 1
ATOM 6495 C C . LYS B 1 253 ? -9.32 -5.254 21.359 1 91.12 253 LYS B C 1
ATOM 6497 O O . LYS B 1 253 ? -8.836 -6.301 21.797 1 91.12 253 LYS B O 1
ATOM 6502 N N . ARG B 1 254 ? -9.344 -4.129 21.984 1 90.5 254 ARG B N 1
ATOM 6503 C CA . ARG B 1 254 ? -8.867 -4.055 23.359 1 90.5 254 ARG B CA 1
ATOM 6504 C C . ARG B 1 254 ? -9.688 -4.965 24.281 1 90.5 254 ARG B C 1
ATOM 6506 O O . ARG B 1 254 ? -9.133 -5.703 25.094 1 90.5 254 ARG B O 1
ATOM 6513 N N . ASP B 1 255 ? -11 -4.906 24.125 1 93.62 255 ASP B N 1
ATOM 6514 C CA . ASP B 1 255 ? -11.891 -5.73 24.953 1 93.62 255 ASP B CA 1
ATOM 6515 C C . ASP B 1 255 ? -11.672 -7.215 24.656 1 93.62 255 ASP B C 1
ATOM 6517 O O . ASP B 1 255 ? -11.789 -8.047 25.562 1 93.62 255 ASP B O 1
ATOM 6521 N N . LEU B 1 256 ? -11.438 -7.508 23.422 1 95.5 256 LEU B N 1
ATOM 6522 C CA . LEU B 1 256 ? -11.148 -8.891 23.062 1 95.5 256 LEU B CA 1
ATOM 6523 C C . LEU B 1 256 ? -9.891 -9.391 23.766 1 95.5 256 LEU B C 1
ATOM 6525 O O . LEU B 1 256 ? -9.867 -10.5 24.297 1 95.5 256 LEU B O 1
ATOM 6529 N N . LYS B 1 257 ? -8.859 -8.586 23.781 1 94.5 257 LYS B N 1
ATOM 6530 C CA . LYS B 1 257 ? -7.609 -8.945 24.438 1 94.5 257 LYS B CA 1
ATOM 6531 C C . LYS B 1 257 ? -7.828 -9.188 25.922 1 94.5 257 LYS B C 1
ATOM 6533 O O . LYS B 1 257 ? -7.277 -10.133 26.5 1 94.5 257 LYS B O 1
ATOM 6538 N N . LYS B 1 258 ? -8.602 -8.32 26.547 1 94.88 258 LYS B N 1
ATOM 6539 C CA . LYS B 1 258 ? -8.93 -8.484 27.953 1 94.88 258 LYS B CA 1
ATOM 6540 C C . LYS B 1 258 ? -9.688 -9.789 28.203 1 94.88 258 LYS B C 1
ATOM 6542 O O . LYS B 1 258 ? -9.383 -10.523 29.141 1 94.88 258 LYS B O 1
ATOM 6547 N N . ALA B 1 259 ? -10.695 -10.023 27.359 1 97 259 ALA B N 1
ATOM 6548 C CA . ALA B 1 259 ? -11.484 -11.25 27.484 1 97 259 ALA B CA 1
ATOM 6549 C C . ALA B 1 259 ? -10.609 -12.484 27.281 1 97 259 ALA B C 1
ATOM 6551 O O . ALA B 1 259 ? -10.797 -13.5 27.953 1 97 259 ALA B O 1
ATOM 6552 N N . GLN B 1 260 ? -9.703 -12.398 26.312 1 97.12 260 GLN B N 1
ATOM 6553 C CA . GLN B 1 260 ? -8.773 -13.5 26.062 1 97.12 260 GLN B CA 1
ATOM 6554 C C . GLN B 1 260 ? -7.926 -13.797 27.297 1 97.12 260 GLN B C 1
ATOM 6556 O O . GLN B 1 260 ? -7.754 -14.961 27.672 1 97.12 260 GLN B O 1
ATOM 6561 N N . ALA B 1 261 ? -7.441 -12.773 27.938 1 96.44 261 ALA B N 1
ATOM 6562 C CA . ALA B 1 261 ? -6.637 -12.914 29.141 1 96.44 261 ALA B CA 1
ATOM 6563 C C . ALA B 1 261 ? -7.457 -13.508 30.281 1 96.44 261 ALA B C 1
ATOM 6565 O O . ALA B 1 261 ? -7.004 -14.422 30.984 1 96.44 261 ALA B O 1
ATOM 6566 N N . ASP B 1 262 ? -8.648 -13 30.453 1 96.25 262 ASP B N 1
ATOM 6567 C CA . ASP B 1 262 ? -9.531 -13.445 31.531 1 96.25 262 ASP B CA 1
ATOM 6568 C C . ASP B 1 262 ? -9.883 -14.922 31.391 1 96.25 262 ASP B C 1
ATOM 6570 O O . ASP B 1 262 ? -10.008 -15.641 32.375 1 96.25 262 ASP B O 1
ATOM 6574 N N . LEU B 1 263 ? -10.039 -15.367 30.172 1 97.25 263 LEU B N 1
ATOM 6575 C CA . LEU B 1 263 ? -10.508 -16.719 29.891 1 97.25 263 LEU B CA 1
ATOM 6576 C C . LEU B 1 263 ? -9.336 -17.656 29.578 1 97.25 263 LEU B C 1
ATOM 6578 O O . LEU B 1 263 ? -9.539 -18.812 29.219 1 97.25 263 LEU B O 1
ATOM 6582 N N . ASN B 1 264 ? -8.125 -17.188 29.641 1 96.62 264 ASN B N 1
ATOM 6583 C CA . ASN B 1 264 ? -6.902 -17.938 29.391 1 96.62 264 ASN B CA 1
ATOM 6584 C C . ASN B 1 264 ? -6.879 -18.516 27.984 1 96.62 264 ASN B C 1
ATOM 6586 O O . ASN B 1 264 ? -6.617 -19.703 27.797 1 96.62 264 ASN B O 1
ATOM 6590 N N . LEU B 1 265 ? -7.316 -17.703 27.062 1 96.69 265 LEU B N 1
ATOM 6591 C CA . LEU B 1 265 ? -7.234 -18.047 25.656 1 96.69 265 LEU B CA 1
ATOM 6592 C C . LEU B 1 265 ? -5.98 -17.453 25.016 1 96.69 265 LEU B C 1
ATOM 6594 O O . LEU B 1 265 ? -5.418 -16.484 25.547 1 96.69 265 LEU B O 1
ATOM 6598 N N . PRO B 1 266 ? -5.512 -18.125 23.906 1 95.88 266 PRO B N 1
ATOM 6599 C CA . PRO B 1 266 ? -4.402 -17.484 23.203 1 95.88 266 PRO B CA 1
ATOM 6600 C C . PRO B 1 266 ? -4.734 -16.062 22.734 1 95.88 266 PRO B C 1
ATOM 6602 O O . PRO B 1 266 ? -5.844 -15.82 22.25 1 95.88 266 PRO B O 1
ATOM 6605 N N . THR B 1 267 ? -3.82 -15.172 22.906 1 93.06 267 THR B N 1
ATOM 6606 C CA . THR B 1 267 ? -4.035 -13.773 22.531 1 93.06 267 THR B CA 1
ATOM 6607 C C . THR B 1 267 ? -3.809 -13.57 21.031 1 93.06 267 THR B C 1
ATOM 6609 O O . THR B 1 267 ? -2.801 -12.992 20.625 1 93.06 267 THR B O 1
ATOM 6612 N N . HIS B 1 268 ? -4.738 -14.031 20.219 1 94 268 HIS B N 1
ATOM 6613 C CA . HIS B 1 268 ? -4.668 -13.914 18.766 1 94 268 HIS B CA 1
ATOM 6614 C C . HIS B 1 268 ? -5.668 -12.891 18.234 1 94 268 HIS B C 1
ATOM 6616 O O . HIS B 1 268 ? -6.785 -12.789 18.75 1 94 268 HIS B O 1
ATOM 6622 N N . SER B 1 269 ? -5.223 -12.133 17.25 1 91.06 269 SER B N 1
ATOM 6623 C CA . SER B 1 269 ? -6.16 -11.281 16.531 1 91.06 269 SER B CA 1
ATOM 6624 C C . SER B 1 269 ? -7.051 -12.102 15.602 1 91.06 269 SER B C 1
ATOM 6626 O O . SER B 1 269 ? -6.68 -13.203 15.195 1 91.06 269 SER B O 1
ATOM 6628 N N . LEU B 1 270 ? -8.234 -11.602 15.344 1 94.38 270 LEU B N 1
ATOM 6629 C CA . LEU B 1 270 ? -9.109 -12.273 14.391 1 94.38 270 LEU B CA 1
ATOM 6630 C C . LEU B 1 270 ? -8.547 -12.18 12.977 1 94.38 270 LEU B C 1
ATOM 6632 O O . LEU B 1 270 ? -7.73 -11.297 12.688 1 94.38 270 LEU B O 1
ATOM 6636 N N . VAL B 1 271 ? -8.953 -13.117 12.172 1 92.56 271 VAL B N 1
ATOM 6637 C CA . VAL B 1 271 ? -8.422 -13.211 10.82 1 92.56 271 VAL B CA 1
ATOM 6638 C C . VAL B 1 271 ? -9.508 -12.836 9.812 1 92.56 271 VAL B C 1
ATOM 6640 O O . VAL B 1 271 ? -10.633 -13.344 9.883 1 92.56 271 VAL B O 1
ATOM 6643 N N . LYS B 1 272 ? -9.141 -11.922 8.914 1 90.25 272 LYS B N 1
ATOM 6644 C CA . LYS B 1 272 ? -10.031 -11.586 7.805 1 90.25 272 LYS B CA 1
ATOM 6645 C C . LYS B 1 272 ? -9.734 -12.445 6.582 1 90.25 272 LYS B C 1
ATOM 6647 O O . LYS B 1 272 ? -8.57 -12.711 6.27 1 90.25 272 LYS B O 1
ATOM 6652 N N . ASP B 1 273 ? -10.773 -12.93 5.941 1 89.88 273 ASP B N 1
ATOM 6653 C CA . ASP B 1 273 ? -10.555 -13.805 4.793 1 89.88 273 ASP B CA 1
ATOM 6654 C C . ASP B 1 273 ? -10.367 -12.984 3.516 1 89.88 273 ASP B C 1
ATOM 6656 O O . ASP B 1 273 ? -10.727 -11.805 3.469 1 89.88 273 ASP B O 1
ATOM 6660 N N . CYS B 1 274 ? -9.68 -13.531 2.559 1 83.75 274 CYS B N 1
ATOM 6661 C CA . CYS B 1 274 ? -9.547 -13.039 1.192 1 83.75 274 CYS B CA 1
ATOM 6662 C C . CYS B 1 274 ? -10.391 -13.867 0.23 1 83.75 274 CYS B C 1
ATOM 6664 O O . CYS B 1 274 ? -10.289 -15.094 0.204 1 83.75 274 CYS B O 1
ATOM 6666 N N . ALA B 1 275 ? -11.18 -13.211 -0.562 1 78.75 275 ALA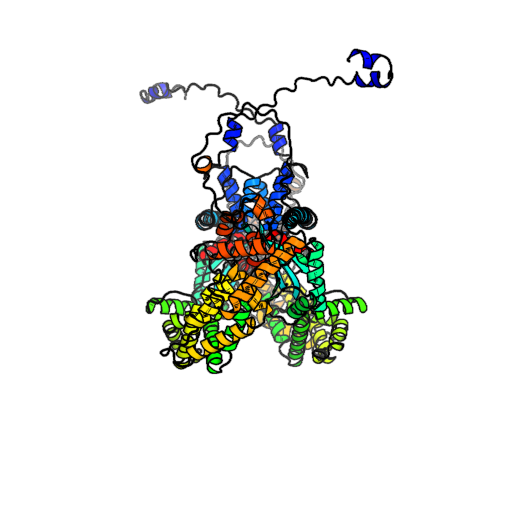 B N 1
ATOM 6667 C CA . ALA B 1 275 ? -12.172 -13.859 -1.411 1 78.75 275 ALA B CA 1
ATOM 6668 C C . ALA B 1 275 ? -11.508 -14.797 -2.42 1 78.75 275 ALA B C 1
ATOM 6670 O O . ALA B 1 275 ? -12.094 -15.797 -2.834 1 78.75 275 ALA B O 1
ATOM 6671 N N . THR B 1 276 ? -10.289 -14.586 -2.746 1 75.88 276 THR B N 1
ATOM 6672 C CA . THR B 1 276 ? -9.648 -15.367 -3.803 1 75.88 276 THR B CA 1
ATOM 6673 C C . THR B 1 276 ? -8.805 -16.484 -3.211 1 75.88 276 THR B C 1
ATOM 6675 O O . THR B 1 276 ? -8.117 -17.203 -3.941 1 75.88 276 THR B O 1
ATOM 6678 N N . ARG B 1 277 ? -8.922 -16.672 -1.872 1 82.38 277 ARG B N 1
ATOM 6679 C CA . ARG B 1 277 ? -8.148 -17.719 -1.203 1 82.38 277 ARG B CA 1
ATOM 6680 C C . ARG B 1 277 ? -9 -18.453 -0.176 1 82.38 277 ARG B C 1
ATOM 6682 O O . ARG B 1 277 ? -9.172 -17.984 0.95 1 82.38 277 ARG B O 1
ATOM 6689 N N . TRP B 1 278 ? -9.328 -19.641 -0.473 1 89.06 278 TRP B N 1
ATOM 6690 C CA . TRP B 1 278 ? -10.188 -20.422 0.409 1 89.06 278 TRP B CA 1
ATOM 6691 C C . TRP B 1 278 ? -9.516 -20.672 1.75 1 89.06 278 TRP B C 1
ATOM 6693 O O . TRP B 1 278 ? -10.18 -20.781 2.781 1 89.06 278 TRP B O 1
ATOM 6703 N N . GLY B 1 279 ? -8.211 -20.797 1.742 1 89.12 279 GLY B N 1
ATOM 6704 C CA . GLY B 1 279 ? -7.465 -21.047 2.965 1 89.12 279 GLY B CA 1
ATOM 6705 C C . GLY B 1 279 ? -7.656 -19.969 4.016 1 89.12 279 GLY B C 1
ATOM 6706 O O . GLY B 1 279 ? -7.715 -20.266 5.211 1 89.12 279 GLY B O 1
ATOM 6707 N N . SER B 1 280 ? -7.781 -18.797 3.551 1 90.81 280 SER B N 1
ATOM 6708 C CA . SER B 1 280 ? -7.988 -17.688 4.488 1 90.81 280 SER B CA 1
ATOM 6709 C C . SER B 1 280 ? -9.375 -17.766 5.117 1 90.81 280 SER B C 1
ATOM 6711 O O . SER B 1 280 ? -9.555 -17.375 6.273 1 90.81 280 SER B O 1
ATOM 6713 N N . GLN B 1 281 ? -10.336 -18.188 4.379 1 91.94 281 GLN B N 1
ATOM 6714 C CA . GLN B 1 281 ? -11.68 -18.359 4.922 1 91.94 281 GLN B CA 1
ATOM 6715 C C . GLN B 1 281 ? -11.695 -19.453 5.996 1 91.94 281 GLN B C 1
ATOM 6717 O O . GLN B 1 281 ? -12.336 -19.281 7.035 1 91.94 281 GLN B O 1
ATOM 6722 N N . GLN B 1 282 ? -11.062 -20.516 5.703 1 92.94 282 GLN B N 1
ATOM 6723 C CA . GLN B 1 282 ? -10.93 -21.578 6.691 1 92.94 282 GLN B CA 1
ATOM 6724 C C . GLN B 1 282 ? -10.227 -21.078 7.949 1 92.94 282 GLN B C 1
ATOM 6726 O O . GLN B 1 282 ? -10.656 -21.391 9.07 1 92.94 282 GLN B O 1
ATOM 6731 N N . LYS B 1 283 ? -9.172 -20.328 7.805 1 94.81 283 LYS B N 1
ATOM 6732 C CA . LYS B 1 283 ? -8.438 -19.781 8.945 1 94.81 283 LYS B CA 1
ATOM 6733 C C . LYS B 1 283 ? -9.297 -18.812 9.742 1 94.81 283 LYS B C 1
ATOM 6735 O O . LYS B 1 283 ? -9.195 -18.734 10.969 1 94.81 283 LYS B O 1
ATOM 6740 N N . MET B 1 284 ? -10.047 -18.031 9.008 1 95.81 284 MET B N 1
ATOM 6741 C CA . MET B 1 284 ? -10.984 -17.125 9.664 1 95.81 284 MET B CA 1
ATOM 6742 C C . MET B 1 284 ? -11.945 -17.891 10.57 1 95.81 284 MET B C 1
ATOM 6744 O O . MET B 1 284 ? -12.117 -17.531 11.734 1 95.81 284 MET B O 1
ATOM 6748 N N . MET B 1 285 ? -12.5 -18.984 10.102 1 94.94 285 MET B N 1
ATOM 6749 C CA . MET B 1 285 ? -13.445 -19.797 10.867 1 94.94 285 MET B CA 1
ATOM 6750 C C . MET B 1 285 ? -12.742 -20.469 12.047 1 94.94 285 MET B C 1
ATOM 6752 O O . MET B 1 285 ? -13.289 -20.516 13.148 1 94.94 285 MET B O 1
ATOM 6756 N N . GLU B 1 286 ? -11.602 -20.953 11.742 1 96.25 286 GLU B N 1
ATOM 6757 C CA . GLU B 1 286 ? -10.82 -21.609 12.789 1 96.25 286 GLU B CA 1
ATOM 6758 C C . GLU B 1 286 ? -10.508 -20.641 13.93 1 96.25 286 GLU B C 1
ATOM 6760 O O . GLU B 1 286 ? -10.602 -21 15.102 1 96.25 286 GLU B O 1
ATOM 6765 N N . ARG B 1 287 ? -10.102 -19.438 13.539 1 96.88 287 ARG B N 1
ATOM 6766 C CA . ARG B 1 287 ? -9.781 -18.406 14.531 1 96.88 287 ARG 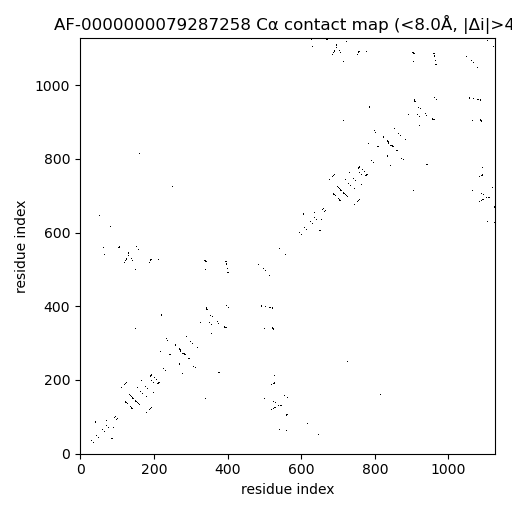B CA 1
ATOM 6767 C C . ARG B 1 287 ? -11.023 -18.016 15.328 1 96.88 287 ARG B C 1
ATOM 6769 O O . ARG B 1 287 ? -10.945 -17.812 16.547 1 96.88 287 ARG B O 1
ATOM 6776 N N . LEU B 1 288 ? -12.156 -17.875 14.688 1 97.19 288 LEU B N 1
ATOM 6777 C CA . LEU B 1 288 ? -13.391 -17.5 15.367 1 97.19 288 LEU B CA 1
ATOM 6778 C C . LEU B 1 288 ? -13.828 -18.594 16.328 1 97.19 288 LEU B C 1
ATOM 6780 O O . LEU B 1 288 ? -14.312 -18.312 17.422 1 97.19 288 LEU B O 1
ATOM 6784 N N . LEU B 1 289 ? -13.672 -19.875 15.945 1 97.25 289 LEU B N 1
ATOM 6785 C CA . LEU B 1 289 ? -13.992 -21 16.828 1 97.25 289 LEU B CA 1
ATOM 6786 C C . LEU B 1 289 ? -13.086 -21 18.047 1 97.25 289 LEU B C 1
ATOM 6788 O O . LEU B 1 289 ? -13.555 -21.234 19.172 1 97.25 289 LEU B O 1
ATOM 6792 N N . GLU B 1 290 ? -11.805 -20.703 17.797 1 97.19 290 GLU B N 1
ATOM 6793 C CA . GLU B 1 290 ? -10.828 -20.625 18.875 1 97.19 290 GLU B CA 1
ATOM 6794 C C . GLU B 1 290 ? -11.18 -19.531 19.875 1 97.19 290 GLU B C 1
ATOM 6796 O O . GLU B 1 290 ? -11.023 -19.703 21.094 1 97.19 290 GLU B O 1
ATOM 6801 N N . GLN B 1 291 ? -11.719 -18.438 19.375 1 97.38 291 GLN B N 1
ATOM 6802 C CA . GLN B 1 291 ? -11.93 -17.25 20.188 1 97.38 291 GLN B CA 1
ATOM 6803 C C . GLN B 1 291 ? -13.406 -17.078 20.531 1 97.38 291 GLN B C 1
ATOM 6805 O O . GLN B 1 291 ? -13.812 -16.031 21.047 1 97.38 291 GLN B O 1
ATOM 6810 N N . ALA B 1 292 ? -14.258 -18.078 20.312 1 96.38 292 ALA B N 1
ATOM 6811 C CA . ALA B 1 292 ? -15.703 -17.984 20.406 1 96.38 292 ALA B CA 1
ATOM 6812 C C . ALA B 1 292 ? -16.125 -17.531 21.812 1 96.38 292 ALA B C 1
ATOM 6814 O O . ALA B 1 292 ? -16.953 -16.625 21.953 1 96.38 292 ALA B O 1
ATOM 6815 N N . PRO B 1 293 ? -15.5 -18.062 22.891 1 96.31 293 PRO B N 1
ATOM 6816 C CA . PRO B 1 293 ? -15.906 -17.609 24.234 1 96.31 293 PRO B CA 1
ATOM 6817 C C . PRO B 1 293 ? -15.578 -16.141 24.484 1 96.31 293 PRO B C 1
ATOM 6819 O O . PRO B 1 293 ? -16.391 -15.422 25.078 1 96.31 293 PRO B O 1
ATOM 6822 N N . ALA B 1 294 ? -14.406 -15.734 24.047 1 97.19 294 ALA B N 1
ATOM 6823 C CA . ALA B 1 294 ? -14 -14.344 24.234 1 97.19 294 ALA B CA 1
ATOM 6824 C C . ALA B 1 294 ? -14.883 -13.398 23.422 1 97.19 294 ALA B C 1
ATOM 6826 O O . ALA B 1 294 ? -15.266 -12.328 23.891 1 97.19 294 ALA B O 1
ATOM 6827 N N . ILE B 1 295 ? -15.195 -13.773 22.203 1 97.12 295 ILE B N 1
ATOM 6828 C CA . ILE B 1 295 ? -16.047 -12.984 21.328 1 97.12 295 ILE B CA 1
ATOM 6829 C C . ILE B 1 295 ? -17.438 -12.836 21.938 1 97.12 295 ILE B C 1
ATOM 6831 O O . ILE B 1 295 ? -18 -11.734 21.969 1 97.12 295 ILE B O 1
ATOM 6835 N N . ARG B 1 296 ? -17.984 -13.898 22.453 1 95.5 296 ARG B N 1
ATOM 6836 C CA . ARG B 1 296 ? -19.312 -13.898 23.078 1 95.5 296 ARG B CA 1
ATOM 6837 C C . ARG B 1 296 ? -19.328 -12.961 24.281 1 95.5 296 ARG B C 1
ATOM 6839 O O . ARG B 1 296 ? -20.328 -12.273 24.516 1 95.5 296 ARG B O 1
ATOM 6846 N N . ARG B 1 297 ? -18.297 -12.977 25.031 1 95.62 297 ARG B N 1
ATOM 6847 C CA . ARG B 1 297 ? -18.219 -12.117 26.203 1 95.62 297 ARG B CA 1
ATOM 6848 C C . ARG B 1 297 ? -18.25 -10.641 25.797 1 95.62 297 ARG B C 1
ATOM 6850 O O . ARG B 1 297 ? -18.984 -9.852 26.391 1 95.62 297 ARG B O 1
ATOM 6857 N N . VAL B 1 298 ? -17.422 -10.25 24.812 1 96.06 298 VAL B N 1
ATOM 6858 C CA . VAL B 1 298 ? -17.328 -8.859 24.391 1 96.06 298 VAL B CA 1
ATOM 6859 C C . VAL B 1 298 ? -18.656 -8.422 23.781 1 96.06 298 VAL B C 1
ATOM 6861 O O . VAL B 1 298 ? -19.156 -7.336 24.078 1 96.06 298 VAL B O 1
ATOM 6864 N N . LEU B 1 299 ? -19.203 -9.266 22.969 1 95.19 299 LEU B N 1
ATOM 6865 C CA . LEU B 1 299 ? -20.453 -8.93 22.297 1 95.19 299 LEU B CA 1
ATOM 6866 C C . LEU B 1 299 ? -21.609 -8.891 23.281 1 95.19 299 LEU B C 1
ATOM 6868 O O . LEU B 1 299 ? -22.578 -8.148 23.109 1 95.19 299 LEU B O 1
ATOM 6872 N N . GLY B 1 300 ? -21.516 -9.672 24.281 1 93.56 300 GLY B N 1
ATOM 6873 C CA . GLY B 1 300 ? -22.531 -9.688 25.312 1 93.56 300 GLY B CA 1
ATOM 6874 C C . GLY B 1 300 ? -22.641 -8.375 26.062 1 93.56 300 GLY B C 1
ATOM 6875 O O . GLY B 1 300 ? -23.719 -8 26.531 1 93.56 300 GLY B O 1
ATOM 6876 N N . GLU B 1 301 ? -21.578 -7.699 26.172 1 91.12 301 GLU B N 1
ATOM 6877 C CA . GLU B 1 301 ? -21.516 -6.434 26.891 1 91.12 301 GLU B CA 1
ATOM 6878 C C . GLU B 1 301 ? -21.844 -5.262 25.969 1 91.12 301 GLU B C 1
ATOM 6880 O O . GLU B 1 301 ? -22.016 -4.129 26.438 1 91.12 301 GLU B O 1
ATOM 6885 N N . ASP B 1 302 ? -21.891 -5.559 24.719 1 89.12 302 ASP B N 1
ATOM 6886 C CA . ASP B 1 302 ? -22.188 -4.527 23.734 1 89.12 302 ASP B CA 1
ATOM 6887 C C . ASP B 1 302 ? -23.625 -4.637 23.234 1 89.12 302 ASP B C 1
ATOM 6889 O O . ASP B 1 302 ? -23.953 -5.488 22.406 1 89.12 302 ASP B O 1
ATOM 6893 N N . ARG B 1 303 ? -24.516 -3.744 23.578 1 87.31 303 ARG B N 1
ATOM 6894 C CA . ARG B 1 303 ? -25.938 -3.795 23.266 1 87.31 303 ARG B CA 1
ATOM 6895 C C . ARG B 1 303 ? -26.188 -3.645 21.766 1 87.31 303 ARG B C 1
ATOM 6897 O O . ARG B 1 303 ? -27.094 -4.266 21.219 1 87.31 303 ARG B O 1
ATOM 6904 N N . ASN B 1 304 ? -25.328 -2.967 21.062 1 89.19 304 ASN B N 1
ATOM 6905 C CA . ASN B 1 304 ? -25.531 -2.65 19.656 1 89.19 304 ASN B CA 1
ATOM 6906 C C . ASN B 1 304 ? -25.125 -3.812 18.75 1 89.19 304 ASN B C 1
ATOM 6908 O O . ASN B 1 304 ? -25.641 -3.941 17.641 1 89.19 304 ASN B O 1
ATOM 6912 N N . HIS B 1 305 ? -24.281 -4.707 19.281 1 91.94 305 HIS B N 1
ATOM 6913 C CA . HIS B 1 305 ? -23.734 -5.738 18.391 1 91.94 305 HIS B CA 1
ATOM 6914 C C . HIS B 1 305 ? -23.969 -7.129 18.984 1 91.94 305 HIS B C 1
ATOM 6916 O O . HIS B 1 305 ? -23.375 -8.109 18.5 1 91.94 305 HIS B O 1
ATOM 6922 N N . SER B 1 306 ? -24.797 -7.293 19.938 1 91.25 306 SER B N 1
ATOM 6923 C CA . SER B 1 306 ? -25.062 -8.57 20.578 1 91.25 306 SER B CA 1
ATOM 6924 C C . SER B 1 306 ? -25.656 -9.578 19.609 1 91.25 306 SER B C 1
ATOM 6926 O O . SER B 1 306 ? -25.469 -10.789 19.766 1 91.25 306 SER B O 1
ATOM 6928 N N . HIS B 1 307 ? -26.328 -9.086 18.547 1 91.5 307 HIS B N 1
ATOM 6929 C CA . HIS B 1 307 ? -26.969 -9.945 17.562 1 91.5 307 HIS B CA 1
ATOM 6930 C C . HIS B 1 307 ? -25.953 -10.68 16.703 1 91.5 307 HIS B C 1
ATOM 6932 O O . HIS B 1 307 ? -26.281 -11.656 16.016 1 91.5 307 HIS B O 1
ATOM 6938 N N . LEU B 1 308 ? -24.703 -10.281 16.781 1 93.5 308 LEU B N 1
ATOM 6939 C CA . LEU B 1 308 ? -23.656 -10.883 15.961 1 93.5 308 LEU B CA 1
ATOM 6940 C C . LEU B 1 308 ? -23.109 -12.148 16.625 1 93.5 308 LEU B C 1
ATOM 6942 O O . LEU B 1 308 ? -22.359 -12.898 16 1 93.5 308 LEU B O 1
ATOM 6946 N N . SER B 1 309 ? -23.5 -12.398 17.859 1 93.62 309 SER B N 1
ATOM 6947 C CA . SER B 1 309 ? -23.016 -13.594 18.531 1 93.62 309 SER B CA 1
ATOM 6948 C C . SER B 1 309 ? -23.453 -14.859 17.797 1 93.62 309 SER B C 1
ATOM 6950 O O . SER B 1 309 ? -24.641 -15.039 17.5 1 93.62 309 SER B O 1
ATOM 6952 N N . PRO B 1 310 ? -22.5 -15.742 17.547 1 93.44 310 PRO B N 1
ATOM 6953 C CA . PRO B 1 310 ? -22.828 -16.953 16.797 1 93.44 310 PRO B CA 1
ATOM 6954 C C . PRO B 1 310 ? -23.781 -17.875 17.562 1 93.44 310 PRO B C 1
ATOM 6956 O O . PRO B 1 310 ? -23.609 -18.078 18.766 1 93.44 310 PRO B O 1
ATOM 6959 N N . SER B 1 311 ? -24.766 -18.406 16.891 1 93.12 311 SER B N 1
ATOM 6960 C CA . SER B 1 311 ? -25.656 -19.406 17.469 1 93.12 311 SER B CA 1
ATOM 6961 C C . SER B 1 311 ? -24.984 -20.781 17.5 1 93.12 311 SER B C 1
ATOM 6963 O O . SER B 1 311 ? -23.906 -20.969 16.938 1 93.12 311 SER B O 1
ATOM 6965 N N . TRP B 1 312 ? -25.641 -21.688 18.156 1 93.25 312 TRP B N 1
ATOM 6966 C CA . TRP B 1 312 ? -25.125 -23.062 18.203 1 93.25 312 TRP B CA 1
ATOM 6967 C C . TRP B 1 312 ? -25.078 -23.656 16.797 1 93.25 312 TRP B C 1
ATOM 6969 O O . TRP B 1 312 ? -24.172 -24.438 16.484 1 93.25 312 TRP B O 1
ATOM 6979 N N . GLN B 1 313 ? -26 -23.312 15.969 1 92.94 313 GLN B N 1
ATOM 6980 C CA . GLN B 1 313 ? -26.016 -23.781 14.594 1 92.94 313 GLN B CA 1
ATOM 6981 C C . GLN B 1 313 ? -24.828 -23.219 13.812 1 92.94 313 GLN B C 1
ATOM 6983 O O . GLN B 1 313 ? -24.219 -23.922 13.016 1 92.94 313 GLN B O 1
ATOM 6988 N N . ASP B 1 314 ? -24.609 -21.922 14.047 1 94.25 314 ASP B N 1
ATOM 6989 C CA . ASP B 1 314 ? -23.469 -21.297 13.383 1 94.25 314 ASP B CA 1
ATOM 6990 C C . ASP B 1 314 ? -22.156 -22 13.75 1 94.25 314 ASP B C 1
ATOM 6992 O O . ASP B 1 314 ? -21.328 -22.281 12.875 1 94.25 314 ASP B O 1
ATOM 6996 N N . ILE B 1 315 ? -22 -22.281 14.984 1 95.56 315 ILE B N 1
ATOM 6997 C CA . ILE B 1 315 ? -20.797 -22.922 15.5 1 95.56 315 ILE B CA 1
ATOM 6998 C C . ILE B 1 315 ? -20.656 -24.312 14.906 1 95.56 315 ILE B C 1
ATOM 7000 O O . ILE B 1 315 ? -19.578 -24.734 14.516 1 95.56 315 ILE B O 1
ATOM 7004 N N . HIS B 1 316 ? -21.75 -24.984 14.812 1 94.25 316 HIS B N 1
ATOM 7005 C CA . HIS B 1 316 ? -21.766 -26.328 14.258 1 94.25 316 HIS B CA 1
ATOM 7006 C C . HIS B 1 316 ? -21.328 -26.328 12.797 1 94.25 316 HIS B C 1
ATOM 7008 O O . HIS B 1 316 ? -20.562 -27.188 12.375 1 94.25 316 HIS B O 1
ATOM 7014 N N . VAL B 1 317 ? -21.859 -25.406 12.109 1 94.5 317 VAL B N 1
ATOM 7015 C CA . VAL B 1 317 ? -21.516 -25.297 10.688 1 94.5 317 VAL B CA 1
ATOM 7016 C C . VAL B 1 317 ? -20.031 -24.969 10.539 1 94.5 317 VAL B C 1
ATOM 7018 O O . VAL B 1 317 ? -19.328 -25.578 9.727 1 94.5 317 VAL B O 1
ATOM 7021 N N . MET B 1 318 ? -19.531 -24.016 11.336 1 95.44 318 MET B N 1
ATOM 7022 C CA . MET B 1 318 ? -18.125 -23.641 11.281 1 95.44 318 MET B CA 1
ATOM 7023 C C . MET B 1 318 ? -17.219 -24.828 11.609 1 95.44 318 MET B C 1
ATOM 7025 O O . MET B 1 318 ? -16.188 -25.016 10.977 1 95.44 318 MET B O 1
ATOM 7029 N N . GLU B 1 319 ? -17.578 -25.562 12.547 1 95.44 319 GLU B N 1
ATOM 7030 C CA . GLU B 1 319 ? -16.812 -26.734 12.945 1 95.44 319 GLU B CA 1
ATOM 7031 C C . GLU B 1 319 ? -16.781 -27.781 11.836 1 95.44 319 GLU B C 1
ATOM 7033 O O . GLU B 1 319 ? -15.734 -28.375 11.562 1 95.44 319 GLU B O 1
ATOM 7038 N N . ALA B 1 320 ? -17.953 -28 11.242 1 93.44 320 ALA B N 1
ATOM 7039 C CA . ALA B 1 320 ? -18.047 -28.984 10.172 1 93.44 320 ALA B CA 1
ATOM 7040 C C . ALA B 1 320 ? -17.188 -28.578 8.977 1 93.44 320 ALA B C 1
ATOM 7042 O O . ALA B 1 320 ? -16.469 -29.406 8.414 1 93.44 320 ALA B O 1
ATOM 7043 N N . VAL B 1 321 ? -17.266 -27.328 8.617 1 93.62 321 VAL B N 1
ATOM 7044 C CA . VAL B 1 321 ? -16.484 -26.812 7.492 1 93.62 321 VAL B CA 1
ATOM 7045 C C . VAL B 1 321 ? -15 -26.891 7.809 1 93.62 321 VAL B C 1
ATOM 7047 O O . VAL B 1 321 ? -14.203 -27.328 6.98 1 93.62 321 VAL B O 1
ATOM 7050 N N . ASN B 1 322 ? -14.641 -26.453 8.992 1 94.69 322 ASN B N 1
ATOM 7051 C CA . ASN B 1 322 ? -13.242 -26.469 9.406 1 94.69 322 ASN B CA 1
ATOM 7052 C C . ASN B 1 322 ? -12.68 -27.891 9.414 1 94.69 322 ASN B C 1
ATOM 7054 O O . ASN B 1 322 ? -11.539 -28.109 9 1 94.69 322 ASN B O 1
ATOM 7058 N N . LYS B 1 323 ? -13.422 -28.781 9.891 1 92.5 323 LYS B N 1
ATOM 7059 C CA . LYS B 1 323 ? -13 -30.172 9.953 1 92.5 323 LYS B CA 1
ATOM 7060 C C . LYS B 1 323 ? -12.781 -30.734 8.555 1 92.5 323 LYS B C 1
ATOM 7062 O O . LYS B 1 323 ? -11.836 -31.5 8.328 1 92.5 323 LYS B O 1
ATOM 7067 N N . ALA B 1 324 ? -13.609 -30.375 7.668 1 92.12 324 ALA B N 1
ATOM 7068 C CA . ALA B 1 324 ? -13.531 -30.875 6.297 1 92.12 324 ALA B CA 1
ATOM 7069 C C . ALA B 1 324 ? -12.344 -30.266 5.559 1 92.12 324 ALA B C 1
ATOM 7071 O O . ALA B 1 324 ? -11.68 -30.938 4.77 1 92.12 324 ALA B O 1
ATOM 7072 N N . LEU B 1 325 ? -12.047 -29 5.805 1 92.94 325 LEU B N 1
ATOM 7073 C CA . LEU B 1 325 ? -11.133 -28.266 4.949 1 92.94 325 LEU B CA 1
ATOM 7074 C C . LEU B 1 325 ? -9.727 -28.25 5.535 1 92.94 325 LEU B C 1
ATOM 7076 O O . LEU B 1 325 ? -8.742 -28.141 4.797 1 92.94 325 LEU B O 1
ATOM 7080 N N . LYS B 1 326 ? -9.547 -28.297 6.824 1 92.38 326 LYS B N 1
ATOM 7081 C CA . LYS B 1 326 ? -8.266 -28.141 7.504 1 92.38 326 LYS B CA 1
ATOM 7082 C C . LYS B 1 326 ? -7.219 -29.094 6.945 1 92.38 326 LYS B C 1
ATOM 7084 O O . LYS B 1 326 ? -6.094 -28.703 6.648 1 92.38 326 LYS B O 1
ATOM 7089 N N . PRO B 1 327 ? -7.582 -30.344 6.668 1 89.69 327 PRO B N 1
ATOM 7090 C CA . PRO B 1 327 ? -6.582 -31.281 6.141 1 89.69 327 PRO B CA 1
ATOM 7091 C C . PRO B 1 327 ? -6.137 -30.922 4.723 1 89.69 327 PRO B C 1
ATOM 7093 O O . PRO B 1 327 ? -5.051 -31.312 4.297 1 89.69 327 PRO B O 1
ATOM 7096 N N . LEU B 1 328 ? -6.957 -30.219 4.008 1 91.62 328 LEU B N 1
ATOM 7097 C CA . LEU B 1 328 ? -6.66 -29.875 2.621 1 91.62 328 LEU B CA 1
ATOM 7098 C C . LEU B 1 328 ? -5.633 -28.766 2.545 1 91.62 328 LEU B C 1
ATOM 7100 O O . LEU B 1 328 ? -4.98 -28.578 1.514 1 91.62 328 LEU B O 1
ATOM 7104 N N . ALA B 1 329 ? -5.531 -27.922 3.562 1 86.38 329 ALA B N 1
ATOM 7105 C CA . ALA B 1 329 ? -4.637 -26.781 3.582 1 86.38 329 ALA B CA 1
ATOM 7106 C C . ALA B 1 329 ? -3.184 -27.203 3.391 1 86.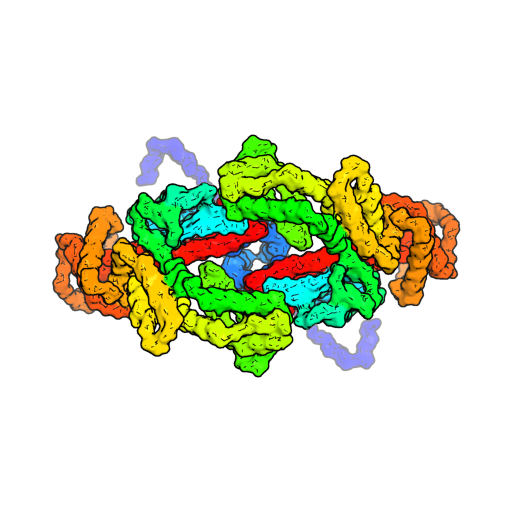38 329 ALA B C 1
ATOM 7108 O O . ALA B 1 329 ? -2.41 -26.516 2.719 1 86.38 329 ALA B O 1
ATOM 7109 N N . ASP B 1 330 ? -2.822 -28.234 3.887 1 82 330 ASP B N 1
ATOM 7110 C CA . ASP B 1 330 ? -1.459 -28.75 3.791 1 82 330 ASP B CA 1
ATOM 7111 C C . ASP B 1 330 ? -1.101 -29.094 2.346 1 82 330 ASP B C 1
ATOM 7113 O O . ASP B 1 330 ? 0.044 -28.906 1.926 1 82 330 ASP B O 1
ATOM 7117 N N . PHE B 1 331 ? -2.037 -29.562 1.662 1 83.5 331 PHE B N 1
ATOM 7118 C CA . PHE B 1 331 ? -1.781 -29.969 0.283 1 83.5 331 PHE B CA 1
ATOM 7119 C C . PHE B 1 331 ? -1.507 -28.75 -0.59 1 83.5 331 PHE B C 1
ATOM 7121 O O . PHE B 1 331 ? -0.681 -28.797 -1.503 1 83.5 331 PHE B O 1
ATOM 7128 N N . THR B 1 332 ? -2.199 -27.688 -0.331 1 82.75 332 THR B N 1
ATOM 7129 C CA . THR B 1 332 ? -1.989 -26.453 -1.096 1 82.75 332 THR B CA 1
ATOM 7130 C C . THR B 1 332 ? -0.542 -25.984 -0.978 1 82.75 332 THR B C 1
ATOM 7132 O O . THR B 1 332 ? 0.088 -25.641 -1.979 1 82.75 332 THR B O 1
ATOM 7135 N N . ASP B 1 333 ? 0.016 -26.031 0.124 1 82.06 333 ASP B N 1
ATOM 7136 C CA . ASP B 1 333 ? 1.377 -25.562 0.365 1 82.06 333 ASP B CA 1
ATOM 7137 C C . ASP B 1 333 ? 2.4 -26.469 -0.317 1 82.06 333 ASP B C 1
ATOM 7139 O O . ASP B 1 333 ? 3.344 -25.984 -0.945 1 82.06 333 ASP B O 1
ATOM 7143 N N . ILE B 1 334 ? 2.17 -27.688 -0.253 1 83.88 334 ILE B N 1
ATOM 7144 C CA . ILE B 1 334 ? 3.104 -28.672 -0.79 1 83.88 334 ILE B CA 1
ATOM 7145 C C . ILE B 1 334 ? 3.135 -28.562 -2.312 1 83.88 334 ILE B C 1
ATOM 7147 O O . ILE B 1 334 ? 4.207 -28.609 -2.922 1 83.88 334 ILE B O 1
ATOM 7151 N N . MET B 1 335 ? 2.006 -28.422 -2.879 1 88.31 335 MET B N 1
ATOM 7152 C CA . MET B 1 335 ? 1.905 -28.469 -4.336 1 88.31 335 MET B CA 1
ATOM 7153 C C . MET B 1 335 ? 2.297 -27.141 -4.953 1 88.31 335 MET B C 1
ATOM 7155 O O . MET B 1 335 ? 2.525 -27.047 -6.16 1 88.31 335 MET B O 1
ATOM 7159 N N . SER B 1 336 ? 2.414 -26.125 -4.168 1 85.25 336 SER B N 1
ATOM 7160 C CA . SER B 1 336 ? 2.725 -24.797 -4.695 1 85.25 336 SER B CA 1
ATOM 7161 C C . SER B 1 336 ? 4.23 -24.547 -4.707 1 85.25 336 SER B C 1
ATOM 7163 O O . SER B 1 336 ? 4.68 -23.469 -5.07 1 85.25 336 SER B O 1
ATOM 7165 N N . GLY B 1 337 ? 4.977 -25.484 -4.391 1 83 337 GLY B N 1
ATOM 7166 C CA . GLY B 1 337 ? 6.422 -25.328 -4.371 1 83 337 GLY B CA 1
ATOM 7167 C C . GLY B 1 337 ? 7.027 -25.188 -5.754 1 83 337 GLY B C 1
ATOM 7168 O O . GLY B 1 337 ? 6.547 -25.812 -6.711 1 83 337 GLY B O 1
ATOM 7169 N N . GLU B 1 338 ? 8.102 -24.406 -5.852 1 82.12 338 GLU B N 1
ATOM 7170 C CA . GLU B 1 338 ? 8.781 -24.188 -7.125 1 82.12 338 GLU B CA 1
ATOM 7171 C C . GLU B 1 338 ? 10.148 -24.859 -7.148 1 82.12 338 GLU B C 1
ATOM 7173 O O . GLU B 1 338 ? 10.742 -25.031 -8.211 1 82.12 338 GLU B O 1
ATOM 7178 N N . LYS B 1 339 ? 10.562 -25.281 -6.051 1 85.62 339 LYS B N 1
ATOM 7179 C CA . LYS B 1 339 ? 11.93 -25.797 -5.973 1 85.62 339 LYS B CA 1
ATOM 7180 C C . LYS B 1 339 ? 11.938 -27.328 -5.934 1 85.62 339 LYS B C 1
ATOM 7182 O O . LYS B 1 339 ? 13.008 -27.938 -5.898 1 85.62 339 LYS B O 1
ATOM 7187 N N . HIS B 1 340 ? 10.781 -27.891 -5.93 1 90.5 340 HIS B N 1
ATOM 7188 C CA . HIS B 1 340 ? 10.719 -29.359 -5.957 1 90.5 340 HIS B CA 1
ATOM 7189 C C . HIS B 1 340 ? 9.688 -29.844 -6.969 1 90.5 340 HIS B C 1
ATOM 7191 O O . HIS B 1 340 ? 8.844 -29.062 -7.422 1 90.5 340 HIS B O 1
ATOM 7197 N N . VAL B 1 341 ? 9.797 -31.047 -7.293 1 94.88 341 VAL B N 1
ATOM 7198 C CA . VAL B 1 341 ? 8.93 -31.656 -8.297 1 94.88 341 VAL B CA 1
ATOM 7199 C C . VAL B 1 341 ? 7.523 -31.828 -7.723 1 94.88 341 VAL B C 1
ATOM 7201 O O . VAL B 1 341 ? 7.359 -32.344 -6.617 1 94.88 341 VAL B O 1
ATOM 7204 N N . THR B 1 342 ? 6.543 -31.344 -8.508 1 94.44 342 THR B N 1
ATOM 7205 C CA . THR B 1 342 ? 5.188 -31.391 -7.973 1 94.44 342 THR B CA 1
ATOM 7206 C C . THR B 1 342 ? 4.281 -32.219 -8.883 1 94.44 342 THR B C 1
ATOM 7208 O O . THR B 1 342 ? 3.379 -32.906 -8.406 1 94.44 342 THR B O 1
ATOM 7211 N N . VAL B 1 343 ? 4.438 -32.281 -10.133 1 96.25 343 VAL B N 1
ATOM 7212 C CA . VAL B 1 343 ? 3.504 -32.875 -11.094 1 96.25 343 VAL B CA 1
ATOM 7213 C C . VAL B 1 343 ? 3.359 -34.375 -10.836 1 96.25 343 VAL B C 1
ATOM 7215 O O . VAL B 1 343 ? 2.266 -34.906 -10.961 1 96.25 343 VAL B O 1
ATOM 7218 N N . SER B 1 344 ? 4.449 -35.031 -10.516 1 96 344 SER B N 1
ATOM 7219 C CA . SER B 1 344 ? 4.426 -36.469 -10.336 1 96 344 SER B CA 1
ATOM 7220 C C . SER B 1 344 ? 3.648 -36.875 -9.086 1 96 344 SER B C 1
ATOM 7222 O O . SER B 1 344 ? 3.252 -38.031 -8.93 1 96 344 SER B O 1
ATOM 7224 N N . SER B 1 345 ? 3.436 -35.906 -8.227 1 94.44 345 SER B N 1
ATOM 7225 C CA . SER B 1 345 ? 2.723 -36.156 -6.98 1 94.44 345 SER B CA 1
ATOM 7226 C C . SER B 1 345 ? 1.216 -36 -7.164 1 94.44 345 SER B C 1
ATOM 7228 O O . SER B 1 345 ? 0.441 -36.344 -6.262 1 94.44 345 SER B O 1
ATOM 7230 N N . LEU B 1 346 ? 0.794 -35.562 -8.305 1 95.31 346 LEU B N 1
ATOM 7231 C CA . LEU B 1 346 ? -0.622 -35.281 -8.523 1 95.31 346 LEU B CA 1
ATOM 7232 C C . LEU B 1 346 ? -1.449 -36.562 -8.414 1 95.31 346 LEU B C 1
ATOM 7234 O O . LEU B 1 346 ? -2.445 -36.594 -7.688 1 95.31 346 LEU B O 1
ATOM 7238 N N . LEU B 1 347 ? -1.011 -37.594 -9.102 1 95.56 347 LEU B N 1
ATOM 7239 C CA . LEU B 1 347 ? -1.771 -38.812 -9.117 1 95.56 347 LEU B CA 1
ATOM 7240 C C . LEU B 1 347 ? -1.814 -39.469 -7.727 1 95.56 347 LEU B C 1
ATOM 7242 O O . LEU B 1 347 ? -2.893 -39.781 -7.219 1 95.56 347 LEU B O 1
ATOM 7246 N N . PRO B 1 348 ? -0.68 -39.656 -7.043 1 93.38 348 PRO B N 1
ATOM 7247 C CA . PRO B 1 348 ? -0.725 -40.156 -5.676 1 93.38 348 PRO B CA 1
ATOM 7248 C C . PRO B 1 348 ? -1.536 -39.281 -4.734 1 93.38 348 PRO B C 1
ATOM 7250 O O . PRO B 1 348 ? -2.199 -39.781 -3.822 1 93.38 348 PRO B O 1
ATOM 7253 N N . MET B 1 349 ? -1.427 -38.062 -4.926 1 92.19 349 MET B N 1
ATOM 7254 C CA . MET B 1 349 ? -2.166 -37.125 -4.074 1 92.19 349 MET B CA 1
ATOM 7255 C C . MET B 1 349 ? -3.67 -37.281 -4.27 1 92.19 349 MET B C 1
ATOM 7257 O O . MET B 1 349 ? -4.43 -37.312 -3.299 1 92.19 349 MET B O 1
ATOM 7261 N N . MET B 1 350 ? -4.125 -37.344 -5.512 1 92.88 350 MET B N 1
ATOM 7262 C CA . MET B 1 350 ? -5.539 -37.562 -5.809 1 92.88 350 MET B CA 1
ATOM 7263 C C . MET B 1 350 ? -6.051 -38.844 -5.184 1 92.88 350 MET B C 1
ATOM 7265 O O . MET B 1 350 ? -7.168 -38.906 -4.66 1 92.88 350 MET B O 1
ATOM 7269 N N . ARG B 1 351 ? -5.258 -39.812 -5.215 1 92.25 351 ARG B N 1
ATOM 7270 C CA . ARG B 1 351 ? -5.617 -41.062 -4.586 1 92.25 351 ARG B CA 1
ATOM 7271 C C . ARG B 1 351 ? -5.699 -40.938 -3.07 1 92.25 351 ARG B C 1
ATOM 7273 O O . ARG B 1 351 ? -6.625 -41.438 -2.441 1 92.25 351 ARG B O 1
ATOM 7280 N N . HIS B 1 352 ? -4.711 -40.281 -2.551 1 91.62 352 HIS B N 1
ATOM 7281 C CA . HIS B 1 352 ? -4.688 -40.031 -1.111 1 91.62 352 HIS B CA 1
ATOM 7282 C C . HIS B 1 352 ? -5.891 -39.219 -0.667 1 91.62 352 HIS B C 1
ATOM 7284 O O . HIS B 1 352 ? -6.457 -39.469 0.401 1 91.62 352 HIS B O 1
ATOM 7290 N N . LEU B 1 353 ? -6.238 -38.281 -1.457 1 91.94 353 LEU B N 1
ATOM 7291 C CA . LEU B 1 353 ? -7.422 -37.469 -1.168 1 91.94 353 LEU B CA 1
ATOM 7292 C C . LEU B 1 353 ? -8.672 -38.344 -1.125 1 91.94 353 LEU B C 1
ATOM 7294 O O . LEU B 1 353 ? -9.484 -38.219 -0.203 1 91.94 353 LEU B O 1
ATOM 7298 N N . ALA B 1 354 ? -8.797 -39.219 -2.02 1 91.62 354 ALA B N 1
ATOM 7299 C CA . ALA B 1 354 ? -9.977 -40.062 -2.148 1 91.62 354 ALA B CA 1
ATOM 7300 C C . ALA B 1 354 ? -10.008 -41.125 -1.062 1 91.62 354 ALA B C 1
ATOM 7302 O O . ALA B 1 354 ? -11.062 -41.406 -0.479 1 91.62 354 ALA B O 1
ATOM 7303 N N . ASP B 1 355 ? -8.883 -41.625 -0.729 1 91.94 355 ASP B N 1
ATOM 7304 C CA . ASP B 1 355 ? -8.836 -42.844 0.097 1 91.94 355 ASP B CA 1
ATOM 7305 C C . ASP B 1 355 ? -8.648 -42.5 1.571 1 91.9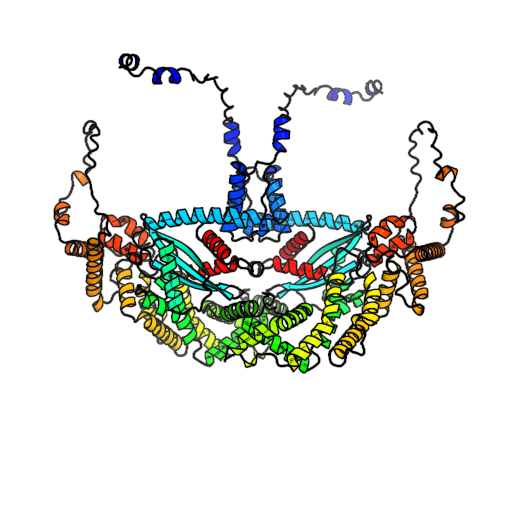4 355 ASP B C 1
ATOM 7307 O O . ASP B 1 355 ? -8.875 -43.312 2.449 1 91.94 355 ASP B O 1
ATOM 7311 N N . ASP B 1 356 ? -8.258 -41.281 1.832 1 90.81 356 ASP B N 1
ATOM 7312 C CA . ASP B 1 356 ? -7.906 -40.969 3.217 1 90.81 356 ASP B CA 1
ATOM 7313 C C . ASP B 1 356 ? -8.516 -39.656 3.664 1 90.81 356 ASP B C 1
ATOM 7315 O O . ASP B 1 356 ? -9.461 -39.625 4.457 1 90.81 356 ASP B O 1
ATOM 7319 N N . VAL B 1 357 ? -8.125 -38.594 3.045 1 90.12 357 VAL B N 1
ATOM 7320 C CA . VAL B 1 357 ? -8.414 -37.25 3.529 1 90.12 357 VAL B CA 1
ATOM 7321 C C . VAL B 1 357 ? -9.906 -36.969 3.383 1 90.12 357 VAL B C 1
ATOM 7323 O O . VAL B 1 357 ? -10.531 -36.406 4.293 1 90.12 357 VAL B O 1
ATOM 7326 N N . LEU B 1 358 ? -10.492 -37.406 2.238 1 91.31 358 LEU B N 1
ATOM 7327 C CA . LEU B 1 358 ? -11.883 -37.062 1.954 1 91.31 358 LEU B CA 1
ATOM 7328 C C . LEU B 1 358 ? -12.781 -38.281 2.059 1 91.31 358 LEU B C 1
ATOM 7330 O O . LEU B 1 358 ? -13.938 -38.25 1.628 1 91.31 358 LEU B O 1
ATOM 7334 N N . LEU B 1 359 ? -12.164 -39.25 2.643 1 88.75 359 LEU B N 1
ATOM 7335 C CA . LEU B 1 359 ? -12.961 -40.438 2.879 1 88.75 359 LEU B CA 1
ATOM 7336 C C . LEU B 1 359 ? -14.031 -40.188 3.932 1 88.75 359 LEU B C 1
ATOM 7338 O O . LEU B 1 359 ? -13.758 -39.562 4.969 1 88.75 359 LEU B O 1
ATOM 7342 N N . GLU B 1 360 ? -15.172 -40.594 3.566 1 84.62 360 GLU B N 1
ATOM 7343 C CA . GLU B 1 360 ? -16.266 -40.438 4.512 1 84.62 360 GLU B CA 1
ATOM 7344 C C . GLU B 1 360 ? -16.188 -41.469 5.629 1 84.62 360 GLU B C 1
ATOM 7346 O O . GLU B 1 360 ? -16.094 -42.688 5.367 1 84.62 360 GLU B O 1
ATOM 7351 N N . VAL B 1 361 ? -16.016 -40.969 6.828 1 82.31 361 VAL B N 1
ATOM 7352 C CA . VAL B 1 361 ? -16 -41.844 7.98 1 82.31 361 VAL B CA 1
ATOM 7353 C C . VAL B 1 361 ? -17.406 -41.938 8.586 1 82.31 361 VAL B C 1
ATOM 7355 O O . VAL B 1 361 ? -18.141 -40.938 8.586 1 82.31 361 VAL B O 1
ATOM 7358 N N . PRO B 1 362 ? -17.812 -43.094 8.969 1 75.94 362 PRO B N 1
ATOM 7359 C CA . PRO B 1 362 ? -19.156 -43.281 9.5 1 75.94 362 PRO B CA 1
ATOM 7360 C C . PRO B 1 362 ? -19.5 -42.312 10.625 1 75.94 362 PRO B C 1
ATOM 7362 O O . PRO B 1 362 ? -20.656 -41.906 10.758 1 75.94 362 PRO B O 1
ATOM 7365 N N . GLU B 1 363 ? -18.5 -41.969 11.414 1 71.5 363 GLU B N 1
ATOM 7366 C CA . GLU B 1 363 ? -18.75 -41.094 12.547 1 71.5 363 GLU B CA 1
ATOM 7367 C C . GLU B 1 363 ? -18.984 -39.656 12.086 1 71.5 363 GLU B C 1
ATOM 7369 O O . GLU B 1 363 ? -19.5 -38.812 12.836 1 71.5 363 GLU B O 1
ATOM 7374 N N . GLU B 1 364 ? -18.516 -39.438 10.922 1 71.06 364 GLU B N 1
ATOM 7375 C CA . GLU B 1 364 ? -18.641 -38.094 10.375 1 71.06 364 GLU B CA 1
ATOM 7376 C C . GLU B 1 364 ? -19.953 -37.906 9.633 1 71.06 364 GLU B C 1
ATOM 7378 O O . GLU B 1 364 ? -20.234 -38.594 8.656 1 71.06 364 GLU B O 1
ATOM 7383 N N . GLU B 1 365 ? -21.094 -37.781 10.32 1 66.19 365 GLU B N 1
ATOM 7384 C CA . GLU B 1 365 ? -22.375 -37.625 9.656 1 66.19 365 GLU B CA 1
ATOM 7385 C C . GLU B 1 365 ? -22.703 -36.125 9.453 1 66.19 365 GLU B C 1
ATOM 7387 O O . GLU B 1 365 ? -22.109 -35.281 10.102 1 66.19 365 GLU B O 1
ATOM 7392 N N . GLY B 1 366 ? -23.344 -35.781 8.188 1 82.69 366 GLY B N 1
ATOM 7393 C CA . GLY B 1 366 ? -23.969 -34.5 7.984 1 82.69 366 GLY B CA 1
ATOM 7394 C C . GLY B 1 366 ? -23.203 -33.594 7.039 1 82.69 366 GLY B C 1
ATOM 7395 O O . GLY B 1 366 ? -22.875 -34 5.918 1 82.69 366 GLY B O 1
ATOM 7396 N N . MET B 1 367 ? -22.875 -32.531 7.395 1 87.69 367 MET B N 1
ATOM 7397 C CA . MET B 1 367 ? -22.359 -31.453 6.578 1 87.69 367 MET B CA 1
ATOM 7398 C C . MET B 1 367 ? -20.891 -31.703 6.211 1 87.69 367 MET B C 1
ATOM 7400 O O . MET B 1 367 ? -20.484 -31.469 5.07 1 87.69 367 MET B O 1
ATOM 7404 N N . THR B 1 368 ? -20.125 -32.281 7.098 1 92.44 368 THR B N 1
ATOM 7405 C CA . THR B 1 368 ? -18.703 -32.562 6.852 1 92.44 368 THR B CA 1
ATOM 7406 C C . THR B 1 368 ? -18.562 -33.562 5.727 1 92.44 368 THR B C 1
ATOM 7408 O O . THR B 1 368 ? -17.766 -33.375 4.801 1 92.44 368 THR B O 1
ATOM 7411 N N . ALA B 1 369 ? -19.328 -34.594 5.801 1 92.38 369 ALA B N 1
ATOM 7412 C CA . ALA B 1 369 ? -19.281 -35.656 4.793 1 92.38 369 ALA B CA 1
ATOM 7413 C C . ALA B 1 369 ? -19.703 -35.125 3.424 1 92.38 369 ALA B C 1
ATOM 7415 O O . ALA B 1 369 ? -19.109 -35.469 2.402 1 92.38 369 ALA B O 1
ATOM 7416 N N . SER B 1 370 ? -20.688 -34.344 3.465 1 91.88 370 SER B N 1
ATOM 7417 C CA . SER B 1 370 ? -21.203 -33.781 2.217 1 91.88 370 SER B CA 1
ATOM 7418 C C . SER B 1 370 ? -20.156 -32.875 1.543 1 91.88 370 SER B C 1
ATOM 7420 O O . SER B 1 370 ? -19.984 -32.938 0.325 1 91.88 370 SER B O 1
ATOM 7422 N N . ILE B 1 371 ? -19.516 -32.094 2.314 1 92.62 371 ILE B N 1
ATOM 7423 C CA . ILE B 1 371 ? -18.484 -31.219 1.785 1 92.62 371 ILE B CA 1
ATOM 7424 C C . ILE B 1 371 ? -17.344 -32.031 1.209 1 92.62 371 ILE B C 1
ATOM 7426 O O . ILE B 1 371 ? -16.875 -31.781 0.101 1 92.62 371 ILE B O 1
ATOM 7430 N N . LYS B 1 372 ? -16.922 -33.031 1.918 1 93.81 372 LYS B N 1
ATOM 7431 C CA . LYS B 1 372 ? -15.844 -33.906 1.474 1 93.81 372 LYS B CA 1
ATOM 7432 C C . LYS B 1 372 ? -16.188 -34.594 0.157 1 93.81 372 LYS B C 1
ATOM 7434 O O . LYS B 1 372 ? -15.383 -34.625 -0.771 1 93.81 372 LYS B O 1
ATOM 7439 N N . ARG B 1 373 ? -17.391 -35.094 0.08 1 93.5 373 ARG B N 1
ATOM 7440 C CA . ARG B 1 373 ? -17.844 -35.75 -1.128 1 93.5 373 ARG B CA 1
ATOM 7441 C C . ARG B 1 373 ? -17.875 -34.812 -2.314 1 93.5 373 ARG B C 1
ATOM 7443 O O . ARG B 1 373 ? -17.438 -35.156 -3.414 1 93.5 373 ARG B O 1
ATOM 7450 N N . SER B 1 374 ? -18.359 -33.656 -2.035 1 94.19 374 SER B N 1
ATOM 7451 C CA . SER B 1 374 ? -18.484 -32.656 -3.092 1 94.19 374 SER B CA 1
ATOM 7452 C C . SER B 1 374 ? -17.109 -32.219 -3.584 1 94.19 374 SER B C 1
ATOM 7454 O O . SER B 1 374 ? -16.891 -32.094 -4.789 1 94.19 374 SER B O 1
ATOM 7456 N N . VAL B 1 375 ? -16.188 -31.953 -2.691 1 95.19 375 VAL B N 1
ATOM 7457 C CA . VAL B 1 375 ? -14.844 -31.531 -3.051 1 95.19 375 VAL B CA 1
ATOM 7458 C C . VAL B 1 375 ? -14.164 -32.625 -3.881 1 95.19 375 VAL B C 1
ATOM 7460 O O . VAL B 1 375 ? -13.562 -32.312 -4.922 1 95.19 375 VAL B O 1
ATOM 7463 N N . LEU B 1 376 ? -14.297 -33.844 -3.426 1 95.69 376 LEU B N 1
ATOM 7464 C CA . LEU B 1 376 ? -13.664 -34.938 -4.125 1 95.69 376 LEU B CA 1
ATOM 7465 C C . LEU B 1 376 ? -14.219 -35.094 -5.539 1 95.69 376 LEU B C 1
ATOM 7467 O O . LEU B 1 376 ? -13.461 -35.25 -6.496 1 95.69 376 LEU B O 1
ATOM 7471 N N . ALA B 1 377 ? -15.477 -35 -5.664 1 95.94 377 ALA B N 1
ATOM 7472 C CA . ALA B 1 377 ? -16.125 -35.156 -6.965 1 95.94 377 ALA B CA 1
ATOM 7473 C C . ALA B 1 377 ? -15.672 -34.062 -7.926 1 95.94 377 ALA B C 1
ATOM 7475 O O . ALA B 1 377 ? -15.414 -34.312 -9.102 1 95.94 377 ALA B O 1
ATOM 7476 N N . LYS B 1 378 ? -15.594 -32.906 -7.461 1 95.44 378 LYS B N 1
ATOM 7477 C CA . LYS B 1 378 ? -15.203 -31.781 -8.297 1 95.44 378 LYS B CA 1
ATOM 7478 C C . LYS B 1 378 ? -13.727 -31.875 -8.68 1 95.44 378 LYS B C 1
ATOM 7480 O O . LYS B 1 378 ? -13.352 -31.516 -9.797 1 95.44 378 LYS B O 1
ATOM 7485 N N . MET B 1 379 ? -12.906 -32.281 -7.758 1 95.5 379 MET B N 1
ATOM 7486 C CA . MET B 1 379 ? -11.492 -32.5 -8.055 1 95.5 379 MET B CA 1
AT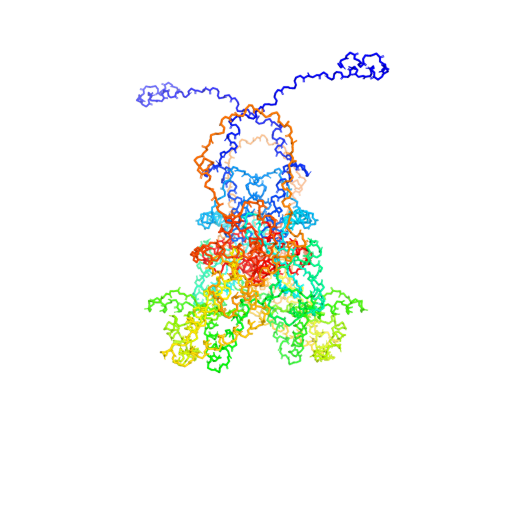OM 7487 C C . MET B 1 379 ? -11.312 -33.562 -9.117 1 95.5 379 MET B C 1
ATOM 7489 O O . MET B 1 379 ? -10.547 -33.406 -10.07 1 95.5 379 MET B O 1
ATOM 7493 N N . GLU B 1 380 ? -11.977 -34.656 -8.984 1 95.62 380 GLU B N 1
ATOM 7494 C CA . GLU B 1 380 ? -11.883 -35.75 -9.938 1 95.62 380 GLU B CA 1
ATOM 7495 C C . GLU B 1 380 ? -12.375 -35.312 -11.32 1 95.62 380 GLU B C 1
ATOM 7497 O O . GLU B 1 380 ? -11.789 -35.688 -12.336 1 95.62 380 GLU B O 1
ATOM 7502 N N . ALA B 1 381 ? -13.359 -34.5 -11.328 1 95.69 381 ALA B N 1
ATOM 7503 C CA . ALA B 1 381 ? -13.914 -34.031 -12.594 1 95.69 381 ALA B CA 1
ATOM 7504 C C . ALA B 1 381 ? -12.914 -33.156 -13.344 1 95.69 381 ALA B C 1
ATOM 7506 O O . ALA B 1 381 ? -12.875 -33.188 -14.578 1 95.69 381 ALA B O 1
ATOM 7507 N N . LYS B 1 382 ? -12.117 -32.469 -12.68 1 94.69 382 LYS B N 1
ATOM 7508 C CA . LYS B 1 382 ? -11.164 -31.547 -13.289 1 94.69 382 LYS B CA 1
ATOM 7509 C C . LYS B 1 382 ? -9.992 -32.312 -13.906 1 94.69 382 LYS B C 1
ATOM 7511 O O . LYS B 1 382 ? -9.312 -31.797 -14.805 1 94.69 382 LYS B O 1
ATOM 7516 N N . TYR B 1 383 ? -9.758 -33.531 -13.469 1 95 383 TYR B N 1
ATOM 7517 C CA . TYR B 1 383 ? -8.609 -34.281 -13.945 1 95 383 TYR B CA 1
ATOM 7518 C C . TYR B 1 383 ? -9.055 -35.531 -14.734 1 95 383 TYR B C 1
ATOM 7520 O O . TYR B 1 383 ? -8.281 -36.469 -14.898 1 95 383 TYR B O 1
ATOM 7528 N N . ASP B 1 384 ? -10.227 -35.469 -15.258 1 93.5 384 ASP B N 1
ATOM 7529 C CA . ASP B 1 384 ? -10.805 -36.656 -15.891 1 93.5 384 ASP B CA 1
ATOM 7530 C C . ASP B 1 384 ? -10.422 -36.75 -17.359 1 93.5 384 ASP B C 1
ATOM 7532 O O . ASP B 1 384 ? -10.57 -37.781 -18 1 93.5 384 ASP B O 1
ATOM 7536 N N . ARG B 1 385 ? -9.828 -35.781 -17.906 1 93.56 385 ARG B N 1
ATOM 7537 C CA . ARG B 1 385 ? -9.414 -35.812 -19.312 1 93.56 385 ARG B CA 1
ATOM 7538 C C . ARG B 1 385 ? -8.328 -36.844 -19.547 1 93.56 385 ARG B C 1
ATOM 7540 O O . ARG B 1 385 ? -7.414 -37 -18.719 1 93.56 385 ARG B O 1
ATOM 7547 N N . ASP B 1 386 ? -8.359 -37.469 -20.625 1 94.44 386 ASP B N 1
ATOM 7548 C CA . ASP B 1 386 ? -7.43 -38.562 -20.938 1 94.44 386 ASP B CA 1
ATOM 7549 C C . ASP B 1 386 ? -5.992 -38.062 -21.016 1 94.44 386 ASP B C 1
ATOM 7551 O O . ASP B 1 386 ? -5.078 -38.688 -20.469 1 94.44 386 ASP B O 1
ATOM 7555 N N . ALA B 1 387 ? -5.871 -36.969 -21.703 1 94.75 387 ALA B N 1
ATOM 7556 C CA . ALA B 1 387 ? -4.527 -36.438 -21.859 1 94.75 387 ALA B CA 1
ATOM 7557 C C . ALA B 1 387 ? -3.92 -36.062 -20.5 1 94.75 387 ALA B C 1
ATOM 7559 O O . ALA B 1 387 ? -2.723 -36.25 -20.281 1 94.75 387 ALA B O 1
ATOM 7560 N N . THR B 1 388 ? -4.738 -35.562 -19.641 1 95.75 388 THR B N 1
ATOM 7561 C CA . THR B 1 388 ? -4.285 -35.188 -18.312 1 95.75 388 THR B CA 1
ATOM 7562 C C . THR B 1 388 ? -3.947 -36.438 -17.484 1 95.75 388 THR B C 1
ATOM 7564 O O . THR B 1 388 ? -2.932 -36.438 -16.781 1 95.75 388 THR B O 1
ATOM 7567 N N . GLN B 1 389 ? -4.727 -37.438 -17.594 1 95.62 389 GLN B N 1
ATOM 7568 C CA . GLN B 1 389 ? -4.484 -38.688 -16.891 1 95.62 389 GLN B CA 1
ATOM 7569 C C . GLN B 1 389 ? -3.17 -39.312 -17.344 1 95.62 389 GLN B C 1
ATOM 7571 O O . GLN B 1 389 ? -2.387 -39.781 -16.516 1 95.62 389 GLN B O 1
ATOM 7576 N N . GLN B 1 390 ? -3.035 -39.281 -18.609 1 96.31 390 GLN B N 1
ATOM 7577 C CA . GLN B 1 390 ? -1.811 -39.844 -19.156 1 96.31 390 GLN B CA 1
ATOM 7578 C C . GLN B 1 390 ? -0.582 -39.094 -18.672 1 96.31 390 GLN B C 1
ATOM 7580 O O . GLN B 1 390 ? 0.433 -39.688 -18.312 1 96.31 390 GLN B O 1
ATOM 7585 N N . LEU B 1 391 ? -0.682 -37.781 -18.719 1 97 391 LEU B N 1
ATOM 7586 C CA . LEU B 1 391 ? 0.407 -36.938 -18.234 1 97 391 LEU B CA 1
ATOM 7587 C C . LEU B 1 391 ? 0.735 -37.25 -16.781 1 97 391 LEU B C 1
ATOM 7589 O O . LEU B 1 391 ? 1.907 -37.375 -16.406 1 97 391 LEU B O 1
ATOM 7593 N N . MET B 1 392 ? -0.26 -37.469 -15.945 1 97 392 MET B N 1
ATOM 7594 C CA . MET B 1 392 ? -0.085 -37.781 -14.531 1 97 392 MET B CA 1
ATOM 7595 C C . MET B 1 392 ? 0.562 -39.156 -14.359 1 97 392 MET B C 1
ATOM 7597 O O . MET B 1 392 ? 1.464 -39.312 -13.531 1 97 392 MET B O 1
ATOM 7601 N N . ARG B 1 393 ? 0.183 -40.094 -15.141 1 97.62 393 ARG B N 1
ATOM 7602 C CA . ARG B 1 393 ? 0.728 -41.469 -15.055 1 97.62 393 ARG B CA 1
ATOM 7603 C C . ARG B 1 393 ? 2.186 -41.5 -15.5 1 97.62 393 ARG B C 1
ATOM 7605 O O . ARG B 1 393 ? 3.029 -42.094 -14.844 1 97.62 393 ARG B O 1
ATOM 7612 N N . ASN B 1 394 ? 2.441 -40.781 -16.625 1 97.56 394 ASN B N 1
ATOM 7613 C CA . ASN B 1 394 ? 3.812 -40.75 -17.109 1 97.56 394 ASN B CA 1
ATOM 7614 C C . ASN B 1 394 ? 4.75 -40.094 -16.094 1 97.56 394 ASN B C 1
ATOM 7616 O O . ASN B 1 394 ? 5.855 -40.594 -15.867 1 97.56 394 ASN B O 1
ATOM 7620 N N . SER B 1 395 ? 4.266 -39.031 -15.492 1 97.56 395 SER B N 1
ATOM 7621 C CA . SER B 1 395 ? 5.074 -38.312 -14.508 1 97.56 395 SER B CA 1
ATOM 7622 C C . SER B 1 395 ? 5.312 -39.188 -13.273 1 97.56 395 SER B C 1
ATOM 7624 O O . SER B 1 395 ? 6.418 -39.188 -12.727 1 97.56 395 SER B O 1
ATOM 7626 N N . ALA B 1 396 ? 4.266 -39.844 -12.812 1 96.69 396 ALA B N 1
ATOM 7627 C CA . ALA B 1 396 ? 4.387 -40.719 -11.648 1 96.69 396 ALA B CA 1
ATOM 7628 C C . ALA B 1 396 ? 5.348 -41.875 -11.922 1 96.69 396 ALA B C 1
ATOM 7630 O O . ALA B 1 396 ? 6.168 -42.219 -11.07 1 96.69 396 ALA B O 1
ATOM 7631 N N . LEU B 1 397 ? 5.277 -42.469 -13.102 1 97.06 397 LEU B N 1
ATOM 7632 C CA . LEU B 1 397 ? 6.102 -43.594 -13.484 1 97.06 397 LEU B CA 1
ATOM 7633 C C . LEU B 1 397 ? 7.582 -43.219 -13.469 1 97.06 397 LEU B C 1
ATOM 7635 O O . LEU B 1 397 ? 8.422 -44.062 -13.102 1 97.06 397 LEU B O 1
ATOM 7639 N N . LEU B 1 398 ? 7.871 -42.031 -13.844 1 97.19 398 LEU B N 1
ATOM 7640 C CA . LEU B 1 398 ? 9.258 -41.594 -14 1 97.19 398 LEU B CA 1
ATOM 7641 C C . LEU B 1 398 ? 9.797 -41.031 -12.688 1 97.19 398 LEU B C 1
ATOM 7643 O O . LEU B 1 398 ? 10.953 -40.594 -12.617 1 97.19 398 LEU B O 1
ATOM 7647 N N . ASP B 1 399 ? 8.961 -40.906 -11.688 1 97 399 ASP B N 1
ATOM 7648 C CA . ASP B 1 399 ? 9.375 -40.5 -10.344 1 97 399 ASP B CA 1
ATOM 7649 C C . ASP B 1 399 ? 9.727 -41.719 -9.5 1 97 399 ASP B C 1
ATOM 7651 O O . ASP B 1 399 ? 8.859 -42.531 -9.172 1 97 399 ASP B O 1
ATOM 7655 N N . PRO B 1 400 ? 10.938 -41.812 -9.109 1 95.62 400 PRO B N 1
ATOM 7656 C CA . PRO B 1 400 ? 11.375 -43 -8.375 1 95.62 400 PRO B CA 1
ATOM 7657 C C . PRO B 1 400 ? 10.672 -43.156 -7.035 1 95.62 400 PRO B C 1
ATOM 7659 O O . PRO B 1 400 ? 10.711 -44.25 -6.441 1 95.62 400 PRO B O 1
ATOM 7662 N N . ARG B 1 401 ? 10.055 -42.125 -6.57 1 92.06 401 ARG B N 1
ATOM 7663 C CA . ARG B 1 401 ? 9.32 -42.219 -5.312 1 92.06 401 ARG B CA 1
ATOM 7664 C C . ARG B 1 401 ? 8.047 -43.062 -5.492 1 92.06 401 ARG B C 1
ATOM 7666 O O . ARG B 1 401 ? 7.578 -43.688 -4.551 1 92.06 401 ARG B O 1
ATOM 7673 N N . TYR B 1 402 ? 7.52 -43.031 -6.777 1 93.88 402 TYR B N 1
ATOM 7674 C CA . TYR B 1 402 ? 6.203 -43.625 -7.004 1 93.88 402 TYR B CA 1
ATOM 7675 C C . TYR B 1 402 ? 6.277 -44.75 -8.008 1 93.88 402 TYR B C 1
ATOM 7677 O O . TYR B 1 402 ? 5.691 -45.844 -7.793 1 93.88 402 TYR B O 1
ATOM 7685 N N . ARG B 1 403 ? 6.965 -44.531 -9.078 1 92.56 403 ARG B N 1
ATOM 7686 C CA . ARG B 1 403 ? 7.051 -45.5 -10.188 1 92.56 403 ARG B CA 1
ATOM 7687 C C . ARG B 1 403 ? 5.664 -45.906 -10.664 1 92.56 403 ARG B C 1
ATOM 7689 O O . ARG B 1 403 ? 4.816 -45.031 -10.938 1 92.56 403 ARG B O 1
ATOM 7696 N N . GLY B 1 404 ? 5.363 -47.125 -10.703 1 89.5 404 GLY B N 1
ATOM 7697 C CA . GLY B 1 404 ? 4.086 -47.594 -11.219 1 89.5 404 GLY B CA 1
ATOM 7698 C C . GLY B 1 404 ? 3.045 -47.812 -10.141 1 89.5 404 GLY B C 1
ATOM 7699 O O . GLY B 1 404 ? 1.876 -48.062 -10.438 1 89.5 404 GLY B O 1
ATOM 7700 N N . ASP B 1 405 ? 3.289 -47.5 -8.922 1 89.31 405 ASP B N 1
ATOM 7701 C CA . ASP B 1 405 ? 2.461 -47.875 -7.785 1 89.31 405 ASP B CA 1
ATOM 7702 C C . ASP B 1 405 ? 1.116 -47.156 -7.816 1 89.31 405 ASP B C 1
ATOM 7704 O O . ASP B 1 405 ? 0.071 -47.781 -7.59 1 89.31 405 ASP B O 1
ATOM 7708 N N . PRO B 1 406 ? 1.156 -45.875 -8.109 1 91.38 406 PRO B N 1
ATOM 7709 C CA . PRO B 1 406 ? -0.131 -45.188 -8.07 1 91.38 406 PRO B CA 1
ATOM 7710 C C . PRO B 1 406 ? -0.988 -45.438 -9.305 1 91.38 406 PRO B C 1
ATOM 7712 O O . PRO B 1 406 ? -2.158 -45.062 -9.352 1 91.38 406 PRO B O 1
ATOM 7715 N N . ILE B 1 407 ? -0.412 -46.094 -10.289 1 94.25 407 ILE B N 1
ATOM 7716 C CA . ILE B 1 407 ? -1.108 -46.344 -11.547 1 94.25 407 ILE B CA 1
ATOM 7717 C C . ILE B 1 407 ? -1.915 -47.656 -11.438 1 94.25 407 ILE B C 1
ATOM 7719 O O . ILE B 1 407 ? -1.377 -48.688 -11.07 1 94.25 407 ILE B O 1
ATOM 7723 N N . LYS B 1 408 ? -3.125 -47.531 -11.742 1 92.31 408 LYS B N 1
ATOM 7724 C CA . LYS B 1 408 ? -3.969 -48.75 -11.727 1 92.31 408 LYS B CA 1
ATOM 7725 C C . LYS B 1 408 ? -3.432 -49.812 -12.68 1 92.31 408 LYS B C 1
ATOM 7727 O O . LYS B 1 408 ? -2.936 -49.469 -13.758 1 92.31 408 LYS B O 1
ATOM 7732 N N . GLU B 1 409 ? -3.631 -50.969 -12.367 1 91.06 409 GLU B N 1
ATOM 7733 C CA . GLU B 1 409 ? -3.1 -52.094 -13.109 1 91.06 409 GLU B CA 1
ATOM 7734 C C . GLU B 1 409 ? -3.572 -52.094 -14.562 1 91.06 409 GLU B C 1
ATOM 7736 O O . GLU B 1 409 ? -2.805 -52.406 -15.477 1 91.06 409 GLU B O 1
ATOM 7741 N N . GLN B 1 410 ? -4.75 -51.656 -14.711 1 92.31 410 GLN B N 1
ATOM 7742 C CA . GLN B 1 410 ? -5.348 -51.688 -16.031 1 92.31 410 GLN B CA 1
ATOM 7743 C C . GLN B 1 410 ? -4.664 -50.688 -16.969 1 92.31 410 GLN B C 1
ATOM 7745 O O . GLN B 1 410 ? -4.707 -50.812 -18.188 1 92.31 410 GLN B O 1
ATOM 7750 N N . HIS B 1 411 ? -4.023 -49.688 -16.375 1 94.5 411 HIS B N 1
ATOM 7751 C CA . HIS B 1 411 ? -3.432 -48.625 -17.172 1 94.5 411 HIS B CA 1
ATOM 7752 C C . HIS B 1 411 ? -1.91 -48.75 -17.203 1 94.5 411 HIS B C 1
ATOM 7754 O O . HIS B 1 411 ? -1.244 -48.031 -17.953 1 94.5 411 HIS B O 1
ATOM 7760 N N . LEU B 1 412 ? -1.3 -49.562 -16.406 1 95.38 412 LEU B N 1
ATOM 7761 C CA . LEU B 1 412 ? 0.143 -49.625 -16.188 1 95.38 412 LEU B CA 1
ATOM 7762 C C . LEU B 1 412 ? 0.857 -50.062 -17.484 1 95.38 412 LEU B C 1
ATOM 7764 O O . LEU B 1 412 ? 1.832 -49.406 -17.891 1 95.38 412 LEU B O 1
ATOM 7768 N N . GLN B 1 413 ? 0.37 -51.125 -18.078 1 94.69 413 GLN B N 1
ATOM 7769 C CA . GLN B 1 413 ? 1.017 -51.625 -19.297 1 94.69 413 GLN B CA 1
ATOM 7770 C C . GLN B 1 413 ? 0.934 -50.594 -20.406 1 94.69 413 GLN B C 1
ATOM 7772 O O . GLN B 1 413 ? 1.909 -50.375 -21.141 1 94.69 413 GLN B O 1
ATOM 7777 N N . HIS B 1 414 ? -0.196 -50.062 -20.5 1 95.62 414 HIS B N 1
ATOM 7778 C CA . HIS B 1 414 ? -0.382 -49.031 -21.516 1 95.62 414 HIS B CA 1
ATOM 7779 C C . HIS B 1 414 ? 0.552 -47.844 -21.297 1 95.62 414 HIS B C 1
ATOM 7781 O O . HIS B 1 414 ? 1.121 -47.312 -22.234 1 95.62 414 HIS B O 1
ATOM 7787 N N . THR B 1 415 ? 0.688 -47.438 -20.078 1 96.81 415 THR B N 1
ATOM 7788 C CA . THR B 1 415 ? 1.572 -46.344 -19.703 1 96.81 415 THR B CA 1
ATOM 7789 C C . THR B 1 415 ? 3.023 -46.688 -20.047 1 96.81 415 THR B C 1
ATOM 7791 O O . THR B 1 415 ? 3.754 -45.844 -20.578 1 96.81 415 THR B O 1
ATOM 7794 N N . LYS B 1 416 ? 3.426 -47.906 -19.75 1 96.5 416 LYS B N 1
ATOM 7795 C CA . LYS B 1 416 ? 4.77 -48.375 -20.094 1 96.5 416 LYS B CA 1
ATOM 7796 C C . LYS B 1 416 ? 5.016 -48.281 -21.594 1 96.5 416 LYS B C 1
ATOM 7798 O O . LYS B 1 416 ? 6.051 -47.781 -22.031 1 96.5 416 LYS B O 1
ATOM 7803 N N . ASP B 1 417 ? 4.047 -48.719 -22.344 1 95.88 417 ASP B N 1
ATOM 7804 C CA . ASP B 1 417 ? 4.16 -48.75 -23.797 1 95.88 417 ASP B CA 1
ATOM 7805 C C . ASP B 1 417 ? 4.293 -47.312 -24.359 1 95.88 417 ASP B C 1
ATOM 7807 O O . ASP B 1 417 ? 5.055 -47.094 -25.297 1 95.88 417 ASP B O 1
ATOM 7811 N N . LEU B 1 418 ? 3.541 -46.469 -23.766 1 95.44 418 LEU B N 1
ATOM 7812 C CA . LEU B 1 418 ? 3.568 -45.094 -24.219 1 95.44 418 LEU B CA 1
ATOM 7813 C C . LEU B 1 418 ? 4.918 -44.438 -23.922 1 95.44 418 LEU B C 1
ATOM 7815 O O . LEU B 1 418 ? 5.445 -43.688 -24.734 1 95.44 418 LEU B O 1
ATOM 7819 N N . VAL B 1 419 ? 5.441 -44.688 -22.766 1 96.12 419 VAL B N 1
ATOM 7820 C CA . VAL B 1 419 ? 6.738 -44.156 -22.359 1 96.12 419 VAL B CA 1
ATOM 7821 C C . VAL B 1 419 ? 7.828 -44.719 -23.281 1 96.12 419 VAL B C 1
ATOM 7823 O O . VAL B 1 419 ? 8.695 -43.938 -23.719 1 96.12 419 VAL B O 1
ATOM 7826 N N . ILE B 1 420 ? 7.762 -46 -23.578 1 96.25 420 ILE B N 1
ATOM 7827 C CA . ILE B 1 420 ? 8.727 -46.656 -24.469 1 96.25 420 ILE B CA 1
ATOM 7828 C C . ILE B 1 420 ? 8.648 -46 -25.859 1 96.25 420 ILE B C 1
ATOM 7830 O O . ILE B 1 420 ? 9.672 -45.656 -26.453 1 96.25 420 ILE B O 1
ATOM 7834 N N . GLN B 1 421 ? 7.469 -45.875 -26.281 1 95.38 421 GLN B N 1
ATOM 7835 C CA . GLN B 1 421 ? 7.262 -45.281 -27.594 1 95.38 421 GLN B CA 1
ATOM 7836 C C . GLN B 1 421 ? 7.773 -43.844 -27.656 1 95.38 421 GLN B C 1
ATOM 7838 O O . GLN B 1 421 ? 8.391 -43.438 -28.641 1 95.38 421 GLN B O 1
ATOM 7843 N N . GLU B 1 422 ? 7.5 -43.094 -26.656 1 95.31 422 GLU B N 1
ATOM 7844 C CA . GLU B 1 422 ? 7.91 -41.688 -26.641 1 95.31 422 GLU B CA 1
ATOM 7845 C C . GLU B 1 422 ? 9.43 -41.562 -26.656 1 95.31 422 GLU B C 1
ATOM 7847 O O . GLU B 1 422 ? 9.984 -40.719 -27.328 1 95.31 422 GLU B O 1
ATOM 7852 N N . ILE B 1 423 ? 10.094 -42.375 -25.906 1 95.25 423 ILE B N 1
ATOM 7853 C CA . ILE B 1 423 ? 11.555 -42.375 -25.891 1 95.25 423 ILE B CA 1
ATOM 7854 C C . ILE B 1 423 ? 12.102 -42.75 -27.266 1 95.25 423 ILE B C 1
ATOM 7856 O O . ILE B 1 423 ? 13.055 -42.156 -27.75 1 95.25 423 ILE B O 1
ATOM 7860 N N . ALA B 1 424 ? 11.5 -43.719 -27.828 1 92.69 424 ALA B N 1
ATOM 7861 C CA . ALA B 1 424 ? 11.906 -44.156 -29.156 1 92.69 424 ALA B CA 1
ATOM 7862 C C . ALA B 1 424 ? 11.75 -43.031 -30.172 1 92.69 424 ALA B C 1
ATOM 7864 O O . ALA B 1 424 ? 12.617 -42.812 -31.016 1 92.69 424 ALA B O 1
ATOM 7865 N N . ASP B 1 425 ? 10.68 -42.344 -30.062 1 92.5 425 ASP B N 1
ATOM 7866 C CA . ASP B 1 425 ? 10.406 -41.219 -30.953 1 92.5 425 ASP B CA 1
ATOM 7867 C C . ASP B 1 425 ? 11.414 -40.094 -30.75 1 92.5 425 ASP B C 1
ATOM 7869 O O . ASP B 1 425 ? 11.844 -39.469 -31.719 1 92.5 425 ASP B O 1
ATOM 7873 N N . LEU B 1 426 ? 11.719 -39.875 -29.531 1 91.12 426 LEU B N 1
ATOM 7874 C CA . LEU B 1 426 ? 12.672 -38.812 -29.203 1 91.12 426 LEU B CA 1
ATOM 7875 C C . LEU B 1 426 ? 14.055 -39.156 -29.75 1 91.12 426 LEU B C 1
ATOM 7877 O O . LEU B 1 426 ? 14.766 -38.25 -30.25 1 91.12 426 LEU B O 1
ATOM 7881 N N . GLU B 1 427 ? 14.445 -40.375 -29.688 1 86.81 427 GLU B N 1
ATOM 7882 C CA . GLU B 1 427 ? 15.727 -40.812 -30.203 1 86.81 427 GLU B CA 1
ATOM 7883 C C . GLU B 1 427 ? 15.766 -40.719 -31.734 1 86.81 427 GLU B C 1
ATOM 7885 O O . GLU B 1 427 ? 16.797 -40.375 -32.312 1 86.81 427 GLU B O 1
ATOM 7890 N N . ALA B 1 428 ? 14.703 -41.031 -32.25 1 83.81 428 ALA B N 1
ATOM 7891 C CA . ALA B 1 428 ? 14.609 -40.969 -33.719 1 83.81 428 ALA B CA 1
ATOM 7892 C C . ALA B 1 428 ? 14.695 -39.531 -34.219 1 83.81 428 ALA B C 1
ATOM 7894 O O . ALA B 1 428 ? 15.258 -39.281 -35.281 1 83.81 428 ALA B O 1
ATOM 7895 N N . ALA B 1 429 ? 14.164 -38.688 -33.469 1 79.94 429 ALA B N 1
ATOM 7896 C CA . ALA B 1 429 ? 14.164 -37.281 -33.844 1 79.94 429 ALA B CA 1
ATOM 7897 C C . ALA B 1 429 ? 15.508 -36.625 -33.562 1 79.94 429 ALA B C 1
ATOM 7899 O O . ALA B 1 429 ? 15.758 -35.469 -33.969 1 79.94 429 ALA B O 1
ATOM 7900 N N . GLY B 1 430 ? 16.484 -37.281 -33.125 1 69 430 GLY B N 1
ATOM 7901 C CA . GLY B 1 430 ? 17.828 -36.75 -32.906 1 69 430 GLY B CA 1
ATOM 7902 C C . GLY B 1 430 ? 17.938 -35.938 -31.625 1 69 430 GLY B C 1
ATOM 7903 O O . GLY B 1 430 ? 18.844 -35.094 -31.5 1 69 430 GLY B O 1
ATOM 7904 N N . HIS B 1 431 ? 16.969 -35.875 -30.844 1 59.94 431 HIS B N 1
ATOM 7905 C CA . HIS B 1 431 ? 17 -35.062 -29.641 1 59.94 431 HIS B CA 1
ATOM 7906 C C . HIS B 1 431 ? 18.031 -35.562 -28.656 1 59.94 431 HIS B C 1
ATOM 7908 O O . HIS B 1 431 ? 18.375 -34.875 -27.688 1 59.94 431 HIS B O 1
ATOM 7914 N N . PHE B 1 432 ? 18.547 -36.688 -28.938 1 55.94 432 PHE B N 1
ATOM 7915 C CA . PHE B 1 432 ? 19.578 -37.219 -28.062 1 55.94 432 PHE B CA 1
ATOM 7916 C C . PHE B 1 432 ? 20.953 -37.156 -28.734 1 55.94 432 PHE B C 1
ATOM 7918 O O . PHE B 1 432 ? 21.125 -37.594 -29.859 1 55.94 432 PHE B O 1
ATOM 7925 N N . PRO B 1 433 ? 21.781 -36.156 -28.406 1 46.25 433 PRO B N 1
ATOM 7926 C CA . PRO B 1 433 ? 23.109 -36.188 -29.016 1 46.25 433 PRO B CA 1
ATOM 7927 C C . PRO B 1 433 ? 23.672 -37.594 -29.125 1 46.25 433 PRO B C 1
ATOM 7929 O O . PRO B 1 433 ? 23.484 -38.406 -28.203 1 46.25 433 PRO B O 1
ATOM 7932 N N . ARG B 1 434 ? 23.859 -38 -30.312 1 40 434 ARG B N 1
ATOM 7933 C CA . ARG B 1 434 ? 24.656 -39.219 -30.484 1 40 434 ARG B CA 1
ATOM 7934 C C . ARG B 1 434 ? 25.922 -39.156 -29.641 1 40 434 ARG B C 1
ATOM 7936 O O . ARG B 1 434 ? 26.641 -38.156 -29.672 1 40 434 ARG B O 1
ATOM 7943 N N . ASP B 1 435 ? 25.953 -39.594 -28.531 1 36.41 435 ASP B N 1
ATOM 7944 C CA . ASP B 1 435 ? 27.297 -39.844 -28.016 1 36.41 435 ASP B CA 1
ATOM 7945 C C . ASP B 1 435 ? 28.25 -40.219 -29.125 1 36.41 435 ASP B C 1
ATOM 7947 O O . ASP B 1 435 ? 28.203 -41.344 -29.625 1 36.41 435 ASP B O 1
ATOM 7951 N N . ASP B 1 436 ? 28.469 -39.375 -30.062 1 31.06 436 ASP B N 1
ATOM 7952 C CA . ASP B 1 436 ? 29.719 -39.656 -30.781 1 31.06 436 ASP B CA 1
ATOM 7953 C C . ASP B 1 436 ? 30.859 -39.875 -29.797 1 31.06 436 ASP B C 1
ATOM 7955 O O . ASP B 1 436 ? 31.328 -38.938 -29.172 1 31.06 436 ASP B O 1
ATOM 7959 N N . VAL B 1 437 ? 30.984 -40.875 -29.078 1 32.38 437 VAL B N 1
ATOM 7960 C CA . VAL B 1 437 ? 32.312 -41.312 -28.672 1 32.38 437 VAL B CA 1
ATOM 7961 C C . VAL B 1 437 ? 33.281 -41.156 -29.828 1 32.38 437 VAL B C 1
ATOM 7963 O O . VAL B 1 437 ? 33.344 -42 -30.719 1 32.38 437 VAL B O 1
ATOM 7966 N N . GLY B 1 438 ? 33.25 -40.125 -30.641 1 27.31 438 GLY B N 1
ATOM 7967 C CA . GLY B 1 438 ? 34.438 -39.938 -31.453 1 27.31 438 GLY B CA 1
ATOM 7968 C C . GLY B 1 438 ? 35.719 -40.031 -30.656 1 27.31 438 GLY B C 1
ATOM 7969 O O . GLY B 1 438 ? 35.781 -39.562 -29.516 1 27.31 438 GLY B O 1
ATOM 7970 N N . ALA B 1 439 ? 36.594 -41.031 -31.078 1 31 439 ALA B N 1
ATOM 7971 C CA . ALA B 1 439 ? 38.031 -41.25 -30.891 1 31 439 ALA B CA 1
ATOM 7972 C C . ALA B 1 439 ? 38.812 -39.969 -31.125 1 31 439 ALA B C 1
ATOM 7974 O O . ALA B 1 439 ? 39.031 -39.562 -32.281 1 31 439 ALA B O 1
ATOM 7975 N N . SER B 1 440 ? 38.656 -38.844 -30.672 1 27.7 440 SER B N 1
ATOM 7976 C CA . SER B 1 440 ? 39.812 -37.906 -30.703 1 27.7 440 SER B CA 1
ATOM 7977 C C . SER B 1 440 ? 41.094 -38.594 -30.25 1 27.7 440 SER B C 1
ATOM 7979 O O . SER B 1 440 ? 41.188 -39.031 -29.109 1 27.7 440 SER B O 1
ATOM 7981 N N . THR B 1 441 ? 41.844 -39.219 -31.266 1 26.61 441 THR B N 1
ATOM 7982 C CA . THR B 1 441 ? 43.219 -39.688 -31.375 1 26.61 441 THR B CA 1
ATOM 7983 C C . THR B 1 441 ? 44.188 -38.531 -31.078 1 26.61 441 THR B C 1
ATOM 7985 O O . THR B 1 441 ? 44.812 -38 -31.984 1 26.61 441 THR B O 1
ATOM 7988 N N . SER B 1 442 ? 43.969 -37.562 -30.266 1 27.95 442 SER B N 1
ATOM 7989 C CA . SER B 1 442 ? 45.219 -36.844 -29.969 1 27.95 442 SER B CA 1
ATOM 7990 C C . SER B 1 442 ? 46.344 -37.844 -29.578 1 27.95 442 SER B C 1
ATOM 7992 O O . SER B 1 442 ? 46.094 -38.781 -28.812 1 27.95 442 SER B O 1
ATOM 7994 N N . GLU B 1 443 ? 47.312 -38 -30.469 1 28.34 443 GLU B N 1
ATOM 7995 C CA . GLU B 1 443 ? 48.656 -38.594 -30.406 1 28.34 443 GLU B CA 1
ATOM 7996 C C . GLU B 1 443 ? 49.375 -38.188 -29.141 1 28.34 443 GLU B C 1
ATOM 7998 O O . GLU B 1 443 ? 50.219 -37.281 -29.172 1 28.34 443 GLU B O 1
ATOM 8003 N N . ASP B 1 444 ? 48.75 -37.719 -28.078 1 29.02 444 ASP B N 1
ATOM 8004 C CA . ASP B 1 444 ? 49.719 -37.531 -26.984 1 29.02 444 ASP B CA 1
ATOM 8005 C C . ASP B 1 444 ? 50.531 -38.812 -26.75 1 29.02 444 ASP B C 1
ATOM 8007 O O . ASP B 1 444 ? 50.062 -39.906 -26.938 1 29.02 444 ASP B O 1
ATOM 8011 N N . VAL B 1 445 ? 51.844 -38.688 -26.938 1 31.95 445 VAL B N 1
ATOM 8012 C CA . VAL B 1 445 ? 52.938 -39.562 -26.594 1 31.95 445 VAL B CA 1
ATOM 8013 C C . VAL B 1 445 ? 52.594 -40.312 -25.297 1 31.95 445 VAL B C 1
ATOM 8015 O O . VAL B 1 445 ? 52.219 -39.719 -24.297 1 31.95 445 VAL B O 1
ATOM 8018 N N . GLU B 1 446 ? 52.062 -41.531 -25.469 1 29.59 446 GLU B N 1
ATOM 8019 C CA . GLU B 1 446 ? 51.688 -42.5 -24.453 1 29.59 446 GLU B CA 1
ATOM 8020 C C . GLU B 1 446 ? 52.75 -42.562 -23.344 1 29.59 446 GLU B C 1
ATOM 8022 O O . GLU B 1 446 ? 53.938 -42.844 -23.609 1 29.59 446 GLU B O 1
ATOM 8027 N N . PRO B 1 447 ? 52.75 -41.531 -22.422 1 36.25 447 PRO B N 1
ATOM 8028 C CA . PRO B 1 447 ? 53.875 -41.906 -21.562 1 36.25 447 PRO B CA 1
ATOM 8029 C C . PRO B 1 447 ? 53.906 -43.406 -21.234 1 36.25 447 PRO B C 1
ATOM 8031 O O . PRO B 1 447 ? 52.906 -44.094 -21.422 1 36.25 447 PRO B O 1
ATOM 8034 N N . PRO B 1 448 ? 55.031 -44.031 -20.906 1 34.47 448 PRO B N 1
ATOM 8035 C CA . PRO B 1 448 ? 55.156 -45.469 -20.688 1 34.47 448 PRO B CA 1
ATOM 8036 C C . PRO B 1 448 ? 54.031 -46.031 -19.812 1 34.47 448 PRO B C 1
ATOM 8038 O O . PRO B 1 448 ? 53.469 -45.312 -19 1 34.47 448 PRO B O 1
ATOM 8041 N N . PRO B 1 449 ? 53.312 -47.062 -20.25 1 32.19 449 PRO B N 1
ATOM 8042 C CA . PRO B 1 449 ? 52.156 -47.75 -19.688 1 32.19 449 PRO B CA 1
ATOM 8043 C C . PRO B 1 449 ? 52.281 -48 -18.188 1 32.19 449 PRO B C 1
ATOM 8045 O O . PRO B 1 449 ? 53.188 -48.719 -17.75 1 32.19 449 PRO B O 1
ATOM 8048 N N . GLN B 1 450 ? 52.438 -46.875 -17.453 1 33.72 450 GLN B N 1
ATOM 8049 C CA . GLN B 1 450 ? 52.594 -47.281 -16.062 1 33.72 450 GLN B CA 1
ATOM 8050 C C . GLN B 1 450 ? 51.562 -48.375 -15.703 1 33.72 450 GLN B C 1
ATOM 8052 O O . GLN B 1 450 ? 50.5 -48.438 -16.266 1 33.72 450 GLN B O 1
ATOM 8057 N N . LYS B 1 451 ? 51.969 -49.375 -14.938 1 35.94 451 LYS B N 1
ATOM 8058 C CA . LYS B 1 451 ? 51.25 -50.562 -14.492 1 35.94 451 LYS B CA 1
ATOM 8059 C C . LYS B 1 451 ? 49.875 -50.219 -13.953 1 35.94 451 LYS B C 1
ATOM 8061 O O . LYS B 1 451 ? 49.75 -49.406 -13.031 1 35.94 451 LYS B O 1
ATOM 8066 N N . LYS B 1 452 ? 48.969 -50.031 -14.883 1 33.59 452 LYS B N 1
ATOM 8067 C CA . LYS B 1 452 ? 47.562 -49.875 -14.539 1 33.59 452 LYS B CA 1
ATOM 8068 C C . LYS B 1 452 ? 47.188 -50.75 -13.344 1 33.59 452 LYS B C 1
ATOM 8070 O O . LYS B 1 452 ? 47.375 -51.969 -13.383 1 33.59 452 LYS B O 1
ATOM 8075 N N . ARG B 1 453 ? 47.281 -50.188 -12.242 1 36.78 453 ARG B N 1
ATOM 8076 C CA . ARG B 1 453 ? 46.875 -51 -11.094 1 36.78 453 ARG B CA 1
ATOM 8077 C C . ARG B 1 453 ? 45.531 -51.656 -11.352 1 36.78 453 ARG B C 1
ATOM 8079 O O . ARG B 1 453 ? 44.562 -50.969 -11.664 1 36.78 453 ARG B O 1
ATOM 8086 N N . ARG B 1 454 ? 45.562 -52.969 -11.797 1 35.53 454 ARG B N 1
ATOM 8087 C CA . ARG B 1 454 ? 44.375 -53.812 -11.992 1 35.53 454 ARG B CA 1
ATOM 8088 C C . ARG B 1 454 ? 43.438 -53.688 -10.789 1 35.53 454 ARG B C 1
ATOM 8090 O O . ARG B 1 454 ? 43.844 -53.938 -9.656 1 35.53 454 ARG B O 1
ATOM 8097 N N . THR B 1 455 ? 42.781 -52.594 -10.617 1 36.69 455 THR B N 1
ATOM 8098 C CA . THR B 1 455 ? 41.875 -52.625 -9.469 1 36.69 455 THR B CA 1
ATOM 8099 C C . THR B 1 455 ? 41.031 -53.875 -9.453 1 36.69 455 THR B C 1
ATOM 8101 O O . THR B 1 455 ? 40.906 -54.562 -10.477 1 36.69 455 THR B O 1
ATOM 8104 N N . LEU B 1 456 ? 40.656 -54.438 -8.281 1 40.09 456 LEU B N 1
ATOM 8105 C CA . LEU B 1 456 ? 39.906 -55.656 -8.102 1 40.09 456 LEU B CA 1
ATOM 8106 C C . LEU B 1 456 ? 38.781 -55.75 -9.094 1 40.09 456 LEU B C 1
ATOM 8108 O O . LEU B 1 456 ? 38.531 -56.812 -9.664 1 40.09 456 LEU B O 1
ATOM 8112 N N . GLY B 1 457 ? 37.969 -54.688 -9.234 1 41.22 457 GLY B N 1
ATOM 8113 C CA . GLY B 1 457 ? 36.875 -54.656 -10.188 1 41.22 457 GLY B CA 1
ATOM 8114 C C . GLY B 1 457 ? 37.344 -54.875 -11.617 1 41.22 457 GLY B C 1
ATOM 8115 O O . GLY B 1 457 ? 36.656 -55.562 -12.391 1 41.22 457 GLY B O 1
ATOM 8116 N N . SER B 1 458 ? 38.531 -54.281 -12.141 1 44.16 458 SER B N 1
ATOM 8117 C CA . SER B 1 458 ? 39.094 -54.594 -13.445 1 44.16 458 SER B CA 1
ATOM 8118 C C . SER B 1 458 ? 39.531 -56.062 -13.523 1 44.16 458 SER B C 1
ATOM 8120 O O . SER B 1 458 ? 39.531 -56.656 -14.602 1 44.16 458 SER B O 1
ATOM 8122 N N . ILE B 1 459 ? 40.156 -56.5 -12.5 1 44.75 459 ILE B N 1
ATOM 8123 C CA . ILE B 1 459 ? 40.594 -57.875 -12.328 1 44.75 459 ILE B CA 1
ATOM 8124 C C . ILE B 1 459 ? 39.375 -58.781 -12.234 1 44.75 459 ILE B C 1
ATOM 8126 O O . ILE B 1 459 ? 39.344 -59.875 -12.828 1 44.75 459 ILE B O 1
ATOM 8130 N N . LEU B 1 460 ? 38.5 -58.5 -11.18 1 39 460 LEU B N 1
ATOM 8131 C CA . LEU B 1 460 ? 37.281 -59.312 -10.984 1 39 460 LEU B CA 1
ATOM 8132 C C . LEU B 1 460 ? 36.188 -58.906 -11.984 1 39 460 LEU B C 1
ATOM 8134 O O . LEU B 1 460 ? 35.031 -59.312 -11.852 1 39 460 LEU B O 1
ATOM 8138 N N . GLY B 1 461 ? 36.5 -58 -13.016 1 38.12 461 GLY B N 1
ATOM 8139 C CA . GLY B 1 461 ? 35.531 -57.688 -14.047 1 38.12 461 GLY B CA 1
ATOM 8140 C C . GLY B 1 461 ? 34.625 -58.844 -14.391 1 38.12 461 GLY B C 1
ATOM 8141 O O . GLY B 1 461 ? 35.031 -59.781 -15.047 1 38.12 461 GLY B O 1
ATOM 8142 N N . LYS B 1 462 ? 33.875 -59.156 -13.398 1 39.03 462 LYS B N 1
ATOM 8143 C CA . LYS B 1 462 ? 32.844 -60.156 -13.633 1 39.03 462 LYS B CA 1
ATOM 8144 C C . LYS B 1 462 ? 32.219 -59.969 -15.008 1 39.03 462 LYS B C 1
ATOM 8146 O O . LYS B 1 462 ? 32.094 -58.844 -15.508 1 39.03 462 LYS B O 1
ATOM 8151 N N . ALA B 1 463 ? 32.125 -60.969 -15.844 1 37.31 463 ALA B N 1
ATOM 8152 C CA . ALA B 1 463 ? 31.25 -61.219 -17 1 37.31 463 ALA B CA 1
ATOM 8153 C C . ALA B 1 463 ? 29.875 -60.594 -16.781 1 37.31 463 ALA B C 1
ATOM 8155 O O . ALA B 1 463 ? 29.062 -61.125 -16 1 37.31 463 ALA B O 1
ATOM 8156 N N . ALA B 1 464 ? 29.734 -59.344 -16.375 1 38.56 464 ALA B N 1
ATOM 8157 C CA . ALA B 1 464 ? 28.375 -58.812 -16.5 1 38.56 464 ALA B CA 1
ATOM 8158 C C . ALA B 1 464 ? 27.609 -59.5 -17.641 1 38.56 464 ALA B C 1
ATOM 8160 O O . ALA B 1 464 ? 28.047 -59.469 -18.781 1 38.56 464 ALA B O 1
ATOM 8161 N N . ILE B 1 465 ? 27.062 -60.594 -17.391 1 39.78 465 ILE B N 1
ATOM 8162 C CA . ILE B 1 465 ? 26.172 -61.406 -18.234 1 39.78 465 ILE B CA 1
ATOM 8163 C C . ILE B 1 465 ? 25.312 -60.469 -19.094 1 39.78 465 ILE B C 1
ATOM 8165 O O . ILE B 1 465 ? 24.406 -60.938 -19.797 1 39.78 465 ILE B O 1
ATOM 8169 N N . GLY B 1 466 ? 25.109 -59.219 -18.656 1 43.44 466 GLY B N 1
ATOM 8170 C CA . GLY B 1 466 ? 24.281 -58.5 -19.609 1 43.44 466 GLY B CA 1
ATOM 8171 C C . GLY B 1 466 ? 24.969 -58.25 -20.938 1 43.44 466 GLY B C 1
ATOM 8172 O O . GLY B 1 466 ? 26.188 -58.469 -21.062 1 43.44 466 GLY B O 1
ATOM 8173 N N . PRO B 1 467 ? 24.312 -58.281 -22.109 1 46.09 467 PRO B N 1
ATOM 8174 C CA . PRO B 1 467 ? 24.953 -58.062 -23.406 1 46.09 467 PRO B CA 1
ATOM 8175 C C . PRO B 1 467 ? 26 -56.969 -23.391 1 46.09 467 PRO B C 1
ATOM 8177 O O . PRO B 1 467 ? 25.922 -56.031 -22.578 1 46.09 467 PRO B O 1
ATOM 8180 N N . ALA B 1 468 ? 27.234 -57.156 -23.797 1 46 468 ALA B N 1
ATOM 8181 C CA . ALA B 1 468 ? 28.344 -56.219 -24 1 46 468 ALA B CA 1
ATOM 8182 C C . ALA B 1 468 ? 27.859 -54.906 -24.547 1 46 468 ALA B C 1
ATOM 8184 O O . ALA B 1 468 ? 26.828 -54.844 -25.234 1 46 468 ALA B O 1
ATOM 8185 N N . PRO B 1 469 ? 28.328 -53.781 -23.938 1 51.59 469 PRO B N 1
ATOM 8186 C CA . PRO B 1 469 ? 27.938 -52.469 -24.484 1 51.59 469 PRO B CA 1
ATOM 8187 C C . PRO B 1 469 ? 27.766 -52.5 -26 1 51.59 469 PRO B C 1
ATOM 8189 O O . PRO B 1 469 ? 26.875 -51.812 -26.531 1 51.59 469 PRO B O 1
ATOM 8192 N N . ALA B 1 470 ? 28.594 -53.25 -26.688 1 51.28 470 ALA B N 1
ATOM 8193 C CA . ALA B 1 470 ? 28.5 -53.375 -28.141 1 51.28 470 ALA B CA 1
ATOM 8194 C C . ALA B 1 470 ? 27.234 -54.094 -28.562 1 51.28 470 ALA B C 1
ATOM 8196 O O . ALA B 1 470 ? 26.609 -53.75 -29.562 1 51.28 470 ALA B O 1
ATOM 8197 N N . GLU B 1 471 ? 26.953 -55.062 -27.828 1 53.72 471 GLU B N 1
ATOM 8198 C CA . GLU B 1 471 ? 25.766 -55.844 -28.172 1 53.72 471 GLU B CA 1
ATOM 8199 C C . GLU B 1 471 ? 24.484 -55.062 -27.875 1 53.72 471 GLU B C 1
ATOM 8201 O O . GLU B 1 471 ? 23.516 -55.156 -28.625 1 53.72 471 GLU B O 1
ATOM 8206 N N . LEU B 1 472 ? 24.484 -54.281 -26.859 1 57.84 472 LEU B N 1
ATOM 8207 C CA . LEU B 1 472 ? 23.359 -53.406 -26.516 1 57.84 472 LEU B CA 1
ATOM 8208 C C . LEU B 1 472 ? 23.156 -52.344 -27.562 1 57.84 472 LEU B C 1
ATOM 8210 O O . LEU B 1 472 ? 22.016 -52 -27.906 1 57.84 472 LEU B O 1
ATOM 8214 N N . ALA B 1 473 ? 24.266 -51.875 -28.094 1 59.09 473 ALA B N 1
ATOM 8215 C CA . ALA B 1 473 ? 24.188 -50.875 -29.141 1 59.09 473 ALA B CA 1
ATOM 8216 C C . ALA B 1 473 ? 23.547 -51.438 -30.406 1 59.09 473 ALA B C 1
ATOM 8218 O O . ALA B 1 473 ? 22.938 -50.688 -31.188 1 59.09 473 ALA B O 1
ATOM 8219 N N . ALA B 1 474 ? 23.609 -52.781 -30.562 1 66.5 474 ALA B N 1
ATOM 8220 C CA . ALA B 1 474 ? 23.109 -53.406 -31.781 1 66.5 474 ALA B CA 1
ATOM 8221 C C . ALA B 1 474 ? 21.609 -53.688 -31.672 1 66.5 474 ALA B C 1
ATOM 8223 O O . ALA B 1 474 ? 20.938 -53.938 -32.688 1 66.5 474 ALA B O 1
ATOM 8224 N N . MET B 1 475 ? 21.062 -53.438 -30.516 1 80.5 475 MET B N 1
ATOM 8225 C CA . MET B 1 475 ? 19.656 -53.719 -30.281 1 80.5 475 MET B CA 1
ATOM 8226 C C . MET B 1 475 ? 18.797 -52.531 -30.734 1 80.5 475 MET B C 1
ATOM 8228 O O . MET B 1 475 ? 19.203 -51.375 -30.594 1 80.5 475 MET B O 1
ATOM 8232 N N . PRO B 1 476 ? 17.609 -52.875 -31.234 1 88.5 476 PRO B N 1
ATOM 8233 C CA . PRO B 1 476 ? 16.672 -51.781 -31.547 1 88.5 476 PRO B CA 1
ATOM 8234 C C . PRO B 1 476 ? 16.344 -50.938 -30.328 1 88.5 476 PRO B C 1
ATOM 8236 O O . PRO B 1 476 ? 16.344 -51.406 -29.203 1 88.5 476 PRO B O 1
ATOM 8239 N N . ILE B 1 477 ? 16.219 -49.719 -30.562 1 89.81 477 ILE B N 1
ATOM 8240 C CA . ILE B 1 477 ? 16.031 -48.719 -29.5 1 89.81 477 ILE B CA 1
ATOM 8241 C C . ILE B 1 477 ? 14.867 -49.125 -28.594 1 89.81 477 ILE B C 1
ATOM 8243 O O . ILE B 1 477 ? 14.938 -48.969 -27.375 1 89.81 477 ILE B O 1
ATOM 8247 N N . ARG B 1 478 ? 13.844 -49.625 -29.109 1 91.69 478 ARG B N 1
ATOM 8248 C CA . ARG B 1 478 ? 12.664 -50.031 -28.344 1 91.69 478 ARG B CA 1
ATOM 8249 C C . ARG B 1 478 ? 13.016 -51.094 -27.312 1 91.69 478 ARG B C 1
ATOM 8251 O O . ARG B 1 478 ? 12.547 -51.031 -26.172 1 91.69 478 ARG B O 1
ATOM 8258 N N . ASP B 1 479 ? 13.766 -52.062 -27.75 1 92.25 479 ASP B N 1
ATOM 8259 C CA . ASP B 1 479 ? 14.164 -53.125 -26.859 1 92.25 479 ASP B CA 1
ATOM 8260 C C . ASP B 1 479 ? 15.07 -52.625 -25.75 1 92.25 479 ASP B C 1
ATOM 8262 O O . ASP B 1 479 ? 14.984 -53.094 -24.609 1 92.25 479 ASP B O 1
ATOM 8266 N N . ARG B 1 480 ? 15.867 -51.688 -26.109 1 92.88 480 ARG B N 1
ATOM 8267 C CA . ARG B 1 480 ? 16.766 -51.094 -25.125 1 92.88 480 ARG B CA 1
ATOM 8268 C C . ARG B 1 480 ? 15.992 -50.375 -24.031 1 92.88 480 ARG B C 1
ATOM 8270 O O . ARG B 1 480 ? 16.281 -50.5 -22.844 1 92.88 480 ARG B O 1
ATOM 8277 N N . VAL B 1 481 ? 14.992 -49.625 -24.484 1 94.38 481 VAL B N 1
ATOM 8278 C CA . VAL B 1 481 ? 14.18 -48.875 -23.562 1 94.38 481 VAL B CA 1
ATOM 8279 C C . VAL B 1 481 ? 13.383 -49.812 -22.656 1 94.38 481 VAL B C 1
ATOM 8281 O O . VAL B 1 481 ? 13.242 -49.562 -21.453 1 94.38 481 VAL B O 1
ATOM 8284 N N . GLU B 1 482 ? 12.828 -50.812 -23.234 1 94.88 482 GLU B N 1
ATOM 8285 C CA . GLU B 1 482 ? 12.047 -51.781 -22.484 1 94.88 482 GLU B CA 1
ATOM 8286 C C . GLU B 1 482 ? 12.883 -52.438 -21.375 1 94.88 482 GLU B C 1
ATOM 8288 O O . GLU B 1 482 ? 12.414 -52.594 -20.25 1 94.88 482 GLU B O 1
ATOM 8293 N N . ARG B 1 483 ? 14.047 -52.781 -21.703 1 93.75 483 ARG B N 1
ATOM 8294 C CA . ARG B 1 483 ? 14.945 -53.406 -20.734 1 93.75 483 ARG B CA 1
ATOM 8295 C C . ARG B 1 483 ? 15.305 -52.438 -19.625 1 93.75 483 ARG B C 1
ATOM 8297 O O . ARG B 1 483 ? 15.336 -52.812 -18.453 1 93.75 483 ARG B O 1
ATOM 8304 N N . GLU B 1 484 ? 15.609 -51.219 -20.094 1 95.38 484 GLU B N 1
ATOM 8305 C CA . GLU B 1 484 ? 15.922 -50.188 -19.125 1 95.38 484 GLU B CA 1
ATOM 8306 C C . GLU B 1 484 ? 14.75 -49.938 -18.172 1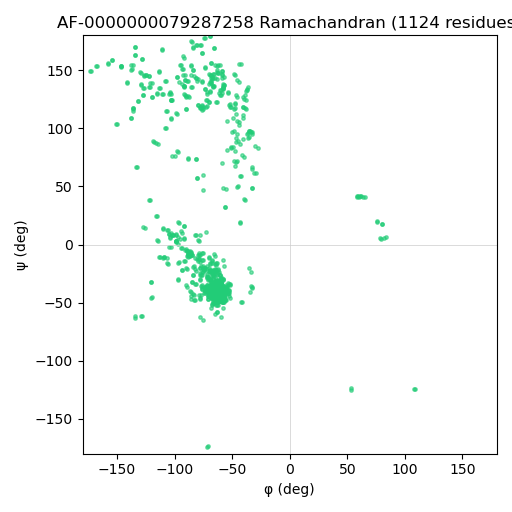 95.38 484 GLU B C 1
ATOM 8308 O O . GLU B 1 484 ? 14.945 -49.812 -16.969 1 95.38 484 GLU B O 1
ATOM 8313 N N . LEU B 1 485 ? 13.547 -49.875 -18.703 1 96.12 485 LEU B N 1
ATOM 8314 C CA . LEU B 1 485 ? 12.336 -49.656 -17.922 1 96.12 485 LEU B CA 1
ATOM 8315 C C . LEU B 1 485 ? 12.109 -50.812 -16.938 1 96.12 485 LEU B C 1
ATOM 8317 O O . LEU B 1 485 ? 11.742 -50.594 -15.789 1 96.12 485 LEU B O 1
ATOM 8321 N N . GLU B 1 486 ? 12.312 -52 -17.391 1 94.38 486 GLU B N 1
ATOM 8322 C CA . GLU B 1 486 ? 12.148 -53.188 -16.516 1 94.38 486 GLU B CA 1
ATOM 8323 C C . GLU B 1 486 ? 13.125 -53.125 -15.352 1 94.38 486 GLU B C 1
ATOM 8325 O O . GLU B 1 486 ? 12.75 -53.438 -14.211 1 94.38 486 GLU B O 1
ATOM 8330 N N . ARG B 1 487 ? 14.305 -52.781 -15.672 1 95 487 ARG B N 1
ATOM 8331 C CA . ARG B 1 487 ? 15.312 -52.656 -14.625 1 95 487 ARG B CA 1
ATOM 8332 C C . ARG B 1 487 ? 14.961 -51.562 -13.641 1 95 487 ARG B C 1
ATOM 8334 O O . ARG B 1 487 ? 15.133 -51.719 -12.43 1 95 487 ARG B O 1
ATOM 8341 N N . TYR B 1 488 ? 14.531 -50.469 -14.211 1 95.62 488 TYR B N 1
ATOM 8342 C CA . TYR B 1 488 ? 14.133 -49.312 -13.406 1 95.62 488 TYR B CA 1
ATOM 8343 C C . TYR B 1 488 ? 13.023 -49.688 -12.43 1 95.62 488 TYR B C 1
ATOM 8345 O O . TYR B 1 488 ? 13.055 -49.312 -11.258 1 95.62 488 TYR B O 1
ATOM 8353 N N . LEU B 1 489 ? 12.086 -50.469 -12.875 1 94.06 489 LEU B N 1
ATOM 8354 C CA . LEU B 1 489 ? 10.922 -50.812 -12.07 1 94.06 489 LEU B CA 1
ATOM 8355 C C . LEU B 1 489 ? 11.289 -51.844 -11.016 1 94.06 489 LEU B C 1
ATOM 8357 O O . LEU B 1 489 ? 10.531 -52.062 -10.062 1 94.06 489 LEU B O 1
ATOM 8361 N N . LEU B 1 490 ? 12.469 -52.469 -11.156 1 90.75 490 LEU B N 1
ATOM 8362 C CA . LEU B 1 490 ? 12.922 -53.469 -10.211 1 90.75 490 LEU B CA 1
ATOM 8363 C C . LEU B 1 490 ? 13.703 -52.844 -9.07 1 90.75 490 LEU B C 1
ATOM 8365 O O . LEU B 1 490 ? 13.891 -53.469 -8.016 1 90.75 490 LEU B O 1
ATOM 8369 N N . VAL B 1 491 ? 14.195 -51.656 -9.352 1 89.88 491 VAL B N 1
ATOM 8370 C CA . VAL B 1 491 ? 14.938 -50.969 -8.305 1 89.88 491 VAL B CA 1
ATOM 8371 C C . VAL B 1 491 ? 14.008 -50.688 -7.129 1 89.88 491 VAL B C 1
ATOM 8373 O O . VAL B 1 491 ? 12.82 -50.438 -7.312 1 89.88 491 VAL B O 1
ATOM 8376 N N . GLU B 1 492 ? 14.555 -50.656 -5.938 1 85.06 492 GLU B N 1
ATOM 8377 C CA . GLU B 1 492 ? 13.766 -50.406 -4.734 1 85.06 492 GLU B CA 1
ATOM 8378 C C . GLU B 1 492 ? 13.242 -48.969 -4.699 1 85.06 492 GLU B C 1
ATOM 8380 O O . GLU B 1 492 ? 13.953 -48.031 -5.066 1 85.06 492 GLU B O 1
ATOM 8385 N N . VAL B 1 493 ? 12.023 -48.938 -4.223 1 83 493 VAL B N 1
ATOM 8386 C CA . VAL B 1 493 ? 11.391 -47.625 -4.113 1 83 493 VAL B CA 1
ATOM 8387 C C . VAL B 1 493 ? 12.078 -46.812 -3.025 1 83 493 VAL B C 1
ATOM 8389 O O . VAL B 1 493 ? 12.445 -47.344 -1.976 1 83 493 VAL B O 1
ATOM 8392 N N . VAL B 1 494 ? 12.227 -45.531 -3.385 1 87.06 494 VAL B N 1
ATOM 8393 C CA . VAL B 1 494 ? 12.914 -44.656 -2.436 1 87.06 494 VAL B CA 1
ATOM 8394 C C . VAL B 1 494 ? 11.891 -43.969 -1.534 1 87.06 494 VAL B C 1
ATOM 8396 O O . VAL B 1 494 ? 10.703 -43.938 -1.859 1 87.06 494 VAL B O 1
ATOM 8399 N N . GLY B 1 495 ? 12.336 -43.438 -0.391 1 84.94 495 GLY B N 1
ATOM 8400 C CA . GLY B 1 495 ? 11.477 -42.812 0.58 1 84.94 495 GLY B CA 1
ATOM 8401 C C . GLY B 1 495 ? 10.812 -41.531 0.04 1 84.94 495 GLY B C 1
ATOM 8402 O O . GLY B 1 495 ? 11.352 -40.875 -0.851 1 84.94 495 GLY B O 1
ATOM 8403 N N . GLY B 1 496 ? 9.711 -41.188 0.565 1 84.25 496 GLY B N 1
ATOM 8404 C CA . GLY B 1 496 ? 8.906 -40.062 0.135 1 84.25 496 GLY B CA 1
ATOM 8405 C C . GLY B 1 496 ? 9.609 -38.75 0.295 1 84.25 496 GLY B C 1
ATOM 8406 O O . GLY B 1 496 ? 9.297 -37.781 -0.415 1 84.25 496 GLY B O 1
ATOM 8407 N N . ASP B 1 497 ? 10.555 -38.656 1.102 1 85.12 497 ASP B N 1
ATOM 8408 C CA . ASP B 1 497 ? 11.234 -37.406 1.389 1 85.12 497 ASP B CA 1
ATOM 8409 C C . ASP B 1 497 ? 12.469 -37.219 0.504 1 85.12 497 ASP B C 1
ATOM 8411 O O . ASP B 1 497 ? 13.086 -36.156 0.499 1 85.12 497 ASP B O 1
ATOM 8415 N N . THR B 1 498 ? 12.727 -38.219 -0.283 1 89 498 THR B N 1
ATOM 8416 C CA . THR B 1 498 ? 13.883 -38.156 -1.174 1 89 498 THR B CA 1
ATOM 8417 C C . THR B 1 498 ? 13.555 -37.344 -2.414 1 89 498 THR B C 1
ATOM 8419 O O . THR B 1 498 ? 12.445 -37.438 -2.957 1 89 498 THR B O 1
ATOM 8422 N N . SER B 1 499 ? 14.508 -36.594 -2.791 1 93.44 499 SER B N 1
ATOM 8423 C CA . SER B 1 499 ? 14.328 -35.844 -4.012 1 93.44 499 SER B CA 1
ATOM 8424 C C . SER B 1 499 ? 14.477 -36.719 -5.25 1 93.44 499 SER B C 1
ATOM 8426 O O . SER B 1 499 ? 15.516 -37.344 -5.453 1 93.44 499 SER B O 1
ATOM 8428 N N . PRO B 1 500 ? 13.453 -36.781 -6.031 1 96.12 500 PRO B N 1
ATOM 8429 C CA . PRO B 1 500 ? 13.578 -37.531 -7.273 1 96.12 500 PRO B CA 1
ATOM 8430 C C . PRO B 1 500 ? 14.695 -37.031 -8.18 1 96.12 500 PRO B C 1
ATOM 8432 O O . PRO B 1 500 ? 15.297 -37.781 -8.93 1 96.12 500 PRO B O 1
ATOM 8435 N N . LEU B 1 501 ? 14.969 -35.781 -8.086 1 97 501 LEU B N 1
ATOM 8436 C CA . LEU B 1 501 ? 16 -35.219 -8.922 1 97 501 LEU B CA 1
ATOM 8437 C C . LEU B 1 501 ? 17.391 -35.656 -8.477 1 97 501 LEU B C 1
ATOM 8439 O O . LEU B 1 501 ? 18.25 -35.969 -9.305 1 97 501 LEU B O 1
ATOM 8443 N N . ILE B 1 502 ? 17.594 -35.719 -7.188 1 95.88 502 ILE B N 1
ATOM 8444 C CA . ILE B 1 502 ? 18.875 -36.219 -6.672 1 95.88 502 ILE B CA 1
ATOM 8445 C C . ILE B 1 502 ? 19.047 -37.688 -7.074 1 95.88 502 ILE B C 1
ATOM 8447 O O . ILE B 1 502 ? 20.141 -38.094 -7.465 1 95.88 502 ILE B O 1
ATOM 8451 N N . TRP B 1 503 ? 18.016 -38.406 -6.973 1 96.44 503 TRP B N 1
ATOM 8452 C CA . TRP B 1 503 ? 18.062 -39.812 -7.352 1 96.44 503 TRP B CA 1
ATOM 8453 C C . TRP B 1 503 ? 18.469 -39.969 -8.812 1 96.44 503 TRP B C 1
ATOM 8455 O O . TRP B 1 503 ? 19.344 -40.75 -9.141 1 96.44 503 TRP B O 1
ATOM 8465 N N . TRP B 1 504 ? 17.828 -39.25 -9.688 1 97.12 504 TRP B N 1
ATOM 8466 C CA . TRP B 1 504 ? 18.109 -39.344 -11.109 1 97.12 504 TRP B CA 1
ATOM 8467 C C . TRP B 1 504 ? 19.547 -38.906 -11.398 1 97.12 504 TRP B C 1
ATOM 8469 O O . TRP B 1 504 ? 20.203 -39.438 -12.289 1 97.12 504 TRP B O 1
ATOM 8479 N N . ARG B 1 505 ? 19.953 -37.844 -10.688 1 96.5 505 ARG B N 1
ATOM 8480 C CA . ARG B 1 505 ? 21.344 -37.406 -10.844 1 96.5 505 ARG B CA 1
ATOM 8481 C C . ARG B 1 505 ? 22.312 -38.531 -10.578 1 96.5 505 ARG B C 1
ATOM 8483 O O . ARG B 1 505 ? 23.297 -38.719 -11.32 1 96.5 505 ARG B O 1
ATOM 8490 N N . GLU B 1 506 ? 22.047 -39.375 -9.672 1 95.75 506 GLU B N 1
ATOM 8491 C CA . GLU B 1 506 ? 22.938 -40.469 -9.242 1 95.75 506 GLU B CA 1
ATOM 8492 C C . GLU B 1 506 ? 22.781 -41.688 -10.141 1 95.75 506 GLU B C 1
ATOM 8494 O O . GLU B 1 506 ? 23.719 -42.469 -10.289 1 95.75 506 GLU B O 1
ATOM 8499 N N . HIS B 1 507 ? 21.609 -41.844 -10.773 1 95.75 507 HIS B N 1
ATOM 8500 C CA . HIS B 1 507 ? 21.312 -43.094 -11.477 1 95.75 507 HIS B CA 1
ATOM 8501 C C . HIS B 1 507 ? 21.172 -42.844 -12.977 1 95.75 507 HIS B C 1
ATOM 8503 O O . HIS B 1 507 ? 20.844 -43.781 -13.719 1 95.75 507 HIS B O 1
ATOM 8509 N N . GLN B 1 508 ? 21.391 -41.688 -13.438 1 95.56 508 GLN B N 1
ATOM 8510 C CA . GLN B 1 508 ? 21.172 -41.344 -14.844 1 95.56 508 GLN B CA 1
ATOM 8511 C C . GLN B 1 508 ? 22.031 -42.219 -15.758 1 95.56 508 GLN B C 1
ATOM 8513 O O . GLN B 1 508 ? 21.641 -42.531 -16.891 1 95.56 508 GLN B O 1
ATOM 8518 N N . SER B 1 509 ? 23.234 -42.625 -15.305 1 94.31 509 SER B N 1
ATOM 8519 C CA . SER B 1 509 ? 24.125 -43.469 -16.109 1 94.31 509 SER B CA 1
ATOM 8520 C C . SER B 1 509 ? 23.578 -44.875 -16.25 1 94.31 509 SER B C 1
ATOM 8522 O O . SER B 1 509 ? 23.812 -45.562 -17.266 1 94.31 509 SER B O 1
ATOM 8524 N N . SER B 1 510 ? 22.844 -45.281 -15.25 1 94.38 510 SER B N 1
ATOM 8525 C CA . SER B 1 510 ? 22.234 -46.594 -15.273 1 94.38 510 SER B CA 1
ATOM 8526 C C . SER B 1 510 ? 21 -46.625 -16.141 1 94.38 510 SER B C 1
ATOM 8528 O O . SER B 1 510 ? 20.641 -47.688 -16.703 1 94.38 510 SER B O 1
ATOM 8530 N N . PHE B 1 511 ? 20.359 -45.469 -16.203 1 96.25 511 PHE B N 1
ATOM 8531 C CA . PHE B 1 511 ? 19.125 -45.375 -16.969 1 96.25 511 PHE B CA 1
ATOM 8532 C C . PHE B 1 511 ? 19.125 -44.156 -17.859 1 96.25 511 PHE B C 1
ATOM 8534 O O . PHE B 1 511 ? 18.266 -43.281 -17.734 1 96.25 511 PHE B O 1
ATOM 8541 N N . PRO B 1 512 ? 19.953 -44.062 -18.844 1 94.5 512 PRO B N 1
ATOM 8542 C CA . PRO B 1 512 ? 20.156 -42.844 -19.625 1 94.5 512 PRO B CA 1
ATOM 8543 C C . PRO B 1 512 ? 18.938 -42.469 -20.453 1 94.5 512 PRO B C 1
ATOM 8545 O O . PRO B 1 512 ? 18.641 -41.281 -20.609 1 94.5 512 PRO B O 1
ATOM 8548 N N . LEU B 1 513 ? 18.234 -43.469 -20.969 1 94.81 513 LEU B N 1
ATOM 8549 C CA . LEU B 1 513 ? 17.094 -43.188 -21.828 1 94.81 513 LEU B CA 1
ATOM 8550 C C . LEU B 1 513 ? 15.914 -42.688 -21 1 94.81 513 LEU B C 1
ATOM 8552 O O . LEU B 1 513 ? 15.258 -41.688 -21.375 1 94.81 513 LEU B O 1
ATOM 8556 N N . LEU B 1 514 ? 15.664 -43.281 -19.875 1 96.56 514 LEU B N 1
ATOM 8557 C CA . LEU B 1 514 ? 14.578 -42.875 -18.984 1 96.56 514 LEU B CA 1
ATOM 8558 C C . LEU B 1 514 ? 14.875 -41.531 -18.359 1 96.56 514 LEU B C 1
ATOM 8560 O O . LEU B 1 514 ? 13.961 -40.719 -18.109 1 96.56 514 LEU B O 1
ATOM 8564 N N . ALA B 1 515 ? 16.141 -41.281 -18.078 1 96.69 515 ALA B N 1
ATOM 8565 C CA . ALA B 1 515 ? 16.562 -40.031 -17.438 1 96.69 515 ALA B CA 1
ATOM 8566 C C . ALA B 1 515 ? 16.234 -38.812 -18.328 1 96.69 515 ALA B C 1
ATOM 8568 O O . ALA B 1 515 ? 15.82 -37.781 -17.828 1 96.69 515 ALA B O 1
ATOM 8569 N N . LYS B 1 516 ? 16.391 -39 -19.562 1 94.25 516 LYS B N 1
ATOM 8570 C CA . LYS B 1 516 ? 16.078 -37.938 -20.5 1 94.25 516 LYS B CA 1
ATOM 8571 C C . LYS B 1 516 ? 14.586 -37.594 -20.484 1 94.25 516 LYS B C 1
ATOM 8573 O O . LYS B 1 516 ? 14.211 -36.438 -20.469 1 94.25 516 LYS B O 1
ATOM 8578 N N . LEU B 1 517 ? 13.828 -38.625 -20.5 1 96.88 517 LEU B N 1
ATOM 8579 C CA . LEU B 1 517 ? 12.383 -38.438 -20.469 1 96.88 517 LEU B CA 1
ATOM 8580 C C . LEU B 1 517 ? 11.945 -37.875 -19.125 1 96.88 517 LEU B C 1
ATOM 8582 O O . LEU B 1 517 ? 11 -37.094 -19.031 1 96.88 517 LEU B O 1
ATOM 8586 N N . ALA B 1 518 ? 12.633 -38.312 -18.047 1 97.56 518 ALA B N 1
ATOM 8587 C CA . ALA B 1 518 ? 12.336 -37.812 -16.703 1 97.56 518 ALA B CA 1
ATOM 8588 C C . ALA B 1 518 ? 12.5 -36.281 -16.641 1 97.56 518 ALA B C 1
ATOM 8590 O O . ALA B 1 518 ? 11.719 -35.594 -15.969 1 97.56 518 ALA B O 1
ATOM 8591 N N . LYS B 1 519 ? 13.484 -35.75 -17.328 1 97.12 519 LYS B N 1
ATOM 8592 C CA . LYS B 1 519 ? 13.688 -34.312 -17.359 1 97.12 519 LYS B CA 1
ATOM 8593 C C . LYS B 1 519 ? 12.5 -33.594 -18 1 97.12 519 LYS B C 1
ATOM 8595 O O . LYS B 1 519 ? 12.141 -32.5 -17.609 1 97.12 519 LYS B O 1
ATOM 8600 N N . LYS B 1 520 ? 11.906 -34.25 -18.953 1 97.56 520 LYS B N 1
ATOM 8601 C CA . LYS B 1 520 ? 10.773 -33.688 -19.672 1 97.56 520 LYS B CA 1
ATOM 8602 C C . LYS B 1 520 ? 9.547 -33.562 -18.766 1 97.56 520 LYS B C 1
ATOM 8604 O O . LYS B 1 520 ? 8.906 -32.531 -18.703 1 97.56 520 LYS B O 1
ATOM 8609 N N . TYR B 1 521 ? 9.281 -34.594 -18.016 1 98.19 521 TYR B N 1
ATOM 8610 C CA . TYR B 1 521 ? 8.016 -34.656 -17.281 1 98.19 521 TYR B CA 1
ATOM 8611 C C . TYR B 1 521 ? 8.172 -34.031 -15.898 1 98.19 521 TYR B C 1
ATOM 8613 O O . TYR B 1 521 ? 7.246 -33.406 -15.391 1 98.19 521 TYR B O 1
ATOM 8621 N N . LEU B 1 522 ? 9.32 -34.188 -15.305 1 97.88 522 LEU B N 1
ATOM 8622 C CA . LEU B 1 522 ? 9.477 -33.812 -13.906 1 97.88 522 LEU B CA 1
ATOM 8623 C C . LEU B 1 522 ? 9.672 -32.281 -13.781 1 97.88 522 LEU B C 1
ATOM 8625 O O . LEU B 1 522 ? 9.602 -31.75 -12.68 1 97.88 522 LEU B O 1
ATOM 8629 N N . CYS B 1 523 ? 9.859 -31.578 -14.875 1 97.5 523 CYS B N 1
ATOM 8630 C CA . CYS B 1 523 ? 9.992 -30.125 -14.797 1 97.5 523 CYS B CA 1
ATOM 8631 C C . CYS B 1 523 ? 8.625 -29.453 -14.82 1 97.5 523 CYS B C 1
ATOM 8633 O O . CYS B 1 523 ? 8.523 -28.234 -14.625 1 97.5 523 CYS B O 1
ATOM 8635 N N . ILE B 1 524 ? 7.543 -30.203 -15.031 1 97.75 524 ILE B N 1
ATOM 8636 C CA . ILE B 1 524 ? 6.191 -29.672 -15.117 1 97.75 524 ILE B CA 1
ATOM 8637 C C . ILE B 1 524 ? 5.707 -29.266 -13.727 1 97.75 524 ILE B C 1
ATOM 8639 O O . ILE B 1 524 ? 5.887 -30.016 -12.758 1 97.75 524 ILE B O 1
ATOM 8643 N N . CYS B 1 525 ? 5.133 -28.109 -13.648 1 95.69 525 CYS B N 1
ATOM 8644 C CA . CYS B 1 525 ? 4.582 -27.625 -12.383 1 95.69 525 CYS B CA 1
ATOM 8645 C C . CYS B 1 525 ? 3.109 -28 -12.258 1 95.69 525 CYS B C 1
ATOM 8647 O O . CYS B 1 525 ? 2.34 -27.812 -13.203 1 95.69 525 CYS B O 1
ATOM 8649 N N . ALA B 1 526 ? 2.775 -28.438 -11.117 1 95.75 526 ALA B N 1
ATOM 8650 C CA . ALA B 1 526 ? 1.384 -28.828 -10.891 1 95.75 526 ALA B CA 1
ATOM 8651 C C . ALA B 1 526 ? 0.501 -27.594 -10.695 1 95.75 526 ALA B C 1
ATOM 8653 O O . ALA B 1 526 ? -0.726 -27.688 -10.773 1 95.75 526 ALA B O 1
ATOM 8654 N N . THR B 1 527 ? 1.158 -26.5 -10.391 1 94.06 527 THR B N 1
ATOM 8655 C CA . THR B 1 527 ? 0.414 -25.266 -10.164 1 94.06 527 THR B CA 1
ATOM 8656 C C . THR B 1 527 ? 0.986 -24.125 -11 1 94.06 527 THR B C 1
ATOM 8658 O O . THR B 1 527 ? 2.125 -24.203 -11.469 1 94.06 527 THR B O 1
ATOM 8661 N N . SER B 1 528 ? 0.158 -23.109 -11.188 1 90.56 528 SER B N 1
ATOM 8662 C CA . SER B 1 528 ? 0.613 -21.906 -11.867 1 90.56 528 SER B CA 1
ATOM 8663 C C . SER B 1 528 ? 1.132 -20.875 -10.867 1 90.56 528 SER B C 1
ATOM 8665 O O . SER B 1 528 ? 1.239 -19.688 -11.188 1 90.56 528 SER B O 1
ATOM 8667 N N . SER B 1 529 ? 1.422 -21.234 -9.648 1 85.62 529 SER B N 1
ATOM 8668 C CA . SER B 1 529 ? 1.857 -20.375 -8.539 1 85.62 529 SER B CA 1
ATOM 8669 C C . SER B 1 529 ? 3.064 -19.531 -8.938 1 85.62 529 SER B C 1
ATOM 8671 O O . SER B 1 529 ? 3.182 -18.375 -8.523 1 85.62 529 SER B O 1
ATOM 8673 N N . PRO B 1 530 ? 4.039 -20.094 -9.711 1 85.44 530 PRO B N 1
ATOM 8674 C CA . PRO B 1 530 ? 5.168 -19.25 -10.102 1 85.44 530 PRO B CA 1
ATOM 8675 C C . PRO B 1 530 ? 4.727 -17.969 -10.82 1 85.44 530 PRO B C 1
ATOM 8677 O O . PRO B 1 530 ? 5.281 -16.891 -10.57 1 85.44 530 PRO B O 1
ATOM 8680 N N . SER B 1 531 ? 3.752 -18.125 -11.609 1 85.31 531 SER B N 1
ATOM 8681 C CA . SER B 1 531 ? 3.238 -16.938 -12.297 1 85.31 531 SER B CA 1
ATOM 8682 C C . SER B 1 531 ? 2.531 -15.992 -11.336 1 85.31 531 SER B C 1
ATOM 8684 O O . SER B 1 531 ? 2.605 -14.773 -11.484 1 85.31 531 SER B O 1
ATOM 8686 N N . GLU B 1 532 ? 1.84 -16.516 -10.375 1 80.81 532 GLU B N 1
ATOM 8687 C CA . GLU B 1 532 ? 1.189 -15.695 -9.352 1 80.81 532 GLU B CA 1
ATOM 8688 C C . GLU B 1 532 ? 2.213 -14.914 -8.539 1 80.81 532 GLU B C 1
ATOM 8690 O O . GLU B 1 532 ? 1.967 -13.773 -8.156 1 80.81 532 GLU B O 1
ATOM 8695 N N . ARG B 1 533 ? 3.268 -15.578 -8.328 1 78.88 533 ARG B N 1
ATOM 8696 C CA . ARG B 1 533 ? 4.348 -14.914 -7.609 1 78.88 533 ARG B CA 1
ATOM 8697 C C . ARG B 1 533 ? 4.91 -13.75 -8.422 1 78.88 533 ARG B C 1
ATOM 8699 O O . ARG B 1 533 ? 5.305 -12.727 -7.859 1 78.88 533 ARG B O 1
ATOM 8706 N N . VAL B 1 534 ? 4.93 -13.906 -9.688 1 81.62 534 VAL B N 1
ATOM 8707 C CA . VAL B 1 534 ? 5.352 -12.836 -10.578 1 81.62 534 VAL B CA 1
ATOM 8708 C C . VAL B 1 534 ? 4.418 -11.641 -10.422 1 81.62 534 VAL B C 1
ATOM 8710 O O . VAL B 1 534 ? 4.867 -10.492 -10.383 1 81.62 534 VAL B O 1
ATOM 8713 N N . PHE B 1 535 ? 3.201 -11.883 -10.211 1 80 535 PHE B N 1
ATOM 8714 C CA . PHE B 1 535 ? 2.23 -10.797 -10.094 1 80 535 PHE B CA 1
ATOM 8715 C C . PHE B 1 535 ? 2.348 -10.109 -8.742 1 80 535 PHE B C 1
ATOM 8717 O O . PHE B 1 535 ? 2.154 -8.898 -8.633 1 80 535 PHE B O 1
ATOM 8724 N N . SER B 1 536 ? 2.586 -10.945 -7.746 1 77 536 SER B N 1
ATOM 8725 C CA . SER B 1 536 ? 2.902 -10.312 -6.469 1 77 536 SER B CA 1
ATOM 8726 C C . SER B 1 536 ? 4.086 -9.367 -6.602 1 77 536 SER B C 1
ATOM 8728 O O . SER B 1 536 ? 4.051 -8.242 -6.086 1 77 536 SER B O 1
ATOM 8730 N N . THR B 1 537 ? 5.02 -9.805 -7.352 1 80.19 537 THR B N 1
ATOM 8731 C CA . THR B 1 537 ? 6.184 -8.977 -7.641 1 80.19 537 THR B CA 1
ATOM 8732 C C . THR B 1 537 ? 5.781 -7.738 -8.438 1 80.19 537 THR B C 1
ATOM 8734 O O . THR B 1 537 ? 6.188 -6.621 -8.102 1 80.19 537 THR B O 1
ATOM 8737 N N . ALA B 1 538 ? 5.031 -7.969 -9.414 1 80.38 538 ALA B N 1
ATOM 8738 C CA . ALA B 1 538 ? 4.574 -6.863 -10.25 1 80.38 538 ALA B CA 1
ATOM 8739 C C . ALA B 1 538 ? 3.793 -5.84 -9.438 1 80.38 538 ALA B C 1
ATOM 8741 O O . ALA B 1 538 ? 3.932 -4.633 -9.648 1 80.38 538 ALA B O 1
ATOM 8742 N N . GLY B 1 539 ? 3.008 -6.328 -8.555 1 81.56 539 GLY B N 1
ATOM 8743 C CA . GLY B 1 539 ? 2.268 -5.449 -7.668 1 81.56 539 GLY B CA 1
ATOM 8744 C C . GLY B 1 539 ? 3.164 -4.594 -6.789 1 81.56 539 GLY B C 1
ATOM 8745 O O . GLY B 1 539 ? 2.832 -3.449 -6.484 1 81.56 539 GLY B O 1
ATOM 8746 N N . ASN B 1 540 ? 4.25 -5.137 -6.48 1 79.88 540 ASN B N 1
ATOM 8747 C CA . ASN B 1 540 ? 5.223 -4.398 -5.68 1 79.88 540 ASN B CA 1
ATOM 8748 C C . ASN B 1 540 ? 5.992 -3.389 -6.523 1 79.88 540 ASN B C 1
ATOM 8750 O O . ASN B 1 540 ? 6.555 -2.43 -5.992 1 79.88 540 ASN B O 1
ATOM 8754 N N . VAL B 1 541 ? 6.07 -3.703 -7.762 1 80.81 541 VAL B N 1
ATOM 8755 C CA . VAL B 1 541 ? 6.719 -2.781 -8.688 1 80.81 541 VAL B CA 1
ATOM 8756 C C . VAL B 1 541 ? 5.77 -1.636 -9.023 1 80.81 541 VAL B C 1
ATOM 8758 O O . VAL B 1 541 ? 6.152 -0.465 -8.977 1 80.81 541 VAL B O 1
ATOM 8761 N N . VAL B 1 542 ? 4.566 -2.053 -9.305 1 83.5 542 VAL B N 1
ATOM 8762 C CA . VAL B 1 542 ? 3.562 -1.062 -9.68 1 83.5 542 VAL B CA 1
ATOM 8763 C C . VAL B 1 542 ? 2.711 -0.71 -8.461 1 83.5 542 VAL B C 1
ATOM 8765 O O . VAL B 1 542 ? 1.564 -1.15 -8.352 1 83.5 542 VAL B O 1
ATOM 8768 N N . THR B 1 543 ? 3.182 0.117 -7.613 1 77.06 543 THR B N 1
ATOM 8769 C CA . THR B 1 543 ? 2.445 0.603 -6.449 1 77.06 543 THR B CA 1
ATOM 8770 C C . THR B 1 543 ? 1.554 1.781 -6.828 1 77.06 543 THR B C 1
ATOM 8772 O O . THR B 1 543 ? 1.663 2.32 -7.934 1 77.06 543 THR B O 1
ATOM 8775 N N . PRO B 1 544 ? 0.701 2.164 -5.926 1 75 544 PRO B N 1
ATOM 8776 C CA . PRO B 1 544 ? -0.142 3.324 -6.215 1 75 544 PRO B CA 1
ATOM 8777 C C . PRO B 1 544 ? 0.67 4.582 -6.523 1 75 544 PRO B C 1
ATOM 8779 O O . PRO B 1 544 ? 0.248 5.41 -7.336 1 75 544 PRO B O 1
ATOM 8782 N N . GLN B 1 545 ? 1.844 4.668 -5.93 1 74 545 GLN B N 1
ATOM 8783 C CA . GLN B 1 545 ? 2.695 5.836 -6.145 1 74 545 GLN B CA 1
ATOM 8784 C C . GLN B 1 545 ? 3.432 5.738 -7.477 1 74 545 GLN B C 1
ATOM 8786 O O . GLN B 1 545 ? 3.984 6.73 -7.961 1 74 545 GLN B O 1
ATOM 8791 N N . ARG B 1 546 ? 3.426 4.496 -8.062 1 78.69 546 ARG B N 1
ATOM 8792 C CA . ARG B 1 546 ? 4.105 4.258 -9.328 1 78.69 546 ARG B CA 1
ATOM 8793 C C . ARG B 1 546 ? 3.137 3.727 -10.375 1 78.69 546 ARG B C 1
ATOM 8795 O O . ARG B 1 546 ? 3.467 2.805 -11.125 1 78.69 546 ARG B O 1
ATOM 8802 N N . SER B 1 547 ? 2.023 4.238 -10.336 1 73.44 547 SER B N 1
ATOM 8803 C CA . SER B 1 547 ? 0.958 3.713 -11.18 1 73.44 547 SER B CA 1
ATOM 8804 C C . SER B 1 547 ? 1.136 4.156 -12.633 1 73.44 547 SER B C 1
ATOM 8806 O O . SER B 1 547 ? 0.495 3.615 -13.531 1 73.44 547 SER B O 1
ATOM 8808 N N . LEU B 1 548 ? 2.154 5.078 -12.836 1 76.56 548 LEU B N 1
ATOM 8809 C CA . LEU B 1 548 ? 2.314 5.617 -14.18 1 76.56 548 LEU B CA 1
ATOM 8810 C C . LEU B 1 548 ? 3.52 4.996 -14.875 1 76.56 548 LEU B C 1
ATOM 8812 O O . LEU B 1 548 ? 3.904 5.426 -15.969 1 76.56 548 LEU B O 1
ATOM 8816 N N . LEU B 1 549 ? 4.07 4.012 -14.266 1 86.94 549 LEU B N 1
ATOM 8817 C CA . LEU B 1 549 ? 5.203 3.32 -14.867 1 86.94 549 LEU B CA 1
ATOM 8818 C C . LEU B 1 549 ? 4.82 2.713 -16.219 1 86.94 549 LEU B C 1
ATOM 8820 O O . LEU B 1 549 ? 3.768 2.08 -16.344 1 86.94 549 LEU B O 1
ATOM 8824 N N . LYS B 1 550 ? 5.66 2.938 -17.188 1 90.62 550 LYS B N 1
ATOM 8825 C CA . LYS B 1 550 ? 5.395 2.371 -18.5 1 90.62 550 LYS B CA 1
ATOM 8826 C C . LYS B 1 550 ? 5.488 0.848 -18.484 1 90.62 550 LYS B C 1
ATOM 8828 O O . LYS B 1 550 ? 6.316 0.284 -17.766 1 90.62 550 LYS B O 1
ATOM 8833 N N . PRO B 1 551 ? 4.672 0.209 -19.297 1 91.44 551 PRO B N 1
ATOM 8834 C CA . PRO B 1 551 ? 4.645 -1.255 -19.312 1 91.44 551 PRO B CA 1
ATOM 8835 C C . PRO B 1 551 ? 6.02 -1.867 -19.562 1 91.44 551 PRO B C 1
ATOM 8837 O O . PRO B 1 551 ? 6.359 -2.9 -18.984 1 91.44 551 PRO B O 1
ATOM 8840 N N . GLU B 1 552 ? 6.848 -1.21 -20.391 1 93.69 552 GLU B N 1
ATOM 8841 C CA . GLU B 1 552 ? 8.18 -1.722 -20.688 1 93.69 552 GLU B CA 1
ATOM 8842 C C . GLU B 1 552 ? 9.055 -1.729 -19.438 1 93.69 552 GLU B C 1
ATOM 8844 O O . GLU B 1 552 ? 9.828 -2.666 -19.219 1 93.69 552 GLU B O 1
ATOM 8849 N N . LYS B 1 553 ? 8.938 -0.716 -18.672 1 94.19 553 LYS B N 1
ATOM 8850 C CA . LYS B 1 553 ? 9.703 -0.627 -17.438 1 94.19 553 LYS B CA 1
ATOM 8851 C C . LYS B 1 553 ? 9.211 -1.648 -16.406 1 94.19 553 LYS B C 1
ATOM 8853 O O . LYS B 1 553 ? 10.008 -2.213 -15.656 1 94.19 553 LYS B O 1
ATOM 8858 N N . VAL B 1 554 ? 7.875 -1.86 -16.391 1 93.62 554 VAL B N 1
ATOM 8859 C CA . VAL B 1 554 ? 7.305 -2.875 -15.516 1 93.62 554 VAL B CA 1
ATOM 8860 C C . VAL B 1 554 ? 7.895 -4.242 -15.852 1 93.62 554 VAL B C 1
ATOM 8862 O O . VAL B 1 554 ? 8.32 -4.977 -14.961 1 93.62 554 VAL B O 1
ATOM 8865 N N . ASN B 1 555 ? 7.934 -4.555 -17.141 1 94.81 555 ASN B N 1
ATOM 8866 C CA . ASN B 1 555 ? 8.5 -5.82 -17.578 1 94.81 555 ASN B CA 1
ATOM 8867 C C . ASN B 1 555 ? 9.961 -5.965 -17.156 1 94.81 555 ASN B C 1
ATOM 8869 O O . ASN B 1 555 ? 10.352 -7.004 -16.609 1 94.81 555 ASN B O 1
ATOM 8873 N N . MET B 1 556 ? 10.758 -4.898 -17.328 1 95.75 556 MET B N 1
ATOM 8874 C CA . MET B 1 556 ? 12.18 -4.938 -16.984 1 95.75 556 MET B CA 1
ATOM 8875 C C . MET B 1 556 ? 12.375 -5.156 -15.492 1 95.75 556 MET B C 1
ATOM 8877 O O . MET B 1 556 ? 13.188 -5.988 -15.086 1 95.75 556 MET B O 1
ATOM 8881 N N . LEU B 1 557 ? 11.633 -4.43 -14.719 1 95.19 557 LEU B N 1
ATOM 8882 C CA . LEU B 1 557 ? 11.82 -4.469 -13.266 1 95.19 557 LEU B CA 1
ATOM 8883 C C . LEU B 1 557 ? 11.352 -5.805 -12.695 1 95.19 557 LEU B C 1
ATOM 8885 O O . LEU B 1 557 ? 12.008 -6.379 -11.828 1 95.19 557 LEU B O 1
ATOM 8889 N N . VAL B 1 558 ? 10.219 -6.332 -13.164 1 95.19 558 VAL B N 1
ATOM 8890 C CA . VAL B 1 558 ? 9.719 -7.621 -12.695 1 95.19 558 VAL B CA 1
ATOM 8891 C C . VAL B 1 558 ? 10.688 -8.727 -13.102 1 95.19 558 VAL B C 1
ATOM 8893 O O . VAL B 1 558 ? 11 -9.617 -12.305 1 95.19 558 VAL B O 1
ATOM 8896 N N . PHE B 1 559 ? 11.141 -8.641 -14.383 1 96.56 559 PHE B N 1
ATOM 8897 C CA . PHE B 1 559 ? 12.117 -9.602 -14.891 1 96.56 559 PHE B CA 1
ATOM 8898 C C . PHE B 1 559 ? 13.367 -9.625 -14.023 1 96.56 559 PHE B C 1
ATOM 8900 O O . PHE B 1 559 ? 13.852 -10.695 -13.656 1 96.56 559 PHE B O 1
ATOM 8907 N N . LEU B 1 560 ? 13.867 -8.453 -13.688 1 96.38 560 LEU B N 1
ATOM 8908 C CA . LEU B 1 560 ? 15.086 -8.344 -12.891 1 96.38 560 LEU B CA 1
ATOM 8909 C C . LEU B 1 560 ? 14.852 -8.867 -11.477 1 96.38 560 LEU B C 1
ATOM 8911 O O . LEU B 1 560 ? 15.695 -9.586 -10.93 1 96.38 560 LEU B O 1
ATOM 8915 N N . ALA B 1 561 ? 13.773 -8.516 -10.906 1 94.38 561 ALA B N 1
ATOM 8916 C CA . ALA B 1 561 ? 13.461 -8.953 -9.547 1 94.38 561 ALA B CA 1
ATOM 8917 C C . ALA B 1 561 ? 13.391 -10.477 -9.461 1 94.38 561 ALA B C 1
ATOM 8919 O O . ALA B 1 561 ? 13.766 -11.062 -8.445 1 94.38 561 ALA B O 1
ATOM 8920 N N . ARG B 1 562 ? 12.977 -11.141 -10.5 1 93.94 562 ARG B N 1
ATOM 8921 C CA . ARG B 1 562 ? 12.719 -12.57 -10.477 1 93.94 562 ARG B CA 1
ATOM 8922 C C . ARG B 1 562 ? 13.945 -13.359 -10.922 1 93.94 562 ARG B C 1
ATOM 8924 O O . ARG B 1 562 ? 14.07 -14.547 -10.625 1 93.94 562 ARG B O 1
ATOM 8931 N N . ASN B 1 563 ? 14.844 -12.703 -11.672 1 95.44 563 ASN B N 1
ATOM 8932 C CA . ASN B 1 563 ? 15.922 -13.469 -12.281 1 95.44 563 ASN B CA 1
ATOM 8933 C C . ASN B 1 563 ? 17.281 -13.102 -11.688 1 95.44 563 ASN B C 1
ATOM 8935 O O . ASN B 1 563 ? 18.281 -13.727 -12 1 95.44 563 ASN B O 1
ATOM 8939 N N . LEU B 1 564 ? 17.328 -11.984 -10.875 1 92.69 564 LEU B N 1
ATOM 8940 C CA . LEU B 1 564 ? 18.562 -11.641 -10.195 1 92.69 564 LEU B CA 1
ATOM 8941 C C . LEU B 1 564 ? 18.766 -12.516 -8.961 1 92.69 564 LEU B C 1
ATOM 8943 O O . LEU B 1 564 ? 17.797 -12.875 -8.281 1 92.69 564 LEU B O 1
#

InterPro domains:
  IPR008906 HAT, C-terminal dimerisation domain [PF05699] (484-564)
  IPR012337 Ribonuclease H-like superfamily [SSF53098] (119-561)
  IPR052035 Zinc finger BED domain-containing [PTHR46481] (1-564)

Organism: Patiria miniata (NCBI:txid46514)

Radius of gyration: 40.75 Å; Cα contacts (8 Å, |Δi|>4): 1429; chains: 2; bounding box: 101×128×104 Å